Protein AF-A0A3P7F9K6-F1 (afdb_monomer_lite)

Secondary structure (DSSP, 8-state):
-HHHHHHHHHHHHHHHHHHHHHHHHHHHHHHHHHHHHHHHHHHHHHHHHHHHHHHHHHHHHHHHHHHHHHHHHHHHHHHHHHHHHHHHHHHHHHHHHH----SSHHHHHHHHHHHHHHHHHHHHHHHHHHHHHHHHHHHHHHHHHHHHHHHHHHHHHHHHHHHHHHHHHHHHHHHHHHHHHHHHHHHHHT-------------TTHHHHHHHHHHHHHHHHHHHHHHHHHHHHHHHHHHHHHHHHHHHHHHHHHHHHHHHHHHHHHHHHHHHHHHHHHHHHHHHHHHHHHHHHHHHHHHHHHHHHHHHHHHHHHHHHHHHHHHHHHHHHHHHHHHHHHHHHHHHHHHHHHHHHHHHHH--S-----------------------------------PPPPHHHHHHHHHHHHHHHHHHHHHHHHHHHHHHHHHHHHHHHHHHHHHHHHHHHHHHHHHHHHHHHHHHHHHHHHHHHHHHHHHHHHHHHHHHHHHHHHHHHHHTTS-----------------------------TTHHHHHHHHHHHHHHHHHHHHHHHHHHHHHHHHHHHHHHHHHHHHHHHHHHHHHHHHHHHHHHHHHHHHHHHHHHHHHHHHHHHHHHHHHHHHHHHTT-S--------------------------------TT--------------PPPPP------------------------------HHHHHHHHHHHHHHHHHHHHHHHHHHS----TT---TT--------

pLDDT: mean 73.66, std 23.85, range [23.5, 97.19]

InterPro domains:
  IPR024858 Golgin subfamily A [PTHR10881] (8-758)
  IPR043976 Golgin subfamily A, conserved domain [PF15070] (152-505)
  IPR043976 Golgin subfamily A, conserved domain [PF15070] (539-630)

Structure (mmCIF, N/CA/C/O backbone):
data_AF-A0A3P7F9K6-F1
#
_entry.id   AF-A0A3P7F9K6-F1
#
loop_
_atom_site.group_PDB
_atom_site.id
_atom_site.type_symbol
_atom_site.label_atom_id
_atom_site.label_alt_id
_atom_site.label_comp_id
_atom_site.label_asym_id
_atom_site.label_entity_id
_atom_site.label_seq_id
_atom_site.pdbx_PDB_ins_code
_atom_site.Cartn_x
_atom_site.Cartn_y
_atom_site.Cartn_z
_atom_site.occupancy
_atom_site.B_iso_or_equiv
_atom_site.auth_seq_id
_atom_site.auth_comp_id
_atom_site.auth_asym_id
_atom_site.auth_atom_id
_atom_site.pdbx_PDB_model_num
ATOM 1 N N . MET A 1 1 ? 72.429 -2.959 -66.946 1.00 73.38 1 MET A N 1
ATOM 2 C CA . MET A 1 1 ? 71.058 -2.548 -67.335 1.00 73.38 1 MET A CA 1
ATOM 3 C C . MET A 1 1 ? 70.047 -3.638 -67.004 1.00 73.38 1 MET A C 1
ATOM 5 O O . MET A 1 1 ? 69.251 -3.382 -66.116 1.00 73.38 1 MET A O 1
ATOM 9 N N . ARG A 1 2 ? 70.133 -4.847 -67.595 1.00 80.25 2 ARG A N 1
ATOM 10 C CA . ARG A 1 2 ? 69.181 -5.958 -67.353 1.00 80.25 2 ARG A CA 1
ATOM 11 C C . ARG A 1 2 ? 68.916 -6.279 -65.869 1.00 80.25 2 ARG A C 1
ATOM 13 O O . ARG A 1 2 ? 67.757 -6.352 -65.485 1.00 80.25 2 ARG A O 1
ATOM 20 N N . GLU A 1 3 ? 69.960 -6.375 -65.045 1.00 81.25 3 GLU A N 1
ATOM 21 C CA . GLU A 1 3 ? 69.831 -6.646 -63.598 1.00 81.25 3 GLU A CA 1
ATOM 22 C C . GLU A 1 3 ? 69.132 -5.524 -62.813 1.00 81.25 3 GLU A C 1
ATOM 24 O O . GLU A 1 3 ? 68.327 -5.782 -61.923 1.00 81.25 3 GLU A O 1
ATOM 29 N N . LYS A 1 4 ? 69.390 -4.255 -63.162 1.00 84.69 4 LYS A N 1
ATOM 30 C CA . LYS A 1 4 ? 68.710 -3.118 -62.522 1.00 84.69 4 LYS A CA 1
ATOM 31 C C . LYS A 1 4 ? 67.223 -3.119 -62.869 1.00 84.69 4 LYS A C 1
ATOM 33 O O . LYS A 1 4 ? 66.398 -2.924 -61.990 1.00 84.69 4 LYS A O 1
ATOM 38 N N . THR A 1 5 ? 66.882 -3.395 -64.127 1.00 87.12 5 THR A N 1
ATOM 39 C CA . THR A 1 5 ? 65.484 -3.542 -64.561 1.00 87.12 5 THR A CA 1
ATOM 40 C C . THR A 1 5 ? 64.781 -4.737 -63.909 1.00 87.12 5 THR A C 1
ATOM 42 O O . THR A 1 5 ? 63.620 -4.602 -63.536 1.00 87.12 5 THR A O 1
ATOM 45 N N . SER A 1 6 ? 65.449 -5.879 -63.695 1.00 86.88 6 SER A N 1
ATOM 46 C CA . SER A 1 6 ? 64.845 -7.009 -62.964 1.00 86.88 6 SER A CA 1
ATOM 47 C C . SER A 1 6 ? 64.633 -6.702 -61.480 1.00 86.88 6 SER A C 1
ATOM 49 O O . SER A 1 6 ? 63.626 -7.101 -60.908 1.00 86.88 6 SER A O 1
ATOM 51 N N . TYR A 1 7 ? 65.547 -5.956 -60.856 1.00 88.44 7 TYR A N 1
ATOM 52 C CA . TYR A 1 7 ? 65.384 -5.527 -59.467 1.00 88.44 7 TYR A CA 1
ATOM 53 C C . TYR A 1 7 ? 64.252 -4.501 -59.305 1.00 88.44 7 TYR A C 1
ATOM 55 O O . TYR A 1 7 ? 63.409 -4.655 -58.427 1.00 88.44 7 TYR A O 1
ATOM 63 N N . ILE A 1 8 ? 64.180 -3.498 -60.189 1.00 90.62 8 ILE A N 1
ATOM 64 C CA . ILE A 1 8 ? 63.095 -2.502 -60.194 1.00 90.62 8 ILE A CA 1
ATOM 65 C C . ILE A 1 8 ? 61.738 -3.187 -60.393 1.00 90.62 8 ILE A C 1
ATOM 67 O O . ILE A 1 8 ? 60.833 -2.953 -59.603 1.00 90.62 8 ILE A O 1
ATOM 71 N N . THR A 1 9 ? 61.613 -4.094 -61.367 1.00 88.62 9 THR A N 1
ATOM 72 C CA . THR A 1 9 ? 60.360 -4.846 -61.583 1.00 88.62 9 THR A CA 1
ATOM 73 C C . THR A 1 9 ? 60.000 -5.751 -60.399 1.00 88.62 9 THR A C 1
ATOM 75 O O . THR A 1 9 ? 58.822 -5.903 -60.083 1.00 88.62 9 THR A O 1
ATOM 78 N N . SER A 1 10 ? 60.986 -6.318 -59.692 1.00 91.12 10 SER A N 1
ATOM 79 C CA . SER A 1 10 ? 60.750 -7.057 -58.443 1.00 91.12 10 SER A CA 1
ATOM 80 C C . SER A 1 10 ? 60.185 -6.157 -57.340 1.00 91.12 10 SER A C 1
ATOM 82 O O . SER A 1 10 ? 59.191 -6.520 -56.715 1.00 91.12 10 SER A O 1
ATOM 84 N N . LEU A 1 11 ? 60.773 -4.973 -57.132 1.00 90.88 11 LEU A N 1
ATOM 85 C CA . LEU A 1 11 ? 60.285 -3.995 -56.154 1.00 90.88 11 LEU A CA 1
ATOM 86 C C . LEU A 1 11 ? 58.901 -3.449 -56.523 1.00 90.88 11 LEU A C 1
ATOM 88 O O . LEU A 1 11 ? 58.047 -3.299 -55.656 1.00 90.88 11 LEU A O 1
ATOM 92 N N . GLU A 1 12 ? 58.647 -3.178 -57.804 1.00 93.00 12 GLU A N 1
ATOM 93 C CA . GLU A 1 12 ? 57.328 -2.763 -58.290 1.00 93.00 12 GLU A CA 1
ATOM 94 C C . GLU A 1 12 ? 56.273 -3.837 -57.989 1.00 93.00 12 GLU A C 1
ATOM 96 O O . GLU A 1 12 ? 55.208 -3.522 -57.457 1.00 93.00 12 GLU A O 1
ATOM 101 N N . ASN A 1 13 ? 56.585 -5.113 -58.239 1.00 91.38 13 ASN A N 1
ATOM 102 C CA . ASN A 1 13 ? 55.700 -6.229 -57.899 1.00 91.38 13 ASN A CA 1
ATOM 103 C C . ASN A 1 13 ? 55.446 -6.336 -56.388 1.00 91.38 13 ASN A C 1
ATOM 105 O O . ASN A 1 13 ? 54.316 -6.612 -55.977 1.00 91.38 13 ASN A O 1
ATOM 109 N N . GLU A 1 14 ? 56.465 -6.098 -55.562 1.00 93.31 14 GLU A N 1
ATOM 110 C CA . GLU A 1 14 ? 56.351 -6.107 -54.103 1.00 93.31 14 GLU A CA 1
ATOM 111 C C . GLU A 1 14 ? 55.493 -4.943 -53.588 1.00 93.31 14 GLU A C 1
ATOM 113 O O . GLU A 1 14 ? 54.577 -5.166 -52.800 1.00 93.31 14 GLU A O 1
ATOM 118 N N . ILE A 1 15 ? 55.680 -3.726 -54.110 1.00 92.25 15 ILE A N 1
ATOM 119 C CA . ILE A 1 15 ? 54.835 -2.563 -53.793 1.00 92.25 15 ILE A CA 1
ATOM 120 C C . ILE A 1 15 ? 53.382 -2.831 -54.183 1.00 92.25 15 ILE A C 1
ATOM 122 O O . ILE A 1 15 ? 52.472 -2.544 -53.406 1.00 92.25 15 ILE A O 1
ATOM 126 N N . VAL A 1 16 ? 53.136 -3.391 -55.370 1.00 93.62 16 VAL A N 1
ATOM 127 C CA . VAL A 1 16 ? 51.775 -3.736 -55.802 1.00 93.62 16 VAL A CA 1
ATOM 128 C C . VAL A 1 16 ? 51.187 -4.832 -54.903 1.00 93.62 16 VAL A C 1
ATOM 130 O O . VAL A 1 16 ? 50.012 -4.763 -54.548 1.00 93.62 16 VAL A O 1
ATOM 133 N N . SER A 1 17 ? 51.985 -5.818 -54.483 1.00 93.44 17 SER A N 1
ATOM 134 C CA . SER A 1 17 ? 51.572 -6.843 -53.515 1.00 93.44 17 SER A CA 1
ATOM 135 C C . SER A 1 17 ? 51.190 -6.237 -52.159 1.00 93.44 17 SER A C 1
ATOM 137 O O . SER A 1 17 ? 50.110 -6.520 -51.639 1.00 93.44 17 SER A O 1
ATOM 139 N N . LEU A 1 18 ? 52.021 -5.338 -51.624 1.00 93.00 18 LEU A N 1
ATOM 140 C CA . LEU A 1 18 ? 51.768 -4.628 -50.371 1.00 93.00 18 LEU A CA 1
ATOM 141 C C . LEU A 1 18 ? 50.526 -3.740 -50.458 1.00 93.00 18 LEU A C 1
ATOM 143 O O . LEU A 1 18 ? 49.710 -3.767 -49.543 1.00 93.00 18 LEU A O 1
ATOM 147 N N . ARG A 1 19 ? 50.328 -3.018 -51.568 1.00 94.62 19 ARG A N 1
ATOM 148 C CA . ARG A 1 19 ? 49.114 -2.218 -51.803 1.00 94.62 19 ARG A CA 1
ATOM 149 C C . ARG A 1 19 ? 47.859 -3.084 -51.789 1.00 94.62 19 ARG A C 1
ATOM 151 O O . ARG A 1 19 ? 46.950 -2.784 -51.028 1.00 94.62 19 ARG A O 1
ATOM 158 N N . ARG A 1 20 ? 47.849 -4.216 -52.509 1.00 94.31 20 ARG A N 1
ATOM 159 C CA . ARG A 1 20 ? 46.725 -5.172 -52.448 1.00 94.31 20 ARG A CA 1
ATOM 160 C C . ARG A 1 20 ? 46.481 -5.683 -51.028 1.00 94.31 20 ARG A C 1
ATOM 162 O O . ARG A 1 20 ? 45.332 -5.878 -50.642 1.00 94.31 20 ARG A O 1
ATOM 169 N N . LYS A 1 21 ? 47.545 -5.908 -50.249 1.00 94.06 21 LYS A N 1
ATOM 170 C CA . LYS A 1 21 ? 47.431 -6.354 -48.856 1.00 94.06 21 LYS A CA 1
ATOM 171 C C . LYS A 1 21 ? 46.836 -5.261 -47.962 1.00 94.06 21 LYS A C 1
ATOM 173 O O . LYS A 1 21 ? 45.935 -5.565 -47.187 1.00 94.06 21 LYS A O 1
ATOM 178 N N . ILE A 1 22 ? 47.264 -4.008 -48.112 1.00 93.44 22 ILE A N 1
ATOM 179 C CA . ILE A 1 22 ? 46.684 -2.848 -47.416 1.00 93.44 22 ILE A CA 1
ATOM 180 C C . ILE A 1 22 ? 45.207 -2.685 -47.785 1.00 93.44 22 ILE A C 1
ATOM 182 O O . ILE A 1 22 ? 44.382 -2.584 -46.884 1.00 93.44 22 ILE A O 1
ATOM 186 N N . ASP A 1 23 ? 44.857 -2.752 -49.072 1.00 94.44 23 ASP A N 1
ATOM 187 C CA . ASP A 1 23 ? 43.465 -2.654 -49.529 1.00 94.44 23 ASP A CA 1
ATOM 188 C C . ASP A 1 23 ? 42.611 -3.795 -48.951 1.00 94.44 23 ASP A C 1
ATOM 190 O O . ASP A 1 23 ? 41.494 -3.575 -48.483 1.00 94.44 23 ASP A O 1
ATOM 194 N N . SER A 1 24 ? 43.151 -5.020 -48.904 1.00 94.19 24 SER A N 1
ATOM 195 C CA . SER A 1 24 ? 42.466 -6.160 -48.283 1.00 94.19 24 SER A CA 1
ATOM 196 C C . SER A 1 24 ? 42.240 -5.959 -46.782 1.00 94.19 24 SER A C 1
ATOM 198 O O . SER A 1 24 ? 41.139 -6.214 -46.299 1.00 94.19 24 SER A O 1
ATOM 200 N N . LEU A 1 25 ? 43.240 -5.438 -46.060 1.00 93.44 25 LEU A N 1
ATOM 201 C CA . LEU A 1 25 ? 43.140 -5.146 -44.631 1.00 93.44 25 LEU A CA 1
ATOM 202 C C . LEU A 1 25 ? 42.160 -4.001 -44.363 1.00 93.44 25 LEU A C 1
ATOM 204 O O . LEU A 1 25 ? 41.346 -4.094 -43.446 1.00 93.44 25 LEU A O 1
ATOM 208 N N . SER A 1 26 ? 42.182 -2.959 -45.194 1.00 94.31 26 SER A N 1
ATOM 209 C CA . SER A 1 26 ? 41.256 -1.831 -45.104 1.00 94.31 26 SER A CA 1
ATOM 210 C C . SER A 1 26 ? 39.809 -2.282 -45.309 1.00 94.31 26 SER A C 1
ATOM 212 O O . SER A 1 26 ? 38.946 -1.885 -44.533 1.00 94.31 26 SER A O 1
ATOM 214 N N . ASN A 1 27 ? 39.545 -3.170 -46.275 1.00 94.50 27 ASN A N 1
ATOM 215 C CA . ASN A 1 27 ? 38.216 -3.754 -46.477 1.00 94.50 27 ASN A CA 1
ATOM 216 C C . ASN A 1 27 ? 37.781 -4.634 -45.294 1.00 94.50 27 ASN A C 1
ATOM 218 O O . ASN A 1 27 ? 36.618 -4.599 -44.894 1.00 94.50 27 ASN A O 1
ATOM 222 N N . THR A 1 28 ? 38.695 -5.415 -44.705 1.00 93.12 28 THR A N 1
ATOM 223 C CA . THR A 1 28 ? 38.365 -6.214 -43.512 1.00 93.12 28 THR A CA 1
ATOM 224 C C . THR A 1 28 ? 38.088 -5.349 -42.287 1.00 93.12 28 THR A C 1
ATOM 226 O O . THR A 1 28 ? 37.166 -5.662 -41.540 1.00 93.12 28 THR A O 1
ATOM 229 N N . LEU A 1 29 ? 38.837 -4.256 -42.105 1.00 92.81 29 LEU A N 1
ATOM 230 C CA . LEU A 1 29 ? 38.626 -3.302 -41.020 1.00 92.81 29 LEU A CA 1
ATOM 231 C C . LEU A 1 29 ? 37.282 -2.588 -41.187 1.00 92.81 29 LEU A C 1
ATOM 233 O O . LEU A 1 29 ? 36.511 -2.525 -40.237 1.00 92.81 29 LEU A O 1
ATOM 237 N N . GLN A 1 30 ? 36.969 -2.129 -42.402 1.00 94.75 30 GLN A N 1
ATOM 238 C CA . GLN A 1 30 ? 35.684 -1.506 -42.719 1.00 94.75 30 GLN A CA 1
ATOM 239 C C . GLN A 1 30 ? 34.511 -2.444 -42.399 1.00 94.75 30 GLN A C 1
ATOM 241 O O . GLN A 1 30 ? 33.566 -2.040 -41.726 1.00 94.75 30 GLN A O 1
ATOM 246 N N . ARG A 1 31 ? 34.609 -3.724 -42.787 1.00 95.00 31 ARG A N 1
ATOM 247 C CA . ARG A 1 31 ? 33.595 -4.735 -42.455 1.00 95.00 31 ARG A CA 1
ATOM 248 C C . ARG A 1 31 ? 33.446 -4.942 -40.943 1.00 95.00 31 ARG A C 1
ATOM 250 O O . ARG A 1 31 ? 32.326 -5.052 -40.459 1.00 95.00 31 ARG A O 1
ATOM 257 N N . GLN A 1 32 ? 34.550 -4.975 -40.194 1.00 92.44 32 GLN A N 1
ATOM 258 C CA . GLN A 1 32 ? 34.499 -5.102 -38.732 1.00 92.44 32 GLN A CA 1
ATOM 259 C C . GLN A 1 32 ? 33.864 -3.880 -38.057 1.00 92.44 32 GLN A C 1
ATOM 261 O O . GLN A 1 32 ? 33.119 -4.042 -37.094 1.00 92.44 32 GLN A O 1
ATOM 266 N N . VAL A 1 33 ? 34.122 -2.669 -38.561 1.00 94.31 33 VAL A N 1
ATOM 267 C CA . VAL A 1 33 ? 33.486 -1.440 -38.061 1.00 94.31 33 VAL A CA 1
ATOM 268 C C . VAL A 1 33 ? 31.977 -1.475 -38.312 1.00 94.31 33 VAL A C 1
ATOM 270 O O . VAL A 1 33 ? 31.209 -1.228 -37.385 1.00 94.31 33 VAL A O 1
ATOM 273 N N . GLU A 1 34 ? 31.540 -1.862 -39.512 1.00 94.88 34 GLU A N 1
ATOM 274 C CA . GLU A 1 34 ? 30.114 -2.006 -39.847 1.00 94.88 34 GLU A CA 1
ATOM 275 C C . GLU A 1 34 ? 29.420 -3.083 -38.992 1.00 94.88 34 GLU A C 1
ATOM 277 O O . GLU A 1 34 ? 28.317 -2.871 -38.486 1.00 94.88 34 GLU A O 1
ATOM 282 N N . GLU A 1 35 ? 30.069 -4.228 -38.761 1.00 93.75 35 GLU A N 1
ATOM 283 C CA . GLU A 1 35 ? 29.566 -5.283 -37.868 1.00 93.75 35 GLU A CA 1
ATOM 284 C C . GLU A 1 35 ? 29.452 -4.799 -36.407 1.00 93.75 35 GLU A C 1
ATOM 286 O O . GLU A 1 35 ? 28.457 -5.086 -35.730 1.00 93.75 35 GLU A O 1
ATOM 291 N N . ALA A 1 36 ? 30.422 -4.016 -35.923 1.00 92.00 36 ALA A N 1
ATOM 292 C CA . ALA A 1 36 ? 30.389 -3.424 -34.587 1.00 92.00 36 ALA A CA 1
ATOM 293 C C . ALA A 1 36 ? 29.289 -2.355 -34.449 1.00 92.00 36 ALA A C 1
ATOM 295 O O . ALA A 1 36 ? 28.589 -2.314 -33.433 1.00 92.00 36 ALA A O 1
ATOM 296 N N . GLU A 1 37 ? 29.085 -1.518 -35.469 1.00 93.25 37 GLU A N 1
ATOM 297 C CA . GLU A 1 37 ? 28.009 -0.522 -35.499 1.00 93.25 37 GLU A CA 1
ATOM 298 C C . GLU A 1 37 ? 26.622 -1.169 -35.532 1.00 93.25 37 GLU A C 1
ATOM 300 O O . GLU A 1 37 ? 25.745 -0.759 -34.766 1.00 93.25 37 GLU A O 1
ATOM 305 N N . ASN A 1 38 ? 26.438 -2.217 -36.340 1.00 94.06 38 ASN A N 1
ATOM 306 C CA . ASN A 1 38 ? 25.202 -2.999 -36.375 1.00 94.06 38 ASN A CA 1
ATOM 307 C C . ASN A 1 38 ? 24.921 -3.648 -35.015 1.00 94.06 38 ASN A C 1
ATOM 309 O O . ASN A 1 38 ? 23.824 -3.498 -34.478 1.00 94.06 38 ASN A O 1
ATOM 313 N N . SER A 1 39 ? 25.932 -4.267 -34.399 1.00 90.62 39 SER A N 1
ATOM 314 C CA . SER A 1 39 ? 25.813 -4.863 -33.060 1.00 90.62 39 SER A CA 1
ATOM 315 C C . SER A 1 39 ? 25.448 -3.819 -31.997 1.00 90.62 39 SER A C 1
ATOM 317 O O . SER A 1 39 ? 24.601 -4.061 -31.134 1.00 90.62 39 SER A O 1
ATOM 319 N N . ARG A 1 40 ? 26.033 -2.615 -32.072 1.00 93.19 40 ARG A N 1
ATOM 320 C CA . ARG A 1 40 ? 25.699 -1.493 -31.181 1.00 93.19 40 ARG A CA 1
ATOM 321 C C . ARG A 1 40 ? 24.259 -1.021 -31.388 1.00 93.19 40 ARG A C 1
ATOM 323 O O . ARG A 1 40 ? 23.561 -0.745 -30.412 1.00 93.19 40 ARG A O 1
ATOM 330 N N . GLN A 1 41 ? 23.805 -0.932 -32.635 1.00 94.62 41 GLN A N 1
ATOM 331 C CA . GLN A 1 41 ? 22.442 -0.520 -32.962 1.00 94.62 41 GLN A CA 1
ATOM 332 C C . GLN A 1 41 ? 21.410 -1.556 -32.498 1.00 94.62 41 GLN A C 1
ATOM 334 O O . GLN A 1 41 ? 20.368 -1.189 -31.950 1.00 94.62 41 GLN A O 1
ATOM 339 N N . GLU A 1 42 ? 21.710 -2.845 -32.647 1.00 93.19 42 GLU A N 1
ATOM 340 C CA . GLU A 1 42 ? 20.896 -3.932 -32.106 1.00 93.19 42 GLU A CA 1
ATOM 341 C C . GLU A 1 42 ? 20.840 -3.889 -30.578 1.00 93.19 42 GLU A C 1
ATOM 343 O O . GLU A 1 42 ? 19.752 -3.993 -30.012 1.00 93.19 42 GLU A O 1
ATOM 348 N N . ALA A 1 43 ? 21.968 -3.658 -29.901 1.00 91.62 43 ALA A N 1
ATOM 349 C CA . ALA A 1 43 ? 22.006 -3.514 -28.448 1.00 91.62 43 ALA A CA 1
ATOM 350 C C . ALA A 1 43 ? 21.123 -2.352 -27.956 1.00 91.62 43 ALA A C 1
ATOM 352 O O . ALA A 1 43 ? 20.374 -2.519 -26.993 1.00 91.62 43 ALA A O 1
ATOM 353 N N . ILE A 1 44 ? 21.147 -1.202 -28.642 1.00 91.88 44 ILE A N 1
ATOM 354 C CA . ILE A 1 44 ? 20.264 -0.064 -28.337 1.00 91.88 44 ILE A CA 1
ATOM 355 C C . ILE A 1 44 ? 18.798 -0.439 -28.576 1.00 91.88 44 ILE A C 1
ATOM 357 O O . ILE A 1 44 ? 17.957 -0.171 -27.723 1.00 91.88 44 ILE A O 1
ATOM 361 N N . ASN A 1 45 ? 18.481 -1.107 -29.687 1.00 94.25 45 ASN A N 1
ATOM 362 C CA . ASN A 1 45 ? 17.119 -1.559 -29.980 1.00 94.25 45 ASN A CA 1
ATOM 363 C C . ASN A 1 45 ? 16.593 -2.524 -28.901 1.00 94.25 45 ASN A C 1
ATOM 365 O O . ASN A 1 45 ? 15.467 -2.379 -28.425 1.00 94.25 45 ASN A O 1
ATOM 369 N N . TRP A 1 46 ? 17.416 -3.478 -28.455 1.00 93.56 46 TRP A N 1
ATOM 370 C CA . TRP A 1 46 ? 17.077 -4.372 -27.346 1.00 93.56 46 TRP A CA 1
ATOM 371 C C . TRP A 1 46 ? 16.919 -3.623 -26.023 1.00 93.56 46 TRP A C 1
ATOM 373 O O . TRP A 1 46 ? 15.992 -3.918 -25.270 1.00 93.56 46 TRP A O 1
ATOM 383 N N . GLN A 1 47 ? 17.754 -2.617 -25.760 1.00 92.44 47 GLN A N 1
ATOM 384 C CA . GLN A 1 47 ? 17.622 -1.759 -24.585 1.00 92.44 47 GLN A CA 1
ATOM 385 C C . GLN A 1 47 ? 16.303 -0.967 -24.602 1.00 92.44 47 GLN A C 1
ATOM 387 O O . GLN A 1 47 ? 15.618 -0.902 -23.582 1.00 92.44 47 GLN A O 1
ATOM 392 N N . THR A 1 48 ? 15.905 -0.421 -25.754 1.00 90.62 48 THR A N 1
ATOM 393 C CA . THR A 1 48 ? 14.620 0.272 -25.933 1.00 90.62 48 THR A CA 1
ATOM 394 C C . THR A 1 48 ? 13.436 -0.681 -25.756 1.00 90.62 48 THR A C 1
ATOM 396 O O . THR A 1 48 ? 12.499 -0.359 -25.029 1.00 90.62 48 THR A O 1
ATOM 399 N N . LYS A 1 49 ? 13.482 -1.886 -26.341 1.00 95.44 49 LYS A N 1
ATOM 400 C CA . LYS A 1 49 ? 12.438 -2.911 -26.152 1.00 95.44 49 LYS A CA 1
ATOM 401 C C . LYS A 1 49 ? 12.314 -3.356 -24.694 1.00 95.44 49 LYS A C 1
ATOM 403 O O . LYS A 1 49 ? 11.200 -3.515 -24.207 1.00 95.44 49 LYS A O 1
ATOM 408 N N . MET A 1 50 ? 13.435 -3.524 -23.992 1.00 91.06 50 MET A N 1
ATOM 409 C CA . MET A 1 50 ? 13.444 -3.861 -22.566 1.00 91.06 50 MET A CA 1
ATOM 410 C C . MET A 1 50 ? 12.766 -2.768 -21.731 1.00 91.06 50 MET A C 1
ATOM 412 O O . MET A 1 50 ? 11.965 -3.081 -20.855 1.00 91.06 50 MET A O 1
ATOM 416 N N . LEU A 1 51 ? 13.036 -1.492 -22.036 1.00 91.06 51 LEU A N 1
ATOM 417 C CA . LEU A 1 51 ? 12.397 -0.364 -21.358 1.00 91.06 51 LEU A CA 1
ATOM 418 C C . LEU A 1 51 ? 10.877 -0.348 -21.584 1.00 91.06 51 LEU A C 1
ATOM 420 O O . LEU A 1 51 ? 10.132 -0.174 -20.624 1.00 91.06 51 LEU A O 1
ATOM 424 N N . HIS A 1 52 ? 10.416 -0.595 -22.815 1.00 91.69 52 HIS A N 1
ATOM 425 C CA . HIS A 1 52 ? 8.984 -0.698 -23.116 1.00 91.69 52 HIS A CA 1
ATOM 426 C C . HIS A 1 52 ? 8.312 -1.863 -22.385 1.00 91.69 52 HIS A C 1
ATOM 428 O O . HIS A 1 52 ? 7.294 -1.658 -21.737 1.00 91.69 52 HIS A O 1
ATOM 434 N N . MET A 1 53 ? 8.906 -3.062 -22.399 1.00 91.00 53 MET A N 1
ATOM 435 C CA . MET A 1 53 ? 8.352 -4.199 -21.651 1.00 91.00 53 MET A CA 1
ATOM 436 C C . MET A 1 53 ? 8.311 -3.942 -20.142 1.00 91.00 53 MET A C 1
ATOM 438 O O . MET A 1 53 ? 7.400 -4.403 -19.458 1.00 91.00 53 MET A O 1
ATOM 442 N N . GLN A 1 54 ? 9.297 -3.219 -19.605 1.00 91.50 54 GLN A N 1
ATOM 443 C CA . GLN A 1 54 ? 9.306 -2.847 -18.197 1.00 91.50 54 GLN A CA 1
ATOM 444 C C . GLN A 1 54 ? 8.185 -1.851 -17.871 1.00 91.50 54 GLN A C 1
ATOM 446 O O . GLN A 1 54 ? 7.499 -2.039 -16.868 1.00 91.50 54 GLN A O 1
ATOM 451 N N . GLN A 1 55 ? 7.952 -0.865 -18.739 1.00 90.44 55 GLN A N 1
ATOM 452 C CA . GLN A 1 55 ? 6.826 0.060 -18.618 1.00 90.44 55 GLN A CA 1
ATOM 453 C C . GLN A 1 55 ? 5.479 -0.678 -18.699 1.00 90.44 55 GLN A C 1
ATOM 455 O O . GLN A 1 55 ? 4.648 -0.511 -17.813 1.00 90.44 55 GLN A O 1
ATOM 460 N N . ASP A 1 56 ? 5.295 -1.571 -19.676 1.00 91.56 56 ASP A N 1
ATOM 461 C CA . ASP A 1 56 ? 4.067 -2.366 -19.821 1.00 91.56 56 ASP A CA 1
ATOM 462 C C . ASP A 1 56 ? 3.811 -3.262 -18.597 1.00 91.56 56 ASP A C 1
ATOM 464 O O . ASP A 1 56 ? 2.670 -3.430 -18.159 1.00 91.56 56 ASP A O 1
ATOM 468 N N . ARG A 1 57 ? 4.874 -3.829 -18.010 1.00 90.12 57 ARG A N 1
ATOM 469 C CA . ARG A 1 57 ? 4.794 -4.614 -16.771 1.00 90.12 57 ARG A CA 1
ATOM 470 C C . ARG A 1 57 ? 4.321 -3.756 -15.600 1.00 90.12 57 ARG A C 1
ATOM 472 O O . ARG A 1 57 ? 3.510 -4.221 -14.798 1.00 90.12 57 ARG A O 1
ATOM 479 N N . ASP A 1 58 ? 4.856 -2.550 -15.464 1.00 87.62 58 ASP A N 1
ATOM 480 C CA . ASP A 1 58 ? 4.520 -1.654 -14.360 1.00 87.62 58 ASP A CA 1
ATOM 481 C C . ASP A 1 58 ? 3.087 -1.098 -14.523 1.00 87.62 58 ASP A C 1
ATOM 483 O O . ASP A 1 58 ? 2.318 -1.103 -13.559 1.00 87.62 58 ASP A O 1
ATOM 487 N N . ASP A 1 59 ? 2.661 -0.796 -15.754 1.00 91.62 59 ASP A N 1
ATOM 488 C CA . ASP A 1 59 ? 1.279 -0.424 -16.091 1.00 91.62 59 ASP A CA 1
ATOM 489 C C . ASP A 1 59 ? 0.285 -1.568 -15.820 1.00 91.62 59 ASP A C 1
ATOM 491 O O . ASP A 1 59 ? -0.791 -1.353 -15.251 1.00 91.62 59 ASP A O 1
ATOM 495 N N . ALA A 1 60 ? 0.631 -2.807 -16.186 1.00 90.00 60 ALA A N 1
ATOM 496 C CA . ALA A 1 60 ? -0.194 -3.982 -15.903 1.00 90.00 60 ALA A CA 1
ATOM 497 C C . ALA A 1 60 ? -0.340 -4.233 -14.393 1.00 90.00 60 ALA A C 1
ATOM 499 O O . ALA A 1 60 ? -1.436 -4.552 -13.925 1.00 90.00 60 ALA A O 1
ATOM 500 N N . LYS A 1 61 ? 0.734 -4.039 -13.615 1.00 90.88 61 LYS A N 1
ATOM 501 C CA . LYS A 1 61 ? 0.694 -4.133 -12.147 1.00 90.88 61 LYS A CA 1
ATOM 502 C C . LYS A 1 61 ? -0.231 -3.088 -11.532 1.00 90.88 61 LYS A C 1
ATOM 504 O O . LYS A 1 61 ? -0.986 -3.422 -10.622 1.00 90.88 61 LYS A O 1
ATOM 509 N N . GLU A 1 62 ? -0.202 -1.848 -12.013 1.00 89.25 62 GLU A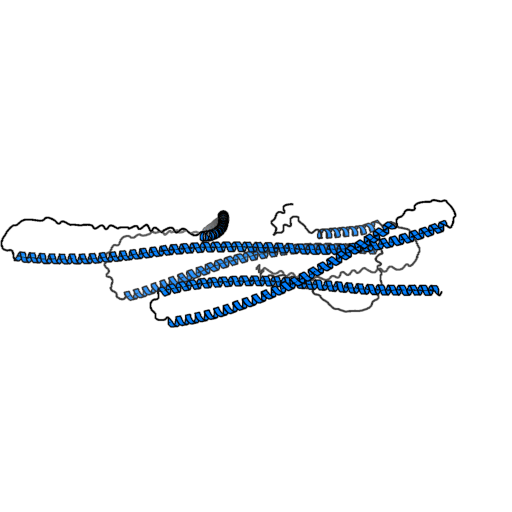 N 1
ATOM 510 C CA . GLU A 1 62 ? -1.068 -0.801 -11.466 1.00 89.25 62 GLU A CA 1
ATOM 511 C C . GLU A 1 62 ? -2.542 -1.030 -11.834 1.00 89.25 62 GLU A C 1
ATOM 513 O O . GLU A 1 62 ? -3.422 -0.900 -10.981 1.00 89.25 62 GLU A O 1
ATOM 518 N N . ARG A 1 63 ? -2.824 -1.502 -13.057 1.00 91.94 63 ARG A N 1
ATOM 519 C CA . ARG A 1 63 ? -4.175 -1.947 -13.446 1.00 91.94 63 ARG A CA 1
ATOM 520 C C . ARG A 1 63 ? -4.689 -3.079 -12.558 1.00 91.94 63 ARG A C 1
ATOM 522 O O . ARG A 1 63 ? -5.853 -3.047 -12.164 1.00 91.94 63 ARG A O 1
ATOM 529 N N . LEU A 1 64 ? -3.834 -4.044 -12.214 1.00 90.62 64 LEU A N 1
ATOM 530 C CA . LEU A 1 64 ? -4.196 -5.140 -11.315 1.00 90.62 64 LEU A CA 1
ATOM 531 C C . LEU A 1 64 ? -4.543 -4.625 -9.911 1.00 90.62 64 LEU A C 1
ATOM 533 O O . LEU A 1 64 ? -5.580 -5.008 -9.379 1.00 90.62 64 LEU A O 1
ATOM 537 N N . LYS A 1 65 ? -3.750 -3.706 -9.342 1.00 92.81 65 LYS A N 1
ATOM 538 C CA . LYS A 1 65 ? -4.063 -3.092 -8.036 1.00 92.81 65 LYS A CA 1
ATOM 539 C C . LYS A 1 65 ? -5.395 -2.347 -8.047 1.00 92.81 65 LYS A C 1
ATOM 541 O O . LYS A 1 65 ? -6.171 -2.464 -7.105 1.00 92.81 65 LYS A O 1
ATOM 546 N N . ILE A 1 66 ? -5.677 -1.584 -9.105 1.00 90.12 66 ILE A N 1
ATOM 547 C CA . ILE A 1 66 ? -6.963 -0.887 -9.252 1.00 90.12 66 ILE A CA 1
ATOM 548 C C . ILE A 1 66 ? -8.111 -1.901 -9.338 1.00 90.12 66 ILE A C 1
ATOM 550 O O . ILE A 1 66 ? -9.152 -1.697 -8.720 1.00 90.12 66 ILE A O 1
ATOM 554 N N . CYS A 1 67 ? -7.925 -2.998 -10.077 1.00 92.31 67 CYS A N 1
ATOM 555 C CA . CYS A 1 67 ? -8.916 -4.067 -10.170 1.00 92.31 67 CYS A CA 1
ATOM 556 C C . CYS A 1 67 ? -9.164 -4.748 -8.816 1.00 92.31 67 CYS A C 1
ATOM 558 O O . CYS A 1 67 ? -10.318 -4.998 -8.482 1.00 92.31 67 CYS A O 1
ATOM 560 N N . MET A 1 68 ? -8.116 -4.996 -8.023 1.00 89.75 68 MET A N 1
ATOM 561 C CA . MET A 1 68 ? -8.241 -5.557 -6.672 1.00 89.75 68 MET A CA 1
ATOM 562 C C . MET A 1 68 ? -9.051 -4.645 -5.751 1.00 89.75 68 MET A C 1
ATOM 564 O O . MET A 1 68 ? -10.033 -5.101 -5.182 1.00 89.75 68 MET A O 1
ATOM 568 N N . ARG A 1 69 ? -8.740 -3.341 -5.700 1.00 90.81 69 ARG A N 1
ATOM 569 C CA . ARG A 1 69 ? -9.509 -2.378 -4.886 1.00 90.81 69 ARG A CA 1
ATOM 570 C C . ARG A 1 69 ? -10.985 -2.317 -5.283 1.00 90.81 69 ARG A C 1
ATOM 572 O O . ARG A 1 69 ? -11.853 -2.190 -4.430 1.00 90.81 69 ARG A O 1
ATOM 579 N N . LYS A 1 70 ? -11.284 -2.409 -6.584 1.00 91.94 70 LYS A N 1
ATOM 580 C CA . LYS A 1 70 ? -12.672 -2.466 -7.073 1.00 91.94 70 LYS A CA 1
ATOM 581 C C . LYS A 1 70 ? -13.376 -3.761 -6.669 1.00 91.94 70 LYS A C 1
ATOM 583 O O . LYS A 1 70 ? -14.553 -3.713 -6.339 1.00 91.94 70 LYS A O 1
ATOM 588 N N . ALA A 1 71 ? -12.676 -4.894 -6.699 1.00 90.25 71 ALA A N 1
ATOM 589 C CA . ALA A 1 71 ? -13.221 -6.170 -6.246 1.00 90.25 71 ALA A CA 1
ATOM 590 C C . ALA A 1 71 ? -13.473 -6.171 -4.729 1.00 90.25 71 ALA A C 1
ATOM 592 O O . ALA A 1 71 ? -14.519 -6.637 -4.295 1.00 90.25 71 ALA A O 1
ATOM 593 N N . GLU A 1 72 ? -12.565 -5.594 -3.940 1.00 89.94 72 GLU A N 1
ATOM 594 C CA . GLU A 1 72 ? -12.725 -5.407 -2.491 1.00 89.94 72 GLU A CA 1
ATOM 595 C C . GLU A 1 72 ? -13.923 -4.500 -2.167 1.00 89.94 72 GLU A C 1
ATOM 597 O O . GLU A 1 72 ? -14.738 -4.847 -1.317 1.00 89.94 72 GLU A O 1
ATOM 602 N N . ALA A 1 73 ? -14.088 -3.386 -2.890 1.00 90.19 73 ALA A N 1
ATOM 603 C CA . ALA A 1 73 ? -15.247 -2.504 -2.736 1.00 90.19 73 ALA A CA 1
ATOM 604 C C . ALA A 1 73 ? -16.569 -3.210 -3.093 1.00 90.19 73 ALA A C 1
ATOM 606 O O . ALA A 1 73 ? -17.522 -3.155 -2.322 1.00 90.19 73 ALA A O 1
ATOM 607 N N . ALA A 1 74 ? -16.610 -3.938 -4.214 1.00 91.69 74 ALA A N 1
ATOM 608 C CA . ALA A 1 74 ? -17.786 -4.715 -4.605 1.00 91.69 74 ALA A CA 1
ATOM 609 C C . ALA A 1 74 ? -18.113 -5.830 -3.591 1.00 91.69 74 ALA A C 1
ATOM 611 O O . ALA A 1 74 ? -19.282 -6.110 -3.337 1.00 91.69 74 ALA A O 1
ATOM 612 N N . GLN A 1 75 ? -17.096 -6.449 -2.982 1.00 91.38 75 GLN A N 1
ATOM 613 C CA . GLN A 1 75 ? -17.288 -7.433 -1.917 1.00 91.38 75 GLN A CA 1
ATOM 614 C C . GLN A 1 75 ? -17.866 -6.787 -0.649 1.00 91.38 75 GLN A C 1
ATOM 616 O O . GLN A 1 75 ? -18.776 -7.350 -0.046 1.00 91.38 75 GLN A O 1
ATOM 621 N N . ALA A 1 76 ? -17.401 -5.591 -0.277 1.00 88.69 76 ALA A N 1
ATOM 622 C CA . ALA A 1 76 ? -17.954 -4.847 0.853 1.00 88.69 76 ALA A CA 1
ATOM 623 C C . ALA A 1 76 ? -19.428 -4.456 0.625 1.00 88.69 76 ALA A C 1
ATOM 625 O O . ALA A 1 76 ? -20.249 -4.596 1.533 1.00 88.69 76 ALA A O 1
ATOM 626 N N . GLU A 1 77 ? -19.787 -4.034 -0.593 1.00 94.56 77 GLU A N 1
ATOM 627 C CA . GLU A 1 77 ? -21.180 -3.767 -0.986 1.00 94.56 77 GLU A CA 1
ATOM 628 C C . GLU A 1 77 ? -22.049 -5.034 -0.918 1.00 94.56 77 GLU A C 1
ATOM 630 O O . GLU A 1 77 ? -23.174 -4.993 -0.415 1.00 94.56 77 GLU A O 1
ATOM 635 N N . LEU A 1 78 ? -21.522 -6.178 -1.369 1.00 92.06 78 LEU A N 1
ATOM 636 C CA . LEU A 1 78 ? -22.197 -7.475 -1.282 1.00 92.06 78 LEU A CA 1
ATOM 637 C C . LEU A 1 78 ? -22.456 -7.878 0.180 1.00 92.06 78 LEU A C 1
ATOM 639 O O . LEU A 1 78 ? -23.543 -8.350 0.514 1.00 92.06 78 LEU A O 1
ATOM 643 N N . ASP A 1 79 ? -21.475 -7.702 1.063 1.00 92.81 79 ASP A N 1
ATOM 644 C CA . ASP A 1 79 ? -21.608 -8.033 2.483 1.00 92.81 79 ASP A CA 1
ATOM 645 C C . ASP A 1 79 ? -22.639 -7.133 3.179 1.00 92.81 79 ASP A C 1
ATOM 647 O O . ASP A 1 79 ? -23.417 -7.609 4.011 1.00 92.81 79 ASP A O 1
ATOM 651 N N . GLU A 1 80 ? -22.705 -5.854 2.808 1.00 92.12 80 GLU A N 1
ATOM 652 C CA . GLU A 1 80 ? -23.730 -4.928 3.290 1.00 92.12 80 GLU A CA 1
ATOM 653 C C . GLU A 1 80 ? -25.130 -5.310 2.787 1.00 92.12 80 GLU A C 1
ATOM 655 O O . GLU A 1 80 ? -26.069 -5.414 3.581 1.00 92.12 80 GLU A O 1
ATOM 660 N N . ALA A 1 81 ? -25.271 -5.642 1.501 1.00 91.56 81 ALA A N 1
ATOM 661 C CA . ALA A 1 81 ? -26.526 -6.148 0.948 1.00 91.56 81 ALA A CA 1
ATOM 662 C C . ALA A 1 81 ? -26.990 -7.430 1.665 1.00 91.56 81 ALA A C 1
ATOM 664 O O . ALA A 1 81 ? -28.168 -7.565 2.005 1.00 91.56 81 ALA A O 1
ATOM 665 N N . HIS A 1 82 ? -26.070 -8.348 1.985 1.00 92.31 82 HIS A N 1
ATOM 666 C CA . HIS A 1 82 ? -26.379 -9.540 2.776 1.00 92.31 82 HIS A CA 1
ATOM 667 C C . HIS A 1 82 ? -26.838 -9.208 4.200 1.00 92.31 82 HIS A C 1
ATOM 669 O O . HIS A 1 82 ? -27.768 -9.847 4.700 1.00 92.31 82 HIS A O 1
ATOM 675 N N . LYS A 1 83 ? -26.221 -8.228 4.875 1.00 91.75 83 LYS A N 1
ATOM 676 C CA . LYS A 1 83 ? -26.668 -7.778 6.206 1.00 91.75 83 LYS A CA 1
ATOM 677 C C . LYS A 1 83 ? -28.080 -7.206 6.142 1.00 91.75 83 LYS A C 1
ATOM 679 O O . LYS A 1 83 ? -28.923 -7.583 6.957 1.00 91.75 83 LYS A O 1
ATOM 684 N N . GLN A 1 84 ? -28.363 -6.361 5.153 1.00 93.25 84 GLN A N 1
ATOM 685 C CA . GLN A 1 84 ? -29.691 -5.782 4.955 1.00 93.25 84 GLN A CA 1
ATOM 686 C C . GLN A 1 84 ? -30.739 -6.850 4.643 1.00 93.25 84 GLN A C 1
ATOM 688 O O . GLN A 1 84 ? -31.826 -6.819 5.221 1.00 93.25 84 GLN A O 1
ATOM 693 N N . LEU A 1 85 ? -30.407 -7.832 3.799 1.00 91.50 85 LEU A N 1
ATOM 694 C CA . LEU A 1 85 ? -31.279 -8.970 3.518 1.00 91.50 85 LEU A CA 1
ATOM 695 C C . LEU A 1 85 ? -31.585 -9.753 4.801 1.00 91.50 85 LEU A C 1
ATOM 697 O O . LEU A 1 85 ? -32.749 -9.995 5.094 1.00 91.50 85 LEU A O 1
ATOM 701 N N . ARG A 1 86 ? -30.568 -10.071 5.616 1.00 91.50 86 ARG A N 1
ATOM 702 C CA . ARG A 1 86 ? -30.760 -10.746 6.914 1.00 91.50 86 ARG A CA 1
ATOM 703 C C . ARG A 1 86 ? -31.644 -9.937 7.862 1.00 91.50 86 ARG A C 1
ATOM 705 O O . ARG A 1 86 ? -32.474 -10.523 8.551 1.00 91.50 86 ARG A O 1
ATOM 712 N N . MET A 1 87 ? -31.490 -8.612 7.906 1.00 87.06 87 MET A N 1
ATOM 713 C CA . MET A 1 87 ? -32.371 -7.757 8.707 1.00 87.06 87 MET A CA 1
ATOM 714 C C . MET A 1 87 ? -33.815 -7.813 8.207 1.00 87.06 87 MET A C 1
ATOM 716 O O . MET A 1 87 ? -34.721 -8.015 9.013 1.00 87.06 87 MET A O 1
ATOM 720 N N . LYS A 1 88 ? -34.036 -7.688 6.893 1.00 86.25 88 LYS A N 1
ATOM 721 C CA . LYS A 1 88 ? -35.371 -7.801 6.283 1.00 86.25 88 LYS A CA 1
ATOM 722 C C . LYS A 1 88 ? -36.003 -9.171 6.540 1.00 86.25 88 LYS A C 1
ATOM 724 O O . LYS A 1 88 ? -37.175 -9.229 6.889 1.00 86.25 88 LYS A O 1
ATOM 729 N N . ASP A 1 89 ? -35.223 -10.245 6.481 1.00 88.19 89 ASP A N 1
ATOM 730 C CA . ASP A 1 89 ? -35.658 -11.606 6.814 1.00 88.19 89 ASP A CA 1
ATOM 731 C C . ASP A 1 89 ? -36.142 -11.724 8.269 1.00 88.19 89 ASP A C 1
ATOM 733 O O . ASP A 1 89 ? -37.143 -12.382 8.557 1.00 88.19 89 ASP A O 1
ATOM 737 N N . ILE A 1 90 ? -35.453 -11.063 9.206 1.00 78.81 90 ILE A N 1
ATOM 738 C CA . ILE A 1 90 ? -35.868 -11.009 10.613 1.00 78.81 90 ILE A CA 1
ATOM 739 C C . ILE A 1 90 ? -37.172 -10.218 10.753 1.00 78.81 90 ILE A C 1
ATOM 741 O O . ILE A 1 90 ? -38.075 -10.681 11.448 1.00 78.81 90 ILE A O 1
ATOM 745 N N . TYR A 1 91 ? -37.303 -9.072 10.079 1.00 79.31 91 TYR A N 1
ATOM 746 C CA . TYR A 1 91 ? -38.542 -8.288 10.088 1.00 79.31 91 TYR A CA 1
ATOM 747 C C . TYR A 1 91 ? -39.721 -9.068 9.495 1.00 79.31 91 TYR A C 1
ATOM 749 O O . TYR A 1 91 ? -40.796 -9.083 10.087 1.00 79.31 91 TYR A O 1
ATOM 757 N N . LEU A 1 92 ? -39.523 -9.792 8.390 1.00 72.94 92 LEU A N 1
ATOM 758 C CA . LEU A 1 92 ? -40.554 -10.655 7.812 1.00 72.94 92 LEU A CA 1
ATOM 759 C C . LEU A 1 92 ? -40.937 -11.800 8.753 1.00 72.94 92 LEU A C 1
ATOM 761 O O . LEU A 1 92 ? -42.122 -12.080 8.907 1.00 72.94 92 LEU A O 1
ATOM 765 N N . ARG A 1 93 ? -39.978 -12.426 9.451 1.00 76.56 93 ARG A N 1
ATOM 766 C CA . ARG A 1 93 ? -40.295 -13.430 10.488 1.00 76.56 93 ARG A CA 1
ATOM 767 C C . ARG A 1 93 ? -41.070 -12.834 11.657 1.00 76.56 93 ARG A C 1
ATOM 769 O O . ARG A 1 93 ? -41.947 -13.502 12.195 1.00 76.56 93 ARG A O 1
ATOM 776 N N . GLN A 1 94 ? -40.757 -11.601 12.051 1.00 73.12 94 GLN A N 1
ATOM 777 C CA . GLN A 1 94 ? -41.514 -10.894 13.082 1.00 73.12 94 GLN A CA 1
ATOM 778 C C . GLN A 1 94 ? -42.945 -10.632 12.610 1.00 73.12 94 GLN A C 1
ATOM 780 O O . GLN A 1 94 ? -43.872 -10.948 13.343 1.00 73.12 94 GLN A O 1
ATOM 785 N N . LEU A 1 95 ? -43.143 -10.151 11.380 1.00 67.12 95 LEU A N 1
ATOM 786 C CA . LEU A 1 95 ? -44.476 -9.921 10.811 1.00 67.12 95 LEU A CA 1
ATOM 787 C C . LEU A 1 95 ? -45.267 -11.227 10.638 1.00 67.12 95 LEU A C 1
ATOM 789 O O . LEU A 1 95 ? -46.439 -11.285 10.998 1.00 67.12 95 LEU A O 1
ATOM 793 N N . GLY A 1 96 ? -44.615 -12.297 10.178 1.00 64.00 96 GLY A N 1
ATOM 794 C CA . GLY A 1 96 ? -45.226 -13.620 10.031 1.00 64.00 96 GLY A CA 1
ATOM 795 C C . GLY A 1 96 ? -45.662 -14.247 11.359 1.00 64.00 96 GLY A C 1
ATOM 796 O O . GLY A 1 96 ? -46.622 -15.007 11.382 1.00 64.00 96 GLY A O 1
ATOM 797 N N . ALA A 1 97 ? -45.017 -13.898 12.478 1.00 59.50 97 ALA A N 1
ATOM 798 C CA . ALA A 1 97 ? -45.457 -14.331 13.804 1.00 59.50 97 ALA A CA 1
ATOM 799 C C . ALA A 1 97 ? -46.720 -13.595 14.301 1.00 59.50 97 ALA A C 1
ATOM 801 O O . ALA A 1 97 ? -47.376 -14.089 15.216 1.00 59.50 97 ALA A O 1
ATOM 802 N N . TYR A 1 98 ? -47.068 -12.443 13.712 1.00 50.16 98 TYR A N 1
ATOM 803 C CA . TYR A 1 98 ? -48.248 -11.652 14.090 1.00 50.16 98 TYR A CA 1
ATOM 804 C C . TYR A 1 98 ? -49.408 -11.732 13.088 1.00 50.16 98 TYR A C 1
ATOM 806 O O . TYR A 1 98 ? -50.529 -11.375 13.445 1.00 50.16 98 TYR A O 1
ATOM 814 N N . ALA A 1 99 ? -49.187 -12.227 11.870 1.00 41.22 99 ALA A N 1
ATOM 815 C CA . ALA A 1 99 ? -50.230 -12.337 10.853 1.00 41.22 99 ALA A CA 1
ATOM 816 C C . ALA A 1 99 ? -50.905 -13.718 10.887 1.00 41.22 99 ALA A C 1
ATOM 818 O O . ALA A 1 99 ? -50.560 -14.633 10.140 1.00 41.22 99 ALA A O 1
ATOM 819 N N . GLY A 1 100 ? -51.886 -13.857 11.780 1.00 37.81 100 GLY A N 1
ATOM 820 C CA . GLY A 1 100 ? -52.998 -14.775 11.565 1.00 37.81 100 GLY A CA 1
ATOM 821 C C . GLY A 1 100 ? -53.983 -14.176 10.556 1.00 37.81 100 GLY A C 1
ATOM 822 O O . GLY A 1 100 ? -54.202 -12.970 10.555 1.00 37.81 100 GLY A O 1
ATOM 823 N N . GLU A 1 101 ? -54.586 -15.052 9.755 1.00 39.62 101 GLU A N 1
ATOM 824 C CA . GLU A 1 101 ? -55.716 -14.819 8.839 1.00 39.62 101 GLU A CA 1
ATOM 825 C C . GLU A 1 101 ? -55.394 -14.315 7.413 1.00 39.62 101 GLU A C 1
ATOM 827 O O . GLU A 1 101 ? -55.181 -13.148 7.102 1.00 39.62 101 GLU A O 1
ATOM 832 N N . ASP A 1 102 ? -55.415 -15.327 6.549 1.00 38.03 102 ASP A N 1
ATOM 833 C CA . ASP A 1 102 ? -55.395 -15.441 5.097 1.00 38.03 102 ASP A CA 1
ATOM 834 C C . ASP A 1 102 ? -56.547 -14.710 4.385 1.00 38.03 102 ASP A C 1
ATOM 836 O O . ASP A 1 102 ? -57.627 -15.279 4.345 1.00 38.03 102 ASP A O 1
ATOM 840 N N . ILE A 1 103 ? -56.340 -13.511 3.803 1.00 45.09 103 ILE A N 1
ATOM 841 C CA . ILE A 1 103 ? -57.083 -13.001 2.618 1.00 45.09 103 ILE A CA 1
ATOM 842 C C . ILE A 1 103 ? -56.277 -11.875 1.912 1.00 45.09 103 ILE A C 1
ATOM 844 O O . ILE A 1 103 ? -56.599 -10.708 2.098 1.00 45.09 103 ILE A O 1
ATOM 848 N N . HIS A 1 104 ? -55.230 -12.197 1.132 1.00 49.56 104 HIS A N 1
ATOM 849 C CA . HIS A 1 104 ? -54.769 -11.431 -0.069 1.00 49.56 104 HIS A CA 1
ATOM 850 C C . HIS A 1 104 ? -53.410 -11.880 -0.654 1.00 49.56 104 HIS A C 1
ATOM 852 O O . HIS A 1 104 ? -52.946 -11.310 -1.638 1.00 49.56 104 HIS A O 1
ATOM 858 N N . MET A 1 105 ? -52.781 -12.917 -0.099 1.00 54.12 105 MET A N 1
ATOM 859 C CA . MET A 1 105 ? -51.373 -13.250 -0.360 1.00 54.12 105 MET A CA 1
ATOM 860 C C . MET A 1 105 ? -51.073 -13.887 -1.729 1.00 54.12 105 MET A C 1
ATOM 862 O O . MET A 1 105 ? -49.916 -14.189 -1.992 1.00 54.12 105 MET A O 1
ATOM 866 N N . GLU A 1 106 ? -52.052 -14.141 -2.605 1.00 57.34 106 GLU A N 1
ATOM 867 C CA . GLU A 1 106 ? -51.778 -14.903 -3.837 1.00 57.34 106 GLU A CA 1
ATOM 868 C C . GLU A 1 106 ? -51.038 -14.084 -4.909 1.00 57.34 106 GLU A C 1
ATOM 870 O O . GLU A 1 106 ? -50.122 -14.611 -5.540 1.00 57.34 106 GLU A O 1
ATOM 875 N N . ASP A 1 107 ? -51.365 -12.798 -5.081 1.00 64.44 107 ASP A N 1
ATOM 876 C CA . ASP A 1 107 ? -50.649 -11.932 -6.034 1.00 64.44 107 ASP A CA 1
ATOM 877 C C . ASP A 1 107 ? -49.265 -11.534 -5.506 1.00 64.44 107 ASP A C 1
ATOM 879 O O . ASP A 1 107 ? -48.290 -11.571 -6.255 1.00 64.44 107 ASP A O 1
ATOM 883 N N . ASP A 1 108 ? -49.141 -11.254 -4.205 1.00 68.38 108 ASP A N 1
ATOM 884 C CA . ASP A 1 108 ? -47.841 -10.976 -3.585 1.00 68.38 108 ASP A CA 1
ATOM 885 C C . ASP A 1 108 ? -46.939 -12.218 -3.595 1.00 68.38 108 ASP A C 1
ATOM 887 O O . ASP A 1 108 ? -45.748 -12.113 -3.880 1.00 68.38 108 ASP A O 1
ATOM 891 N N . ALA A 1 109 ? -47.492 -13.417 -3.374 1.00 67.81 109 ALA A N 1
ATOM 892 C CA . ALA A 1 109 ? -46.737 -14.663 -3.490 1.00 67.81 109 ALA A CA 1
ATOM 893 C C . ALA A 1 109 ? -46.299 -14.954 -4.933 1.00 67.81 109 ALA A C 1
ATOM 895 O O . ALA A 1 109 ? -45.215 -15.504 -5.127 1.00 67.81 109 ALA A O 1
ATOM 896 N N . ARG A 1 110 ? -47.100 -14.585 -5.944 1.00 76.88 110 ARG A N 1
ATOM 897 C CA . ARG A 1 110 ? -46.694 -14.690 -7.356 1.00 76.88 110 ARG A CA 1
ATOM 898 C C . ARG A 1 110 ? -45.600 -13.689 -7.703 1.00 76.88 110 ARG A C 1
ATOM 900 O O . ARG A 1 110 ? -44.595 -14.111 -8.259 1.00 76.88 110 ARG A O 1
ATOM 907 N N . ASN A 1 111 ? -45.736 -12.426 -7.300 1.00 79.00 111 ASN A N 1
ATOM 908 C CA . ASN A 1 111 ? -44.702 -11.410 -7.514 1.00 79.00 111 ASN A CA 1
ATOM 909 C C . ASN A 1 111 ? -43.379 -11.801 -6.839 1.00 79.00 111 ASN A C 1
ATOM 911 O O . ASN A 1 111 ? -42.329 -11.754 -7.471 1.00 79.00 111 ASN A O 1
ATOM 915 N N . LEU A 1 112 ? -43.428 -12.268 -5.586 1.00 75.56 112 LEU A N 1
ATOM 916 C CA . LEU A 1 112 ? -42.248 -12.786 -4.889 1.00 75.56 112 LEU A CA 1
ATOM 917 C C . LEU A 1 112 ? -41.697 -14.051 -5.563 1.00 75.56 112 LEU A C 1
ATOM 919 O O . LEU A 1 112 ? -40.485 -14.241 -5.611 1.00 75.56 112 LEU A O 1
ATOM 923 N N . GLY A 1 113 ? -42.563 -14.916 -6.095 1.00 81.81 113 GLY A N 1
ATOM 924 C CA . GLY A 1 113 ? -42.165 -16.089 -6.872 1.00 81.81 113 GLY A CA 1
ATOM 925 C C . GLY A 1 113 ? -41.401 -15.717 -8.145 1.00 81.81 113 GLY A C 1
ATOM 926 O O . GLY A 1 113 ? -40.341 -16.288 -8.404 1.00 81.81 113 GLY A O 1
ATOM 927 N N . ASP A 1 114 ? -41.898 -14.728 -8.887 1.00 86.25 114 ASP A N 1
ATOM 928 C CA . ASP A 1 114 ? -41.273 -14.210 -10.104 1.00 86.25 114 ASP A CA 1
ATOM 929 C C . ASP A 1 114 ? -39.945 -13.499 -9.794 1.00 86.25 114 ASP A C 1
ATOM 931 O O . ASP A 1 114 ? -38.948 -13.743 -10.474 1.00 86.25 114 ASP A O 1
ATOM 935 N N . GLU A 1 115 ? -39.880 -12.697 -8.723 1.00 83.62 115 GLU A N 1
ATOM 936 C CA . GLU A 1 115 ? -38.634 -12.074 -8.252 1.00 83.62 115 GLU A CA 1
ATOM 937 C C . GLU A 1 115 ? -37.599 -13.116 -7.814 1.00 83.62 115 GLU A C 1
ATOM 939 O O . GLU A 1 115 ? -36.425 -13.008 -8.164 1.00 83.62 115 GLU A O 1
ATOM 944 N N . ILE A 1 116 ? -38.007 -14.161 -7.086 1.00 83.62 116 ILE A N 1
ATOM 945 C CA . ILE A 1 116 ? -37.112 -15.258 -6.697 1.00 83.62 116 ILE A CA 1
ATOM 946 C C . ILE A 1 116 ? -36.576 -15.973 -7.941 1.00 83.62 116 ILE A C 1
ATOM 948 O O . ILE A 1 116 ? -35.391 -16.308 -7.993 1.00 83.62 116 ILE A O 1
ATOM 952 N N . GLU A 1 117 ? -37.415 -16.214 -8.947 1.00 89.38 117 GLU A N 1
ATOM 953 C CA . GLU A 1 117 ? -36.997 -16.886 -10.176 1.00 89.38 117 GLU A CA 1
ATOM 954 C C . GLU A 1 117 ? -36.084 -15.998 -11.036 1.00 89.38 117 GLU A C 1
ATOM 956 O O . GLU A 1 117 ? -35.091 -16.478 -11.598 1.00 89.38 117 GLU A O 1
ATOM 961 N N . GLN A 1 118 ? -36.332 -14.687 -11.057 1.00 92.06 118 GLN A N 1
ATOM 962 C CA . GLN A 1 118 ? -35.432 -13.705 -11.653 1.00 92.06 118 GLN A CA 1
ATOM 963 C C . GLN A 1 118 ? -34.081 -13.676 -10.925 1.00 92.06 118 GLN A C 1
ATOM 965 O O . GLN A 1 118 ? -33.040 -13.814 -11.568 1.00 92.06 118 GLN A O 1
ATOM 970 N N . MET A 1 119 ? -34.076 -13.581 -9.594 1.00 87.88 119 MET A N 1
ATOM 971 C CA . MET A 1 119 ? -32.851 -13.562 -8.788 1.00 87.88 119 MET A CA 1
ATOM 972 C C . MET A 1 119 ? -32.053 -14.859 -8.927 1.00 87.88 119 MET A C 1
ATOM 974 O O . MET A 1 119 ? -30.827 -14.819 -9.013 1.00 87.88 119 MET A O 1
ATOM 978 N N . LYS A 1 120 ? -32.714 -16.020 -9.020 1.00 92.12 120 LYS A N 1
ATOM 979 C CA . LYS A 1 120 ? -32.043 -17.290 -9.344 1.00 92.12 120 LYS A CA 1
ATOM 980 C C . LYS A 1 120 ? -31.421 -17.262 -10.736 1.00 92.12 120 LYS A C 1
ATOM 982 O O . LYS A 1 120 ? -30.299 -17.731 -10.902 1.00 92.12 120 LYS A O 1
ATOM 987 N N . SER A 1 121 ? -32.119 -16.712 -11.727 1.00 91.25 121 SER A N 1
ATOM 988 C CA . SER A 1 121 ? -31.608 -16.589 -13.097 1.00 91.25 121 SER A CA 1
ATOM 989 C C . SER A 1 121 ? -30.386 -15.665 -13.160 1.00 91.25 121 SER A C 1
ATOM 991 O O . SER A 1 121 ? -29.398 -15.971 -13.829 1.00 91.25 121 SER A O 1
ATOM 993 N N . GLU A 1 122 ? -30.413 -14.561 -12.414 1.00 91.38 122 GLU A N 1
ATOM 994 C CA . GLU A 1 122 ? -29.287 -13.638 -12.276 1.00 91.38 122 GLU A CA 1
ATOM 995 C C . GLU A 1 122 ? -28.114 -14.261 -11.511 1.00 91.38 122 GLU A C 1
ATOM 997 O O . GLU A 1 122 ? -26.970 -14.107 -11.938 1.00 91.38 122 GLU A O 1
ATOM 1002 N N . LEU A 1 123 ? -28.381 -15.031 -10.450 1.00 91.62 123 LEU A N 1
ATOM 1003 C CA . LEU A 1 123 ? -27.370 -15.794 -9.715 1.00 91.62 123 LEU A CA 1
ATOM 1004 C C . LEU A 1 123 ? -26.684 -16.828 -10.618 1.00 91.62 123 LEU A C 1
ATOM 1006 O O . LEU A 1 123 ? -25.461 -16.938 -10.594 1.00 91.62 123 LEU A O 1
ATOM 1010 N N . VAL A 1 124 ? -27.447 -17.560 -11.439 1.00 94.44 124 VAL A N 1
ATOM 1011 C CA . VAL A 1 124 ? -26.897 -18.521 -12.412 1.00 94.44 124 VAL A CA 1
ATOM 1012 C C . VAL A 1 124 ? -26.036 -17.801 -13.447 1.00 94.44 124 VAL A C 1
ATOM 1014 O O . VAL A 1 124 ? -24.911 -18.222 -13.703 1.00 94.44 124 VAL A O 1
ATOM 1017 N N . ARG A 1 125 ? -26.501 -16.666 -13.982 1.00 93.25 125 ARG A N 1
ATOM 1018 C CA . ARG A 1 125 ? -25.715 -15.852 -14.920 1.00 93.25 125 ARG A CA 1
ATOM 1019 C C . ARG A 1 125 ? -24.413 -15.348 -14.290 1.00 93.25 125 ARG A C 1
ATOM 1021 O O . ARG A 1 125 ? -23.360 -15.445 -14.914 1.00 93.25 125 ARG A O 1
ATOM 1028 N N . ALA A 1 126 ? -24.462 -14.850 -13.056 1.00 90.25 126 ALA A N 1
ATOM 1029 C CA . ALA A 1 126 ? -23.277 -14.407 -12.325 1.00 90.25 126 ALA A CA 1
ATOM 1030 C C . ALA A 1 126 ? -22.316 -15.576 -12.032 1.00 90.25 126 ALA A C 1
ATOM 1032 O O . ALA A 1 126 ? -21.099 -15.436 -12.168 1.00 90.25 126 ALA A O 1
ATOM 1033 N N . ALA A 1 127 ? -22.839 -16.757 -11.693 1.00 94.06 127 ALA A N 1
ATOM 1034 C CA . ALA A 1 127 ? -22.042 -17.968 -11.514 1.00 94.06 127 ALA A CA 1
ATOM 1035 C C . ALA A 1 127 ? -21.345 -18.397 -12.822 1.00 94.06 127 ALA A C 1
ATOM 1037 O O . ALA A 1 127 ? -20.151 -18.697 -12.821 1.00 94.06 127 ALA A O 1
ATOM 1038 N N . ASP A 1 128 ? -22.037 -18.336 -13.960 1.00 93.44 128 ASP A N 1
ATOM 1039 C CA . ASP A 1 128 ? -21.454 -18.643 -15.271 1.00 93.44 128 ASP A CA 1
ATOM 1040 C C . ASP A 1 128 ? -20.378 -17.626 -15.686 1.00 93.44 128 ASP A C 1
ATOM 1042 O O . ASP A 1 128 ? -19.336 -17.996 -16.241 1.00 93.44 128 ASP A O 1
ATOM 1046 N N . GLU A 1 129 ? -20.599 -16.341 -15.395 1.00 91.81 129 GLU A N 1
ATOM 1047 C CA . GLU A 1 129 ? -19.624 -15.273 -15.626 1.00 91.81 129 GLU A CA 1
ATOM 1048 C C . GLU A 1 129 ? -18.375 -15.455 -14.750 1.00 91.81 129 GLU A C 1
ATOM 1050 O O . GLU A 1 129 ? -17.256 -15.391 -15.264 1.00 91.81 129 GLU A O 1
ATOM 1055 N N . THR A 1 130 ? -18.528 -15.752 -13.456 1.00 88.69 130 THR A N 1
ATOM 1056 C CA . THR A 1 130 ? -17.385 -16.005 -12.556 1.00 88.69 130 THR A CA 1
ATOM 1057 C C . THR A 1 130 ? -16.581 -17.233 -12.985 1.00 88.69 130 THR A C 1
ATOM 1059 O O . THR A 1 130 ? -15.351 -17.172 -13.033 1.00 88.69 130 THR A O 1
ATOM 1062 N N . GLU A 1 131 ? -17.237 -18.318 -13.406 1.00 93.00 131 GLU A N 1
ATOM 1063 C CA . GLU A 1 131 ? -16.552 -19.494 -13.953 1.00 93.00 131 GLU A CA 1
ATOM 1064 C C . GLU A 1 131 ? -15.867 -19.205 -15.301 1.00 93.00 131 GLU A C 1
ATOM 1066 O O . GLU A 1 131 ? -14.786 -19.733 -15.583 1.00 93.00 131 GLU A O 1
ATOM 1071 N N . LYS A 1 132 ? -16.423 -18.314 -16.133 1.00 93.81 132 LYS A N 1
ATOM 1072 C CA . LYS A 1 132 ? -15.750 -17.832 -17.348 1.00 93.81 132 LYS A CA 1
ATOM 1073 C C . LYS A 1 132 ? -14.469 -17.064 -17.019 1.00 93.81 132 LYS A C 1
ATOM 1075 O O . LYS A 1 132 ? -13.421 -17.399 -17.576 1.00 93.81 132 LYS A O 1
ATOM 1080 N N . TRP A 1 133 ? -14.528 -16.101 -16.101 1.00 91.75 133 TRP A N 1
ATOM 1081 C CA . TRP A 1 133 ? -13.355 -15.325 -15.682 1.00 91.75 133 TRP A CA 1
ATOM 1082 C C . TRP A 1 133 ? -12.291 -16.196 -15.011 1.00 91.75 133 TRP A C 1
ATOM 1084 O O . TRP A 1 133 ? -11.099 -16.018 -15.251 1.00 91.75 133 TRP A O 1
ATOM 1094 N N . LYS A 1 134 ? -12.704 -17.202 -14.238 1.00 92.44 134 LYS A N 1
ATOM 1095 C CA . LYS A 1 134 ? -11.802 -18.177 -13.616 1.00 92.44 134 LYS A CA 1
ATOM 1096 C C . LYS A 1 134 ? -11.065 -19.035 -14.648 1.00 92.44 134 LYS A C 1
ATOM 1098 O O . LYS A 1 134 ? -9.859 -19.239 -14.512 1.00 92.44 134 LYS A O 1
ATOM 1103 N N . ARG A 1 135 ? -11.749 -19.493 -15.706 1.00 93.38 135 ARG A N 1
ATOM 1104 C CA . ARG A 1 135 ? -11.112 -20.213 -16.828 1.00 93.38 135 ARG A CA 1
ATOM 1105 C C . ARG A 1 135 ? -10.138 -19.330 -17.603 1.00 93.38 135 ARG A C 1
ATOM 1107 O O . ARG A 1 135 ? -9.045 -19.780 -17.932 1.00 93.38 135 ARG A O 1
ATOM 1114 N N . GLU A 1 136 ? -10.498 -18.077 -17.866 1.00 91.44 136 GLU A N 1
ATOM 1115 C CA . GLU A 1 136 ? -9.611 -17.126 -18.544 1.00 91.44 136 GLU A CA 1
ATOM 1116 C C . GLU A 1 136 ? -8.362 -16.810 -17.706 1.00 91.44 136 GLU A C 1
ATOM 1118 O O . GLU A 1 136 ? -7.244 -16.853 -18.220 1.00 91.44 136 GLU A O 1
ATOM 1123 N N . ALA A 1 137 ? -8.527 -16.600 -16.396 1.00 92.00 137 ALA A N 1
ATOM 1124 C CA . ALA A 1 137 ? -7.415 -16.419 -15.466 1.00 92.00 137 ALA A CA 1
ATOM 1125 C C . ALA A 1 137 ? -6.506 -17.660 -15.395 1.00 92.00 137 ALA A C 1
ATOM 1127 O O . ALA A 1 137 ? -5.283 -17.529 -15.318 1.00 92.00 137 ALA A O 1
ATOM 1128 N N . GLN A 1 138 ? -7.076 -18.867 -15.458 1.00 92.44 138 GLN A N 1
ATOM 1129 C CA . GLN A 1 138 ? -6.310 -20.113 -15.509 1.00 92.44 138 GLN A CA 1
ATOM 1130 C C . GLN A 1 138 ? -5.474 -20.222 -16.793 1.00 92.44 138 GLN A C 1
ATOM 1132 O O . GLN A 1 138 ? -4.268 -20.444 -16.713 1.00 92.44 138 GLN A O 1
ATOM 1137 N N . LEU A 1 139 ? -6.076 -19.969 -17.959 1.00 92.88 139 LEU A N 1
ATOM 1138 C CA . LEU A 1 139 ? -5.369 -19.963 -19.245 1.00 92.88 139 LEU A CA 1
ATOM 1139 C C . LEU A 1 139 ? -4.264 -18.896 -19.297 1.00 92.88 139 LEU A C 1
ATOM 1141 O O . LEU A 1 139 ? -3.193 -19.125 -19.862 1.00 92.88 139 LEU A O 1
ATOM 1145 N N . ALA A 1 140 ? -4.498 -17.727 -18.692 1.00 91.00 140 ALA A N 1
ATOM 1146 C CA . ALA A 1 140 ? -3.483 -16.686 -18.579 1.00 91.00 140 ALA A CA 1
ATOM 1147 C C . ALA A 1 140 ? -2.295 -17.142 -17.715 1.00 91.00 140 ALA A C 1
ATOM 1149 O O . ALA A 1 140 ? -1.148 -16.933 -18.114 1.00 91.00 140 ALA A O 1
ATOM 1150 N N . ARG A 1 141 ? -2.547 -17.806 -16.574 1.00 90.44 141 ARG A N 1
ATOM 1151 C CA . ARG A 1 141 ? -1.491 -18.380 -15.719 1.00 90.44 141 ARG A CA 1
ATOM 1152 C C . ARG A 1 141 ? -0.650 -19.408 -16.470 1.00 90.44 141 ARG A C 1
ATOM 1154 O O . ARG A 1 141 ? 0.566 -19.260 -16.509 1.00 90.44 141 ARG A O 1
ATOM 1161 N N . GLU A 1 142 ? -1.285 -20.356 -17.155 1.00 92.38 142 GLU A N 1
ATOM 1162 C CA . GLU A 1 142 ? -0.593 -21.369 -17.967 1.00 92.38 142 GLU A CA 1
ATOM 1163 C C . GLU A 1 142 ? 0.278 -20.729 -19.061 1.00 92.38 142 GLU A C 1
ATOM 1165 O O . GLU A 1 142 ? 1.422 -21.132 -19.286 1.00 92.38 142 GLU A O 1
ATOM 1170 N N . ARG A 1 143 ? -0.214 -19.665 -19.709 1.00 92.00 143 ARG A N 1
ATOM 1171 C CA . ARG A 1 143 ? 0.560 -18.921 -20.712 1.00 92.00 143 ARG A CA 1
ATOM 1172 C C . ARG A 1 143 ? 1.775 -18.213 -20.109 1.00 92.00 143 ARG A C 1
ATOM 1174 O O . ARG A 1 143 ? 2.837 -18.211 -20.735 1.00 92.00 143 ARG A O 1
ATOM 1181 N N . TYR A 1 144 ? 1.639 -17.609 -18.929 1.00 90.88 144 TYR A N 1
ATOM 1182 C CA . TYR A 1 144 ? 2.761 -16.965 -18.243 1.00 90.88 144 TYR A CA 1
ATOM 1183 C C . TYR A 1 144 ? 3.776 -17.979 -17.705 1.00 90.88 144 TYR A C 1
ATOM 1185 O O . TYR A 1 144 ? 4.972 -17.708 -17.774 1.00 90.88 144 TYR A O 1
ATOM 1193 N N . GLU A 1 145 ? 3.340 -19.154 -17.251 1.00 93.12 145 GLU A N 1
ATOM 1194 C CA . GLU A 1 145 ? 4.233 -20.249 -16.852 1.00 93.12 145 GLU A CA 1
ATOM 1195 C C . GLU A 1 145 ? 5.028 -20.797 -18.047 1.00 93.12 145 GLU A C 1
ATOM 1197 O O . GLU A 1 145 ? 6.252 -20.938 -17.972 1.00 93.12 145 GLU A O 1
ATOM 1202 N N . LEU A 1 146 ? 4.377 -21.020 -19.194 1.00 92.94 146 LEU A N 1
ATOM 1203 C CA . LEU A 1 146 ? 5.057 -21.420 -20.433 1.00 92.94 146 LEU A CA 1
ATOM 1204 C C . LEU A 1 146 ? 6.053 -20.356 -20.911 1.00 92.94 146 LEU A C 1
ATOM 1206 O O . LEU A 1 146 ? 7.188 -20.671 -21.266 1.00 92.94 146 LEU A O 1
ATOM 1210 N N . TYR A 1 147 ? 5.663 -19.082 -20.879 1.00 93.38 147 TYR A N 1
ATOM 1211 C CA . TYR A 1 147 ? 6.566 -17.992 -21.239 1.00 93.38 147 TYR A CA 1
ATOM 1212 C C . TYR A 1 147 ? 7.749 -17.879 -20.262 1.00 93.38 147 TYR A C 1
ATOM 1214 O O . TYR A 1 147 ? 8.890 -17.709 -20.689 1.00 93.38 147 TYR A O 1
ATOM 1222 N N . GLY A 1 148 ? 7.504 -18.036 -18.957 1.00 92.56 148 GLY A N 1
ATOM 1223 C CA . GLY A 1 148 ? 8.537 -18.028 -17.922 1.00 92.56 148 GLY A CA 1
ATOM 1224 C C . GLY A 1 148 ? 9.537 -19.175 -18.074 1.00 92.56 148 GLY A C 1
ATOM 1225 O O . GLY A 1 148 ? 10.744 -18.953 -17.995 1.00 92.56 148 GLY A O 1
ATOM 1226 N N . THR A 1 149 ? 9.065 -20.391 -18.369 1.00 90.62 149 THR A N 1
ATOM 1227 C CA . THR A 1 149 ? 9.945 -21.545 -18.626 1.00 90.62 149 THR A CA 1
ATOM 1228 C C . THR A 1 149 ? 10.766 -21.373 -19.904 1.00 90.62 149 THR A C 1
ATOM 1230 O O . THR A 1 149 ? 11.967 -21.640 -19.882 1.00 90.62 149 THR A O 1
ATOM 1233 N N . GLN A 1 150 ? 10.178 -20.857 -20.988 1.00 94.25 150 GLN A N 1
ATOM 1234 C CA . GLN A 1 150 ? 10.906 -20.548 -22.224 1.00 94.25 150 GLN A CA 1
ATOM 1235 C C . GLN A 1 150 ? 11.997 -19.490 -21.999 1.00 94.25 150 GLN A C 1
ATOM 1237 O O . GLN A 1 150 ? 13.108 -19.608 -22.521 1.00 94.25 150 GLN A O 1
ATOM 1242 N N . LEU A 1 151 ? 11.699 -18.464 -21.201 1.00 91.62 151 LEU A N 1
ATOM 1243 C CA . LEU A 1 151 ? 12.647 -17.402 -20.882 1.00 91.62 151 LEU A CA 1
ATOM 1244 C C . LEU A 1 151 ? 13.782 -17.916 -19.987 1.00 91.62 151 LEU A C 1
ATOM 1246 O O . LEU A 1 151 ? 14.945 -17.639 -20.270 1.00 91.62 151 LEU A O 1
ATOM 1250 N N . ASN A 1 152 ? 13.469 -18.744 -18.988 1.00 91.88 152 ASN A N 1
ATOM 1251 C CA . ASN A 1 152 ? 14.472 -19.422 -18.165 1.00 91.88 152 ASN A CA 1
ATOM 1252 C C . ASN A 1 152 ? 15.367 -20.349 -18.999 1.00 91.88 152 ASN A C 1
ATOM 1254 O O . ASN A 1 152 ? 16.582 -20.334 -18.821 1.00 91.88 152 ASN A O 1
ATOM 1258 N N . GLN A 1 153 ? 14.809 -21.105 -19.949 1.00 92.75 153 GLN A N 1
ATOM 1259 C CA . GLN A 1 153 ? 15.607 -21.920 -20.873 1.00 92.75 153 GLN A CA 1
ATOM 1260 C C . GLN A 1 153 ? 16.561 -21.062 -21.711 1.00 92.75 153 GLN A C 1
ATOM 1262 O O . GLN A 1 153 ? 17.721 -21.429 -21.877 1.00 92.75 153 GLN A O 1
ATOM 1267 N N . ASN A 1 154 ? 16.104 -19.911 -22.210 1.00 92.75 154 ASN A N 1
ATOM 1268 C CA . ASN A 1 154 ? 16.946 -19.002 -22.985 1.00 92.75 154 ASN A CA 1
ATOM 1269 C C . ASN A 1 154 ? 18.057 -18.379 -22.119 1.00 92.75 154 ASN A C 1
ATOM 1271 O O . ASN A 1 154 ? 19.209 -18.335 -22.540 1.00 92.75 154 ASN A O 1
ATOM 1275 N N . ILE A 1 155 ? 17.747 -17.989 -20.876 1.00 92.69 155 ILE A N 1
ATOM 1276 C CA . ILE A 1 155 ? 18.753 -17.528 -19.906 1.00 92.69 155 ILE A CA 1
ATOM 1277 C C . ILE A 1 155 ? 19.810 -18.610 -19.685 1.00 92.69 155 ILE A C 1
ATOM 1279 O O . ILE A 1 155 ? 20.991 -18.315 -19.819 1.00 92.69 155 ILE A O 1
ATOM 1283 N N . VAL A 1 156 ? 19.405 -19.859 -19.428 1.00 92.31 156 VAL A N 1
ATOM 1284 C CA . VAL A 1 156 ? 20.345 -20.974 -19.237 1.00 92.31 156 VAL A CA 1
ATOM 1285 C C . VAL A 1 156 ? 21.205 -21.190 -20.484 1.00 92.31 156 VAL A C 1
ATOM 1287 O O . VAL A 1 156 ? 22.420 -21.276 -20.356 1.00 92.31 156 VAL A O 1
ATOM 1290 N N . GLN A 1 157 ? 20.624 -21.197 -21.689 1.00 93.19 157 GLN A N 1
ATOM 1291 C CA . GLN A 1 157 ? 21.384 -21.329 -22.943 1.00 93.19 157 GLN A CA 1
ATOM 1292 C C . GLN A 1 157 ? 22.386 -20.189 -23.161 1.00 93.19 157 GLN A C 1
ATOM 1294 O O . GLN A 1 157 ? 23.469 -20.395 -23.709 1.00 93.19 157 GLN A O 1
ATOM 1299 N N . MET A 1 158 ? 22.025 -18.967 -22.777 1.00 90.81 158 MET A N 1
ATOM 1300 C CA . MET A 1 158 ? 22.930 -17.827 -22.871 1.00 90.81 158 MET A CA 1
ATOM 1301 C C . MET A 1 158 ? 24.016 -17.887 -21.797 1.00 90.81 158 MET A C 1
ATOM 1303 O O . MET A 1 158 ? 25.162 -17.568 -22.100 1.00 90.81 158 MET A O 1
ATOM 1307 N N . SER A 1 159 ? 23.693 -18.346 -20.585 1.00 93.12 159 SER A N 1
ATOM 1308 C CA . SER A 1 159 ? 24.661 -18.596 -19.516 1.00 93.12 159 SER A CA 1
ATOM 1309 C C . SER A 1 159 ? 25.674 -19.672 -19.907 1.00 93.12 159 SER A C 1
ATOM 1311 O O . SER A 1 159 ? 26.867 -19.441 -19.735 1.00 93.12 159 SER A O 1
ATOM 1313 N N . THR A 1 160 ? 25.242 -20.787 -20.508 1.00 92.62 160 THR A N 1
ATOM 1314 C CA . THR A 1 160 ? 26.162 -21.839 -20.972 1.00 92.62 160 THR A CA 1
ATOM 1315 C C . THR A 1 160 ? 27.081 -21.335 -22.080 1.00 92.62 160 THR A C 1
ATOM 1317 O O . THR A 1 160 ? 28.280 -21.573 -22.024 1.00 92.62 160 THR A O 1
ATOM 1320 N N . LYS A 1 161 ? 26.567 -20.561 -23.047 1.00 93.12 161 LYS A N 1
ATOM 1321 C CA . LYS A 1 161 ? 27.406 -19.939 -24.091 1.00 93.12 161 LYS A CA 1
ATOM 1322 C C . LYS A 1 161 ? 28.418 -18.951 -23.513 1.00 93.12 161 LYS A C 1
ATOM 1324 O O . LYS A 1 161 ? 29.548 -18.877 -23.980 1.00 93.12 161 LYS A O 1
ATOM 1329 N N . LEU A 1 162 ? 28.022 -18.176 -22.504 1.00 91.06 162 LEU A N 1
ATOM 1330 C CA . LEU A 1 162 ? 28.925 -17.265 -21.797 1.00 91.06 162 LEU A CA 1
ATOM 1331 C C . LEU A 1 162 ? 30.048 -18.028 -21.088 1.00 91.06 162 LEU A C 1
ATOM 1333 O O . LEU A 1 162 ? 31.197 -17.593 -21.124 1.00 91.06 162 LEU A O 1
ATOM 1337 N N . GLU A 1 163 ? 29.726 -19.169 -20.485 1.00 93.38 163 GLU A N 1
ATOM 1338 C CA . GLU A 1 163 ? 30.694 -20.046 -19.830 1.00 93.38 163 GLU A CA 1
ATOM 1339 C C . GLU A 1 163 ? 31.635 -20.728 -20.839 1.00 93.38 163 GLU A C 1
ATOM 1341 O O . GLU A 1 163 ? 32.846 -20.734 -20.629 1.00 93.38 163 GLU A O 1
ATOM 1346 N N . GLU A 1 164 ? 31.121 -21.207 -21.977 1.00 93.50 164 GLU A N 1
ATOM 1347 C CA . GLU A 1 164 ? 31.923 -21.735 -23.093 1.00 93.50 164 GLU A CA 1
ATOM 1348 C C . GLU A 1 164 ? 32.929 -20.694 -23.599 1.00 93.50 164 GLU A C 1
ATOM 1350 O O . GLU A 1 164 ? 34.132 -20.956 -23.625 1.00 93.50 164 GLU A O 1
ATOM 1355 N N . MET A 1 165 ? 32.460 -19.480 -23.903 1.00 89.25 165 MET A N 1
ATOM 1356 C CA . MET A 1 165 ? 33.327 -18.380 -24.337 1.00 89.25 165 MET A CA 1
ATOM 1357 C C . MET A 1 165 ? 34.348 -17.986 -23.260 1.00 89.25 165 MET A C 1
ATOM 1359 O O . MET A 1 165 ? 35.486 -17.633 -23.578 1.00 89.25 165 MET A O 1
ATOM 1363 N N . SER A 1 166 ? 33.972 -18.056 -21.980 1.00 92.50 166 SER A N 1
ATOM 1364 C CA . SER A 1 166 ? 34.885 -17.806 -20.859 1.00 92.50 166 SER A CA 1
ATOM 1365 C C . SER A 1 166 ? 35.970 -18.884 -20.747 1.00 92.50 166 SER A C 1
ATOM 1367 O O . SER A 1 166 ? 37.132 -18.562 -20.496 1.00 92.50 166 SER A O 1
ATOM 1369 N N . ASN A 1 167 ? 35.624 -20.153 -20.965 1.00 92.88 167 ASN A N 1
ATOM 1370 C CA . ASN A 1 167 ? 36.576 -21.262 -20.954 1.00 92.88 167 ASN A CA 1
ATOM 1371 C C . ASN A 1 167 ? 37.531 -21.196 -22.153 1.00 92.88 167 ASN A C 1
ATOM 1373 O O . ASN A 1 167 ? 38.737 -21.379 -21.988 1.00 92.88 167 ASN A O 1
ATOM 1377 N N . GLU A 1 168 ? 37.027 -20.872 -23.345 1.00 93.75 168 GLU A N 1
ATOM 1378 C CA . GLU A 1 168 ? 37.868 -20.643 -24.526 1.00 93.75 168 GLU A CA 1
ATOM 1379 C C . GLU A 1 168 ? 38.856 -19.494 -24.304 1.00 93.75 168 GLU A C 1
ATOM 1381 O O . GLU A 1 168 ? 40.044 -19.630 -24.614 1.00 93.75 168 GLU A O 1
ATOM 1386 N N . LYS A 1 169 ? 38.398 -18.390 -23.698 1.00 91.69 169 LYS A N 1
ATOM 1387 C CA . LYS A 1 169 ? 39.262 -17.274 -23.302 1.00 91.69 169 LYS A CA 1
ATOM 1388 C C . LYS A 1 169 ? 40.385 -17.742 -22.366 1.00 91.69 169 LYS A C 1
ATOM 1390 O O . LYS A 1 169 ? 41.544 -17.440 -22.636 1.00 91.69 169 LYS A O 1
ATOM 1395 N N . LEU A 1 170 ? 40.067 -18.510 -21.320 1.00 92.75 170 LEU A N 1
ATOM 1396 C CA . LEU A 1 170 ? 41.056 -19.030 -20.365 1.00 92.75 170 LEU A CA 1
ATOM 1397 C C . LEU A 1 170 ? 42.115 -19.916 -21.051 1.00 92.75 170 LEU A C 1
ATOM 1399 O O . LEU A 1 170 ? 43.310 -19.811 -20.767 1.00 92.75 170 LEU A O 1
ATOM 1403 N N . VAL A 1 171 ? 41.693 -20.777 -21.984 1.00 93.62 171 VAL A N 1
ATOM 1404 C CA . VAL A 1 171 ? 42.604 -21.641 -22.757 1.00 93.62 171 VAL A CA 1
ATOM 1405 C C . VAL A 1 171 ? 43.531 -20.810 -23.646 1.00 93.62 171 VAL A C 1
ATOM 1407 O O . VAL A 1 171 ? 44.733 -21.086 -23.719 1.00 93.62 171 VAL A O 1
ATOM 1410 N N . LEU A 1 172 ? 42.999 -19.782 -24.311 1.00 90.50 172 LEU A N 1
ATOM 1411 C CA . LEU A 1 172 ? 43.798 -18.876 -25.136 1.00 90.50 172 LEU A CA 1
ATOM 1412 C C . LEU A 1 172 ? 44.806 -18.089 -24.293 1.00 90.50 172 LEU A C 1
ATOM 1414 O O . LEU A 1 172 ? 45.969 -18.000 -24.684 1.00 90.50 172 LEU A O 1
ATOM 1418 N N . GLU A 1 173 ? 44.403 -17.596 -23.122 1.00 91.56 173 GLU A N 1
ATOM 1419 C CA . GLU A 1 173 ? 45.292 -16.908 -22.176 1.00 91.56 173 GLU A CA 1
ATOM 1420 C C . GLU A 1 173 ? 46.429 -17.826 -21.690 1.00 91.56 173 GLU A C 1
ATOM 1422 O O . GLU A 1 173 ? 47.594 -17.432 -21.716 1.00 91.56 173 GLU A O 1
ATOM 1427 N N . SER A 1 174 ? 46.139 -19.088 -21.353 1.00 89.12 174 SER A N 1
ATOM 1428 C CA . SER A 1 174 ? 47.170 -20.074 -20.984 1.00 89.12 174 SER A CA 1
ATOM 1429 C C . SER A 1 174 ? 48.156 -20.360 -22.127 1.00 89.12 174 SER A C 1
ATOM 1431 O O . SER A 1 174 ? 49.368 -20.483 -21.910 1.00 89.12 174 SER A O 1
ATOM 1433 N N . LYS A 1 175 ? 47.661 -20.431 -23.369 1.00 91.88 175 LYS A N 1
ATOM 1434 C CA . LYS A 1 175 ? 48.505 -20.630 -24.553 1.00 91.88 175 LYS A CA 1
ATOM 1435 C C . LYS A 1 175 ? 49.418 -19.431 -24.808 1.00 91.88 175 LYS A C 1
ATOM 1437 O O . LYS A 1 175 ? 50.587 -19.636 -25.131 1.00 91.88 175 LYS A O 1
ATOM 1442 N N . VAL A 1 176 ? 48.903 -18.211 -24.643 1.00 89.19 176 VAL A N 1
ATOM 1443 C CA . VAL A 1 176 ? 49.700 -16.977 -24.720 1.00 89.19 176 VAL A CA 1
ATOM 1444 C C . VAL A 1 176 ? 50.802 -17.004 -23.663 1.00 89.19 176 VAL A C 1
ATOM 1446 O O . VAL A 1 176 ? 51.970 -16.889 -24.024 1.00 89.19 176 VAL A O 1
ATOM 1449 N N . HIS A 1 177 ? 50.469 -17.312 -22.409 1.00 88.25 177 HIS A N 1
ATOM 1450 C CA . HIS A 1 177 ? 51.454 -17.398 -21.329 1.00 88.25 177 HIS A CA 1
ATOM 1451 C C . HIS A 1 177 ? 52.536 -18.468 -21.575 1.00 88.25 177 HIS A C 1
ATOM 1453 O O . HIS A 1 177 ? 53.717 -18.272 -21.298 1.00 88.25 177 HIS A O 1
ATOM 1459 N N . THR A 1 178 ? 52.165 -19.609 -22.161 1.00 88.44 178 THR A N 1
ATOM 1460 C CA . THR A 1 178 ? 53.131 -20.663 -22.516 1.00 88.44 178 THR A CA 1
ATOM 1461 C C . THR A 1 178 ? 54.113 -20.197 -23.595 1.00 88.44 178 THR A C 1
ATOM 1463 O O . THR A 1 178 ? 55.303 -20.504 -23.517 1.00 88.44 178 THR A O 1
ATOM 1466 N N . LEU A 1 179 ? 53.629 -19.463 -24.602 1.00 84.56 179 LEU A N 1
ATOM 1467 C CA . LEU A 1 179 ? 54.477 -18.894 -25.653 1.00 84.56 179 LEU A CA 1
ATOM 1468 C C . LEU A 1 179 ? 55.399 -17.804 -25.099 1.00 84.56 179 LEU A C 1
ATOM 1470 O O . LEU A 1 179 ? 56.569 -17.763 -25.472 1.00 84.56 179 LEU A O 1
ATOM 1474 N N . GLU A 1 180 ? 54.906 -16.977 -24.178 1.00 83.81 180 GLU A N 1
ATOM 1475 C CA . GLU A 1 180 ? 55.714 -15.981 -23.467 1.00 83.81 180 GLU A CA 1
ATOM 1476 C C . GLU A 1 180 ? 56.875 -16.646 -22.706 1.00 83.81 180 GLU A C 1
ATOM 1478 O O . GLU A 1 180 ? 58.029 -16.267 -22.902 1.00 83.81 180 GLU A O 1
ATOM 1483 N N . ASN A 1 181 ? 56.611 -17.722 -21.955 1.00 82.31 181 ASN A N 1
ATOM 1484 C CA . ASN A 1 181 ? 57.649 -18.472 -21.233 1.00 82.31 181 ASN A CA 1
ATOM 1485 C C . ASN A 1 181 ? 58.670 -19.147 -22.175 1.00 82.31 181 ASN A C 1
ATOM 1487 O O . ASN A 1 181 ? 59.859 -19.231 -21.861 1.00 82.31 181 ASN A O 1
ATOM 1491 N N . GLN A 1 182 ? 58.241 -19.636 -23.346 1.00 82.88 182 GLN A N 1
ATOM 1492 C CA . GLN A 1 182 ? 59.163 -20.185 -24.353 1.00 82.88 182 GLN A CA 1
ATOM 1493 C C . GLN A 1 182 ? 60.107 -19.113 -24.908 1.00 82.88 182 GLN A C 1
ATOM 1495 O O . GLN A 1 182 ? 61.291 -19.389 -25.113 1.00 82.88 182 GLN A O 1
ATOM 1500 N N . ILE A 1 183 ? 59.598 -17.898 -25.129 1.00 75.25 183 ILE A N 1
ATOM 1501 C CA . ILE A 1 183 ? 60.405 -16.757 -25.572 1.00 75.25 183 ILE A CA 1
ATOM 1502 C C . ILE A 1 183 ? 61.423 -16.378 -24.487 1.00 75.25 183 ILE A C 1
ATOM 1504 O O . ILE A 1 183 ? 62.592 -16.165 -24.807 1.00 75.25 183 ILE A O 1
ATOM 1508 N N . GLU A 1 184 ? 61.022 -16.376 -23.215 1.00 79.19 184 GLU A N 1
ATOM 1509 C CA . GLU A 1 184 ? 61.920 -16.087 -22.090 1.00 79.19 184 GLU A CA 1
ATOM 1510 C C . GLU A 1 184 ? 63.052 -17.126 -21.958 1.00 79.19 184 GLU A C 1
ATOM 1512 O O . GLU A 1 184 ? 64.221 -16.762 -21.812 1.00 79.19 184 GLU A O 1
ATOM 1517 N N . MET A 1 185 ? 62.753 -18.425 -22.104 1.00 72.88 185 MET A N 1
ATOM 1518 C CA . MET A 1 185 ? 63.786 -19.473 -22.089 1.00 72.88 185 MET A CA 1
ATOM 1519 C C . MET A 1 185 ? 64.782 -19.348 -23.249 1.00 72.88 185 MET A C 1
ATOM 1521 O O . MET A 1 185 ? 65.980 -19.548 -23.047 1.00 72.88 185 MET A O 1
ATOM 1525 N N . LEU A 1 186 ? 64.316 -19.010 -24.458 1.00 65.50 186 LEU A N 1
ATOM 1526 C CA . LEU A 1 186 ? 65.200 -18.790 -25.609 1.00 65.50 186 LEU A CA 1
ATOM 1527 C C . LEU A 1 186 ? 66.133 -17.597 -25.373 1.00 65.50 186 LEU A C 1
ATOM 1529 O O . LEU A 1 186 ? 67.323 -17.682 -25.670 1.00 65.50 186 LEU A O 1
ATOM 1533 N N . GLN A 1 187 ? 65.627 -16.526 -24.759 1.00 65.06 187 GLN A N 1
ATOM 1534 C CA . GLN A 1 187 ? 66.441 -15.370 -24.377 1.00 65.06 187 GLN A CA 1
ATOM 1535 C C . GLN A 1 187 ? 67.474 -15.697 -23.284 1.00 65.06 187 GLN A C 1
ATOM 1537 O O . GLN A 1 187 ? 68.525 -15.056 -23.224 1.00 65.06 187 GLN A O 1
ATOM 1542 N N . ALA A 1 188 ? 67.221 -16.698 -22.435 1.00 59.22 188 ALA A N 1
ATOM 1543 C CA . ALA A 1 188 ? 68.167 -17.125 -21.405 1.00 59.22 188 ALA A CA 1
ATOM 1544 C C . ALA A 1 188 ? 69.332 -17.980 -21.950 1.00 59.22 188 ALA A C 1
ATOM 1546 O O . ALA A 1 188 ? 70.425 -17.941 -21.381 1.00 59.22 188 ALA A O 1
ATOM 1547 N N . ILE A 1 189 ? 69.130 -18.731 -23.040 1.00 58.69 189 ILE A N 1
ATOM 1548 C CA . ILE A 1 189 ? 70.158 -19.620 -23.621 1.00 58.69 189 ILE A CA 1
ATOM 1549 C C . ILE A 1 189 ? 71.244 -18.833 -24.372 1.00 58.69 189 ILE A C 1
ATOM 1551 O O . ILE A 1 189 ? 72.409 -19.230 -24.348 1.00 58.69 189 ILE A O 1
ATOM 1555 N N . ASP A 1 190 ? 70.918 -17.672 -24.944 1.00 52.53 190 ASP A N 1
ATOM 1556 C CA . ASP A 1 190 ? 71.868 -16.846 -25.710 1.00 52.53 190 ASP A CA 1
ATOM 1557 C C . ASP A 1 190 ? 72.845 -16.020 -24.850 1.00 52.53 190 ASP A C 1
ATOM 1559 O O . ASP A 1 190 ? 73.450 -15.049 -25.310 1.00 52.53 190 ASP A O 1
ATOM 1563 N N . ARG A 1 191 ? 73.075 -16.422 -23.593 1.00 39.53 191 ARG A N 1
ATOM 1564 C CA . ARG A 1 191 ? 74.061 -15.777 -22.717 1.00 39.53 191 ARG A CA 1
ATOM 1565 C C . ARG A 1 191 ? 75.186 -16.722 -22.260 1.00 39.53 191 ARG A C 1
ATOM 1567 O O . ARG A 1 191 ? 75.199 -17.120 -21.095 1.00 39.53 191 ARG A O 1
ATOM 1574 N N . PRO A 1 192 ? 76.215 -16.985 -23.093 1.00 41.44 192 PRO A N 1
ATOM 1575 C CA . PRO A 1 192 ? 77.521 -17.394 -22.597 1.00 41.44 192 PRO A CA 1
ATOM 1576 C C . PRO A 1 192 ? 78.617 -16.368 -22.922 1.00 41.44 192 PRO A C 1
ATOM 1578 O O . PRO A 1 192 ? 78.953 -16.082 -24.067 1.00 41.44 192 PRO A O 1
ATOM 1581 N N . ASN A 1 193 ? 79.183 -15.855 -21.833 1.00 32.78 193 ASN A N 1
ATOM 1582 C CA . ASN A 1 193 ? 80.553 -15.390 -21.635 1.00 32.78 193 ASN A CA 1
ATOM 1583 C C . ASN A 1 193 ? 81.551 -15.657 -22.776 1.00 32.78 193 ASN A C 1
ATOM 1585 O O . ASN A 1 193 ? 81.891 -16.806 -23.037 1.00 32.78 193 ASN A O 1
ATOM 1589 N N . LEU A 1 194 ? 82.161 -14.586 -23.287 1.00 37.38 194 LEU A N 1
ATOM 1590 C CA . LEU A 1 194 ? 83.596 -14.525 -23.587 1.00 37.38 194 LEU A CA 1
ATOM 1591 C C . LEU A 1 194 ? 84.026 -13.055 -23.601 1.00 37.38 194 LEU A C 1
ATOM 1593 O O . LEU A 1 194 ? 84.120 -12.386 -24.626 1.00 37.38 194 LEU A O 1
ATOM 1597 N N . ALA A 1 195 ? 84.273 -12.553 -22.393 1.00 30.91 195 ALA A N 1
ATOM 1598 C CA . ALA A 1 195 ? 85.354 -11.610 -22.194 1.00 30.91 195 ALA A CA 1
ATOM 1599 C C . ALA A 1 195 ? 86.667 -12.308 -22.578 1.00 30.91 195 ALA A C 1
ATOM 1601 O O . ALA A 1 195 ? 86.847 -13.471 -22.214 1.00 30.91 195 ALA A O 1
ATOM 1602 N N . ASN A 1 196 ? 87.555 -11.593 -23.271 1.00 30.30 196 ASN A N 1
ATOM 1603 C CA . ASN A 1 196 ? 88.996 -11.489 -22.997 1.00 30.30 196 ASN A CA 1
ATOM 1604 C C . ASN A 1 196 ? 89.838 -11.318 -24.285 1.00 30.30 196 ASN A C 1
ATOM 1606 O O . ASN A 1 196 ? 89.493 -11.831 -25.342 1.00 30.30 196 ASN A O 1
ATOM 1610 N N . ASP A 1 197 ? 90.964 -10.616 -24.122 1.00 30.64 197 ASP A N 1
ATOM 1611 C CA . ASP A 1 197 ? 92.111 -10.440 -25.033 1.00 30.64 197 ASP A CA 1
ATOM 1612 C C . ASP A 1 197 ? 92.152 -9.231 -25.991 1.00 30.64 197 ASP A C 1
ATOM 1614 O O . ASP A 1 197 ? 91.987 -9.295 -27.207 1.00 30.64 197 ASP A O 1
ATOM 1618 N N . ASN A 1 198 ? 92.477 -8.084 -25.385 1.00 27.39 198 ASN A N 1
ATOM 1619 C CA . ASN A 1 198 ? 93.748 -7.357 -25.552 1.00 27.39 198 ASN A CA 1
ATOM 1620 C C . ASN A 1 198 ? 94.712 -7.824 -26.671 1.00 27.39 198 ASN A C 1
ATOM 1622 O O . ASN A 1 198 ? 95.340 -8.868 -26.529 1.00 27.39 198 ASN A O 1
ATOM 1626 N N . SER A 1 199 ? 95.001 -6.959 -27.659 1.00 29.16 199 SER A N 1
ATOM 1627 C CA . SER A 1 199 ? 96.376 -6.725 -28.156 1.00 29.16 199 SER A CA 1
ATOM 1628 C C . SER A 1 199 ? 96.480 -5.515 -29.110 1.00 29.16 199 SER A C 1
ATOM 1630 O O . SER A 1 199 ? 95.939 -5.522 -30.210 1.00 29.16 199 SER A O 1
ATOM 1632 N N . ILE A 1 200 ? 97.189 -4.481 -28.644 1.00 25.77 200 ILE A N 1
ATOM 1633 C CA . ILE A 1 200 ? 98.274 -3.741 -29.324 1.00 25.77 200 ILE A CA 1
ATOM 1634 C C . ILE A 1 200 ? 98.030 -3.178 -30.750 1.00 25.77 200 ILE A C 1
ATOM 1636 O O . ILE A 1 200 ? 98.238 -3.838 -31.759 1.00 25.77 200 ILE A O 1
ATOM 1640 N N . CYS A 1 201 ? 97.737 -1.872 -30.772 1.00 23.50 201 CYS A N 1
ATOM 1641 C CA . CYS A 1 201 ? 98.441 -0.777 -31.467 1.00 23.50 201 CYS A CA 1
ATOM 1642 C C . CYS A 1 201 ? 98.859 -0.901 -32.959 1.00 23.50 201 CYS A C 1
ATOM 1644 O O . CYS A 1 201 ? 99.849 -1.544 -33.296 1.00 23.50 201 CYS A O 1
ATOM 1646 N N . SER A 1 202 ? 98.243 -0.026 -33.768 1.00 28.25 202 SER A N 1
ATOM 1647 C CA . SER A 1 202 ? 98.818 0.727 -34.901 1.00 28.25 202 SER A CA 1
ATOM 1648 C C . SER A 1 202 ? 99.136 -0.016 -36.200 1.00 28.25 202 SER A C 1
ATOM 1650 O O . SER A 1 202 ? 100.302 -0.230 -36.521 1.00 28.25 202 SER A O 1
ATOM 1652 N N . ILE A 1 203 ? 98.120 -0.198 -37.054 1.00 32.66 203 ILE A N 1
ATOM 1653 C CA . ILE A 1 203 ? 98.288 -0.015 -38.509 1.00 32.66 203 ILE A CA 1
ATOM 1654 C C . ILE A 1 203 ? 97.093 0.789 -39.050 1.00 32.66 203 ILE A C 1
ATOM 1656 O O . ILE A 1 203 ? 95.995 0.276 -39.274 1.00 32.66 203 ILE A O 1
ATOM 1660 N N . ASN A 1 204 ? 97.350 2.083 -39.254 1.00 39.75 204 ASN A N 1
ATOM 1661 C CA . ASN A 1 204 ? 96.458 3.073 -39.851 1.00 39.75 204 ASN A CA 1
ATOM 1662 C C . ASN A 1 204 ? 95.805 2.568 -41.155 1.00 39.75 204 ASN A C 1
ATOM 1664 O O . ASN A 1 204 ? 96.467 1.956 -41.990 1.00 39.75 204 ASN A O 1
ATOM 1668 N N . SER A 1 205 ? 94.528 2.923 -41.343 1.00 49.94 205 SER A N 1
ATOM 1669 C CA . SER A 1 205 ? 93.630 2.668 -42.494 1.00 49.94 205 SER A CA 1
ATOM 1670 C C . SER A 1 205 ? 92.608 1.543 -42.285 1.00 49.94 205 SER A C 1
ATOM 1672 O O . SER A 1 205 ? 91.408 1.786 -42.415 1.00 49.94 205 SER A O 1
ATOM 1674 N N . VAL A 1 206 ? 93.018 0.348 -41.848 1.00 57.50 206 VAL A N 1
ATOM 1675 C CA . VAL A 1 206 ? 92.062 -0.766 -41.655 1.00 57.50 206 VAL A CA 1
ATOM 1676 C C . VAL A 1 206 ? 91.215 -0.580 -40.390 1.00 57.50 206 VAL A C 1
ATOM 1678 O O . VAL A 1 206 ? 90.043 -0.950 -40.366 1.00 57.50 206 VAL A O 1
ATOM 1681 N N . GLU A 1 207 ? 91.758 0.052 -39.348 1.00 54.16 207 GLU A N 1
ATOM 1682 C CA . GLU A 1 207 ? 91.009 0.351 -38.119 1.00 54.16 207 GLU A CA 1
ATOM 1683 C C . GLU A 1 207 ? 89.926 1.401 -38.336 1.00 54.16 207 GLU A C 1
ATOM 1685 O O . GLU A 1 207 ? 88.858 1.278 -37.746 1.00 54.16 207 GLU A O 1
ATOM 1690 N N . LEU A 1 208 ? 90.140 2.372 -39.230 1.00 59.28 208 LEU A N 1
ATOM 1691 C CA . LEU A 1 208 ? 89.099 3.339 -39.572 1.00 59.28 208 LEU A CA 1
ATOM 1692 C C . LEU A 1 208 ? 87.926 2.629 -40.253 1.00 59.28 208 LEU A C 1
ATOM 1694 O O . LEU A 1 208 ? 86.781 2.867 -39.891 1.00 59.28 208 LEU A O 1
ATOM 1698 N N . GLN A 1 209 ? 88.208 1.673 -41.145 1.00 68.06 209 GLN A N 1
ATOM 1699 C CA . GLN A 1 209 ? 87.177 0.862 -41.791 1.00 68.06 209 GLN A CA 1
ATOM 1700 C C . GLN A 1 209 ? 86.500 -0.113 -40.817 1.00 68.06 209 GLN A C 1
ATOM 1702 O O . GLN A 1 209 ? 85.290 -0.299 -40.873 1.00 68.06 209 GLN A O 1
ATOM 1707 N N . ARG A 1 210 ? 87.239 -0.715 -39.879 1.00 75.19 210 ARG A N 1
ATOM 1708 C CA . ARG A 1 210 ? 86.658 -1.601 -38.860 1.00 75.19 210 ARG A CA 1
ATOM 1709 C C . ARG A 1 210 ? 85.809 -0.824 -37.853 1.00 75.19 210 ARG A C 1
ATOM 1711 O O . ARG A 1 210 ? 84.737 -1.295 -37.494 1.00 75.19 210 ARG A O 1
ATOM 1718 N N . MET A 1 211 ? 86.260 0.353 -37.419 1.00 73.62 211 MET A N 1
ATOM 1719 C CA . MET A 1 211 ? 85.477 1.269 -36.587 1.00 73.62 211 MET A CA 1
ATOM 1720 C C . MET A 1 211 ? 84.260 1.780 -37.342 1.00 73.62 211 MET A C 1
ATOM 1722 O O . MET A 1 211 ? 83.194 1.861 -36.754 1.00 73.62 211 MET A O 1
ATOM 1726 N N . GLN A 1 212 ? 84.386 2.052 -38.640 1.00 78.88 212 GLN A N 1
ATOM 1727 C CA . GLN A 1 212 ? 83.256 2.428 -39.478 1.00 78.88 212 GLN A CA 1
ATOM 1728 C C . GLN A 1 212 ? 82.247 1.283 -39.600 1.00 78.88 212 GLN A C 1
ATOM 1730 O O . GLN A 1 212 ? 81.063 1.521 -39.407 1.00 78.88 212 GLN A O 1
ATOM 1735 N N . ASN A 1 213 ? 82.696 0.044 -39.809 1.00 80.50 213 ASN A N 1
ATOM 1736 C CA . ASN A 1 213 ? 81.817 -1.126 -39.851 1.00 80.50 213 ASN A CA 1
ATOM 1737 C C . ASN A 1 213 ? 81.133 -1.377 -38.496 1.00 80.50 213 ASN A C 1
ATOM 1739 O O . ASN A 1 213 ? 79.922 -1.568 -38.452 1.00 80.50 213 ASN A O 1
ATOM 1743 N N . LYS A 1 214 ? 81.878 -1.306 -37.385 1.00 84.12 214 LYS A N 1
ATOM 1744 C CA . LYS A 1 214 ? 81.311 -1.400 -36.028 1.00 84.12 214 LYS A CA 1
ATOM 1745 C C . LYS A 1 214 ? 80.334 -0.262 -35.743 1.00 84.12 214 LYS A C 1
ATOM 1747 O O . LYS A 1 214 ? 79.294 -0.490 -35.145 1.00 84.12 214 LYS A O 1
ATOM 1752 N N . LEU A 1 215 ? 80.636 0.955 -36.192 1.00 84.31 215 LEU A N 1
ATOM 1753 C CA . LEU A 1 215 ? 79.735 2.094 -36.062 1.00 84.31 215 LEU A CA 1
ATOM 1754 C C . LEU A 1 215 ? 78.466 1.865 -36.882 1.00 84.31 215 LEU A C 1
ATOM 1756 O O . LEU A 1 215 ? 77.386 2.105 -36.363 1.00 84.31 215 LEU A O 1
ATOM 1760 N N . THR A 1 216 ? 78.557 1.352 -38.113 1.00 83.88 216 THR A N 1
ATOM 1761 C CA . THR A 1 216 ? 77.368 1.008 -38.908 1.00 83.88 216 THR A CA 1
ATOM 1762 C C . THR A 1 216 ? 76.562 -0.126 -38.282 1.00 83.88 216 THR A C 1
ATOM 1764 O O . THR A 1 216 ? 75.340 -0.071 -38.301 1.00 83.88 216 THR A O 1
ATOM 1767 N N . GLU A 1 217 ? 77.219 -1.121 -37.686 1.00 87.06 217 GLU A N 1
ATOM 1768 C CA . GLU A 1 217 ? 76.567 -2.225 -36.976 1.00 87.06 217 GLU A CA 1
ATOM 1769 C C . GLU A 1 217 ? 75.804 -1.709 -35.750 1.00 87.06 217 GLU A C 1
ATOM 1771 O O . GLU A 1 217 ? 74.593 -1.892 -35.672 1.00 87.06 217 GLU A O 1
ATOM 1776 N N . VAL A 1 218 ? 76.467 -0.933 -34.885 1.00 88.69 218 VAL A N 1
ATOM 1777 C CA . VAL A 1 218 ? 75.844 -0.273 -33.726 1.00 88.69 218 VAL A CA 1
ATOM 1778 C C . VAL A 1 218 ? 74.733 0.688 -34.155 1.00 88.69 218 VAL A C 1
ATOM 1780 O O . VAL A 1 218 ? 73.710 0.770 -33.487 1.00 88.69 218 VAL A O 1
ATOM 1783 N N . THR A 1 219 ? 74.885 1.389 -35.283 1.00 88.69 219 THR A N 1
ATOM 1784 C CA . THR A 1 219 ? 73.836 2.274 -35.819 1.00 88.69 219 THR A CA 1
ATOM 1785 C C . THR A 1 219 ? 72.614 1.470 -36.269 1.00 88.69 219 THR A C 1
ATOM 1787 O O . THR A 1 219 ? 71.488 1.855 -35.974 1.00 88.69 219 THR A O 1
ATOM 1790 N N . ASN A 1 220 ? 72.817 0.335 -36.943 1.00 88.69 220 ASN A N 1
ATOM 1791 C CA . ASN A 1 220 ? 71.729 -0.546 -37.370 1.00 88.69 220 ASN A CA 1
ATOM 1792 C C . ASN A 1 220 ? 71.028 -1.207 -36.173 1.00 88.69 220 ASN A C 1
ATOM 1794 O O . ASN A 1 220 ? 69.808 -1.368 -36.188 1.00 88.69 220 ASN A O 1
ATOM 1798 N N . ASP A 1 221 ? 71.781 -1.593 -35.143 1.00 90.00 221 ASP A N 1
ATOM 1799 C CA . ASP A 1 221 ? 71.227 -2.139 -33.901 1.00 90.00 221 ASP A CA 1
ATOM 1800 C C . ASP A 1 221 ? 70.449 -1.069 -33.122 1.00 90.00 221 ASP A C 1
ATOM 1802 O O . ASP A 1 221 ? 69.353 -1.341 -32.636 1.00 90.00 221 ASP A O 1
ATOM 1806 N N . HIS A 1 222 ? 70.960 0.166 -33.071 1.00 88.81 222 HIS A N 1
ATOM 1807 C CA . HIS A 1 222 ? 70.258 1.310 -32.492 1.00 88.81 222 HIS A CA 1
ATOM 1808 C C . HIS A 1 222 ? 68.942 1.594 -33.225 1.00 88.81 222 HIS A C 1
ATOM 1810 O O . HIS A 1 222 ? 67.909 1.697 -32.575 1.00 88.81 222 HIS A O 1
ATOM 1816 N N . GLN A 1 223 ? 68.942 1.600 -34.563 1.00 91.25 223 GLN A N 1
ATOM 1817 C CA . GLN A 1 223 ? 67.717 1.752 -35.359 1.00 91.25 223 GLN A CA 1
ATOM 1818 C C . GLN A 1 223 ? 66.707 0.624 -35.110 1.00 91.25 223 GLN A C 1
ATOM 1820 O O . GLN A 1 223 ? 65.506 0.880 -35.034 1.00 91.25 223 GLN A O 1
ATOM 1825 N N . ARG A 1 224 ? 67.165 -0.627 -34.954 1.00 92.12 224 ARG A N 1
ATOM 1826 C CA . ARG A 1 224 ? 66.284 -1.749 -34.580 1.00 92.12 224 ARG A CA 1
ATOM 1827 C C . ARG A 1 224 ? 65.691 -1.564 -33.180 1.00 92.12 224 ARG A C 1
ATOM 1829 O O . ARG A 1 224 ? 64.510 -1.839 -32.990 1.00 92.12 224 ARG A O 1
ATOM 1836 N N . ALA A 1 225 ? 66.480 -1.083 -32.220 1.00 89.75 225 ALA A N 1
ATOM 1837 C CA . ALA A 1 225 ? 65.999 -0.785 -30.873 1.00 89.75 225 ALA A CA 1
ATOM 1838 C C . ALA A 1 225 ? 64.994 0.382 -30.862 1.00 89.75 225 ALA A C 1
ATOM 1840 O O . ALA A 1 225 ? 63.971 0.285 -30.191 1.00 89.75 225 ALA A O 1
ATOM 1841 N N . GLU A 1 226 ? 65.234 1.442 -31.640 1.00 91.31 226 GLU A N 1
ATOM 1842 C CA . GLU A 1 226 ? 64.296 2.563 -31.800 1.00 91.31 226 GLU A CA 1
ATOM 1843 C C . GLU A 1 226 ? 62.958 2.107 -32.396 1.00 91.31 226 GLU A C 1
ATOM 1845 O O . GLU A 1 226 ? 61.905 2.472 -31.880 1.00 91.31 226 GLU A O 1
ATOM 1850 N N . GLN A 1 227 ? 62.979 1.249 -33.423 1.00 91.38 227 GLN A N 1
ATOM 1851 C CA . GLN A 1 227 ? 61.756 0.669 -33.994 1.00 91.38 227 GLN A CA 1
ATOM 1852 C C . GLN A 1 227 ? 60.977 -0.169 -32.972 1.00 91.38 227 GLN A C 1
ATOM 1854 O O . GLN A 1 227 ? 59.751 -0.087 -32.920 1.00 91.38 227 GLN A O 1
ATOM 1859 N N . LEU A 1 228 ? 61.677 -0.947 -32.140 1.00 94.25 228 LEU A N 1
ATOM 1860 C CA . LEU A 1 228 ? 61.052 -1.756 -31.092 1.00 94.25 228 LEU A CA 1
ATOM 1861 C C . LEU A 1 228 ? 60.427 -0.882 -29.990 1.00 94.25 228 LEU A C 1
ATOM 1863 O O . LEU A 1 228 ? 59.336 -1.184 -29.512 1.00 94.25 228 LEU A O 1
ATOM 1867 N N . ILE A 1 229 ? 61.101 0.205 -29.596 1.00 91.00 229 ILE A N 1
ATOM 1868 C CA . ILE A 1 229 ? 60.580 1.182 -28.629 1.00 91.00 229 ILE A CA 1
ATOM 1869 C C . ILE A 1 229 ? 59.321 1.852 -29.183 1.00 91.00 229 ILE A C 1
ATOM 1871 O O . ILE A 1 229 ? 58.328 1.954 -28.467 1.00 91.00 229 ILE A O 1
ATOM 1875 N N . GLU A 1 230 ? 59.330 2.253 -30.454 1.00 91.62 230 GLU A N 1
ATOM 1876 C CA . GLU A 1 230 ? 58.164 2.857 -31.101 1.00 91.62 230 GLU A CA 1
ATOM 1877 C C . GLU A 1 230 ? 56.983 1.873 -31.176 1.00 91.62 230 GLU A C 1
ATOM 1879 O O . GLU A 1 230 ? 55.847 2.234 -30.867 1.00 91.62 230 GLU A O 1
ATOM 1884 N N . GLU A 1 231 ? 57.240 0.598 -31.493 1.00 93.12 231 GLU A N 1
ATOM 1885 C CA . GLU A 1 231 ? 56.214 -0.452 -31.480 1.00 93.12 231 GLU A CA 1
ATOM 1886 C C . GLU A 1 231 ? 55.633 -0.679 -30.072 1.00 93.12 231 GLU A C 1
ATOM 1888 O O . GLU A 1 231 ? 54.417 -0.823 -29.910 1.00 93.12 231 GLU A O 1
ATOM 1893 N N . LEU A 1 232 ? 56.482 -0.699 -29.039 1.00 93.62 232 LEU A N 1
ATOM 1894 C CA . LEU A 1 232 ? 56.045 -0.825 -27.648 1.00 93.62 232 LEU A CA 1
ATOM 1895 C C . LEU A 1 232 ? 55.238 0.395 -27.193 1.00 93.62 232 LEU A C 1
ATOM 1897 O O . LEU A 1 232 ? 54.197 0.214 -26.565 1.00 93.62 232 LEU A O 1
ATOM 1901 N N . ASN A 1 233 ? 55.655 1.610 -27.558 1.00 93.00 233 ASN A N 1
ATOM 1902 C CA . ASN A 1 233 ? 54.916 2.839 -27.271 1.00 93.00 233 ASN A CA 1
ATOM 1903 C C . ASN A 1 233 ? 53.537 2.833 -27.946 1.00 93.00 233 ASN A C 1
ATOM 1905 O O . ASN A 1 233 ? 52.540 3.168 -27.306 1.00 93.00 233 ASN A O 1
ATOM 1909 N N . ALA A 1 234 ? 53.444 2.377 -29.199 1.00 93.56 234 ALA A N 1
ATOM 1910 C CA . ALA A 1 234 ? 52.168 2.242 -29.899 1.00 93.56 234 ALA A CA 1
ATOM 1911 C C . ALA A 1 234 ? 51.233 1.221 -29.218 1.00 93.56 234 ALA A C 1
ATOM 1913 O O . ALA A 1 234 ? 50.034 1.470 -29.067 1.00 93.56 234 ALA A O 1
ATOM 1914 N N . LYS A 1 235 ? 51.770 0.082 -28.756 1.00 94.88 235 LYS A N 1
ATOM 1915 C CA . LYS A 1 235 ? 51.001 -0.916 -27.988 1.00 94.88 235 LYS A CA 1
ATOM 1916 C C . LYS A 1 235 ? 50.560 -0.382 -26.624 1.00 94.88 235 LYS A C 1
ATOM 1918 O O . LYS A 1 235 ? 49.420 -0.631 -26.233 1.00 94.88 235 LYS A O 1
ATOM 1923 N N . LEU A 1 236 ? 51.434 0.344 -25.923 1.00 93.56 236 LEU A N 1
ATOM 1924 C CA . LEU A 1 236 ? 51.139 0.973 -24.635 1.00 93.56 236 LEU A CA 1
ATOM 1925 C C . LEU A 1 236 ? 49.995 1.981 -24.784 1.00 93.56 236 LEU A C 1
ATOM 1927 O O . LEU A 1 236 ? 48.992 1.854 -24.090 1.00 93.56 236 LEU A O 1
ATOM 1931 N N . MET A 1 237 ? 50.081 2.875 -25.772 1.00 94.44 237 MET A N 1
ATOM 1932 C CA . MET A 1 237 ? 49.030 3.848 -26.081 1.00 94.44 237 MET A CA 1
ATOM 1933 C C . MET A 1 237 ? 47.688 3.162 -26.388 1.00 94.44 237 MET A C 1
ATOM 1935 O O . MET A 1 237 ? 46.641 3.582 -25.899 1.00 94.44 237 MET A O 1
ATOM 1939 N N . ASN A 1 238 ? 47.698 2.064 -27.153 1.00 93.75 238 ASN A N 1
ATOM 1940 C CA . ASN A 1 238 ? 46.478 1.304 -27.431 1.00 93.75 238 ASN A CA 1
ATOM 1941 C C . ASN A 1 238 ? 45.871 0.681 -26.159 1.00 93.75 238 ASN A C 1
ATOM 1943 O O . ASN A 1 238 ? 44.651 0.676 -25.993 1.00 93.75 238 ASN A O 1
ATOM 1947 N N . LYS A 1 239 ? 46.705 0.176 -25.243 1.00 93.44 239 LYS A N 1
ATOM 1948 C CA . LYS A 1 239 ? 46.247 -0.371 -23.958 1.00 93.44 239 LYS A CA 1
ATOM 1949 C C . LYS A 1 239 ? 45.746 0.707 -23.000 1.00 93.44 239 LYS A C 1
ATOM 1951 O O . LYS A 1 239 ? 44.751 0.477 -22.321 1.00 93.44 239 LYS A O 1
ATOM 1956 N N . GLU A 1 240 ? 46.358 1.886 -22.990 1.00 94.56 240 GLU A N 1
ATOM 1957 C CA . GLU A 1 240 ? 45.864 3.043 -22.234 1.00 94.56 240 GLU A CA 1
ATOM 1958 C C . GLU A 1 240 ? 44.470 3.471 -22.716 1.00 94.56 240 GLU A C 1
ATOM 1960 O O . GLU A 1 240 ? 43.572 3.678 -21.899 1.00 94.56 240 GLU A O 1
ATOM 1965 N N . LEU A 1 241 ? 44.240 3.510 -24.034 1.00 94.25 241 LEU A N 1
ATOM 1966 C CA . LEU A 1 241 ? 42.914 3.783 -24.603 1.00 94.25 241 LEU A CA 1
ATOM 1967 C C . LEU A 1 241 ? 41.872 2.723 -24.206 1.00 94.25 241 LEU A C 1
ATOM 1969 O O . LEU A 1 241 ? 40.737 3.071 -23.874 1.00 94.25 241 LEU A O 1
ATOM 1973 N N . GLU A 1 242 ? 42.249 1.443 -24.197 1.00 95.19 242 GLU A N 1
ATOM 1974 C CA . GLU A 1 242 ? 41.380 0.343 -23.758 1.00 95.19 242 GLU A CA 1
ATOM 1975 C C . GLU A 1 242 ? 41.014 0.472 -22.267 1.00 95.19 242 GLU A C 1
ATOM 1977 O O . GLU A 1 242 ? 39.841 0.369 -21.903 1.00 95.19 242 GLU A O 1
ATOM 1982 N N . VAL A 1 243 ? 41.987 0.787 -21.404 1.00 93.44 243 VAL A N 1
ATOM 1983 C CA . VAL A 1 243 ? 41.761 1.030 -19.968 1.00 93.44 243 VAL A CA 1
ATOM 1984 C C . VAL A 1 243 ? 40.862 2.245 -19.746 1.00 93.44 243 VAL A C 1
ATOM 1986 O O . VAL A 1 243 ? 39.938 2.173 -18.936 1.00 93.44 243 VAL A O 1
ATOM 1989 N N . HIS A 1 244 ? 41.062 3.340 -20.483 1.00 92.50 244 HIS A N 1
ATOM 1990 C CA . HIS A 1 244 ? 40.181 4.508 -20.409 1.00 92.50 244 HIS A CA 1
ATOM 1991 C C . HIS A 1 244 ? 38.747 4.182 -20.844 1.00 92.50 244 HIS A C 1
ATOM 1993 O O . HIS A 1 244 ? 37.796 4.618 -20.191 1.00 92.50 244 HIS A O 1
ATOM 1999 N N . SER A 1 245 ? 38.578 3.374 -21.895 1.00 94.44 245 SER A N 1
ATOM 2000 C CA . SER A 1 245 ? 37.263 2.900 -22.339 1.00 94.44 245 SER A CA 1
ATOM 2001 C C . SER A 1 245 ? 36.573 2.043 -21.271 1.00 94.44 245 SER A C 1
ATOM 2003 O O . SER A 1 245 ? 35.409 2.286 -20.942 1.00 94.44 245 SER A O 1
ATOM 2005 N N . LEU A 1 246 ? 37.295 1.094 -20.664 1.00 93.25 246 LEU A N 1
ATOM 2006 C CA . LEU A 1 246 ? 36.773 0.253 -19.584 1.00 93.25 246 LEU A CA 1
ATOM 2007 C C . LEU A 1 246 ? 36.461 1.057 -18.316 1.00 93.25 246 LEU A C 1
ATOM 2009 O O . LEU A 1 246 ? 35.427 0.823 -17.693 1.00 93.25 246 LEU A O 1
ATOM 2013 N N . SER A 1 247 ? 37.304 2.028 -17.954 1.00 93.94 247 SER A N 1
ATOM 2014 C CA . SER A 1 247 ? 37.070 2.923 -16.814 1.00 93.94 247 SER A CA 1
ATOM 2015 C C . SER A 1 247 ? 35.813 3.763 -17.028 1.00 93.94 247 SER A C 1
ATOM 2017 O O . SER A 1 247 ? 34.960 3.824 -16.147 1.00 93.94 247 SER A O 1
ATOM 2019 N N . SER A 1 248 ? 35.643 4.337 -18.223 1.00 93.81 248 SER A N 1
ATOM 2020 C CA . SER A 1 248 ? 34.426 5.071 -18.575 1.00 93.81 248 SER A CA 1
ATOM 2021 C C . SER A 1 248 ? 33.187 4.173 -18.508 1.00 93.81 248 SER A C 1
ATOM 2023 O O . SER A 1 248 ? 32.178 4.569 -17.927 1.00 93.81 248 SER A O 1
ATOM 2025 N N . ALA A 1 249 ? 33.263 2.940 -19.021 1.00 95.19 249 ALA A N 1
ATOM 2026 C CA . ALA A 1 249 ? 32.168 1.977 -18.927 1.00 95.19 249 ALA A CA 1
ATOM 2027 C C . ALA A 1 249 ? 31.846 1.584 -17.471 1.00 95.19 249 ALA A C 1
ATOM 2029 O O . ALA A 1 249 ? 30.674 1.397 -17.129 1.00 95.19 249 ALA A O 1
ATOM 2030 N N . LEU A 1 250 ? 32.861 1.473 -16.608 1.00 93.44 250 LEU A N 1
ATOM 2031 C CA . LEU A 1 250 ? 32.704 1.178 -15.184 1.00 93.44 250 LEU A CA 1
ATOM 2032 C C . LEU A 1 250 ? 32.000 2.323 -14.446 1.00 93.44 250 LEU A C 1
ATOM 2034 O O . LEU A 1 250 ? 31.057 2.064 -13.695 1.00 93.44 250 LEU A O 1
ATOM 2038 N N . ASP A 1 251 ? 32.388 3.572 -14.701 1.00 93.94 251 ASP A N 1
ATOM 2039 C CA . ASP A 1 251 ? 31.739 4.755 -14.124 1.00 93.94 251 ASP A CA 1
ATOM 2040 C C . ASP A 1 251 ? 30.271 4.865 -14.562 1.00 93.94 251 ASP A C 1
ATOM 2042 O O . ASP A 1 251 ? 29.377 5.128 -13.750 1.00 93.94 251 ASP A O 1
ATOM 2046 N N . ASP A 1 252 ? 29.991 4.542 -15.823 1.00 93.56 252 ASP A N 1
ATOM 2047 C CA . ASP A 1 252 ? 28.642 4.460 -16.377 1.00 93.56 252 ASP A CA 1
ATOM 2048 C C . ASP A 1 252 ? 27.773 3.423 -15.646 1.00 93.56 252 ASP A C 1
ATOM 2050 O O . ASP A 1 252 ? 26.601 3.661 -15.322 1.00 93.56 252 ASP A O 1
ATOM 2054 N N . LYS A 1 253 ? 28.343 2.243 -15.372 1.00 93.44 253 LYS A N 1
ATOM 2055 C CA . LYS A 1 253 ? 27.672 1.172 -14.622 1.00 93.44 253 LYS A CA 1
ATOM 2056 C C . LYS A 1 253 ? 27.489 1.549 -13.158 1.00 93.44 253 LYS A C 1
ATOM 2058 O O . LYS A 1 253 ? 26.412 1.299 -12.620 1.00 93.44 253 LYS A O 1
ATOM 2063 N N . LYS A 1 254 ? 28.467 2.212 -12.540 1.00 92.62 254 LYS A N 1
ATOM 2064 C CA . LYS A 1 254 ? 28.381 2.731 -11.170 1.00 92.62 254 LYS A CA 1
ATOM 2065 C C . LYS A 1 254 ? 27.275 3.782 -11.035 1.00 92.62 254 LYS A C 1
ATOM 2067 O O . LYS A 1 254 ? 26.482 3.707 -10.100 1.00 92.62 254 LYS A O 1
ATOM 2072 N N . SER A 1 255 ? 27.141 4.690 -12.006 1.00 92.44 255 SER A N 1
ATOM 2073 C CA . SER A 1 255 ? 26.044 5.669 -12.054 1.00 92.44 255 SER A CA 1
ATOM 2074 C C . SER A 1 255 ? 24.673 4.991 -12.187 1.00 92.44 255 SER A C 1
ATOM 2076 O O . SER A 1 255 ? 23.726 5.340 -11.480 1.00 92.44 255 SER A O 1
ATOM 2078 N N . LYS A 1 256 ? 24.557 3.972 -13.050 1.00 94.50 256 LYS A N 1
ATOM 2079 C CA . LYS A 1 256 ? 23.324 3.175 -13.197 1.00 94.50 256 LYS A CA 1
ATOM 2080 C C . LYS A 1 256 ? 22.982 2.402 -11.920 1.00 94.50 256 LYS A C 1
ATOM 2082 O O . LYS A 1 256 ? 21.815 2.376 -11.538 1.00 94.50 256 LYS A O 1
ATOM 2087 N N . LEU A 1 257 ? 23.978 1.816 -11.256 1.00 91.31 257 LEU A N 1
ATOM 2088 C CA . LEU A 1 257 ? 23.800 1.106 -9.991 1.00 91.31 257 LEU A CA 1
ATOM 2089 C C . LEU A 1 257 ? 23.300 2.058 -8.901 1.00 91.31 257 LEU A C 1
ATOM 2091 O O . LEU A 1 257 ? 22.290 1.767 -8.278 1.00 91.31 257 LEU A O 1
ATOM 2095 N N . MET A 1 258 ? 23.917 3.234 -8.757 1.00 93.12 258 MET A N 1
ATOM 2096 C CA . MET A 1 258 ? 23.500 4.248 -7.783 1.00 93.12 258 MET A CA 1
ATOM 2097 C C . MET A 1 258 ? 22.046 4.701 -7.995 1.00 93.12 258 MET A C 1
ATOM 2099 O O . MET A 1 258 ? 21.294 4.817 -7.030 1.00 93.12 258 MET A O 1
ATOM 2103 N N . LYS A 1 259 ? 21.615 4.885 -9.253 1.00 93.38 259 LYS A N 1
ATOM 2104 C CA . LYS A 1 259 ? 20.208 5.182 -9.585 1.00 93.38 259 LYS A CA 1
ATOM 2105 C C . LYS A 1 259 ? 19.270 4.052 -9.162 1.00 93.38 259 LYS A C 1
ATOM 2107 O O . LYS A 1 259 ? 18.237 4.318 -8.560 1.00 93.38 259 LYS A O 1
ATOM 2112 N N . LYS A 1 260 ? 19.639 2.796 -9.428 1.00 92.38 260 LYS A N 1
ATOM 2113 C CA . LYS A 1 260 ? 18.838 1.629 -9.027 1.00 92.38 260 LYS A CA 1
ATOM 2114 C C . LYS A 1 260 ? 18.775 1.455 -7.511 1.00 92.38 260 LYS A C 1
ATOM 2116 O O . LYS A 1 260 ? 17.715 1.121 -7.000 1.00 92.38 260 LYS A O 1
ATOM 2121 N N . THR A 1 261 ? 19.859 1.734 -6.791 1.00 85.75 261 THR A N 1
ATOM 2122 C CA . THR A 1 261 ? 19.870 1.729 -5.322 1.00 85.75 261 THR A CA 1
ATOM 2123 C C . THR A 1 261 ? 18.945 2.806 -4.750 1.00 85.75 261 THR A C 1
ATOM 2125 O O . THR A 1 261 ? 18.195 2.523 -3.823 1.00 85.75 261 THR A O 1
ATOM 2128 N N . ALA A 1 262 ? 18.925 4.009 -5.335 1.00 90.31 262 ALA A N 1
ATOM 2129 C CA . ALA A 1 262 ? 17.989 5.063 -4.936 1.00 90.31 262 ALA A CA 1
ATOM 2130 C C . ALA A 1 262 ? 16.521 4.701 -5.250 1.00 90.31 262 ALA A C 1
ATOM 2132 O O . ALA A 1 262 ? 15.642 4.924 -4.423 1.00 90.31 262 ALA A O 1
ATOM 2133 N N . GLU A 1 263 ? 16.249 4.100 -6.415 1.00 90.38 263 GLU A N 1
ATOM 2134 C CA . GLU A 1 263 ? 14.914 3.590 -6.765 1.00 90.38 263 GLU A CA 1
ATOM 2135 C C . GLU A 1 263 ? 14.432 2.506 -5.788 1.00 90.38 263 GLU A C 1
ATOM 2137 O O . GLU A 1 263 ? 13.276 2.537 -5.371 1.00 90.38 263 GLU A O 1
ATOM 2142 N N . LEU A 1 264 ? 15.307 1.572 -5.393 1.00 82.25 264 LEU A N 1
ATOM 2143 C CA . LEU A 1 264 ? 14.981 0.541 -4.404 1.00 82.25 264 LEU A CA 1
ATOM 2144 C C . LEU A 1 264 ? 14.636 1.149 -3.040 1.00 82.25 264 LEU A C 1
ATOM 2146 O O . LEU A 1 264 ? 13.605 0.788 -2.480 1.00 82.25 264 LEU A O 1
ATOM 2150 N N . ALA A 1 265 ? 15.419 2.121 -2.564 1.00 90.94 265 ALA A N 1
ATOM 2151 C CA . ALA A 1 265 ? 15.149 2.806 -1.299 1.00 90.94 265 ALA A CA 1
ATOM 2152 C C . ALA A 1 265 ? 13.776 3.511 -1.297 1.00 90.94 265 ALA A C 1
ATOM 2154 O O . ALA A 1 265 ? 13.017 3.386 -0.338 1.00 90.94 265 ALA A O 1
ATOM 2155 N N . MET A 1 266 ? 13.406 4.184 -2.396 1.00 89.00 266 MET A N 1
ATOM 2156 C CA . MET A 1 266 ? 12.078 4.804 -2.532 1.00 89.00 266 MET A CA 1
ATOM 2157 C C . MET A 1 266 ? 10.941 3.770 -2.515 1.00 89.00 266 MET A C 1
ATOM 2159 O O . MET A 1 266 ? 9.875 4.015 -1.945 1.00 89.00 266 MET A O 1
ATOM 2163 N N . VAL A 1 267 ? 11.144 2.607 -3.143 1.00 87.00 267 VAL A N 1
ATOM 2164 C CA . VAL A 1 267 ? 10.149 1.524 -3.142 1.00 87.00 267 VAL A CA 1
ATOM 2165 C C . VAL A 1 267 ? 10.004 0.922 -1.744 1.00 87.00 267 VAL A C 1
ATOM 2167 O O . VAL A 1 267 ? 8.875 0.732 -1.295 1.00 87.00 267 VAL A O 1
ATOM 2170 N N . GLU A 1 268 ? 11.102 0.673 -1.033 1.00 87.75 268 GLU A N 1
ATOM 2171 C CA . GLU A 1 268 ? 11.092 0.161 0.346 1.00 87.75 268 GLU A CA 1
ATOM 2172 C C . GLU A 1 268 ? 10.393 1.118 1.319 1.00 87.75 268 GLU A C 1
ATOM 2174 O O . GLU A 1 268 ? 9.576 0.688 2.138 1.00 87.75 268 GLU A O 1
ATOM 2179 N N . GLU A 1 269 ? 10.632 2.422 1.188 1.00 87.69 269 GLU A N 1
ATOM 2180 C CA . GLU A 1 269 ? 9.932 3.439 1.971 1.00 87.69 269 GLU A CA 1
ATOM 2181 C C . GLU A 1 269 ? 8.428 3.463 1.641 1.00 87.69 269 GLU A C 1
ATOM 2183 O O . GLU A 1 269 ? 7.583 3.477 2.538 1.00 87.69 269 GLU A O 1
ATOM 2188 N N . SER A 1 270 ? 8.063 3.385 0.355 1.00 85.00 270 SER A N 1
ATOM 2189 C CA . SER A 1 270 ? 6.654 3.318 -0.057 1.00 85.00 270 SER A CA 1
ATOM 2190 C C . SER A 1 270 ? 5.940 2.070 0.470 1.00 85.00 270 SER A C 1
ATOM 2192 O O . SER A 1 270 ? 4.788 2.153 0.892 1.00 85.00 270 SER A O 1
ATOM 2194 N N . LEU A 1 271 ? 6.635 0.932 0.505 1.00 75.81 271 LEU A N 1
ATOM 2195 C CA . LEU A 1 271 ? 6.126 -0.327 1.036 1.00 75.81 271 LEU A CA 1
ATOM 2196 C C . LEU A 1 271 ? 5.955 -0.234 2.557 1.00 75.81 271 LEU A C 1
ATOM 2198 O O . LEU A 1 271 ? 4.937 -0.683 3.079 1.00 75.81 271 LEU A O 1
ATOM 2202 N N . SER A 1 272 ? 6.893 0.413 3.252 1.00 85.75 272 SER A N 1
ATOM 2203 C CA . SER A 1 272 ? 6.807 0.665 4.696 1.00 85.75 272 SER A CA 1
ATOM 2204 C C . SER A 1 272 ? 5.606 1.548 5.050 1.00 85.75 272 SER A C 1
ATOM 2206 O O . SER A 1 272 ? 4.858 1.219 5.967 1.00 85.75 272 SER A O 1
ATOM 2208 N N . ARG A 1 273 ? 5.341 2.609 4.270 1.00 85.62 273 ARG A N 1
ATOM 2209 C CA . ARG A 1 273 ? 4.138 3.448 4.441 1.00 85.62 273 ARG A CA 1
ATOM 2210 C C . ARG A 1 273 ? 2.842 2.663 4.234 1.00 85.62 273 ARG A C 1
ATOM 2212 O O . ARG A 1 273 ? 1.914 2.807 5.018 1.00 85.62 273 ARG A O 1
ATOM 2219 N N . VAL A 1 274 ? 2.773 1.822 3.198 1.00 81.56 274 VAL A N 1
ATOM 2220 C CA . VAL A 1 274 ? 1.582 0.992 2.938 1.00 81.56 274 VAL A CA 1
ATOM 2221 C C . VAL A 1 274 ? 1.368 -0.043 4.044 1.00 81.56 274 VAL A C 1
ATOM 2223 O O . VAL A 1 274 ? 0.227 -0.263 4.435 1.00 81.56 274 VAL A O 1
ATOM 2226 N N . ARG A 1 275 ? 2.439 -0.648 4.576 1.00 84.00 275 ARG A N 1
ATOM 2227 C CA . ARG A 1 275 ? 2.348 -1.567 5.722 1.00 84.00 275 ARG A CA 1
ATOM 2228 C C . ARG A 1 275 ? 1.810 -0.877 6.972 1.00 84.00 275 ARG A C 1
ATOM 2230 O O . ARG A 1 275 ? 0.886 -1.410 7.564 1.00 84.00 275 ARG A O 1
ATOM 2237 N N . SER A 1 276 ? 2.307 0.316 7.302 1.00 86.88 276 SER A N 1
ATOM 2238 C CA . SER A 1 276 ? 1.793 1.104 8.434 1.00 86.88 276 SER A CA 1
ATOM 2239 C C . SER A 1 276 ? 0.294 1.376 8.294 1.00 86.88 276 SER A C 1
ATOM 2241 O O . SER A 1 276 ? -0.463 1.116 9.218 1.00 86.88 276 SER A O 1
ATOM 2243 N N . ILE A 1 277 ? -0.157 1.813 7.111 1.00 84.25 277 ILE A N 1
ATOM 2244 C CA . ILE A 1 277 ? -1.585 2.065 6.863 1.00 84.25 277 ILE A CA 1
ATOM 2245 C C . ILE A 1 277 ? -2.408 0.776 7.006 1.00 84.25 277 ILE A C 1
ATOM 2247 O O . ILE A 1 277 ? -3.504 0.810 7.557 1.00 84.25 277 ILE A O 1
ATOM 2251 N N . ALA A 1 278 ? -1.899 -0.359 6.518 1.00 84.50 278 ALA A N 1
ATOM 2252 C CA . ALA A 1 278 ? -2.586 -1.643 6.637 1.00 84.50 278 ALA A CA 1
ATOM 2253 C C . ALA A 1 278 ? -2.687 -2.114 8.100 1.00 84.50 278 ALA A C 1
ATOM 2255 O O . ALA A 1 278 ? -3.722 -2.639 8.501 1.00 84.50 278 ALA A O 1
ATOM 2256 N N . GLU A 1 279 ? -1.641 -1.903 8.902 1.00 87.50 279 GLU A N 1
ATOM 2257 C CA . GLU A 1 279 ? -1.640 -2.203 10.339 1.00 87.50 279 GLU A CA 1
ATOM 2258 C C . GLU A 1 279 ? -2.623 -1.309 11.107 1.00 87.50 279 GLU A C 1
ATOM 2260 O O . GLU A 1 279 ? -3.364 -1.804 11.955 1.00 87.50 279 GLU A O 1
ATOM 2265 N N . ASP A 1 280 ? -2.696 -0.018 10.779 1.00 86.06 280 ASP A N 1
ATOM 2266 C CA . ASP A 1 280 ? -3.653 0.905 11.398 1.00 86.06 280 ASP A CA 1
ATOM 2267 C C . ASP A 1 280 ? -5.102 0.558 11.014 1.00 86.06 280 ASP A C 1
ATOM 2269 O O . ASP A 1 280 ? -5.988 0.531 11.868 1.00 86.06 280 ASP A O 1
ATOM 2273 N N . GLN A 1 281 ? -5.352 0.189 9.752 1.00 80.62 281 GLN A N 1
ATOM 2274 C CA . GLN A 1 281 ? -6.658 -0.321 9.319 1.00 80.62 281 GLN A CA 1
ATOM 2275 C C . GLN A 1 281 ? -7.045 -1.605 10.061 1.00 80.62 281 GLN A C 1
ATOM 2277 O O . GLN A 1 281 ? -8.187 -1.725 10.502 1.00 80.62 281 GLN A O 1
ATOM 2282 N N . GLN A 1 282 ? -6.105 -2.535 10.248 1.00 85.12 282 GLN A N 1
ATOM 2283 C CA . GLN A 1 282 ? -6.344 -3.762 11.006 1.00 85.12 282 GLN A CA 1
ATOM 2284 C C . GLN A 1 282 ? -6.746 -3.449 12.456 1.00 85.12 282 GLN A C 1
ATOM 2286 O O . GLN A 1 282 ? -7.762 -3.964 12.926 1.00 85.12 282 GLN A O 1
ATOM 2291 N N . LYS A 1 283 ? -6.035 -2.541 13.137 1.00 87.31 283 LYS A N 1
ATOM 2292 C CA . LYS A 1 283 ? -6.390 -2.106 14.501 1.00 87.31 283 LYS A CA 1
ATOM 2293 C C . LYS A 1 283 ? -7.797 -1.518 14.568 1.00 87.31 283 LYS A C 1
ATOM 2295 O O . LYS A 1 283 ? -8.588 -1.934 15.409 1.00 87.31 283 LYS A O 1
ATOM 2300 N N . HIS A 1 284 ? -8.156 -0.631 13.640 1.00 81.56 284 HIS A N 1
ATOM 2301 C CA . HIS A 1 284 ? -9.508 -0.069 13.592 1.00 81.56 284 HIS A CA 1
ATOM 2302 C C . HIS A 1 284 ? -10.586 -1.132 13.341 1.00 81.56 284 HIS A C 1
ATOM 2304 O O . HIS A 1 284 ? -11.674 -1.050 13.913 1.00 81.56 284 HIS A O 1
ATOM 2310 N N . THR A 1 285 ? -10.306 -2.154 12.523 1.00 82.50 285 THR A N 1
ATOM 2311 C CA . THR A 1 285 ? -11.253 -3.266 12.338 1.00 82.50 285 THR A CA 1
ATOM 2312 C C . THR A 1 285 ? -11.419 -4.104 13.605 1.00 82.50 285 THR A C 1
ATOM 2314 O O . THR A 1 285 ? -12.538 -4.498 13.925 1.00 82.50 285 THR A O 1
ATOM 2317 N N . GLU A 1 286 ? -10.344 -4.334 14.360 1.00 86.81 286 GLU A N 1
ATOM 2318 C CA . GLU A 1 286 ? -10.385 -5.060 15.634 1.00 86.81 286 GLU A CA 1
ATOM 2319 C C . GLU A 1 286 ? -11.139 -4.272 16.714 1.00 86.81 286 GLU A C 1
ATOM 2321 O O . GLU A 1 286 ? -11.996 -4.830 17.403 1.00 86.81 286 GLU A O 1
ATOM 2326 N N . GLU A 1 287 ? -10.902 -2.962 16.813 1.00 86.19 287 GLU A N 1
ATOM 2327 C CA . GLU A 1 287 ? -11.635 -2.057 17.705 1.00 86.19 287 GLU A CA 1
ATOM 2328 C C . GLU A 1 287 ? -13.132 -2.016 17.369 1.00 86.19 287 GLU A C 1
ATOM 2330 O O . GLU A 1 287 ? -13.977 -2.123 18.263 1.00 86.19 287 GLU A O 1
ATOM 2335 N N . ALA A 1 288 ? -13.481 -1.932 16.081 1.00 86.75 288 ALA A N 1
ATOM 2336 C CA . ALA A 1 288 ? -14.869 -1.951 15.629 1.00 86.75 288 ALA A CA 1
ATOM 2337 C C . ALA A 1 288 ? -15.567 -3.288 15.940 1.00 86.75 288 ALA A C 1
ATOM 2339 O O . ALA A 1 288 ? -16.735 -3.296 16.339 1.00 86.75 288 ALA A O 1
ATOM 2340 N N . LEU A 1 289 ? -14.862 -4.418 15.804 1.00 88.94 289 LEU A N 1
ATOM 2341 C CA . LEU A 1 289 ? -15.377 -5.736 16.188 1.00 88.94 289 LEU A CA 1
ATOM 2342 C C . LEU A 1 289 ? -15.592 -5.837 17.702 1.00 88.94 289 LEU A C 1
ATOM 2344 O O . LEU A 1 289 ? -16.657 -6.289 18.124 1.00 88.94 289 LEU A O 1
ATOM 2348 N N . SER A 1 290 ? -14.642 -5.357 18.508 1.00 89.44 290 SER A N 1
ATOM 2349 C CA . SER A 1 290 ? -14.769 -5.321 19.971 1.00 89.44 290 SER A CA 1
ATOM 2350 C C . SER A 1 290 ? -15.956 -4.461 20.416 1.00 89.44 290 SER A C 1
ATOM 2352 O O . SER A 1 290 ? -16.731 -4.873 21.282 1.00 89.44 290 SER A O 1
ATOM 2354 N N . LEU A 1 291 ? -16.141 -3.281 19.814 1.00 86.50 291 LEU A N 1
ATOM 2355 C CA . LEU A 1 291 ? -17.282 -2.411 20.103 1.00 86.50 291 LEU A CA 1
ATOM 2356 C C . LEU A 1 291 ? -18.603 -3.065 19.674 1.00 86.50 291 LEU A C 1
ATOM 2358 O O . LEU A 1 291 ? -19.590 -3.015 20.409 1.00 86.50 291 LEU A O 1
ATOM 2362 N N . SER A 1 292 ? -18.628 -3.725 18.513 1.00 83.75 292 SER A N 1
ATOM 2363 C CA . SER A 1 292 ? -19.806 -4.456 18.039 1.00 83.75 292 SER A CA 1
ATOM 2364 C C . SER A 1 292 ? -20.166 -5.631 18.953 1.00 83.75 292 SER A C 1
ATOM 2366 O O . SER A 1 292 ? -21.352 -5.899 19.156 1.00 83.75 292 SER A O 1
ATOM 2368 N N . GLU A 1 293 ? -19.179 -6.340 19.501 1.00 89.94 293 GLU A N 1
ATOM 2369 C CA . GLU A 1 293 ? -19.399 -7.420 20.466 1.00 89.94 293 GLU A CA 1
ATOM 2370 C C . GLU A 1 293 ? -19.966 -6.876 21.784 1.00 89.94 293 GLU A C 1
ATOM 2372 O O . GLU A 1 293 ? -20.962 -7.403 22.294 1.00 89.94 293 GLU A O 1
ATOM 2377 N N . GLN A 1 294 ? -19.403 -5.775 22.293 1.00 90.50 294 GLN A N 1
ATOM 2378 C CA . GLN A 1 294 ? -19.906 -5.104 23.490 1.00 90.50 294 GLN A CA 1
ATOM 2379 C C . GLN A 1 294 ? -21.355 -4.631 23.305 1.00 90.50 294 GLN A C 1
ATOM 2381 O O . GLN A 1 294 ? -22.212 -4.957 24.128 1.00 90.50 294 GLN A O 1
ATOM 2386 N N . LEU A 1 295 ? -21.661 -3.945 22.200 1.00 88.88 295 LEU A N 1
ATOM 2387 C CA . LEU A 1 295 ? -23.018 -3.484 21.890 1.00 88.88 295 LEU A CA 1
ATOM 2388 C C . LEU A 1 295 ? -24.006 -4.647 21.759 1.00 88.88 295 LEU A C 1
ATOM 2390 O O . LEU A 1 295 ? -25.154 -4.536 22.189 1.00 88.88 295 LEU A O 1
ATOM 2394 N N . GLN A 1 296 ? -23.580 -5.784 21.208 1.00 88.50 296 GLN A N 1
ATOM 2395 C CA . GLN A 1 296 ? -24.427 -6.970 21.114 1.00 88.50 296 GLN A CA 1
ATOM 2396 C C . GLN A 1 296 ? -24.697 -7.594 22.494 1.00 88.50 296 GLN A C 1
ATOM 2398 O O . GLN A 1 296 ? -25.824 -8.023 22.766 1.00 88.50 296 GLN A O 1
ATOM 2403 N N . ASN A 1 297 ? -23.703 -7.614 23.387 1.00 88.44 297 ASN A N 1
ATOM 2404 C CA . ASN A 1 297 ? -23.869 -8.079 24.765 1.00 88.44 297 ASN A CA 1
ATOM 2405 C C . ASN A 1 297 ? -24.777 -7.139 25.583 1.00 88.44 297 ASN A C 1
ATOM 2407 O O . ASN A 1 297 ? -25.686 -7.592 26.287 1.00 88.44 297 ASN A O 1
ATOM 2411 N N . GLU A 1 298 ? -24.599 -5.826 25.438 1.00 90.56 298 GLU A N 1
ATOM 2412 C CA . GLU A 1 298 ? -25.463 -4.813 26.049 1.00 90.56 298 GLU A CA 1
ATOM 2413 C C . GLU A 1 298 ? -26.892 -4.911 25.511 1.00 90.56 298 GLU A C 1
ATOM 2415 O O . GLU A 1 298 ? -27.833 -4.992 26.299 1.00 90.56 298 GLU A O 1
ATOM 2420 N N . LYS A 1 299 ? -27.079 -5.041 24.192 1.00 90.69 299 LYS A N 1
ATOM 2421 C CA . LYS A 1 299 ? -28.391 -5.274 23.571 1.00 90.69 299 LYS A CA 1
ATOM 2422 C C . LYS A 1 299 ? -29.063 -6.528 24.118 1.00 90.69 299 LYS A C 1
ATOM 2424 O O . LYS A 1 299 ? -30.257 -6.492 24.421 1.00 90.69 299 LYS A O 1
ATOM 2429 N N . ALA A 1 300 ? -28.330 -7.632 24.270 1.00 89.38 300 ALA A N 1
ATOM 2430 C CA . ALA A 1 300 ? -28.865 -8.857 24.860 1.00 89.38 300 ALA A CA 1
ATOM 2431 C C . ALA A 1 300 ? -29.266 -8.650 26.331 1.00 89.38 300 ALA A C 1
ATOM 2433 O O . ALA A 1 300 ? -30.320 -9.119 26.758 1.00 89.38 300 ALA A O 1
ATOM 2434 N N . THR A 1 301 ? -28.465 -7.910 27.095 1.00 90.44 301 THR A N 1
ATOM 2435 C CA . THR A 1 301 ? -28.728 -7.597 28.507 1.00 90.44 301 THR A CA 1
ATOM 2436 C C . THR A 1 301 ? -29.940 -6.678 28.671 1.00 90.44 301 THR A C 1
ATOM 2438 O O . THR A 1 301 ? -30.841 -6.991 29.450 1.00 90.44 301 THR A O 1
ATOM 2441 N N . VAL A 1 302 ? -30.033 -5.611 27.874 1.00 89.19 302 VAL A N 1
ATOM 2442 C CA . VAL A 1 302 ? -31.195 -4.714 27.807 1.00 89.19 302 VAL A CA 1
ATOM 2443 C C . VAL A 1 302 ? -32.440 -5.482 27.367 1.00 89.19 302 VAL A C 1
ATOM 2445 O O . VAL A 1 302 ? -33.493 -5.326 27.974 1.00 89.19 302 VAL A O 1
ATOM 2448 N N . SER A 1 303 ? -32.329 -6.382 26.385 1.00 88.62 303 SER A N 1
ATOM 2449 C CA . SER A 1 303 ? -33.454 -7.220 25.945 1.00 88.62 303 SER A CA 1
ATOM 2450 C C . SER A 1 303 ? -33.969 -8.128 27.068 1.00 88.62 303 SER A C 1
ATOM 2452 O O . SER A 1 303 ? -35.182 -8.244 27.248 1.00 88.62 303 SER A O 1
ATOM 2454 N N . ARG A 1 304 ? -33.075 -8.720 27.878 1.00 89.19 304 ARG A N 1
ATOM 2455 C CA . ARG A 1 304 ? -33.465 -9.490 29.076 1.00 89.19 304 ARG A CA 1
ATOM 2456 C C . ARG A 1 304 ? -34.141 -8.603 30.126 1.00 89.19 304 ARG A C 1
ATOM 2458 O O . ARG A 1 304 ? -35.175 -8.992 30.659 1.00 89.19 304 ARG A O 1
ATOM 2465 N N . ALA A 1 305 ? -33.610 -7.409 30.388 1.00 92.12 305 ALA A N 1
ATOM 2466 C CA . ALA A 1 305 ? -34.200 -6.464 31.339 1.00 92.12 305 ALA A CA 1
ATOM 2467 C C . ALA A 1 305 ? -35.579 -5.946 30.882 1.00 92.12 305 ALA A C 1
ATOM 2469 O O . ALA A 1 305 ? -36.493 -5.805 31.692 1.00 92.12 305 ALA A O 1
ATOM 2470 N N . ILE A 1 306 ? -35.769 -5.693 29.582 1.00 90.88 306 ILE A N 1
ATOM 2471 C CA . ILE A 1 306 ? -37.068 -5.317 29.004 1.00 90.88 306 ILE A CA 1
ATOM 2472 C C . ILE A 1 306 ? -38.069 -6.466 29.145 1.00 90.88 306 ILE A C 1
ATOM 2474 O O . ILE A 1 306 ? -39.213 -6.220 29.524 1.00 90.88 306 ILE A O 1
ATOM 2478 N N . ALA A 1 307 ? -37.650 -7.709 28.889 1.00 92.38 307 ALA A N 1
ATOM 2479 C CA . ALA A 1 307 ? -38.501 -8.881 29.080 1.00 92.38 307 ALA A CA 1
ATOM 2480 C C . ALA A 1 307 ? -38.941 -9.030 30.547 1.00 92.38 307 ALA A C 1
ATOM 2482 O O . ALA A 1 307 ? -40.132 -9.188 30.803 1.00 92.38 307 ALA A O 1
ATOM 2483 N N . GLN A 1 308 ? -38.020 -8.864 31.503 1.00 92.12 308 GLN A N 1
ATOM 2484 C CA . GLN A 1 308 ? -38.340 -8.864 32.937 1.00 92.12 308 GLN A CA 1
ATOM 2485 C C . GLN A 1 308 ? -39.295 -7.726 33.318 1.00 92.12 308 GLN A C 1
ATOM 2487 O O . GLN A 1 308 ? -40.266 -7.944 34.032 1.00 92.12 308 GLN A O 1
ATOM 2492 N N . ASN A 1 309 ? -39.079 -6.512 32.806 1.00 92.50 309 ASN A N 1
ATOM 2493 C CA . ASN A 1 309 ? -39.993 -5.393 33.046 1.00 92.50 309 ASN A CA 1
ATOM 2494 C C . ASN A 1 309 ? -41.384 -5.634 32.448 1.00 92.50 309 ASN A C 1
ATOM 2496 O O . ASN A 1 309 ? -42.382 -5.200 33.019 1.00 92.50 309 ASN A O 1
ATOM 2500 N N . ARG A 1 310 ? -41.465 -6.308 31.297 1.00 91.56 310 ARG A N 1
ATOM 2501 C CA . ARG A 1 310 ? -42.739 -6.699 30.691 1.00 91.56 310 ARG A CA 1
ATOM 2502 C C . ARG A 1 310 ? -43.455 -7.745 31.546 1.00 91.56 310 ARG A C 1
ATOM 2504 O O . ARG A 1 310 ? -44.645 -7.591 31.780 1.00 91.56 310 ARG A O 1
ATOM 2511 N N . GLU A 1 311 ? -42.734 -8.740 32.056 1.00 93.31 311 GLU A N 1
ATOM 2512 C CA . GLU A 1 311 ? -43.272 -9.752 32.973 1.00 93.31 311 GLU A CA 1
ATOM 2513 C C . GLU A 1 311 ? -43.768 -9.131 34.286 1.00 93.31 311 GLU A C 1
ATOM 2515 O O . GLU A 1 311 ? -44.884 -9.406 34.715 1.00 93.31 311 GLU A O 1
ATOM 2520 N N . LEU A 1 312 ? -42.993 -8.227 34.891 1.00 94.50 312 LEU A N 1
ATOM 2521 C CA . LEU A 1 312 ? -43.406 -7.511 36.102 1.00 94.50 312 LEU A CA 1
ATOM 2522 C C . LEU A 1 312 ? -44.651 -6.646 35.869 1.00 94.50 312 LEU A C 1
ATOM 2524 O O . LEU A 1 312 ? -45.509 -6.553 36.744 1.00 94.50 312 LEU A O 1
ATOM 2528 N N . LYS A 1 313 ? -44.772 -6.020 34.692 1.00 94.25 313 LYS A N 1
ATOM 2529 C CA . LYS A 1 313 ? -45.984 -5.280 34.313 1.00 94.25 313 LYS A CA 1
ATOM 2530 C C . LYS A 1 313 ? -47.186 -6.206 34.149 1.00 94.25 313 LYS A C 1
ATOM 2532 O O . LYS A 1 313 ? -48.259 -5.851 34.618 1.00 94.25 313 LYS A O 1
ATOM 2537 N N . GLU A 1 314 ? -47.004 -7.375 33.540 1.00 94.56 314 GLU A N 1
ATOM 2538 C CA . GLU A 1 314 ? -48.063 -8.380 33.409 1.00 94.56 314 GLU A CA 1
ATOM 2539 C C . GLU A 1 314 ? -48.536 -8.866 34.787 1.00 94.56 314 GLU A C 1
ATOM 2541 O O . GLU A 1 314 ? -49.729 -8.857 35.070 1.00 94.56 314 GLU A O 1
ATOM 2546 N N . GLN A 1 315 ? -47.604 -9.176 35.695 1.00 93.38 315 GLN A N 1
ATOM 2547 C CA . GLN A 1 315 ? -47.926 -9.548 37.078 1.00 93.38 315 GLN A CA 1
ATOM 2548 C C . GLN A 1 315 ? -48.654 -8.423 37.827 1.00 93.38 315 GLN A C 1
ATOM 2550 O O . GLN A 1 315 ? -49.562 -8.686 38.615 1.00 93.38 315 GLN A O 1
ATOM 2555 N N . LEU A 1 316 ? -48.280 -7.161 37.591 1.00 94.62 316 LEU A N 1
ATOM 2556 C CA . LEU A 1 316 ? -48.954 -6.014 38.197 1.00 94.62 316 LEU A CA 1
ATOM 2557 C C . LEU A 1 316 ? -50.393 -5.867 37.686 1.00 94.62 316 LEU A C 1
ATOM 2559 O O . LEU A 1 316 ? -51.290 -5.616 38.490 1.00 94.62 316 LEU A O 1
ATOM 2563 N N . ILE A 1 317 ? -50.612 -6.056 36.382 1.00 93.50 317 ILE A N 1
ATOM 2564 C CA . ILE A 1 317 ? -51.948 -6.057 35.772 1.00 93.50 317 ILE A CA 1
ATOM 2565 C C . ILE A 1 317 ? -52.779 -7.211 36.345 1.00 93.50 317 ILE A C 1
ATOM 2567 O O . ILE A 1 317 ? -53.896 -6.988 36.803 1.00 93.50 317 ILE A O 1
ATOM 2571 N N . GLU A 1 318 ? -52.214 -8.416 36.435 1.00 93.56 318 GLU A N 1
ATOM 2572 C CA . GLU A 1 318 ? -52.898 -9.579 37.007 1.00 93.56 318 GLU A CA 1
ATOM 2573 C C . GLU A 1 318 ? -53.295 -9.352 38.480 1.00 93.56 318 GLU A C 1
ATOM 2575 O O . GLU A 1 318 ? -54.400 -9.704 38.902 1.00 93.56 318 GLU A O 1
ATOM 2580 N N . LEU A 1 319 ? -52.417 -8.742 39.286 1.00 93.44 319 LEU A N 1
ATOM 2581 C CA . LEU A 1 319 ? -52.728 -8.373 40.671 1.00 93.44 319 LEU A CA 1
ATOM 2582 C C . LEU A 1 319 ? -53.813 -7.294 40.751 1.00 93.44 319 LEU A C 1
ATOM 2584 O O . LEU A 1 319 ? -54.674 -7.363 41.633 1.00 93.44 319 LEU A O 1
ATOM 2588 N N . GLN A 1 320 ? -53.790 -6.318 39.845 1.00 93.25 320 GLN A N 1
ATOM 2589 C CA . GLN A 1 320 ? -54.804 -5.273 39.767 1.00 93.25 320 GLN A CA 1
ATOM 2590 C C . GLN A 1 320 ? -56.179 -5.856 39.407 1.00 93.25 320 GLN A C 1
ATOM 2592 O O . GLN A 1 320 ? -57.163 -5.533 40.073 1.00 93.25 320 GLN A O 1
ATOM 2597 N N . ASP A 1 321 ? -56.245 -6.775 38.444 1.00 92.88 321 ASP A N 1
ATOM 2598 C CA . ASP A 1 321 ? -57.480 -7.467 38.061 1.00 92.88 321 ASP A CA 1
ATOM 2599 C C . ASP A 1 321 ? -58.014 -8.349 39.192 1.00 92.88 321 ASP A C 1
ATOM 2601 O O . ASP A 1 321 ? -59.207 -8.313 39.505 1.00 92.88 321 ASP A O 1
ATOM 2605 N N . LYS A 1 322 ? -57.136 -9.092 39.880 1.00 94.25 322 LYS A N 1
ATOM 2606 C CA . LYS A 1 322 ? -57.514 -9.874 41.069 1.00 94.25 322 LYS A CA 1
ATOM 2607 C C . LYS A 1 322 ? -58.058 -8.983 42.185 1.00 94.25 322 LYS A C 1
ATOM 2609 O O . LYS A 1 322 ? -59.038 -9.355 42.829 1.00 94.25 322 LYS A O 1
ATOM 2614 N N . LEU A 1 323 ? -57.465 -7.809 42.410 1.00 94.69 323 LEU A N 1
ATOM 2615 C CA . LEU A 1 323 ? -57.960 -6.847 43.395 1.00 94.69 323 LEU A CA 1
ATOM 2616 C C . LEU A 1 323 ? -59.345 -6.315 43.005 1.00 94.69 323 LEU A C 1
ATOM 2618 O O . LEU A 1 323 ? -60.246 -6.290 43.843 1.00 94.69 323 LEU A O 1
ATOM 2622 N N . ILE A 1 324 ? -59.542 -5.939 41.739 1.00 94.00 324 ILE A N 1
ATOM 2623 C CA . ILE A 1 324 ? -60.848 -5.503 41.229 1.00 94.00 324 ILE A CA 1
ATOM 2624 C C . ILE A 1 324 ? -61.884 -6.618 41.414 1.00 94.00 324 ILE A C 1
ATOM 2626 O O . ILE A 1 324 ? -62.943 -6.368 41.984 1.00 94.00 324 ILE A O 1
ATOM 2630 N N . MET A 1 325 ? -61.564 -7.859 41.046 1.00 94.75 325 MET A N 1
ATOM 2631 C CA . MET A 1 325 ? -62.457 -9.002 41.250 1.00 94.75 325 MET A CA 1
ATOM 2632 C C . MET A 1 325 ? -62.827 -9.210 42.722 1.00 94.75 325 MET A C 1
ATOM 2634 O O . MET A 1 325 ? -64.008 -9.328 43.035 1.00 94.75 325 MET A O 1
ATOM 2638 N N . VAL A 1 326 ? -61.855 -9.218 43.641 1.00 94.06 326 VAL A N 1
ATOM 2639 C CA . VAL A 1 326 ? -62.126 -9.413 45.078 1.00 94.06 326 VAL A CA 1
ATOM 2640 C C . VAL A 1 326 ? -62.934 -8.251 45.656 1.00 94.06 326 VAL A C 1
ATOM 2642 O O . VAL A 1 326 ? -63.829 -8.474 46.469 1.00 94.06 326 VAL A O 1
ATOM 2645 N N . THR A 1 327 ? -62.663 -7.011 45.243 1.00 91.56 327 THR A N 1
ATOM 2646 C CA . THR A 1 327 ? -63.444 -5.847 45.698 1.00 91.56 327 THR A CA 1
ATOM 2647 C C . THR A 1 327 ? -64.878 -5.881 45.174 1.00 91.56 327 THR A C 1
ATOM 2649 O O . THR A 1 327 ? -65.801 -5.621 45.947 1.00 91.56 327 THR A O 1
ATOM 2652 N N . GLN A 1 328 ? -65.081 -6.280 43.916 1.00 91.81 328 GLN A N 1
ATOM 2653 C CA . GLN A 1 328 ? -66.403 -6.475 43.327 1.00 91.81 328 GLN A CA 1
ATOM 2654 C C . GLN A 1 328 ? -67.163 -7.605 44.033 1.00 91.81 328 GLN A C 1
ATOM 2656 O O . GLN A 1 328 ? -68.283 -7.406 44.497 1.00 91.81 328 GLN A O 1
ATOM 2661 N N . GLU A 1 329 ? -66.535 -8.766 44.214 1.00 94.12 329 GLU A N 1
ATOM 2662 C CA . GLU A 1 329 ? -67.140 -9.919 44.885 1.00 94.12 329 GLU A CA 1
ATOM 2663 C C . GLU A 1 329 ? -67.433 -9.625 46.372 1.00 94.12 329 GLU A C 1
ATOM 2665 O O . GLU A 1 329 ? -68.453 -10.049 46.919 1.00 94.12 329 GLU A O 1
ATOM 2670 N N . SER A 1 330 ? -66.569 -8.859 47.049 1.00 92.00 330 SER A N 1
ATOM 2671 C CA . SER A 1 330 ? -66.811 -8.375 48.412 1.00 92.00 330 SER A CA 1
ATOM 2672 C C . SER A 1 330 ? -67.988 -7.405 48.465 1.00 92.00 330 SER A C 1
ATOM 2674 O O . SER A 1 330 ? -68.789 -7.484 49.395 1.00 92.00 330 SER A O 1
ATOM 2676 N N . MET A 1 331 ? -68.114 -6.501 47.491 1.00 92.19 331 MET A N 1
ATOM 2677 C CA . MET A 1 331 ? -69.239 -5.571 47.399 1.00 92.19 331 MET A CA 1
ATOM 2678 C C . MET A 1 331 ? -70.555 -6.316 47.151 1.00 92.19 331 MET A C 1
ATOM 2680 O O . MET A 1 331 ? -71.568 -6.007 47.778 1.00 92.19 331 MET A O 1
ATOM 2684 N N . GLU A 1 332 ? -70.540 -7.337 46.295 1.00 93.44 332 GLU A N 1
ATOM 2685 C CA . GLU A 1 332 ? -71.699 -8.186 46.011 1.00 93.44 332 GLU A CA 1
ATOM 2686 C C . GLU A 1 332 ? -72.122 -9.008 47.232 1.00 93.44 332 GLU A C 1
ATOM 2688 O O . GLU A 1 332 ? -73.304 -9.012 47.592 1.00 93.44 332 GLU A O 1
ATOM 2693 N N . ARG A 1 333 ? -71.171 -9.646 47.931 1.00 90.62 333 ARG A N 1
ATOM 2694 C CA . ARG A 1 333 ? -71.452 -10.352 49.194 1.00 90.62 333 ARG A CA 1
ATOM 2695 C C . ARG A 1 333 ? -72.017 -9.418 50.254 1.00 90.62 333 ARG A C 1
ATOM 2697 O O . ARG A 1 333 ? -72.971 -9.781 50.939 1.00 90.62 333 ARG A O 1
ATOM 2704 N N . GLU A 1 334 ? -71.446 -8.226 50.388 1.00 90.88 334 GLU A N 1
ATOM 2705 C CA . GLU A 1 334 ? -71.879 -7.234 51.368 1.00 90.88 334 GLU A CA 1
ATOM 2706 C C . GLU A 1 334 ? -73.279 -6.693 51.042 1.00 90.88 334 GLU A C 1
ATOM 2708 O O . GLU A 1 334 ? -74.129 -6.597 51.927 1.00 90.88 334 GLU A O 1
ATOM 2713 N N . SER A 1 335 ? -73.571 -6.448 49.763 1.00 89.94 335 SER A N 1
ATOM 2714 C CA . SER A 1 335 ? -74.912 -6.100 49.279 1.00 89.94 335 SER A CA 1
ATOM 2715 C C . SER A 1 335 ? -75.932 -7.209 49.571 1.00 89.94 335 SER A C 1
ATOM 2717 O O . SER A 1 335 ? -77.025 -6.942 50.085 1.00 89.94 335 SER A O 1
ATOM 2719 N N . GLY A 1 336 ? -75.561 -8.473 49.337 1.00 93.56 336 GLY A N 1
ATOM 2720 C CA . GLY A 1 336 ? -76.382 -9.634 49.684 1.00 93.56 336 GLY A CA 1
ATOM 2721 C C . GLY A 1 336 ? -76.630 -9.756 51.191 1.00 93.56 336 GLY A C 1
ATOM 2722 O O . GLY A 1 336 ? -77.763 -9.982 51.619 1.00 93.56 336 GLY A O 1
ATOM 2723 N N . ARG A 1 337 ? -75.597 -9.532 52.012 1.00 93.31 337 ARG A N 1
ATOM 2724 C CA . ARG A 1 337 ? -75.677 -9.544 53.480 1.00 93.31 337 ARG A CA 1
ATOM 2725 C C . ARG A 1 337 ? -76.583 -8.435 54.012 1.00 93.31 337 ARG A C 1
ATOM 2727 O O . ARG A 1 337 ? -77.418 -8.700 54.875 1.00 93.31 337 ARG A O 1
ATOM 2734 N N . LEU A 1 338 ? -76.441 -7.211 53.502 1.00 90.94 338 LEU A N 1
ATOM 2735 C CA . LEU A 1 338 ? -77.290 -6.072 53.861 1.00 90.94 338 LEU A CA 1
ATOM 2736 C C . LEU A 1 338 ? -78.747 -6.315 53.456 1.00 90.94 338 LEU A C 1
ATOM 2738 O O . LEU A 1 338 ? -79.651 -6.065 54.250 1.00 90.94 338 LEU A O 1
ATOM 2742 N N . SER A 1 339 ? -78.977 -6.875 52.267 1.00 91.06 339 SER A N 1
ATOM 2743 C CA . SER A 1 339 ? -80.317 -7.244 51.796 1.00 91.06 339 SER A CA 1
ATOM 2744 C C . SER A 1 339 ? -80.960 -8.312 52.685 1.00 91.06 339 SER A C 1
ATOM 2746 O O . SER A 1 339 ? -82.121 -8.182 53.075 1.00 91.06 339 SER A O 1
ATOM 2748 N N . ALA A 1 340 ? -80.197 -9.342 53.061 1.00 91.31 340 ALA A N 1
ATOM 2749 C CA . ALA A 1 340 ? -80.654 -10.381 53.977 1.00 91.31 340 ALA A CA 1
ATOM 2750 C C . ALA A 1 340 ? -80.943 -9.826 55.381 1.00 91.31 340 ALA A C 1
ATOM 2752 O O . ALA A 1 340 ? -81.967 -10.166 55.968 1.00 91.31 340 ALA A O 1
ATOM 2753 N N . LEU A 1 341 ? -80.093 -8.938 55.908 1.00 90.81 341 LEU A N 1
ATOM 2754 C CA . LEU A 1 341 ? -80.340 -8.249 57.179 1.00 90.81 341 LEU A CA 1
ATOM 2755 C C . LEU A 1 341 ? -81.625 -7.427 57.141 1.00 90.81 341 LEU A C 1
ATOM 2757 O O . LEU A 1 341 ? -82.414 -7.492 58.077 1.00 90.81 341 LEU A O 1
ATOM 2761 N N . HIS A 1 342 ? -81.862 -6.699 56.052 1.00 86.12 342 HIS A N 1
ATOM 2762 C CA . HIS A 1 342 ? -83.070 -5.898 55.897 1.00 86.12 342 HIS A CA 1
ATOM 2763 C C . HIS A 1 342 ? -84.327 -6.779 55.824 1.00 86.12 342 HIS A C 1
ATOM 2765 O O . HIS A 1 342 ? -85.346 -6.448 56.427 1.00 86.12 342 HIS A O 1
ATOM 2771 N N . LEU A 1 343 ? -84.245 -7.941 55.162 1.00 92.12 343 LEU A N 1
ATOM 2772 C CA . LEU A 1 343 ? -85.315 -8.942 55.166 1.00 92.12 343 LEU A CA 1
ATOM 2773 C C . LEU A 1 343 ? -85.555 -9.513 56.571 1.00 92.12 343 LEU A C 1
ATOM 2775 O O . LEU A 1 343 ? -86.702 -9.657 56.987 1.00 92.12 343 LEU A O 1
ATOM 2779 N N . VAL A 1 344 ? -84.493 -9.813 57.321 1.00 89.50 344 VAL A N 1
ATOM 2780 C CA . VAL A 1 344 ? -84.600 -10.270 58.714 1.00 89.50 344 VAL A CA 1
ATOM 2781 C C . VAL A 1 344 ? -85.236 -9.196 59.591 1.00 89.50 344 VAL A C 1
ATOM 2783 O O . VAL A 1 344 ? -86.120 -9.525 60.375 1.00 89.50 344 VAL A O 1
ATOM 2786 N N . ASP A 1 345 ? -84.863 -7.925 59.442 1.00 87.88 345 ASP A N 1
ATOM 2787 C CA . ASP A 1 345 ? -85.484 -6.818 60.176 1.00 87.88 345 ASP A CA 1
ATOM 2788 C C . ASP A 1 345 ? -86.958 -6.636 59.799 1.00 87.88 345 ASP A C 1
ATOM 2790 O O . ASP A 1 345 ? -87.797 -6.431 60.678 1.00 87.88 345 ASP A O 1
ATOM 2794 N N . GLN A 1 346 ? -87.315 -6.783 58.520 1.00 89.62 346 GLN A N 1
ATOM 2795 C CA . GLN A 1 346 ? -88.713 -6.791 58.081 1.00 89.62 346 GLN A CA 1
ATOM 2796 C C . GLN A 1 346 ? -89.496 -7.942 58.717 1.00 89.62 346 GLN A C 1
ATOM 2798 O O . GLN A 1 346 ? -90.552 -7.712 59.305 1.00 89.62 346 GLN A O 1
ATOM 2803 N N . LEU A 1 347 ? -88.968 -9.167 58.666 1.00 85.81 347 LEU A N 1
ATOM 2804 C CA . LEU A 1 347 ? -89.592 -10.337 59.286 1.00 85.81 347 LEU A CA 1
ATOM 2805 C C . LEU A 1 347 ? -89.674 -10.201 60.806 1.00 85.81 347 LEU A C 1
ATOM 2807 O O . LEU A 1 347 ? -90.672 -10.595 61.398 1.00 85.81 347 LEU A O 1
ATOM 2811 N N . ARG A 1 348 ? -88.661 -9.620 61.449 1.00 88.06 348 ARG A N 1
ATOM 2812 C CA . ARG A 1 348 ? -88.649 -9.345 62.887 1.00 88.06 348 ARG A CA 1
ATOM 2813 C C . ARG A 1 348 ? -89.709 -8.317 63.261 1.00 88.06 348 ARG A C 1
ATOM 2815 O O . ARG A 1 348 ? -90.393 -8.497 64.263 1.00 88.06 348 ARG A O 1
ATOM 2822 N N . ASN A 1 349 ? -89.884 -7.273 62.457 1.00 82.12 349 ASN A N 1
ATOM 2823 C CA . ASN A 1 349 ? -90.939 -6.284 62.650 1.00 82.12 349 ASN A CA 1
ATOM 2824 C C . ASN A 1 349 ? -92.331 -6.895 62.442 1.00 82.12 349 ASN A C 1
ATOM 2826 O O . ASN A 1 349 ? -93.223 -6.647 63.250 1.00 82.12 349 ASN A O 1
ATOM 2830 N N . GLU A 1 350 ? -92.509 -7.748 61.431 1.00 84.50 350 GLU A N 1
ATOM 2831 C CA . GLU A 1 350 ? -93.743 -8.516 61.220 1.00 84.50 350 GLU A CA 1
ATOM 2832 C C . GLU A 1 350 ? -94.014 -9.503 62.361 1.00 84.50 350 GLU A C 1
ATOM 2834 O O . GLU A 1 350 ? -95.141 -9.601 62.841 1.00 84.50 350 GLU A O 1
ATOM 2839 N N . LEU A 1 351 ? -92.985 -10.191 62.861 1.00 80.38 351 LEU A N 1
ATOM 2840 C CA . LEU A 1 351 ? -93.099 -11.089 64.004 1.00 80.38 351 LEU A CA 1
ATOM 2841 C C . LEU A 1 351 ? -93.464 -10.310 65.267 1.00 80.38 351 LEU A C 1
ATOM 2843 O O . LEU A 1 351 ? -94.346 -10.744 65.992 1.00 80.38 351 LEU A O 1
ATOM 2847 N N . ASN A 1 352 ? -92.855 -9.147 65.508 1.00 78.06 352 ASN A N 1
ATOM 2848 C CA . ASN A 1 352 ? -93.222 -8.258 66.611 1.00 78.06 352 ASN A CA 1
ATOM 2849 C C . ASN A 1 352 ? -94.654 -7.725 66.452 1.00 78.06 352 ASN A C 1
ATOM 2851 O O . ASN A 1 352 ? -95.365 -7.581 67.443 1.00 78.06 352 ASN A O 1
ATOM 2855 N N . ARG A 1 353 ? -95.112 -7.475 65.220 1.00 76.62 353 ARG A N 1
ATOM 2856 C CA . ARG A 1 353 ? -96.490 -7.060 64.920 1.00 76.62 353 ARG A CA 1
ATOM 2857 C C . ARG A 1 353 ? -97.495 -8.189 65.175 1.00 76.62 353 ARG A C 1
ATOM 2859 O O . ARG A 1 353 ? -98.546 -7.938 65.758 1.00 76.62 353 ARG A O 1
ATOM 2866 N N . LEU A 1 354 ? -97.174 -9.420 64.774 1.00 75.00 354 LEU A N 1
ATOM 2867 C CA . LEU A 1 354 ? -97.994 -10.615 65.004 1.00 75.00 354 LEU A CA 1
ATOM 2868 C C . LEU A 1 354 ? -97.987 -11.036 66.476 1.00 75.00 354 LEU A C 1
ATOM 2870 O O . LEU A 1 354 ? -99.043 -11.283 67.043 1.00 75.00 354 LEU A O 1
ATOM 2874 N N . SER A 1 355 ? -96.814 -11.049 67.108 1.00 70.50 355 SER A N 1
ATOM 2875 C CA . SER A 1 355 ? -96.631 -11.281 68.543 1.00 70.50 355 SER A CA 1
ATOM 2876 C C . SER A 1 355 ? -97.370 -10.229 69.365 1.00 70.50 355 SER A C 1
ATOM 2878 O O . SER A 1 355 ? -98.070 -10.582 70.311 1.00 70.50 355 SER A O 1
ATOM 2880 N N . GLY A 1 356 ? -97.291 -8.957 68.965 1.00 59.56 356 GLY A N 1
ATOM 2881 C CA . GLY A 1 356 ? -98.059 -7.873 69.571 1.00 59.56 356 GLY A CA 1
ATOM 2882 C C . GLY A 1 356 ? -99.571 -8.031 69.389 1.00 59.56 356 GLY A C 1
ATOM 2883 O O . GLY A 1 356 ? -100.329 -7.551 70.224 1.00 59.56 356 GLY A O 1
ATOM 2884 N N . GLN A 1 357 ? -100.025 -8.739 68.348 1.00 56.12 357 GLN A N 1
ATOM 2885 C CA . GLN A 1 357 ? -101.436 -9.099 68.169 1.00 56.12 357 GLN A CA 1
ATOM 2886 C C . GLN A 1 357 ? -101.844 -10.395 68.882 1.00 56.12 357 GLN A C 1
ATOM 2888 O O . GLN A 1 357 ? -103.035 -10.583 69.120 1.00 56.12 357 GLN A O 1
ATOM 2893 N N . SER A 1 358 ? -100.911 -11.286 69.231 1.00 46.31 358 SER A N 1
ATOM 2894 C CA . SER A 1 358 ? -101.238 -12.613 69.767 1.00 46.31 358 SER A CA 1
ATOM 2895 C C . SER A 1 358 ? -100.904 -12.823 71.244 1.00 46.31 358 SER A C 1
ATOM 2897 O O . SER A 1 358 ? -101.034 -13.952 71.714 1.00 46.31 358 SER A O 1
ATOM 2899 N N . PHE A 1 359 ? -100.470 -11.805 71.989 1.00 41.84 359 PHE A N 1
ATOM 2900 C CA . PHE A 1 359 ? -100.056 -11.992 73.384 1.00 41.84 359 PHE A CA 1
ATOM 2901 C C . PHE A 1 359 ? -100.838 -11.131 74.378 1.00 41.84 359 PHE A C 1
ATOM 2903 O O . PHE A 1 359 ? -100.280 -10.343 75.134 1.00 41.84 359 PHE A O 1
ATOM 2910 N N . ASP A 1 360 ? -102.150 -11.355 74.406 1.00 36.50 360 ASP A N 1
ATOM 2911 C CA . ASP A 1 360 ? -102.996 -11.059 75.560 1.00 36.50 360 ASP A CA 1
ATOM 2912 C C . ASP A 1 360 ? -103.226 -12.385 76.311 1.00 36.50 360 ASP A C 1
ATOM 2914 O O . ASP A 1 360 ? -104.195 -13.107 76.076 1.00 36.50 360 ASP A O 1
ATOM 2918 N N . GLY A 1 361 ? -102.272 -12.787 77.160 1.00 33.06 361 GLY A N 1
ATOM 2919 C CA . GLY A 1 361 ? -102.492 -13.911 78.076 1.00 33.06 361 GLY A CA 1
ATOM 2920 C C . GLY A 1 361 ? -101.279 -14.760 78.455 1.00 33.06 361 GLY A C 1
ATOM 2921 O O . GLY A 1 361 ? -100.982 -15.748 77.796 1.00 33.06 361 GLY A O 1
ATOM 2922 N N . LYS A 1 362 ? -100.763 -14.474 79.660 1.00 33.81 362 LYS A N 1
ATOM 2923 C CA . LYS A 1 362 ? -100.014 -15.347 80.594 1.00 33.81 362 LYS A CA 1
ATOM 2924 C C . LYS A 1 362 ? -98.482 -15.406 80.472 1.00 33.81 362 LYS A C 1
ATOM 2926 O O . LYS A 1 362 ? -97.906 -16.189 79.730 1.00 33.81 362 LYS A O 1
ATOM 2931 N N . ASN A 1 363 ? -97.873 -14.630 81.375 1.00 29.66 363 ASN A N 1
ATOM 2932 C CA . ASN A 1 363 ? -96.670 -14.927 82.163 1.00 29.66 363 ASN A CA 1
ATOM 2933 C C . ASN A 1 363 ? -96.304 -16.419 82.241 1.00 29.66 363 ASN A C 1
ATOM 2935 O O . ASN A 1 363 ? -97.126 -17.201 82.714 1.00 29.66 363 ASN A O 1
ATOM 2939 N N . ILE A 1 364 ? -95.047 -16.747 81.927 1.00 34.22 364 ILE A N 1
ATOM 2940 C CA . ILE A 1 364 ? -94.169 -17.622 82.723 1.00 34.22 364 ILE A CA 1
ATOM 2941 C C . ILE A 1 364 ? -92.720 -17.245 82.377 1.00 34.22 364 ILE A C 1
ATOM 2943 O O . ILE A 1 364 ? -92.273 -17.376 81.240 1.00 34.22 364 ILE A O 1
ATOM 2947 N N . ASP A 1 365 ? -92.015 -16.757 83.393 1.00 29.92 365 ASP A N 1
ATOM 2948 C CA . ASP A 1 365 ? -90.570 -16.582 83.439 1.00 29.92 365 ASP A CA 1
ATOM 2949 C C . ASP A 1 365 ? -89.853 -17.935 83.327 1.00 29.92 365 ASP A C 1
ATOM 2951 O O . ASP A 1 365 ? -90.189 -18.885 84.036 1.00 29.92 365 ASP A O 1
ATOM 2955 N N . SER A 1 366 ? -88.830 -18.028 82.476 1.00 37.09 366 SER A N 1
ATOM 2956 C CA . SER A 1 366 ? -87.803 -19.084 82.511 1.00 37.09 366 SER A CA 1
ATOM 2957 C C . SER A 1 366 ? -86.525 -18.603 81.816 1.00 37.09 366 SER A C 1
ATOM 2959 O O . SER A 1 366 ? -86.230 -18.928 80.672 1.00 37.09 366 SER A O 1
ATOM 2961 N N . SER A 1 367 ? -85.803 -17.745 82.525 1.00 34.69 367 SER A N 1
ATOM 2962 C CA . SER A 1 367 ? -84.347 -17.724 82.683 1.00 34.69 367 SER A CA 1
ATOM 2963 C C . SER A 1 367 ? -83.476 -18.749 81.913 1.00 34.69 367 SER A C 1
ATOM 2965 O O . SER A 1 367 ? -83.530 -19.945 82.171 1.00 34.69 367 SER A O 1
ATOM 2967 N N . THR A 1 368 ? -82.527 -18.188 81.146 1.00 29.45 368 THR A N 1
ATOM 2968 C CA . THR A 1 368 ? -81.069 -18.468 81.211 1.00 29.45 368 THR A CA 1
ATOM 2969 C C . THR A 1 368 ? -80.503 -19.735 80.548 1.00 29.45 368 THR A C 1
ATOM 2971 O O . THR A 1 368 ? -80.619 -20.822 81.095 1.00 29.45 368 THR A O 1
ATOM 2974 N N . ALA A 1 369 ? -79.717 -19.560 79.471 1.00 31.78 369 ALA A N 1
ATOM 2975 C CA . ALA A 1 369 ? -78.321 -20.038 79.370 1.00 31.78 369 ALA A CA 1
ATOM 2976 C C . ALA A 1 369 ? -77.690 -19.669 78.009 1.00 31.78 369 ALA A C 1
ATOM 2978 O O . ALA A 1 369 ? -78.184 -20.040 76.951 1.00 31.78 369 ALA A O 1
ATOM 2979 N N . SER A 1 370 ? -76.567 -18.955 78.064 1.00 28.22 370 SER A N 1
ATOM 2980 C CA . SER A 1 370 ? -75.668 -18.602 76.960 1.00 28.22 370 SER A CA 1
ATOM 2981 C C . SER A 1 370 ? -74.270 -19.062 77.368 1.00 28.22 370 SER A C 1
ATOM 2983 O O . SER A 1 370 ? -73.785 -18.536 78.364 1.00 28.22 370 SER A O 1
ATOM 2985 N N . VAL A 1 371 ? -73.648 -20.019 76.658 1.00 32.03 371 VAL A N 1
ATOM 2986 C CA . VAL A 1 371 ? -72.194 -20.310 76.707 1.00 32.03 371 VAL A CA 1
ATOM 2987 C C . VAL A 1 371 ? -71.728 -20.999 75.400 1.00 32.03 371 VAL A C 1
ATOM 2989 O O . VAL A 1 371 ? -72.024 -22.163 75.171 1.00 32.03 371 VAL A O 1
ATOM 2992 N N . MET A 1 372 ? -71.026 -20.209 74.578 1.00 32.03 372 MET A N 1
ATOM 2993 C CA . MET A 1 372 ? -69.778 -20.393 73.790 1.00 32.03 372 MET A CA 1
ATOM 2994 C C . MET A 1 372 ? -69.426 -21.634 72.904 1.00 32.03 372 MET A C 1
ATOM 2996 O O . MET A 1 372 ? -69.742 -22.764 73.262 1.00 32.03 372 MET A O 1
ATOM 3000 N N . PRO A 1 373 ? -68.678 -21.417 71.781 1.00 39.03 373 PRO A N 1
ATOM 3001 C CA . PRO A 1 373 ? -68.245 -22.420 70.788 1.00 39.03 373 PRO A CA 1
ATOM 3002 C C . PRO A 1 373 ? -66.762 -22.865 70.908 1.00 39.03 373 PRO A C 1
ATOM 3004 O O . PRO A 1 373 ? -65.912 -22.076 71.312 1.00 39.03 373 PRO A O 1
ATOM 3007 N N . ASN A 1 374 ? -66.444 -24.088 70.452 1.00 36.34 374 ASN A N 1
ATOM 3008 C CA . ASN A 1 374 ? -65.083 -24.641 70.330 1.00 36.34 374 ASN A CA 1
ATOM 3009 C C . ASN A 1 374 ? -64.759 -24.967 68.860 1.00 36.34 374 ASN A C 1
ATOM 3011 O O . ASN A 1 374 ? -65.601 -25.524 68.157 1.00 36.34 374 ASN A O 1
ATOM 3015 N N . GLY A 1 375 ? -63.550 -24.614 68.417 1.00 32.66 375 GLY A N 1
ATOM 3016 C CA . GLY A 1 375 ? -62.987 -24.952 67.110 1.00 32.66 375 GLY A CA 1
ATOM 3017 C C . GLY A 1 375 ? -61.896 -26.018 67.223 1.00 32.66 375 GLY A C 1
ATOM 3018 O O . GLY A 1 375 ? -61.127 -26.001 68.180 1.00 32.66 375 GLY A O 1
ATOM 3019 N N . ASP A 1 376 ? -61.824 -26.892 66.218 1.00 33.22 376 ASP A N 1
ATOM 3020 C CA . ASP A 1 376 ? -60.817 -27.944 66.064 1.00 33.22 376 ASP A CA 1
ATOM 3021 C C . ASP A 1 376 ? -60.074 -27.748 64.729 1.00 33.22 376 ASP A C 1
ATOM 3023 O O . ASP A 1 376 ? -60.695 -27.648 63.669 1.00 33.22 376 ASP A O 1
ATOM 3027 N N . ALA A 1 377 ? -58.741 -27.694 64.785 1.00 33.59 377 ALA A N 1
ATOM 3028 C CA . ALA A 1 377 ? -57.823 -27.628 63.649 1.00 33.59 377 ALA A CA 1
ATOM 3029 C C . ALA A 1 377 ? -56.743 -28.710 63.828 1.00 33.59 377 ALA A C 1
ATOM 3031 O O . ALA A 1 377 ? -56.110 -28.771 64.880 1.00 33.59 377 ALA A O 1
ATOM 3032 N N . TYR A 1 378 ? -56.536 -29.560 62.815 1.00 39.69 378 TYR A N 1
ATOM 3033 C CA . TYR A 1 378 ? -55.506 -30.606 62.798 1.00 39.69 378 TYR A CA 1
ATOM 3034 C C . TYR A 1 378 ? -54.750 -30.588 61.460 1.00 39.69 378 TYR A C 1
ATOM 3036 O O . TYR A 1 378 ? -55.338 -30.757 60.393 1.00 39.69 378 TYR A O 1
ATOM 3044 N N . GLU A 1 379 ? -53.439 -30.365 61.547 1.00 33.31 379 GLU A N 1
ATOM 3045 C CA . GLU A 1 379 ? -52.461 -30.270 60.456 1.00 33.31 379 GLU A CA 1
ATOM 3046 C C . GLU A 1 379 ? -52.021 -31.660 59.937 1.00 33.31 379 GLU A C 1
ATOM 3048 O O . GLU A 1 379 ? -52.057 -32.654 60.663 1.00 33.31 379 GLU A O 1
ATOM 3053 N N . HIS A 1 380 ? -51.600 -31.746 58.668 1.00 35.94 380 HIS A N 1
ATOM 3054 C CA . HIS A 1 380 ? -51.064 -32.949 58.009 1.00 35.94 380 HIS A CA 1
ATOM 3055 C C . HIS A 1 380 ? -49.671 -32.652 57.426 1.00 35.94 380 HIS A C 1
ATOM 3057 O O . HIS A 1 380 ? -49.536 -31.806 56.546 1.00 35.94 380 HIS A O 1
ATOM 3063 N N . GLN A 1 381 ? -48.647 -33.380 57.883 1.00 32.31 381 GLN A N 1
ATOM 3064 C CA . GLN A 1 381 ? -47.247 -33.279 57.444 1.00 32.31 381 GLN A CA 1
ATOM 3065 C C . GLN A 1 381 ? -46.838 -34.586 56.731 1.00 32.31 381 GLN A C 1
ATOM 3067 O O . GLN A 1 381 ? -46.961 -35.667 57.305 1.00 32.31 381 GLN A O 1
ATOM 3072 N N . GLN A 1 382 ? -46.363 -34.498 55.481 1.00 34.53 382 GLN A N 1
ATOM 3073 C CA . GLN A 1 382 ? -45.934 -35.628 54.636 1.00 34.53 382 GLN A CA 1
ATOM 3074 C C . GLN A 1 382 ? -44.397 -35.779 54.626 1.00 34.53 382 GLN A C 1
ATOM 3076 O O . GLN A 1 382 ? -43.674 -34.785 54.604 1.00 34.53 382 GLN A O 1
ATOM 3081 N N . HIS A 1 383 ? -43.909 -37.027 54.644 1.00 31.55 383 HIS A N 1
ATOM 3082 C CA . HIS A 1 383 ? -42.501 -37.429 54.800 1.00 31.55 383 HIS A CA 1
ATOM 3083 C C . HIS A 1 383 ? -42.005 -38.206 53.560 1.00 31.55 383 HIS A C 1
ATOM 3085 O O . HIS A 1 383 ? -42.650 -39.155 53.119 1.00 31.55 383 HIS A O 1
ATOM 3091 N N . VAL A 1 384 ? -40.850 -37.802 53.018 1.00 33.59 384 VAL A N 1
ATOM 3092 C CA . VAL A 1 384 ? -40.209 -38.273 51.769 1.00 33.59 384 VAL A CA 1
ATOM 3093 C C . VAL A 1 384 ? -39.173 -39.374 52.067 1.00 33.59 384 VAL A C 1
ATOM 3095 O O . VAL A 1 384 ? -38.475 -39.292 53.074 1.00 33.59 384 VAL A O 1
ATOM 3098 N N . HIS A 1 385 ? -39.060 -40.401 51.211 1.00 32.78 385 HIS A N 1
ATOM 3099 C CA . HIS A 1 385 ? -38.190 -41.578 51.394 1.00 32.78 385 HIS A CA 1
ATOM 3100 C C . HIS A 1 385 ? -37.287 -41.793 50.158 1.00 32.78 385 HIS A C 1
ATOM 3102 O O . HIS A 1 385 ? -37.786 -41.867 49.038 1.00 32.78 385 HIS A O 1
ATOM 3108 N N . TYR A 1 386 ? -35.969 -41.891 50.368 1.00 34.16 386 TYR A N 1
ATOM 3109 C CA . TYR A 1 386 ? -34.910 -42.091 49.359 1.00 34.16 386 TYR A CA 1
ATOM 3110 C C . TYR A 1 386 ? -34.366 -43.531 49.471 1.00 34.16 386 TYR A C 1
ATOM 3112 O O . TYR A 1 386 ? -34.282 -44.049 50.586 1.00 34.16 386 TYR A O 1
ATOM 3120 N N . VAL A 1 387 ? -34.008 -44.187 48.358 1.00 37.66 387 VAL A N 1
ATOM 3121 C CA . VAL A 1 387 ? -33.447 -45.558 48.336 1.00 37.66 387 VAL A CA 1
ATOM 3122 C C . VAL A 1 387 ? -32.212 -45.602 47.430 1.00 37.66 387 VAL A C 1
ATOM 3124 O O . VAL A 1 387 ? -32.275 -45.214 46.267 1.00 37.66 387 VAL A O 1
ATOM 3127 N N . ASP A 1 388 ? -31.106 -46.061 48.015 1.00 31.98 388 ASP A N 1
ATOM 3128 C CA . ASP A 1 388 ? -29.759 -46.242 47.461 1.00 31.98 388 ASP A CA 1
ATOM 3129 C C . ASP A 1 388 ? -29.586 -47.696 46.965 1.00 31.98 388 ASP A C 1
ATOM 3131 O O . ASP A 1 388 ? -30.185 -48.621 47.518 1.00 31.98 388 ASP A O 1
ATOM 3135 N N . SER A 1 389 ? -28.816 -47.922 45.900 1.00 38.88 389 SER A N 1
ATOM 3136 C CA . SER A 1 389 ? -28.581 -49.250 45.309 1.00 38.88 389 SER A CA 1
ATOM 3137 C C . SER A 1 389 ? -27.148 -49.351 44.793 1.00 38.88 389 SER A C 1
ATOM 3139 O O . SER A 1 389 ? -26.786 -48.745 43.786 1.00 38.88 389 SER A O 1
ATOM 3141 N N . ARG A 1 390 ? -26.345 -50.149 45.500 1.00 35.12 390 ARG A N 1
ATOM 3142 C CA . ARG A 1 390 ? -24.962 -50.522 45.189 1.00 35.12 390 ARG A CA 1
ATOM 3143 C C . ARG A 1 390 ? -24.827 -52.046 45.097 1.00 35.12 390 ARG A C 1
ATOM 3145 O O . ARG A 1 390 ? -25.622 -52.776 45.680 1.00 35.12 390 ARG A O 1
ATOM 3152 N N . ASP A 1 391 ? -23.763 -52.447 44.404 1.00 40.22 391 ASP A N 1
ATOM 3153 C CA . ASP A 1 391 ? -23.106 -53.763 44.368 1.00 40.22 391 ASP A CA 1
ATOM 3154 C C . ASP A 1 391 ? -23.614 -54.798 43.343 1.00 40.22 391 ASP A C 1
ATOM 3156 O O . ASP A 1 391 ? -24.556 -55.559 43.563 1.00 40.22 391 ASP A O 1
ATOM 3160 N N . ARG A 1 392 ? -22.887 -54.886 42.217 1.00 44.28 392 ARG A N 1
ATOM 3161 C CA . ARG A 1 392 ? -22.773 -56.098 41.394 1.00 44.28 392 ARG A CA 1
ATOM 3162 C C . ARG A 1 392 ? -21.297 -56.446 41.210 1.00 44.28 392 ARG A C 1
ATOM 3164 O O . ARG A 1 392 ? -20.501 -55.614 40.792 1.00 44.28 392 ARG A O 1
ATOM 3171 N N . ASP A 1 393 ? -21.000 -57.688 41.560 1.00 37.59 393 ASP A N 1
ATOM 3172 C CA . ASP A 1 393 ? -19.698 -58.337 41.688 1.00 37.59 393 ASP A CA 1
ATOM 3173 C C . ASP A 1 393 ? -19.470 -59.193 40.422 1.00 37.59 393 ASP A C 1
ATOM 3175 O O . ASP A 1 393 ? -20.286 -60.072 40.128 1.00 37.59 393 ASP A O 1
ATOM 3179 N N . GLU A 1 394 ? -18.430 -58.916 39.626 1.00 42.78 394 GLU A N 1
ATOM 3180 C CA . GLU A 1 394 ? -18.129 -59.639 38.376 1.00 42.78 394 GLU A CA 1
ATOM 3181 C C . GLU A 1 394 ? -16.742 -60.296 38.408 1.00 42.78 394 GLU A C 1
ATOM 3183 O O . GLU A 1 394 ? -15.747 -59.752 38.884 1.00 42.78 394 GLU A O 1
ATOM 3188 N N . THR A 1 395 ? -16.721 -61.536 37.926 1.00 46.12 395 THR A N 1
ATOM 3189 C CA . THR A 1 395 ? -15.743 -62.589 38.201 1.00 46.12 395 THR A CA 1
ATOM 3190 C C . THR A 1 395 ? -14.549 -62.532 37.238 1.00 46.12 395 THR A C 1
ATOM 3192 O O . THR A 1 395 ? -14.703 -62.465 36.021 1.00 46.12 395 THR A O 1
ATOM 3195 N N . ILE A 1 396 ? -13.339 -62.591 37.796 1.00 45.44 396 ILE A N 1
ATOM 3196 C CA . ILE A 1 396 ? -12.048 -62.379 37.125 1.00 45.44 396 ILE A CA 1
ATOM 3197 C C . ILE A 1 396 ? -11.640 -63.633 36.327 1.00 45.44 396 ILE A C 1
ATOM 3199 O O . ILE A 1 396 ? -11.334 -64.667 36.916 1.00 45.44 396 ILE A O 1
ATOM 3203 N N . SER A 1 397 ? -11.604 -63.546 34.992 1.00 48.09 397 SER A N 1
ATOM 3204 C CA . SER A 1 397 ? -11.019 -64.578 34.115 1.00 48.09 397 SER A CA 1
ATOM 3205 C C . SER A 1 397 ? -9.554 -64.246 33.800 1.00 48.09 397 SER A C 1
ATOM 3207 O O . SER A 1 397 ? -9.236 -63.126 33.410 1.00 48.09 397 SER A O 1
ATOM 3209 N N . THR A 1 398 ? -8.655 -65.214 33.991 1.00 50.16 398 THR A N 1
ATOM 3210 C CA . THR A 1 398 ? -7.199 -65.108 33.778 1.00 50.16 398 THR A CA 1
ATOM 3211 C C . THR A 1 398 ? -6.829 -65.158 32.278 1.00 50.16 398 THR A C 1
ATOM 3213 O O . THR A 1 398 ? -7.104 -66.191 31.663 1.00 50.16 398 THR A O 1
ATOM 3216 N N . PRO A 1 399 ? -6.208 -64.111 31.689 1.00 54.81 399 PRO A N 1
ATOM 3217 C CA . PRO A 1 399 ? -5.904 -64.025 30.248 1.00 54.81 399 PRO A CA 1
ATOM 3218 C C . PRO A 1 399 ? -4.719 -64.902 29.802 1.00 54.81 399 PRO A C 1
ATOM 3220 O O . PRO A 1 399 ? -3.820 -65.197 30.591 1.00 54.81 399 PRO A O 1
ATOM 3223 N N . SER A 1 400 ? -4.705 -65.308 28.529 1.00 54.59 400 SER A N 1
ATOM 3224 C CA . SER A 1 400 ? -3.688 -66.188 27.920 1.00 54.59 400 SER A CA 1
ATOM 3225 C C . SER A 1 400 ? -2.414 -65.432 27.504 1.00 54.59 400 SER A C 1
ATOM 3227 O O . SER A 1 400 ? -2.457 -64.251 27.178 1.00 54.59 400 SER A O 1
ATOM 3229 N N . VAL A 1 401 ? -1.266 -66.122 27.426 1.00 64.50 401 VAL A N 1
ATOM 3230 C CA . VAL A 1 401 ? 0.062 -65.542 27.100 1.00 64.50 401 VAL A CA 1
ATOM 3231 C C . VAL A 1 401 ? 0.092 -64.825 25.740 1.00 64.50 401 VAL A C 1
ATOM 3233 O O . VAL A 1 401 ? 0.818 -63.848 25.578 1.00 64.50 401 VAL A O 1
ATOM 3236 N N . SER A 1 402 ? -0.712 -65.273 24.769 1.00 64.56 402 SER A N 1
ATOM 3237 C CA . SER A 1 402 ? -0.816 -64.603 23.462 1.00 64.56 402 SER A CA 1
ATOM 3238 C C . SER A 1 402 ? -1.509 -63.241 23.564 1.00 64.56 402 SER A C 1
ATOM 3240 O O . SER A 1 402 ? -1.134 -62.318 22.852 1.00 64.56 402 SER A O 1
ATOM 3242 N N . GLU A 1 403 ? -2.474 -63.098 24.478 1.00 59.47 403 GLU A N 1
ATOM 3243 C CA . GLU A 1 403 ? -3.165 -61.828 24.726 1.00 59.47 403 GLU A CA 1
ATOM 3244 C C . GLU A 1 403 ? -2.242 -60.835 25.444 1.00 59.47 403 GLU A C 1
ATOM 3246 O O . GLU A 1 403 ? -2.384 -59.633 25.253 1.00 59.47 403 GLU A O 1
ATOM 3251 N N . CYS A 1 404 ? -1.259 -61.308 26.222 1.00 65.44 404 CYS A N 1
ATOM 3252 C CA . CYS A 1 404 ? -0.251 -60.435 26.832 1.00 65.44 404 CYS A CA 1
ATOM 3253 C C . CYS A 1 404 ? 0.642 -59.748 25.788 1.00 65.44 404 CYS A C 1
ATOM 3255 O O . CYS A 1 404 ? 0.879 -58.554 25.913 1.00 65.44 404 CYS A O 1
ATOM 3257 N N . TYR A 1 405 ? 1.088 -60.456 24.744 1.00 66.81 405 TYR A N 1
ATOM 3258 C CA . TYR A 1 405 ? 1.946 -59.858 23.709 1.00 66.81 405 TYR A CA 1
ATOM 3259 C C . TYR A 1 405 ? 1.220 -58.792 22.876 1.00 66.81 405 TYR A C 1
ATOM 3261 O O . TYR A 1 405 ? 1.781 -57.722 22.637 1.00 66.81 405 TYR A O 1
ATOM 3269 N N . ASP A 1 406 ? -0.030 -59.049 22.475 1.00 66.94 406 ASP A N 1
ATOM 3270 C CA . ASP A 1 406 ? -0.842 -58.046 21.770 1.00 66.94 406 ASP A CA 1
ATOM 3271 C C . ASP A 1 406 ? -1.157 -56.847 22.671 1.00 66.94 406 ASP A C 1
ATOM 3273 O O . ASP A 1 406 ? -1.177 -55.702 22.211 1.00 66.94 406 ASP A O 1
ATOM 3277 N N . ARG A 1 407 ? -1.363 -57.091 23.972 1.00 69.31 407 ARG A N 1
ATOM 3278 C CA . ARG A 1 407 ? -1.608 -56.030 24.949 1.00 69.31 407 ARG A CA 1
ATOM 3279 C C . ARG A 1 407 ? -0.376 -55.160 25.166 1.00 69.31 407 ARG A C 1
ATOM 3281 O O . ARG A 1 407 ? -0.553 -53.950 25.207 1.00 69.31 407 ARG A O 1
ATOM 3288 N N . ASP A 1 408 ? 0.825 -55.736 25.227 1.00 72.50 408 ASP A N 1
ATOM 3289 C CA . ASP A 1 408 ? 2.083 -54.989 25.379 1.00 72.50 408 ASP A CA 1
ATOM 3290 C C . ASP A 1 408 ? 2.414 -54.152 24.131 1.00 72.50 408 ASP A C 1
ATOM 3292 O O . ASP A 1 408 ? 2.774 -52.985 24.268 1.00 72.50 408 ASP A O 1
ATOM 3296 N N . MET A 1 409 ? 2.225 -54.685 22.913 1.00 72.94 409 MET A N 1
ATOM 3297 C CA . MET A 1 409 ? 2.402 -53.898 21.675 1.00 72.94 409 MET A CA 1
ATOM 3298 C C . MET A 1 409 ? 1.370 -52.777 21.537 1.00 72.94 409 MET A C 1
ATOM 3300 O O . MET A 1 409 ? 1.687 -51.664 21.109 1.00 72.94 409 MET A O 1
ATOM 3304 N N . SER A 1 410 ? 0.123 -53.054 21.923 1.00 74.00 410 SER A N 1
ATOM 3305 C CA . SER A 1 410 ? -0.910 -52.020 21.982 1.00 74.00 410 SER A CA 1
ATOM 3306 C C . SER A 1 410 ? -0.549 -50.961 23.025 1.00 74.00 410 SER A C 1
ATOM 3308 O O . SER A 1 410 ? -0.710 -49.775 22.751 1.00 74.00 410 SER A O 1
ATOM 3310 N N . PHE A 1 411 ? 0.001 -51.369 24.176 1.00 74.75 411 PHE A N 1
ATOM 3311 C CA . PHE A 1 411 ? 0.453 -50.456 25.223 1.00 74.75 411 PHE A CA 1
ATOM 3312 C C . PHE A 1 411 ? 1.580 -49.548 24.731 1.00 74.75 411 PHE A C 1
ATOM 3314 O O . PHE A 1 411 ? 1.455 -48.334 24.866 1.00 74.75 411 PHE A O 1
ATOM 3321 N N . SER A 1 412 ? 2.611 -50.090 24.071 1.00 73.25 412 SER A N 1
ATOM 3322 C CA . SER A 1 412 ? 3.710 -49.272 23.538 1.00 73.25 412 SER A CA 1
ATOM 3323 C C . SER A 1 412 ? 3.231 -48.259 22.498 1.00 73.25 412 SER A C 1
ATOM 3325 O O . SER A 1 412 ? 3.636 -47.103 22.532 1.00 73.25 412 SER A O 1
ATOM 3327 N N . HIS A 1 413 ? 2.304 -48.645 21.613 1.00 75.44 413 HIS A N 1
ATOM 3328 C CA . HIS A 1 413 ? 1.725 -47.694 20.662 1.00 75.44 413 HIS A CA 1
ATOM 3329 C C . HIS A 1 413 ? 0.886 -46.620 21.357 1.00 75.44 413 HIS A C 1
ATOM 3331 O O . HIS A 1 413 ? 0.961 -45.452 20.979 1.00 75.44 413 HIS A O 1
ATOM 3337 N N . THR A 1 414 ? 0.113 -46.982 22.386 1.00 81.00 414 THR A N 1
ATOM 3338 C CA . THR A 1 414 ? -0.635 -45.986 23.158 1.00 81.00 414 THR A CA 1
ATOM 3339 C C . THR A 1 414 ? 0.292 -45.045 23.920 1.00 81.00 414 THR A C 1
ATOM 3341 O O . THR A 1 414 ? 0.043 -43.845 23.905 1.00 81.00 414 THR A O 1
ATOM 3344 N N . GLU A 1 415 ? 1.385 -45.541 24.502 1.00 78.19 415 GLU A N 1
ATOM 3345 C CA . GLU A 1 415 ? 2.387 -44.728 25.199 1.00 78.19 415 GLU A CA 1
ATOM 3346 C C . GLU A 1 415 ? 3.086 -43.750 24.246 1.00 78.19 415 GLU A C 1
ATOM 3348 O O . GLU A 1 415 ? 3.168 -42.564 24.560 1.00 78.19 415 GLU A O 1
ATOM 3353 N N . ASP A 1 416 ? 3.487 -44.197 23.051 1.00 78.50 416 ASP A N 1
ATOM 3354 C CA . ASP A 1 416 ? 4.094 -43.331 22.032 1.00 78.50 416 ASP A CA 1
ATOM 3355 C C . ASP A 1 416 ? 3.119 -42.243 21.553 1.00 78.50 416 ASP A C 1
ATOM 3357 O O . ASP A 1 416 ? 3.480 -41.067 21.454 1.00 78.50 416 ASP A O 1
ATOM 3361 N N . THR A 1 417 ? 1.853 -42.601 21.300 1.00 81.62 417 THR A N 1
ATOM 3362 C CA . THR A 1 417 ? 0.832 -41.600 20.942 1.00 81.62 417 THR A CA 1
ATOM 3363 C C . THR A 1 417 ? 0.585 -40.616 22.081 1.00 81.62 417 THR A C 1
ATOM 3365 O O . THR A 1 417 ? 0.468 -39.416 21.836 1.00 81.62 417 THR A O 1
ATOM 3368 N N . HIS A 1 418 ? 0.575 -41.090 23.329 1.00 83.88 418 HIS A N 1
ATOM 3369 C CA . HIS A 1 418 ? 0.391 -40.243 24.499 1.00 83.88 418 HIS A CA 1
ATOM 3370 C C . HIS A 1 418 ? 1.566 -39.269 24.653 1.00 83.88 418 HIS A C 1
ATOM 3372 O O . HIS A 1 418 ? 1.343 -38.073 24.831 1.00 83.88 418 HIS A O 1
ATOM 3378 N N . ALA A 1 419 ? 2.802 -39.743 24.474 1.00 84.12 419 ALA A N 1
ATOM 3379 C CA . ALA A 1 419 ? 4.003 -38.914 24.499 1.00 84.12 419 ALA A CA 1
ATOM 3380 C C . ALA A 1 419 ? 3.992 -37.840 23.396 1.00 84.12 419 ALA A C 1
ATOM 3382 O O . ALA A 1 419 ? 4.321 -36.683 23.659 1.00 84.12 419 ALA A O 1
ATOM 3383 N N . HIS A 1 420 ? 3.562 -38.175 22.174 1.00 81.69 420 HIS A N 1
ATOM 3384 C CA . HIS A 1 420 ? 3.410 -37.189 21.098 1.00 81.69 420 HIS A CA 1
ATOM 3385 C C . HIS A 1 420 ? 2.352 -36.131 21.419 1.00 81.69 420 HIS A C 1
ATOM 3387 O O . HIS A 1 420 ? 2.636 -34.937 21.306 1.00 81.69 420 HIS A O 1
ATOM 3393 N N . THR A 1 421 ? 1.173 -36.539 21.898 1.00 86.19 421 THR A N 1
ATOM 3394 C CA . THR A 1 421 ? 0.127 -35.581 22.294 1.00 86.19 421 THR A CA 1
ATOM 3395 C C . THR A 1 421 ? 0.561 -34.695 23.464 1.00 86.19 421 THR A C 1
ATOM 3397 O O . THR A 1 421 ? 0.202 -33.522 23.515 1.00 86.19 421 THR A O 1
ATOM 3400 N N . GLU A 1 422 ? 1.377 -35.208 24.387 1.00 91.94 422 GLU A N 1
ATOM 3401 C CA . GLU A 1 422 ? 1.898 -34.441 25.519 1.00 91.94 422 GLU A CA 1
ATOM 3402 C C . GLU A 1 422 ? 2.908 -33.370 25.076 1.00 91.94 422 GLU A C 1
ATOM 3404 O O . GLU A 1 422 ? 2.852 -32.237 25.560 1.00 91.94 422 GLU A O 1
ATOM 3409 N N . VAL A 1 423 ? 3.766 -33.677 24.095 1.00 90.38 423 VAL A N 1
ATOM 3410 C CA . VAL A 1 423 ? 4.676 -32.697 23.472 1.00 90.38 423 VAL A CA 1
ATOM 3411 C C . VAL A 1 423 ? 3.898 -31.616 22.715 1.00 90.38 423 VAL A C 1
ATOM 3413 O O . VAL A 1 423 ? 4.205 -30.431 22.852 1.00 90.38 423 VAL A O 1
ATOM 3416 N N . GLU A 1 424 ? 2.867 -31.990 21.955 1.00 88.62 424 GLU A N 1
ATOM 3417 C CA . GLU A 1 424 ? 2.004 -31.028 21.258 1.00 88.62 424 GLU A CA 1
ATOM 3418 C C . GLU A 1 424 ? 1.262 -30.113 22.243 1.00 88.62 424 GLU A C 1
ATOM 3420 O O . GLU A 1 424 ? 1.255 -28.892 22.073 1.00 88.62 424 GLU A O 1
ATOM 3425 N N . LEU A 1 425 ? 0.707 -30.673 23.324 1.00 89.75 425 LEU A N 1
ATOM 3426 C CA . LEU A 1 425 ? 0.067 -29.902 24.393 1.00 89.75 425 LEU A CA 1
ATOM 3427 C C . LEU A 1 425 ? 1.053 -28.963 25.100 1.00 89.75 425 LEU A C 1
ATOM 3429 O O . LEU A 1 425 ? 0.679 -27.839 25.440 1.00 89.75 425 LEU A O 1
ATOM 3433 N N . ALA A 1 426 ? 2.301 -29.386 25.314 1.00 92.94 426 ALA A N 1
ATOM 3434 C CA . ALA A 1 426 ? 3.346 -28.531 25.874 1.00 92.94 426 ALA A CA 1
ATOM 3435 C C . ALA A 1 426 ? 3.692 -27.363 24.934 1.00 92.94 426 ALA A C 1
ATOM 3437 O O . ALA A 1 426 ? 3.808 -26.225 25.393 1.00 92.94 426 ALA A O 1
ATOM 3438 N N . ASN A 1 427 ? 3.775 -27.618 23.625 1.00 89.69 427 ASN A N 1
ATOM 3439 C CA . ASN A 1 427 ? 4.025 -26.584 22.621 1.00 89.69 427 ASN A CA 1
ATOM 3440 C C . ASN A 1 427 ? 2.876 -25.559 22.562 1.00 89.69 427 ASN A C 1
ATOM 3442 O O . ASN A 1 427 ? 3.112 -24.354 22.621 1.00 89.69 427 ASN A O 1
ATOM 3446 N N . VAL A 1 428 ? 1.619 -26.023 22.553 1.00 90.25 428 VAL A N 1
ATOM 3447 C CA . VAL A 1 428 ? 0.436 -25.142 22.597 1.00 90.25 428 VAL A CA 1
ATOM 3448 C C . VAL A 1 428 ? 0.411 -24.304 23.879 1.00 90.25 428 VAL A C 1
ATOM 3450 O O . VAL A 1 428 ? 0.089 -23.118 23.828 1.00 90.25 428 VAL A O 1
ATOM 3453 N N . ARG A 1 429 ? 0.786 -24.879 25.030 1.00 93.56 429 ARG A N 1
ATOM 3454 C CA . ARG A 1 429 ? 0.886 -24.137 26.299 1.00 93.56 429 ARG A CA 1
ATOM 3455 C C . ARG A 1 429 ? 1.954 -23.045 26.256 1.00 93.56 429 ARG A C 1
ATOM 3457 O O . ARG A 1 429 ? 1.670 -21.939 26.704 1.00 93.56 429 ARG A O 1
ATOM 3464 N N . MET A 1 430 ? 3.133 -23.327 25.697 1.00 93.00 430 MET A N 1
ATOM 3465 C CA . MET A 1 430 ? 4.188 -22.321 25.527 1.00 93.00 430 MET A CA 1
ATOM 3466 C C . MET A 1 430 ? 3.724 -21.145 24.663 1.00 93.00 430 MET A C 1
ATOM 3468 O O . MET A 1 430 ? 3.845 -20.000 25.090 1.00 93.00 430 MET A O 1
ATOM 3472 N N . VAL A 1 431 ? 3.135 -21.424 23.495 1.00 92.38 431 VAL A N 1
ATOM 3473 C CA . VAL A 1 431 ? 2.621 -20.382 22.588 1.00 92.38 431 VAL A CA 1
ATOM 3474 C C . VAL A 1 431 ? 1.524 -19.551 23.262 1.00 92.38 431 VAL A C 1
ATOM 3476 O O . VAL A 1 431 ? 1.479 -18.333 23.111 1.00 92.38 431 VAL A O 1
ATOM 3479 N N . LEU A 1 432 ? 0.652 -20.184 24.053 1.00 92.00 432 LEU A N 1
ATOM 3480 C CA . LEU A 1 432 ? -0.409 -19.488 24.783 1.00 92.00 432 LEU A CA 1
ATOM 3481 C C . LEU A 1 432 ? 0.144 -18.547 25.866 1.00 92.00 432 LEU A C 1
ATOM 3483 O O . LEU A 1 432 ? -0.410 -17.469 26.082 1.00 92.00 432 LEU A O 1
ATOM 3487 N N . ASP A 1 433 ? 1.219 -18.933 26.553 1.00 93.62 433 ASP A N 1
ATOM 3488 C CA . ASP A 1 433 ? 1.858 -18.096 27.573 1.00 93.62 433 ASP A CA 1
ATOM 3489 C C . ASP A 1 433 ? 2.668 -16.941 26.965 1.00 93.62 433 ASP A C 1
ATOM 3491 O O . ASP A 1 433 ? 2.636 -15.833 27.508 1.00 93.62 433 ASP A O 1
ATOM 3495 N N . GLU A 1 434 ? 3.315 -17.156 25.817 1.00 93.19 434 GLU A N 1
ATOM 3496 C CA . GLU A 1 434 ? 3.957 -16.097 25.025 1.00 93.19 434 GLU A CA 1
ATOM 3497 C C . GLU A 1 434 ? 2.920 -15.069 24.547 1.00 93.19 434 GLU A C 1
ATOM 3499 O O . GLU A 1 434 ? 3.055 -13.875 24.818 1.00 93.19 434 GLU A O 1
ATOM 3504 N N . LEU A 1 435 ? 1.796 -15.535 23.993 1.00 91.44 435 LEU A N 1
ATOM 3505 C CA . LEU A 1 435 ? 0.699 -14.669 23.555 1.00 91.44 435 LEU A CA 1
ATOM 3506 C C . LEU A 1 435 ? 0.085 -13.860 24.713 1.00 91.44 435 LEU A C 1
ATOM 3508 O O . LEU A 1 435 ? -0.270 -12.694 24.551 1.00 91.44 435 LEU A O 1
ATOM 3512 N N . ARG A 1 436 ? -0.012 -14.443 25.915 1.00 94.56 436 ARG A N 1
ATOM 3513 C CA . ARG A 1 436 ? -0.463 -13.728 27.126 1.00 94.56 436 ARG A CA 1
ATOM 3514 C C . ARG A 1 436 ? 0.529 -12.663 27.591 1.00 94.56 436 ARG A C 1
ATOM 3516 O O . ARG A 1 436 ? 0.111 -11.644 28.147 1.00 94.56 436 ARG A O 1
ATOM 3523 N N . LEU A 1 437 ? 1.831 -12.906 27.448 1.00 93.44 437 LEU A N 1
ATOM 3524 C CA . LEU A 1 437 ? 2.867 -11.922 27.770 1.00 93.44 437 LEU A CA 1
ATOM 3525 C C . LEU A 1 437 ? 2.818 -10.745 26.797 1.00 93.44 437 LEU A C 1
ATOM 3527 O O . LEU A 1 437 ? 2.821 -9.602 27.255 1.00 93.44 437 LEU A O 1
ATOM 3531 N N . ASP A 1 438 ? 2.680 -11.017 25.503 1.00 90.31 438 ASP A N 1
ATOM 3532 C CA . ASP A 1 438 ? 2.557 -9.976 24.483 1.00 90.31 438 ASP A CA 1
ATOM 3533 C C . ASP A 1 438 ? 1.263 -9.182 24.626 1.00 90.31 438 ASP A C 1
ATOM 3535 O O . ASP A 1 438 ? 1.300 -7.954 24.602 1.00 90.31 438 ASP A O 1
ATOM 3539 N N . HIS A 1 439 ? 0.138 -9.840 24.918 1.00 91.25 439 HIS A N 1
ATOM 3540 C CA . HIS A 1 439 ? -1.108 -9.135 25.212 1.00 91.25 439 HIS A CA 1
ATOM 3541 C C . HIS A 1 439 ? -0.952 -8.171 26.401 1.00 91.25 439 HIS A C 1
ATOM 3543 O O . HIS A 1 439 ? -1.398 -7.029 26.335 1.00 91.25 439 HIS A O 1
ATOM 3549 N N . ARG A 1 440 ? -0.258 -8.576 27.476 1.00 93.19 440 ARG A N 1
ATOM 3550 C CA . ARG A 1 440 ? 0.028 -7.671 28.605 1.00 93.19 440 ARG A CA 1
ATOM 3551 C C . ARG A 1 440 ? 0.935 -6.504 28.219 1.00 93.19 440 ARG A C 1
ATOM 3553 O O . ARG A 1 440 ? 0.688 -5.397 28.690 1.00 93.19 440 ARG A O 1
ATOM 3560 N N . ARG A 1 441 ? 1.957 -6.738 27.392 1.00 92.75 441 ARG A N 1
ATOM 3561 C CA . ARG A 1 441 ? 2.860 -5.688 26.895 1.00 92.75 441 ARG A CA 1
ATOM 3562 C C . ARG A 1 441 ? 2.091 -4.656 26.069 1.00 92.75 441 ARG A C 1
ATOM 3564 O O . ARG A 1 441 ? 2.140 -3.475 26.386 1.00 92.75 441 ARG A O 1
ATOM 3571 N N . VAL A 1 442 ? 1.314 -5.117 25.090 1.00 89.56 442 VAL A N 1
ATOM 3572 C CA . VAL A 1 442 ? 0.494 -4.260 24.221 1.00 89.56 442 VAL A CA 1
ATOM 3573 C C . VAL A 1 442 ? -0.526 -3.466 25.037 1.00 89.56 442 VAL A C 1
ATOM 3575 O O . VAL A 1 442 ? -0.714 -2.279 24.802 1.00 89.56 442 VAL A O 1
ATOM 3578 N N . MET A 1 443 ? -1.149 -4.076 26.050 1.00 91.06 443 MET A N 1
ATOM 3579 C CA . MET A 1 443 ? -2.075 -3.363 26.938 1.00 91.06 443 MET A CA 1
ATOM 3580 C C . MET A 1 443 ? -1.384 -2.256 27.752 1.00 91.06 443 MET A C 1
ATOM 3582 O O . MET A 1 443 ? -1.980 -1.202 27.951 1.00 91.06 443 MET A O 1
ATOM 3586 N N . GLN A 1 444 ? -0.138 -2.459 28.198 1.00 92.62 444 GLN A N 1
ATOM 3587 C CA . GLN A 1 444 ? 0.638 -1.420 28.888 1.00 92.62 444 GLN A CA 1
ATOM 3588 C C . GLN A 1 444 ? 1.030 -0.272 27.951 1.00 92.62 444 GLN A C 1
ATOM 3590 O O . GLN A 1 444 ? 0.880 0.888 28.325 1.00 92.62 444 GLN A O 1
ATOM 3595 N N . GLU A 1 445 ? 1.483 -0.589 26.737 1.00 89.69 445 GLU A N 1
ATOM 3596 C CA . GLU A 1 445 ? 1.846 0.407 25.720 1.00 89.69 445 GLU A CA 1
ATOM 3597 C C . GLU A 1 445 ? 0.622 1.218 25.264 1.00 89.69 445 GLU A C 1
ATOM 3599 O O . GLU A 1 445 ? 0.700 2.438 25.140 1.00 89.69 445 GLU A O 1
ATOM 3604 N N . ASN A 1 446 ? -0.538 0.573 25.101 1.00 85.69 446 ASN A N 1
ATOM 3605 C CA . ASN A 1 446 ? -1.792 1.251 24.767 1.00 85.69 446 ASN A CA 1
ATOM 3606 C C . ASN A 1 446 ? -2.287 2.162 25.898 1.00 85.69 446 ASN A C 1
ATOM 3608 O O . ASN A 1 446 ? -2.795 3.247 25.629 1.00 85.69 446 ASN A O 1
ATOM 3612 N N . GLU A 1 447 ? -2.143 1.750 27.159 1.00 90.31 447 GLU A N 1
ATOM 3613 C CA . GLU A 1 447 ? -2.483 2.592 28.312 1.00 90.31 447 GLU A CA 1
ATOM 3614 C C . GLU A 1 447 ? -1.556 3.816 28.417 1.00 90.31 447 GLU A C 1
ATOM 3616 O O . GLU A 1 447 ? -1.999 4.924 28.726 1.00 90.31 447 GLU A O 1
ATOM 3621 N N . GLU A 1 448 ? -0.266 3.650 28.117 1.00 90.44 448 GLU A N 1
ATOM 3622 C CA . GLU A 1 448 ? 0.680 4.765 28.026 1.00 90.44 448 GLU A CA 1
ATOM 3623 C C . GLU A 1 448 ? 0.335 5.709 26.867 1.00 90.44 448 GLU A C 1
ATOM 3625 O O . GLU A 1 448 ? 0.298 6.925 27.060 1.00 90.44 448 GLU A O 1
ATOM 3630 N N . LEU A 1 449 ? -0.007 5.164 25.696 1.00 88.06 449 LEU A N 1
ATOM 3631 C CA . LEU A 1 449 ? -0.415 5.949 24.534 1.00 88.06 449 LEU A CA 1
ATOM 3632 C C . LEU A 1 449 ? -1.703 6.740 24.798 1.00 88.06 449 LEU A C 1
ATOM 3634 O O . LEU A 1 449 ? -1.755 7.922 24.466 1.00 88.06 449 LEU A O 1
ATOM 3638 N N . ARG A 1 450 ? -2.706 6.138 25.455 1.00 90.94 450 ARG A N 1
ATOM 3639 C CA . ARG A 1 450 ? -3.931 6.845 25.871 1.00 90.94 450 ARG A CA 1
ATOM 3640 C C . ARG A 1 450 ? -3.625 8.017 26.794 1.00 90.94 450 ARG A C 1
ATOM 3642 O O . ARG A 1 450 ? -4.142 9.100 26.552 1.00 90.94 450 ARG A O 1
ATOM 3649 N N . ARG A 1 451 ? -2.745 7.840 27.788 1.00 94.31 451 ARG A N 1
ATOM 3650 C CA . ARG A 1 451 ? -2.324 8.948 28.664 1.00 94.31 451 ARG A CA 1
ATOM 3651 C C . ARG A 1 451 ? -1.638 10.076 27.901 1.00 94.31 451 ARG A C 1
ATOM 3653 O O . ARG A 1 451 ? -1.903 11.237 28.185 1.00 94.31 451 ARG A O 1
ATOM 3660 N N . ILE A 1 452 ? -0.777 9.753 26.937 1.00 89.81 452 ILE A N 1
ATOM 3661 C CA . ILE A 1 452 ? -0.108 10.766 26.107 1.00 89.81 452 ILE A CA 1
ATOM 3662 C C . ILE A 1 452 ? -1.125 11.498 25.220 1.00 89.81 452 ILE A C 1
ATOM 3664 O O . ILE A 1 452 ? -1.045 12.714 25.072 1.00 89.81 452 ILE A O 1
ATOM 3668 N N . MET A 1 453 ? -2.088 10.780 24.637 1.00 86.50 453 MET A N 1
ATOM 3669 C CA . MET A 1 453 ? -3.148 11.382 23.824 1.00 86.50 453 MET A CA 1
ATOM 3670 C C . MET A 1 453 ? -4.055 12.297 24.650 1.00 86.50 453 MET A C 1
ATOM 3672 O O . MET A 1 453 ? -4.351 13.405 24.211 1.00 86.50 453 MET A O 1
ATOM 3676 N N . GLU A 1 454 ? -4.451 11.860 25.846 1.00 92.38 454 GLU A N 1
ATOM 3677 C CA . GLU A 1 454 ? -5.248 12.659 26.777 1.00 92.38 454 GLU A CA 1
ATOM 3678 C C . GLU A 1 454 ? -4.488 13.928 27.180 1.00 92.38 454 GLU A C 1
ATOM 3680 O O . GLU A 1 454 ? -5.008 15.025 26.991 1.00 92.38 454 GLU A O 1
ATOM 3685 N N . GLN A 1 455 ? -3.215 13.808 27.571 1.00 92.81 455 GLN A N 1
ATOM 3686 C CA . GLN A 1 455 ? -2.371 14.960 27.894 1.00 92.81 455 GLN A CA 1
ATOM 3687 C C . GLN A 1 455 ? -2.224 15.938 26.714 1.00 92.81 455 GLN A C 1
ATOM 3689 O O . GLN A 1 455 ? -2.349 17.144 26.901 1.00 92.81 455 GLN A O 1
ATOM 3694 N N . ASN A 1 456 ? -2.009 15.445 25.490 1.00 86.44 456 ASN A N 1
ATOM 3695 C CA . ASN A 1 456 ? -1.920 16.311 24.310 1.00 86.44 456 ASN A CA 1
ATOM 3696 C C . ASN A 1 456 ? -3.247 17.032 24.025 1.00 86.44 456 ASN A C 1
ATOM 3698 O O . ASN A 1 456 ? -3.234 18.199 23.641 1.00 86.44 456 ASN A O 1
ATOM 3702 N N . SER A 1 457 ? -4.385 16.358 24.231 1.00 88.00 457 SER A N 1
ATOM 3703 C CA . SER A 1 457 ? -5.707 16.974 24.077 1.00 88.00 457 SER A CA 1
ATOM 3704 C C . SER A 1 457 ? -5.986 18.032 25.153 1.00 88.00 457 SER A C 1
ATOM 3706 O O . SER A 1 457 ? -6.578 19.073 24.862 1.00 88.00 457 SER A O 1
ATOM 3708 N N . GLU A 1 458 ? -5.509 17.814 26.383 1.00 88.50 458 GLU A N 1
ATOM 3709 C CA . GLU A 1 458 ? -5.575 18.791 27.470 1.00 88.50 458 GLU A CA 1
ATOM 3710 C C . GLU A 1 458 ? -4.692 20.012 27.183 1.00 88.50 458 GLU A C 1
ATOM 3712 O O . GLU A 1 458 ? -5.154 21.143 27.344 1.00 88.50 458 GLU A O 1
ATOM 3717 N N . ASP A 1 459 ? -3.459 19.804 26.711 1.00 91.31 459 ASP A N 1
ATOM 3718 C CA . ASP A 1 459 ? -2.524 20.873 26.344 1.00 91.31 459 ASP A CA 1
ATOM 3719 C C . ASP A 1 459 ? -3.057 21.710 25.166 1.00 91.31 459 ASP A C 1
ATOM 3721 O O . ASP A 1 459 ? -2.979 22.942 25.192 1.00 91.31 459 ASP A O 1
ATOM 3725 N N . GLU A 1 460 ? -3.651 21.075 24.149 1.00 85.88 460 GLU A N 1
ATOM 3726 C CA . GLU A 1 460 ? -4.281 21.770 23.020 1.00 85.88 460 GLU A CA 1
ATOM 3727 C C . GLU A 1 460 ? -5.490 22.598 23.472 1.00 85.88 460 GLU A C 1
ATOM 3729 O O . GLU A 1 460 ? -5.609 23.769 23.103 1.00 85.88 460 GLU A O 1
ATOM 3734 N N . ASN A 1 461 ? -6.337 22.040 24.342 1.00 91.00 461 ASN A N 1
ATOM 3735 C CA . ASN A 1 461 ? -7.466 22.761 24.925 1.00 91.00 461 ASN A CA 1
ATOM 3736 C C . ASN A 1 461 ? -7.002 23.956 25.778 1.00 91.00 461 ASN A C 1
ATOM 3738 O O . ASN A 1 461 ? -7.529 25.060 25.639 1.00 91.00 461 ASN A O 1
ATOM 3742 N N . GLN A 1 462 ? -5.973 23.783 26.617 1.00 90.25 462 GLN A N 1
ATOM 3743 C CA . GLN A 1 462 ? -5.387 24.885 27.387 1.00 90.25 462 GLN A CA 1
ATOM 3744 C C . GLN A 1 462 ? -4.816 25.973 26.476 1.00 90.25 462 GLN A C 1
ATOM 3746 O O . GLN A 1 462 ? -5.022 27.162 26.728 1.00 90.25 462 GLN A O 1
ATOM 3751 N N . ASN A 1 463 ? -4.132 25.585 25.400 1.00 88.12 463 ASN A N 1
ATOM 3752 C CA . ASN A 1 463 ? -3.572 26.529 24.445 1.00 88.12 463 ASN A CA 1
ATOM 3753 C C . ASN A 1 463 ? -4.676 27.281 23.683 1.00 88.12 463 ASN A C 1
ATOM 3755 O O . ASN A 1 463 ? -4.577 28.497 23.516 1.00 88.12 463 ASN A O 1
ATOM 3759 N N . ASN A 1 464 ? -5.761 26.599 23.299 1.00 90.75 464 ASN A N 1
ATOM 3760 C CA . ASN A 1 464 ? -6.908 27.236 22.656 1.00 90.75 464 ASN A CA 1
ATOM 3761 C C . ASN A 1 464 ? -7.596 28.237 23.598 1.00 90.75 464 ASN A C 1
ATOM 3763 O O . ASN A 1 464 ? -7.786 29.394 23.230 1.00 90.75 464 ASN A O 1
ATOM 3767 N N . ILE A 1 465 ? -7.850 27.850 24.855 1.00 92.25 465 ILE A N 1
ATOM 3768 C CA . ILE A 1 465 ? -8.391 28.754 25.883 1.00 92.25 465 ILE A CA 1
ATOM 3769 C C . ILE A 1 465 ? -7.467 29.963 26.088 1.00 92.25 465 ILE A C 1
ATOM 3771 O O . ILE A 1 465 ? -7.948 31.089 26.209 1.00 92.25 465 ILE A O 1
ATOM 3775 N N . HIS A 1 466 ? -6.144 29.773 26.109 1.00 91.19 466 HIS A N 1
ATOM 3776 C CA . HIS A 1 466 ? -5.186 30.874 26.240 1.00 91.19 466 HIS A CA 1
ATOM 3777 C C . HIS A 1 466 ? -5.233 31.848 25.059 1.00 91.19 466 HIS A C 1
ATOM 3779 O O . HIS A 1 466 ? -5.198 33.063 25.273 1.00 91.19 466 HIS A O 1
ATOM 3785 N N . VAL A 1 467 ? -5.322 31.334 23.831 1.00 93.06 467 VAL A N 1
ATOM 3786 C CA . VAL A 1 467 ? -5.432 32.154 22.620 1.00 93.06 467 VAL A CA 1
ATOM 3787 C C . VAL A 1 467 ? -6.763 32.904 22.597 1.00 93.06 467 VAL A C 1
ATOM 3789 O O . VAL A 1 467 ? -6.765 34.120 22.402 1.00 93.06 467 VAL A O 1
ATOM 3792 N N . GLU A 1 468 ? -7.881 32.224 22.855 1.00 91.12 468 GLU A N 1
ATOM 3793 C CA . GLU A 1 468 ? -9.212 32.837 22.912 1.00 91.12 468 GLU A CA 1
ATOM 3794 C C . GLU A 1 468 ? -9.302 33.899 24.014 1.00 91.12 468 GLU A C 1
ATOM 3796 O O . GLU A 1 468 ? -9.812 34.997 23.779 1.00 91.12 468 GLU A O 1
ATOM 3801 N N . LEU A 1 469 ? -8.744 33.627 25.198 1.00 93.25 469 LEU A N 1
ATOM 3802 C CA . LEU A 1 469 ? -8.680 34.592 26.293 1.00 93.25 469 LEU A CA 1
ATOM 3803 C C . LEU A 1 469 ? -7.813 35.801 25.922 1.00 93.25 469 LEU A C 1
ATOM 3805 O O . LEU A 1 469 ? -8.202 36.935 26.200 1.00 93.25 469 LEU A O 1
ATOM 3809 N N . GLY A 1 470 ? -6.670 35.583 25.266 1.00 90.81 470 GLY A N 1
ATOM 3810 C CA . GLY A 1 470 ? -5.815 36.657 24.757 1.00 90.81 470 GLY A CA 1
ATOM 3811 C C . GLY A 1 470 ? -6.556 37.560 23.768 1.00 90.81 470 GLY A C 1
ATOM 3812 O O . GLY A 1 470 ? -6.598 38.778 23.952 1.00 90.81 470 GLY A O 1
ATOM 3813 N N . GLN A 1 471 ? -7.231 36.965 22.782 1.00 92.31 471 GLN A N 1
ATOM 3814 C CA . GLN A 1 471 ? -8.046 37.693 21.805 1.00 92.31 471 GLN A CA 1
ATOM 3815 C C . GLN A 1 471 ? -9.225 38.428 22.460 1.00 92.31 471 GLN A C 1
ATOM 3817 O O . GLN A 1 471 ? -9.541 39.561 22.088 1.00 92.31 471 GLN A O 1
ATOM 3822 N N . ALA A 1 472 ? -9.877 37.817 23.453 1.00 94.38 472 ALA A N 1
ATOM 3823 C CA . ALA A 1 472 ? -10.960 38.446 24.201 1.00 94.38 472 ALA A CA 1
ATOM 3824 C C . ALA A 1 472 ? -10.467 39.670 24.986 1.00 94.38 472 ALA A C 1
ATOM 3826 O O . ALA A 1 472 ? -11.116 40.718 24.958 1.00 94.38 472 ALA A O 1
ATOM 3827 N N . VAL A 1 473 ? -9.303 39.575 25.635 1.00 94.94 473 VAL A N 1
ATOM 3828 C CA . VAL A 1 473 ? -8.672 40.695 26.351 1.00 94.94 473 VAL A CA 1
ATOM 3829 C C . VAL A 1 473 ? -8.297 41.827 25.391 1.00 94.94 473 VAL A C 1
ATOM 3831 O O . VAL A 1 473 ? -8.584 42.990 25.682 1.00 94.94 473 VAL A O 1
ATOM 3834 N N . GLU A 1 474 ? -7.719 41.518 24.227 1.00 92.62 474 GLU A N 1
ATOM 3835 C CA . GLU A 1 474 ? -7.420 42.519 23.192 1.00 92.62 474 GLU A CA 1
ATOM 3836 C C . GLU A 1 474 ? -8.687 43.224 22.693 1.00 92.62 474 GLU A C 1
ATOM 3838 O O . GLU A 1 474 ? -8.723 44.455 22.605 1.00 92.62 474 GLU A O 1
ATOM 3843 N N . ARG A 1 475 ? -9.760 42.467 22.438 1.00 95.19 475 ARG A N 1
ATOM 3844 C CA . ARG A 1 475 ? -11.047 43.017 21.996 1.00 95.19 475 ARG A CA 1
ATOM 3845 C C . ARG A 1 475 ? -11.699 43.892 23.067 1.00 95.19 475 ARG A C 1
ATOM 3847 O O . ARG A 1 475 ? -12.226 44.950 22.733 1.00 95.19 475 ARG A O 1
ATOM 3854 N N . ILE A 1 476 ? -11.636 43.502 24.342 1.00 94.19 476 ILE A N 1
ATOM 3855 C CA . ILE A 1 476 ? -12.125 44.325 25.460 1.00 94.19 476 ILE A CA 1
ATOM 3856 C C . ILE A 1 476 ? -11.335 45.634 25.552 1.00 94.19 476 ILE A C 1
ATOM 3858 O O . ILE A 1 476 ? -11.944 46.691 25.701 1.00 94.19 476 ILE A O 1
ATOM 3862 N N . ASN A 1 477 ? -10.008 45.595 25.412 1.00 93.25 477 ASN A N 1
ATOM 3863 C CA . ASN A 1 477 ? -9.189 46.807 25.419 1.00 93.25 477 ASN A CA 1
ATOM 3864 C C . ASN A 1 477 ? -9.518 47.731 24.238 1.00 93.25 477 ASN A C 1
ATOM 3866 O O . ASN A 1 477 ? -9.676 48.934 24.438 1.00 93.25 477 ASN A O 1
ATOM 3870 N N . ALA A 1 478 ? -9.690 47.184 23.032 1.00 93.94 478 ALA A N 1
ATOM 3871 C CA . ALA A 1 478 ? -10.093 47.959 21.860 1.00 93.94 478 ALA A CA 1
ATOM 3872 C C . ALA A 1 478 ? -11.468 48.623 22.057 1.00 93.94 478 ALA A C 1
ATOM 3874 O O . ALA A 1 478 ? -11.601 49.832 21.866 1.00 93.94 478 ALA A O 1
ATOM 3875 N N . LEU A 1 479 ? -12.461 47.862 22.531 1.00 93.38 479 LEU A N 1
ATOM 3876 C CA . LEU A 1 479 ? -13.794 48.381 22.850 1.00 93.38 479 LEU A CA 1
ATOM 3877 C C . LEU A 1 479 ? -13.766 49.393 24.000 1.00 93.38 479 LEU A C 1
ATOM 3879 O O . LEU A 1 479 ? -14.581 50.310 24.026 1.00 93.38 479 LEU A O 1
ATOM 3883 N N . SER A 1 480 ? -12.859 49.247 24.966 1.00 95.75 480 SER A N 1
ATOM 3884 C CA . SER A 1 480 ? -12.696 50.214 26.054 1.00 95.75 480 SER A CA 1
ATOM 3885 C C . SER A 1 480 ? -12.191 51.555 25.522 1.00 95.75 480 SER A C 1
ATOM 3887 O O . SER A 1 480 ? -12.747 52.592 25.875 1.00 95.75 480 SER A O 1
ATOM 3889 N N . ILE A 1 481 ? -11.189 51.534 24.637 1.00 94.31 481 ILE A N 1
ATOM 3890 C CA . ILE A 1 481 ? -10.658 52.739 23.980 1.00 94.31 481 ILE A CA 1
ATOM 3891 C C . ILE A 1 481 ? -11.736 53.385 23.101 1.00 94.31 481 ILE A C 1
ATOM 3893 O O . ILE A 1 481 ? -11.934 54.597 23.156 1.00 94.31 481 ILE A O 1
ATOM 3897 N N . GLU A 1 482 ? -12.473 52.584 22.330 1.00 93.88 482 GLU A N 1
ATOM 3898 C CA . GLU A 1 482 ? -13.575 53.067 21.495 1.00 93.88 482 GLU A CA 1
ATOM 3899 C C . GLU A 1 482 ? -14.695 53.698 22.337 1.00 93.88 482 GLU A C 1
ATOM 3901 O O . GLU A 1 482 ? -15.151 54.799 22.037 1.00 93.88 482 GLU A O 1
ATOM 3906 N N . ASN A 1 483 ? -15.105 53.057 23.435 1.00 92.19 483 ASN A N 1
ATOM 3907 C CA . ASN A 1 483 ? -16.105 53.614 24.347 1.00 92.19 483 ASN A CA 1
ATOM 3908 C C . ASN A 1 483 ? -15.639 54.923 24.991 1.00 92.19 483 ASN A C 1
ATOM 3910 O O . ASN A 1 483 ? -16.451 55.825 25.199 1.00 92.19 483 ASN A O 1
ATOM 3914 N N . GLU A 1 484 ? -14.356 55.044 25.326 1.00 94.19 484 GLU A N 1
ATOM 3915 C CA . GLU A 1 484 ? -13.798 56.282 25.868 1.00 94.19 484 GLU A CA 1
ATOM 3916 C C . GLU A 1 484 ? -13.780 57.397 24.814 1.00 94.19 484 GLU A C 1
ATOM 3918 O O . GLU A 1 484 ? -14.179 58.527 25.103 1.00 94.19 484 GLU A O 1
ATOM 3923 N N . GLN A 1 485 ? -13.458 57.062 23.562 1.00 93.81 485 GLN A N 1
ATOM 3924 C CA . GLN A 1 485 ? -13.568 57.986 22.436 1.00 93.81 485 GLN A CA 1
ATOM 3925 C C . GLN A 1 485 ? -15.016 58.439 22.204 1.00 93.81 485 GLN A C 1
ATOM 3927 O O . GLN A 1 485 ? -15.274 59.638 22.116 1.00 93.81 485 GLN A O 1
ATOM 3932 N N . LEU A 1 486 ? -15.980 57.514 22.196 1.00 93.69 486 LEU A N 1
ATOM 3933 C CA . LEU A 1 486 ? -17.401 57.837 22.040 1.00 93.69 486 LEU A CA 1
ATOM 3934 C C . LEU A 1 486 ? -17.922 58.705 23.191 1.00 93.69 486 LEU A C 1
ATOM 3936 O O . LEU A 1 486 ? -18.701 59.629 22.963 1.00 93.69 486 LEU A O 1
ATOM 3940 N N . ARG A 1 487 ? -17.477 58.461 24.431 1.00 93.19 487 ARG A N 1
ATOM 3941 C CA . ARG A 1 487 ? -17.801 59.328 25.577 1.00 93.19 487 ARG A CA 1
ATOM 3942 C C . ARG A 1 487 ? -17.262 60.745 25.380 1.00 93.19 487 ARG A C 1
ATOM 3944 O O . ARG A 1 487 ? -17.980 61.700 25.681 1.00 93.19 487 ARG A O 1
ATOM 3951 N N . ASN A 1 488 ? -16.049 60.891 24.847 1.00 90.69 488 ASN A N 1
ATOM 3952 C CA . ASN A 1 488 ? -15.472 62.196 24.521 1.00 90.69 488 ASN A CA 1
ATOM 3953 C C . ASN A 1 488 ? -16.245 62.894 23.394 1.00 90.69 488 ASN A C 1
ATOM 3955 O O . ASN A 1 488 ? -16.563 64.075 23.519 1.00 90.69 488 ASN A O 1
ATOM 3959 N N . ASP A 1 489 ? -16.618 62.170 22.339 1.00 92.12 489 ASP A N 1
ATOM 3960 C CA . ASP A 1 489 ? -17.381 62.717 21.215 1.00 92.12 489 ASP A CA 1
ATOM 3961 C C . ASP A 1 489 ? -18.785 63.162 21.644 1.00 92.12 489 ASP A C 1
ATOM 3963 O O . ASP A 1 489 ? -19.228 64.254 21.282 1.00 92.12 489 ASP A O 1
ATOM 3967 N N . VAL A 1 490 ? -19.469 62.368 22.476 1.00 90.38 490 VAL A N 1
ATOM 3968 C CA . VAL A 1 490 ? -20.760 62.744 23.074 1.00 90.38 490 VAL A CA 1
ATOM 3969 C C . VAL A 1 490 ? -20.604 63.972 23.967 1.00 90.38 490 VAL A C 1
ATOM 3971 O O . VAL A 1 490 ? -21.421 64.885 23.871 1.00 90.38 490 VAL A O 1
ATOM 3974 N N . SER A 1 491 ? -19.549 64.045 24.783 1.00 92.06 491 SER A N 1
ATOM 3975 C CA . SER A 1 491 ? -19.261 65.222 25.613 1.00 92.06 491 SER A CA 1
ATOM 3976 C C . SER A 1 491 ? -19.061 66.478 24.755 1.00 92.06 491 SER A C 1
ATOM 3978 O O . SER A 1 491 ? -19.711 67.500 24.977 1.00 92.06 491 SER A O 1
ATOM 3980 N N . MET A 1 492 ? -18.258 66.377 23.692 1.00 87.62 492 MET A N 1
ATOM 3981 C CA . MET A 1 492 ? -18.020 67.456 22.729 1.00 87.62 492 MET A CA 1
ATOM 3982 C C . MET A 1 492 ? -19.300 67.875 21.995 1.00 87.62 492 MET A C 1
ATOM 3984 O O . MET A 1 492 ? -19.534 69.063 21.770 1.00 87.62 492 MET A O 1
ATOM 3988 N N . LEU A 1 493 ? -20.146 66.919 21.604 1.00 85.12 493 LEU A N 1
ATOM 3989 C CA . LEU A 1 493 ? -21.439 67.199 20.980 1.00 85.12 493 LEU A CA 1
ATOM 3990 C C . LEU A 1 493 ? -22.415 67.843 21.961 1.00 85.12 493 LEU A C 1
ATOM 3992 O O . LEU A 1 493 ? -23.145 68.748 21.568 1.00 85.12 493 LEU A O 1
ATOM 3996 N N . GLN A 1 494 ? -22.414 67.430 23.224 1.00 86.50 494 GLN A N 1
ATOM 3997 C CA . GLN A 1 494 ? -23.263 68.016 24.252 1.00 86.50 494 GLN A CA 1
ATOM 3998 C C . GLN A 1 494 ? -22.809 69.430 24.617 1.00 86.50 494 GLN A C 1
ATOM 4000 O O . GLN A 1 494 ? -23.645 70.308 24.805 1.00 86.50 494 GLN A O 1
ATOM 4005 N N . GLU A 1 495 ? -21.506 69.704 24.622 1.00 83.50 495 GLU A N 1
ATOM 4006 C CA . GLU A 1 495 ? -20.964 71.053 24.792 1.00 83.50 495 GLU A CA 1
ATOM 4007 C C . GLU A 1 495 ? -21.289 71.952 23.583 1.00 83.50 495 GLU A C 1
ATOM 4009 O O . GLU A 1 495 ? -21.701 73.106 23.744 1.00 83.50 495 GLU A O 1
ATOM 4014 N N . LYS A 1 496 ? -21.232 71.407 22.359 1.00 82.94 496 LYS A N 1
ATOM 4015 C CA . LYS A 1 496 ? -21.729 72.074 21.140 1.00 82.94 496 LYS A CA 1
ATOM 4016 C C . LYS A 1 496 ? -23.238 72.324 21.187 1.00 82.94 496 LYS A C 1
ATOM 4018 O O . LYS A 1 496 ? -23.693 73.395 20.803 1.00 82.94 496 LYS A O 1
ATOM 4023 N N . LEU A 1 497 ? -24.021 71.368 21.678 1.00 80.88 497 LEU A N 1
ATOM 4024 C CA . LEU A 1 497 ? -25.469 71.501 21.814 1.00 80.88 497 LEU A CA 1
ATOM 4025 C C . LEU A 1 497 ? -25.835 72.521 22.891 1.00 80.88 497 LEU A C 1
ATOM 4027 O O . LEU A 1 497 ? -26.769 73.290 22.694 1.00 80.88 497 LEU A O 1
ATOM 4031 N N . ASN A 1 498 ? -25.099 72.563 23.999 1.00 78.06 498 ASN A N 1
ATOM 4032 C CA . ASN A 1 498 ? -25.297 73.539 25.064 1.00 78.06 498 ASN A CA 1
ATOM 4033 C C . ASN A 1 498 ? -24.879 74.942 24.614 1.00 78.06 498 ASN A C 1
ATOM 4035 O O . ASN A 1 498 ? -25.594 75.898 24.891 1.00 78.06 498 ASN A O 1
ATOM 4039 N N . SER A 1 499 ? -23.777 75.084 23.872 1.00 72.44 499 SER A N 1
ATOM 4040 C CA . SER A 1 499 ? -23.380 76.377 23.291 1.00 72.44 499 SER A CA 1
ATOM 4041 C C . SER A 1 499 ? -24.341 76.847 22.194 1.00 72.44 499 SER A C 1
ATOM 4043 O O . SER A 1 499 ? -24.653 78.034 22.136 1.00 72.44 499 SER A O 1
ATOM 4045 N N . ALA A 1 500 ? -24.893 75.933 21.390 1.00 64.50 500 ALA A N 1
ATOM 4046 C CA . ALA A 1 500 ? -25.967 76.243 20.448 1.00 64.50 500 ALA A CA 1
ATOM 4047 C C . ALA A 1 500 ? -27.301 76.552 21.158 1.00 64.50 500 ALA A C 1
ATOM 4049 O O . ALA A 1 500 ? -27.990 77.494 20.777 1.00 64.50 500 ALA A O 1
ATOM 4050 N N . SER A 1 501 ? -27.655 75.824 22.224 1.00 60.06 501 SER A N 1
ATOM 4051 C CA . SER A 1 501 ? -28.887 76.046 23.004 1.00 60.06 501 SER A CA 1
ATOM 4052 C C . SER A 1 501 ? -28.807 77.256 23.928 1.00 60.06 501 SER A C 1
ATOM 4054 O O . SER A 1 501 ? -29.847 77.816 24.265 1.00 60.06 501 SER A O 1
ATOM 4056 N N . LEU A 1 502 ? -27.611 77.751 24.268 1.00 48.09 502 LEU A N 1
ATOM 4057 C CA . LEU A 1 502 ? -27.468 79.090 24.849 1.00 48.09 502 LEU A CA 1
ATOM 4058 C C . LEU A 1 502 ? -27.944 80.188 23.878 1.00 48.09 502 LEU A C 1
ATOM 4060 O O . LEU A 1 502 ? -28.207 81.307 24.314 1.00 48.09 502 LEU A O 1
ATOM 4064 N N . SER A 1 503 ? -28.127 79.872 22.589 1.00 45.47 503 SER A N 1
ATOM 4065 C CA . SER A 1 503 ? -28.799 80.751 21.630 1.00 45.47 503 SER A CA 1
ATOM 4066 C C . SER A 1 503 ? -30.328 80.581 21.584 1.00 45.47 503 SER A C 1
ATOM 4068 O O . SER A 1 503 ? -30.988 81.323 20.855 1.00 45.47 503 SER A O 1
ATOM 4070 N N . SER A 1 504 ? -30.929 79.671 22.355 1.00 40.59 504 SER A N 1
ATOM 4071 C CA . SER A 1 504 ? -32.387 79.505 22.407 1.00 40.59 504 SER A CA 1
ATOM 4072 C C . SER A 1 504 ? -32.865 79.115 23.807 1.00 40.59 504 SER A C 1
ATOM 4074 O O . SER A 1 504 ? -33.160 77.960 24.108 1.00 40.59 504 SER A O 1
ATOM 4076 N N . ASN A 1 505 ? -32.977 80.127 24.665 1.00 36.53 505 ASN A N 1
ATOM 4077 C CA . ASN A 1 505 ? -33.737 80.071 25.910 1.00 36.53 505 ASN A CA 1
ATOM 4078 C C . ASN A 1 505 ? -35.180 79.604 25.637 1.00 36.53 505 ASN A C 1
ATOM 4080 O O . ASN A 1 505 ? -35.838 80.208 24.792 1.00 36.53 505 ASN A O 1
ATOM 4084 N N . THR A 1 506 ? -35.682 78.589 26.356 1.00 35.00 506 THR A N 1
ATOM 4085 C CA . THR A 1 506 ? -36.876 78.630 27.249 1.00 35.00 506 THR A CA 1
ATOM 4086 C C . THR A 1 506 ? -37.160 77.215 27.836 1.00 35.00 506 THR A C 1
ATOM 4088 O O . THR A 1 506 ? -37.298 76.275 27.058 1.00 35.00 506 THR A O 1
ATOM 4091 N N . PRO A 1 507 ? -37.258 77.033 29.176 1.00 33.97 507 PRO A N 1
ATOM 4092 C CA . PRO A 1 507 ? -37.403 75.729 29.853 1.00 33.97 507 PRO A CA 1
ATOM 4093 C C . PRO A 1 507 ? -38.831 75.393 30.361 1.00 33.97 507 PRO A C 1
ATOM 4095 O O . PRO A 1 507 ? -39.503 76.243 30.940 1.00 33.97 507 PRO A O 1
ATOM 4098 N N . SER A 1 508 ? -39.251 74.122 30.250 1.00 36.28 508 SER A N 1
ATOM 4099 C CA . SER A 1 508 ? -40.378 73.483 30.983 1.00 36.28 508 SER A CA 1
ATOM 4100 C C . SER A 1 508 ? -40.252 71.951 30.828 1.00 36.28 508 SER A C 1
ATOM 4102 O O . SER A 1 508 ? -40.163 71.498 29.694 1.00 36.28 508 SER A O 1
ATOM 4104 N N . SER A 1 509 ? -40.047 71.082 31.828 1.00 30.59 509 SER A N 1
ATOM 4105 C CA . SER A 1 509 ? -40.704 70.803 33.125 1.00 30.59 509 SER A CA 1
ATOM 4106 C C . SER A 1 509 ? -42.061 70.082 33.027 1.00 30.59 509 SER A C 1
ATOM 4108 O O . SER A 1 509 ? -43.067 70.718 32.733 1.00 30.59 509 SER A O 1
ATOM 4110 N N . SER A 1 510 ? -42.049 68.758 33.272 1.00 36.56 510 SER A N 1
ATOM 4111 C CA . SER A 1 510 ? -43.070 67.849 33.878 1.00 36.56 510 SER A CA 1
ATOM 4112 C C . SER A 1 510 ? -42.932 66.462 33.215 1.00 36.56 510 SER A C 1
ATOM 4114 O O . SER A 1 510 ? -42.944 66.379 31.995 1.00 36.56 510 SER A O 1
ATOM 4116 N N . GLN A 1 511 ? -42.557 65.345 33.850 1.00 29.91 511 GLN A N 1
ATOM 4117 C CA . GLN A 1 511 ? -42.921 64.655 35.102 1.00 29.91 511 GLN A CA 1
ATOM 4118 C C . GLN A 1 511 ? -44.353 64.093 35.116 1.00 29.91 511 GLN A C 1
ATOM 4120 O O . GLN A 1 511 ? -45.299 64.815 35.415 1.00 29.91 511 GLN A O 1
ATOM 4125 N N . CYS A 1 512 ? -44.469 62.783 34.853 1.00 31.88 512 CYS A N 1
ATOM 4126 C CA . CYS A 1 512 ? -45.685 61.978 35.004 1.00 31.88 512 CYS A CA 1
ATOM 4127 C C . CYS A 1 512 ? -45.311 60.560 35.498 1.00 31.88 512 CYS A C 1
ATOM 4129 O O . CYS A 1 512 ? -45.065 59.669 34.690 1.00 31.88 512 CYS A O 1
ATOM 4131 N N . ASP A 1 513 ? -45.277 60.357 36.816 1.00 25.53 513 ASP A N 1
ATOM 4132 C CA . ASP A 1 513 ? -45.318 59.046 37.487 1.00 25.53 513 ASP A CA 1
ATOM 4133 C C . ASP A 1 513 ? -46.734 58.853 38.045 1.00 25.53 513 ASP A C 1
ATOM 4135 O O . ASP A 1 513 ? -47.201 59.771 38.713 1.00 25.53 513 ASP A O 1
ATOM 4139 N N . THR A 1 514 ? -47.416 57.709 37.859 1.00 31.31 514 THR A N 1
ATOM 4140 C CA . THR A 1 514 ? -48.500 57.245 38.770 1.00 31.31 514 THR A CA 1
ATOM 4141 C C . THR A 1 514 ? -48.836 55.749 38.588 1.00 31.31 514 THR A C 1
ATOM 4143 O O . THR A 1 514 ? -49.510 55.347 37.648 1.00 31.31 514 THR A O 1
ATOM 4146 N N . MET A 1 515 ? -48.333 54.964 39.544 1.00 31.22 515 MET A N 1
ATOM 4147 C CA . MET A 1 515 ? -48.910 53.873 40.360 1.00 31.22 515 MET A CA 1
ATOM 4148 C C . MET A 1 515 ? -50.003 52.885 39.871 1.00 31.22 515 MET A C 1
ATOM 4150 O O . MET A 1 515 ? -51.093 53.226 39.426 1.00 31.22 515 MET A O 1
ATOM 4154 N N . SER A 1 516 ? -49.681 51.626 40.196 1.00 26.97 516 SER A N 1
ATOM 4155 C CA . SER A 1 516 ? -50.426 50.357 40.270 1.00 26.97 516 SER A CA 1
ATOM 4156 C C . SER A 1 516 ? -51.681 50.335 41.173 1.00 26.97 516 SER A C 1
ATOM 4158 O O . SER A 1 516 ? -51.679 50.979 42.224 1.00 26.97 516 SER A O 1
ATOM 4160 N N . PRO A 1 517 ? -52.696 49.500 40.849 1.00 34.72 517 PR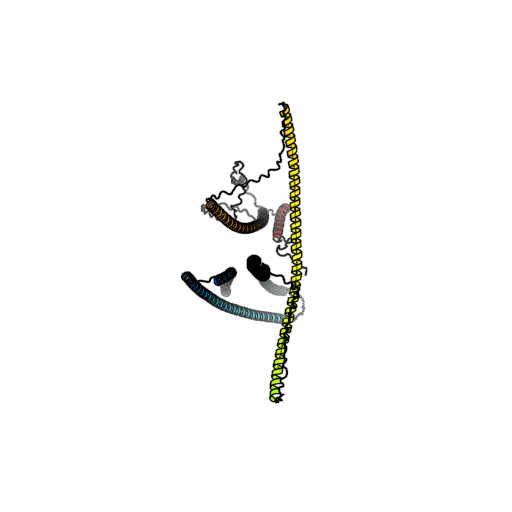O A N 1
ATOM 4161 C CA . PRO A 1 517 ? -53.671 49.010 41.825 1.00 34.72 517 PRO A CA 1
ATOM 4162 C C . PRO A 1 517 ? -53.871 47.475 41.801 1.00 34.72 517 PRO A C 1
ATOM 4164 O O . PRO A 1 517 ? -54.307 46.885 40.813 1.00 34.72 517 PRO A O 1
ATOM 4167 N N . VAL A 1 518 ? -53.623 46.847 42.953 1.00 25.89 518 VAL A N 1
ATOM 4168 C CA . VAL A 1 518 ? -53.994 45.468 43.319 1.00 25.89 518 VAL A CA 1
ATOM 4169 C C . VAL A 1 518 ? -55.450 45.461 43.800 1.00 25.89 518 VAL A C 1
ATOM 4171 O O . VAL A 1 518 ? -55.795 46.246 44.680 1.00 25.89 518 VAL A O 1
ATOM 4174 N N . TRP A 1 519 ? -56.293 44.569 43.271 1.00 32.50 519 TRP A N 1
ATOM 4175 C CA . TRP A 1 519 ? -57.656 44.339 43.769 1.00 32.50 519 TRP A CA 1
ATOM 4176 C C . TRP A 1 519 ? -57.844 42.875 44.173 1.00 32.50 519 TRP A C 1
ATOM 4178 O O . TRP A 1 519 ? -57.629 41.954 43.389 1.00 32.50 519 TRP A O 1
ATOM 4188 N N . LEU A 1 520 ? -58.230 42.709 45.436 1.00 26.22 520 LEU A N 1
ATOM 4189 C CA . LEU A 1 520 ? -58.573 41.476 46.133 1.00 26.22 520 LEU A CA 1
ATOM 4190 C C . LEU A 1 520 ? -60.110 41.361 46.212 1.00 26.22 520 LEU A C 1
ATOM 4192 O O . LEU A 1 520 ? -60.782 42.376 46.387 1.00 26.22 520 LEU A O 1
ATOM 4196 N N . ASN A 1 521 ? -60.609 40.121 46.240 1.00 26.84 521 ASN A N 1
ATOM 4197 C CA . ASN A 1 521 ? -61.931 39.663 46.712 1.00 26.84 521 ASN A CA 1
ATOM 4198 C C . ASN A 1 521 ? -63.144 39.749 45.765 1.00 26.84 521 ASN A C 1
ATOM 4200 O O . ASN A 1 521 ? -63.557 40.813 45.317 1.00 26.84 521 ASN A O 1
ATOM 4204 N N . GLY A 1 522 ? -63.795 38.593 45.584 1.00 31.00 522 GLY A N 1
ATOM 4205 C CA . GLY A 1 522 ? -65.085 38.454 44.909 1.00 31.00 522 GLY A CA 1
ATOM 4206 C C . GLY A 1 522 ? -65.584 37.008 44.866 1.00 31.00 522 GLY A C 1
ATOM 4207 O O . GLY A 1 522 ? -65.746 36.449 43.788 1.00 31.00 522 GLY A O 1
ATOM 4208 N N . ASP A 1 523 ? -65.795 36.403 46.036 1.00 26.03 523 ASP A N 1
ATOM 4209 C CA . ASP A 1 523 ? -66.528 35.144 46.214 1.00 26.03 523 ASP A CA 1
ATOM 4210 C C . ASP A 1 523 ? -68.032 35.400 45.990 1.00 26.03 523 ASP A C 1
ATOM 4212 O O . ASP A 1 523 ? -68.690 36.058 46.798 1.00 26.03 523 ASP A O 1
ATOM 4216 N N . VAL A 1 524 ? -68.567 34.954 44.848 1.00 36.09 524 VAL A N 1
ATOM 4217 C CA . VAL A 1 524 ? -70.006 34.962 44.545 1.00 36.09 524 VAL A CA 1
ATOM 4218 C C . VAL A 1 524 ? -70.384 33.624 43.920 1.00 36.09 524 VAL A C 1
ATOM 4220 O O . VAL A 1 524 ? -70.225 33.384 42.724 1.00 36.09 524 VAL A O 1
ATOM 4223 N N . VAL A 1 525 ? -70.962 32.774 44.762 1.00 28.20 525 VAL A N 1
AT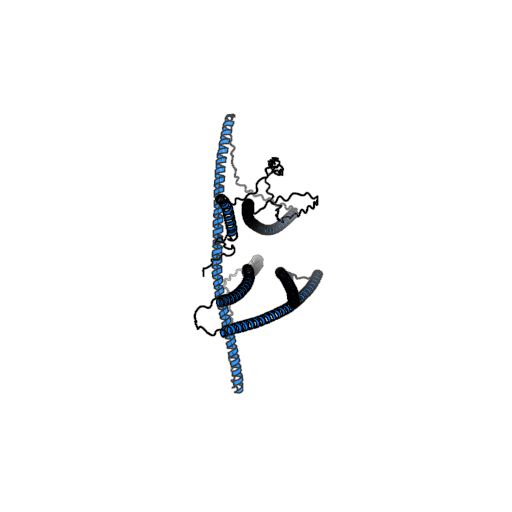OM 4224 C CA . VAL A 1 525 ? -71.757 31.602 44.404 1.00 28.20 525 VAL A CA 1
ATOM 4225 C C . VAL A 1 525 ? -72.904 32.024 43.479 1.00 28.20 525 VAL A C 1
ATOM 4227 O O . VAL A 1 525 ? -73.882 32.625 43.921 1.00 28.20 525 VAL A O 1
ATOM 4230 N N . LYS A 1 526 ? -72.819 31.674 42.192 1.00 36.12 526 LYS A N 1
ATOM 4231 C CA . LYS A 1 526 ? -73.987 31.527 41.315 1.00 36.12 526 LYS A CA 1
ATOM 4232 C C . LYS A 1 526 ? -73.822 30.276 40.465 1.00 36.12 526 LYS A C 1
ATOM 4234 O O . LYS A 1 526 ? -73.044 30.246 39.519 1.00 36.12 526 LYS A O 1
ATOM 4239 N N . HIS A 1 527 ? -74.607 29.266 40.829 1.00 28.20 527 HIS A N 1
ATOM 4240 C CA . HIS A 1 527 ? -75.129 28.248 39.928 1.00 28.20 527 HIS A CA 1
ATOM 4241 C C . HIS A 1 527 ? -75.563 28.910 38.609 1.00 28.20 527 HIS A C 1
ATOM 4243 O O . HIS A 1 527 ? -76.645 29.489 38.534 1.00 28.20 527 HIS A O 1
ATOM 4249 N N . LEU A 1 528 ? -74.722 28.855 37.577 1.00 37.03 528 LEU A N 1
ATOM 4250 C CA . LEU A 1 528 ? -75.186 28.978 36.203 1.00 37.03 528 LEU A CA 1
ATOM 4251 C C . LEU A 1 528 ? -75.285 27.558 35.665 1.00 37.03 528 LEU A C 1
ATOM 4253 O O . LEU A 1 528 ? -74.293 26.915 35.330 1.00 37.03 528 LEU A O 1
ATOM 4257 N N . GLU A 1 529 ? -76.522 27.076 35.694 1.00 29.25 529 GLU A N 1
ATOM 4258 C CA . GLU A 1 529 ? -76.998 25.890 35.006 1.00 29.25 529 GLU A CA 1
ATOM 4259 C C . GLU A 1 529 ? -76.352 25.799 33.624 1.00 29.25 529 GLU A C 1
ATOM 4261 O O . GLU A 1 529 ? -76.480 26.710 32.805 1.00 29.25 529 GLU A O 1
ATOM 4266 N N . ALA A 1 530 ? -75.631 24.704 33.384 1.00 30.78 530 ALA A N 1
ATOM 4267 C CA . ALA A 1 530 ? -75.077 24.383 32.084 1.00 30.78 530 ALA A CA 1
ATOM 4268 C C . ALA A 1 530 ? -76.239 24.261 31.084 1.00 30.78 530 ALA A C 1
ATOM 4270 O O . ALA A 1 530 ? -77.043 23.329 31.198 1.00 30.78 530 ALA A O 1
ATOM 4271 N N . PRO A 1 531 ? -76.353 25.166 30.097 1.00 39.09 531 PRO A N 1
ATOM 4272 C CA . PRO A 1 531 ? -77.346 25.029 29.054 1.00 39.09 531 PRO A CA 1
ATOM 4273 C C . PRO A 1 531 ? -77.015 23.754 28.282 1.00 39.09 531 PRO A C 1
ATOM 4275 O O . PRO A 1 531 ? -75.944 23.637 27.680 1.00 39.09 531 PRO A O 1
ATOM 4278 N N . SER A 1 532 ? -77.935 22.791 28.321 1.00 42.12 532 SER A N 1
ATOM 4279 C CA . SER A 1 532 ? -77.960 21.582 27.495 1.00 42.12 532 SER A CA 1
ATOM 4280 C C . SER A 1 532 ? -78.188 21.969 26.024 1.00 42.12 532 SER A C 1
ATOM 4282 O O . SER A 1 532 ? -79.215 21.677 25.419 1.00 42.12 532 SER A O 1
ATOM 4284 N N . ILE A 1 533 ? -77.248 22.717 25.446 1.00 44.69 533 ILE A N 1
ATOM 4285 C CA . ILE A 1 533 ? -77.255 23.099 24.039 1.00 44.69 533 ILE A CA 1
ATOM 4286 C C . ILE A 1 533 ? -76.538 21.975 23.294 1.00 44.69 533 ILE A C 1
ATOM 4288 O O . ILE A 1 533 ? -75.309 21.894 23.244 1.00 44.69 533 ILE A O 1
ATOM 4292 N N . LYS A 1 534 ? -77.365 21.081 22.743 1.00 50.53 534 LYS A N 1
ATOM 4293 C CA . LYS A 1 534 ? -77.049 19.895 21.928 1.00 50.53 534 LYS A CA 1
ATOM 4294 C C . LYS A 1 534 ? -76.229 20.164 20.652 1.00 50.53 534 LYS A C 1
ATOM 4296 O O . LYS A 1 534 ? -76.050 19.253 19.857 1.00 50.53 534 LYS A O 1
ATOM 4301 N N . GLU A 1 535 ? -75.698 21.367 20.461 1.00 50.09 535 GLU A N 1
ATOM 4302 C CA . GLU A 1 535 ? -74.846 21.724 19.314 1.00 50.09 535 GLU A CA 1
ATOM 4303 C C . GLU A 1 535 ? -73.346 21.679 19.638 1.00 50.09 535 GLU A C 1
ATOM 4305 O O . GLU A 1 535 ? -72.505 21.730 18.742 1.00 50.09 535 GLU A O 1
ATOM 4310 N N . LYS A 1 536 ? -72.986 21.463 20.910 1.00 53.28 536 LYS A N 1
ATOM 4311 C CA . LYS A 1 536 ? -71.594 21.237 21.302 1.00 53.28 536 LYS A CA 1
ATOM 4312 C C . LYS A 1 536 ? -70.926 19.972 20.732 1.00 53.28 536 LYS A C 1
ATOM 4314 O O . LYS A 1 536 ? -69.727 20.078 20.505 1.00 53.28 536 LYS A O 1
ATOM 4319 N N . PRO A 1 537 ? -71.578 18.815 20.468 1.00 56.69 537 PRO A N 1
ATOM 4320 C CA . PRO A 1 537 ? -70.838 17.636 20.017 1.00 56.69 537 PRO A CA 1
ATOM 4321 C C . PRO A 1 537 ? -70.158 17.875 18.666 1.00 56.69 537 PRO A C 1
ATOM 4323 O O . PRO A 1 537 ? -68.993 17.540 18.535 1.00 56.69 537 PRO A O 1
ATOM 4326 N N . LEU A 1 538 ? -70.809 18.561 17.717 1.00 63.34 538 LEU A N 1
ATOM 4327 C CA . LEU A 1 538 ? -70.188 18.871 16.423 1.00 63.34 538 LEU A CA 1
ATOM 4328 C C . LEU A 1 538 ? -69.023 19.857 16.557 1.00 63.34 538 LEU A C 1
ATOM 4330 O O . LEU A 1 538 ? -67.996 19.675 15.911 1.00 63.34 538 LEU A O 1
ATOM 4334 N N . ALA A 1 539 ? -69.154 20.874 17.416 1.00 74.12 539 ALA A N 1
ATOM 4335 C CA . ALA A 1 539 ? -68.066 21.812 17.684 1.00 74.12 539 ALA A CA 1
ATOM 4336 C C . ALA A 1 539 ? -66.868 21.126 18.365 1.00 74.12 539 ALA A C 1
ATOM 4338 O O . ALA A 1 539 ? -65.730 21.427 18.019 1.00 74.12 539 ALA A O 1
ATOM 4339 N N . TRP A 1 540 ? -67.113 20.191 19.294 1.00 68.88 540 TRP A N 1
ATOM 4340 C CA . TRP A 1 540 ? -66.061 19.375 19.904 1.00 68.88 540 TRP A CA 1
ATOM 4341 C C . TRP A 1 540 ? -65.416 18.433 18.890 1.00 68.88 540 TRP A C 1
ATOM 4343 O O . TRP A 1 540 ? -64.198 18.346 18.884 1.00 68.88 540 TRP A O 1
ATOM 4353 N N . THR A 1 541 ? -66.186 17.800 18.001 1.00 79.69 541 THR A N 1
ATOM 4354 C CA . THR A 1 541 ? -65.646 16.925 16.948 1.00 79.69 541 THR A CA 1
ATOM 4355 C C . THR A 1 541 ? -64.827 17.702 15.914 1.00 79.69 541 THR A C 1
ATOM 4357 O O . THR A 1 541 ? -63.754 17.255 15.528 1.00 79.69 541 THR A O 1
ATOM 4360 N N . GLU A 1 542 ? -65.275 18.884 15.481 1.00 82.50 542 GLU A N 1
ATOM 4361 C CA . GLU A 1 542 ? -64.499 19.755 14.581 1.00 82.50 542 GLU A CA 1
ATOM 4362 C C . GLU A 1 542 ? -63.223 20.266 15.269 1.00 82.50 542 GLU A C 1
ATOM 4364 O O . GLU A 1 542 ? -62.163 20.342 14.648 1.00 82.50 542 GLU A O 1
ATOM 4369 N N . LEU A 1 543 ? -63.301 20.591 16.564 1.00 84.56 543 LEU A N 1
ATOM 4370 C CA . LEU A 1 543 ? -62.141 20.970 17.364 1.00 84.56 543 LEU A CA 1
ATOM 4371 C C . LEU A 1 543 ? -61.162 19.797 17.526 1.00 84.56 543 LEU A C 1
ATOM 4373 O O . LEU A 1 543 ? -59.967 19.984 17.320 1.00 84.56 543 LEU A O 1
ATOM 4377 N N . GLU A 1 544 ? -61.653 18.598 17.835 1.00 85.69 544 GLU A N 1
ATOM 4378 C CA . GLU A 1 544 ? -60.874 17.361 17.939 1.00 85.69 544 GLU A CA 1
ATOM 4379 C C . GLU A 1 544 ? -60.187 17.040 16.612 1.00 85.69 544 GLU A C 1
ATOM 4381 O O . GLU A 1 544 ? -58.970 16.920 16.581 1.00 85.69 544 GLU A O 1
ATOM 4386 N N . ALA A 1 545 ? -60.914 17.041 15.491 1.00 86.25 545 ALA A N 1
ATOM 4387 C CA . ALA A 1 545 ? -60.339 16.816 14.166 1.00 86.25 545 ALA A CA 1
ATOM 4388 C C . ALA A 1 545 ? -59.265 17.858 13.801 1.00 86.25 545 ALA A C 1
ATOM 4390 O O . ALA A 1 545 ? -58.270 17.527 13.151 1.00 86.25 545 ALA A O 1
ATOM 4391 N N . ARG A 1 546 ? -59.430 19.122 14.223 1.00 88.88 546 ARG A N 1
ATOM 4392 C CA . ARG A 1 546 ? -58.390 20.156 14.082 1.00 88.88 546 ARG A CA 1
ATOM 4393 C C . ARG A 1 546 ? -57.177 19.870 14.958 1.00 88.88 546 ARG A C 1
ATOM 4395 O O . ARG A 1 546 ? -56.066 20.024 14.462 1.00 88.88 546 ARG A O 1
ATOM 4402 N N . PHE A 1 547 ? -57.371 19.445 16.206 1.00 89.50 547 PHE A N 1
ATOM 4403 C CA . PHE A 1 547 ? -56.278 19.039 17.090 1.00 89.50 547 PHE A CA 1
ATOM 4404 C C . PHE A 1 547 ? -55.529 17.829 16.537 1.00 89.50 547 PHE A C 1
ATOM 4406 O O . PHE A 1 547 ? -54.309 17.883 16.452 1.00 89.50 547 PHE A O 1
ATOM 4413 N N . THR A 1 548 ? -56.226 16.784 16.088 1.00 89.56 548 THR A N 1
ATOM 4414 C CA . THR A 1 548 ? -55.602 15.599 15.487 1.00 89.56 548 THR A CA 1
ATOM 4415 C C . THR A 1 548 ? -54.829 15.971 14.225 1.00 89.56 548 THR A C 1
ATOM 4417 O O . THR A 1 548 ? -53.686 15.557 14.069 1.00 89.56 548 THR A O 1
ATOM 4420 N N . ARG A 1 549 ? -55.398 16.813 13.348 1.00 93.00 549 ARG A N 1
ATOM 4421 C CA . ARG A 1 549 ? -54.698 17.298 12.148 1.00 93.00 549 ARG A CA 1
ATOM 4422 C C . ARG A 1 549 ? -53.465 18.129 12.500 1.00 93.00 549 ARG A C 1
ATOM 4424 O O . ARG A 1 549 ? -52.424 17.930 11.890 1.00 93.00 549 ARG A O 1
ATOM 4431 N N . ALA A 1 550 ? -53.570 19.035 13.471 1.00 93.81 550 ALA A N 1
ATOM 4432 C CA . ALA A 1 550 ? -52.437 19.831 13.935 1.00 93.81 550 ALA A CA 1
ATOM 4433 C C . ALA A 1 550 ? -51.358 18.952 14.583 1.00 93.81 550 ALA A C 1
ATOM 4435 O O . ALA A 1 550 ? -50.179 19.177 14.351 1.00 93.81 550 ALA A O 1
ATOM 4436 N N . MET A 1 551 ? -51.743 17.927 15.347 1.00 92.19 551 MET A N 1
ATOM 4437 C CA . MET A 1 551 ? -50.806 16.966 15.929 1.00 92.19 551 MET A CA 1
ATOM 4438 C C . MET A 1 551 ? -50.081 16.141 14.868 1.00 92.19 551 MET A C 1
ATOM 4440 O O . MET A 1 551 ? -48.869 15.997 14.967 1.00 92.19 551 MET A O 1
ATOM 4444 N N . LEU A 1 552 ? -50.793 15.647 13.850 1.00 93.06 552 LEU A N 1
ATOM 4445 C CA . LEU A 1 552 ? -50.178 14.946 12.719 1.00 93.06 552 LEU A CA 1
ATOM 4446 C C . LEU A 1 552 ? -49.209 15.864 11.970 1.00 93.06 552 LEU A C 1
ATOM 4448 O O . LEU A 1 552 ? -48.068 15.492 11.755 1.00 93.06 552 LEU A O 1
ATOM 4452 N N . GLN A 1 553 ? -49.607 17.107 11.690 1.00 94.56 553 GLN A N 1
ATOM 4453 C CA . GLN A 1 553 ? -48.713 18.091 11.075 1.00 94.56 553 GLN A CA 1
ATOM 4454 C C . GLN A 1 553 ? -47.480 18.390 11.936 1.00 94.56 553 GLN A C 1
ATOM 4456 O O . GLN A 1 553 ? -46.394 18.567 11.398 1.00 94.56 553 GLN A O 1
ATOM 4461 N N . VAL A 1 554 ? -47.619 18.461 13.263 1.00 92.75 554 VAL A N 1
ATOM 4462 C CA . VAL A 1 554 ? -46.478 18.642 14.174 1.00 92.75 554 VAL A CA 1
ATOM 4463 C C . VAL A 1 554 ? -45.562 17.417 14.163 1.00 92.75 554 VAL A C 1
ATOM 4465 O O . VAL A 1 554 ? -44.350 17.596 14.230 1.00 92.75 554 VAL A O 1
ATOM 4468 N N . ALA A 1 555 ? -46.114 16.206 14.055 1.00 91.06 555 ALA A N 1
ATOM 4469 C CA . ALA A 1 555 ? -45.333 14.979 13.916 1.00 91.06 555 ALA A CA 1
ATOM 4470 C C . ALA A 1 555 ? -44.576 14.946 12.577 1.00 91.06 555 ALA A C 1
ATOM 4472 O O . ALA A 1 555 ? -43.357 14.805 12.589 1.00 91.06 555 ALA A O 1
ATOM 4473 N N . ASP A 1 556 ? -45.254 15.213 11.456 1.00 93.75 556 ASP A N 1
ATOM 4474 C CA . ASP A 1 556 ? -44.639 15.286 10.123 1.00 93.75 556 ASP A CA 1
ATOM 4475 C C . ASP A 1 556 ? -43.526 16.353 10.076 1.00 93.75 556 ASP A C 1
ATOM 4477 O O . ASP A 1 556 ? -42.445 16.131 9.534 1.00 93.75 556 ASP A O 1
ATOM 4481 N N . LEU A 1 557 ? -43.760 17.525 10.685 1.00 95.12 557 LEU A N 1
ATOM 4482 C CA . LEU A 1 557 ? -42.756 18.589 10.794 1.00 95.12 557 LEU A CA 1
ATOM 4483 C C . LEU A 1 557 ? -41.579 18.201 11.699 1.00 95.12 557 LEU A C 1
ATOM 4485 O O . LEU A 1 557 ? -40.468 18.685 11.480 1.00 95.12 557 LEU A O 1
ATOM 4489 N N . ALA A 1 558 ? -41.801 17.374 12.723 1.00 93.06 558 ALA A N 1
ATOM 4490 C CA . ALA A 1 558 ? -40.736 16.877 13.587 1.00 93.06 558 ALA A CA 1
ATOM 4491 C C . ALA A 1 558 ? -39.854 15.855 12.852 1.00 93.06 558 ALA A C 1
ATOM 4493 O O . ALA A 1 558 ? -38.632 15.983 12.912 1.00 93.06 558 ALA A O 1
ATOM 4494 N N . GLU A 1 559 ? -40.455 14.923 12.108 1.00 93.25 559 GLU A N 1
ATOM 4495 C CA . GLU A 1 559 ? -39.731 13.963 11.261 1.00 93.25 559 GLU A CA 1
ATOM 4496 C C . GLU A 1 559 ? -38.944 14.674 10.150 1.00 93.25 559 GLU A C 1
ATOM 4498 O O . GLU A 1 559 ? -37.760 14.406 9.946 1.00 93.25 559 GLU A O 1
ATOM 4503 N N . GLU A 1 560 ? -39.554 15.650 9.470 1.00 95.88 560 GLU A N 1
ATOM 4504 C CA . GLU A 1 560 ? -38.869 16.440 8.443 1.00 95.88 560 GLU A CA 1
ATOM 4505 C C . GLU A 1 560 ? -37.713 17.259 9.037 1.00 95.88 560 GLU A C 1
ATOM 4507 O O . GLU A 1 560 ? -36.649 17.372 8.428 1.00 95.88 560 GLU A O 1
ATOM 4512 N N . LYS A 1 561 ? -37.873 17.793 10.255 1.00 94.81 561 LYS A N 1
ATOM 4513 C CA . LYS A 1 561 ? -36.794 18.483 10.971 1.00 94.81 561 LYS A CA 1
ATOM 4514 C C . LYS A 1 561 ? -35.637 17.538 11.297 1.00 94.81 561 LYS A C 1
ATOM 4516 O O . LYS A 1 561 ? -34.49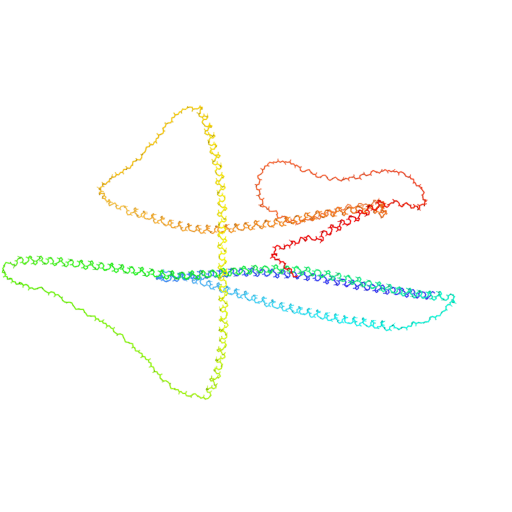0 17.934 11.109 1.00 94.81 561 LYS A O 1
ATOM 4521 N N . GLU A 1 562 ? -35.914 16.329 11.776 1.00 94.31 562 GLU A N 1
ATOM 4522 C CA . GLU A 1 562 ? -34.887 15.313 12.043 1.00 94.31 562 GLU A CA 1
ATOM 4523 C C . GLU A 1 562 ? -34.154 14.932 10.750 1.00 94.31 562 GLU A C 1
ATOM 4525 O O . GLU A 1 562 ? -32.923 14.966 10.690 1.00 94.31 562 GLU A O 1
ATOM 4530 N N . ARG A 1 563 ? -34.897 14.708 9.660 1.00 94.38 563 ARG A N 1
ATOM 4531 C CA . ARG A 1 563 ? -34.326 14.460 8.331 1.00 94.38 563 ARG A CA 1
ATOM 4532 C C . ARG A 1 563 ? -33.422 15.607 7.871 1.00 94.38 563 ARG A C 1
ATOM 4534 O O . ARG A 1 563 ? -32.324 15.358 7.376 1.00 94.38 563 ARG A O 1
ATOM 4541 N N . LEU A 1 564 ? -33.850 16.861 8.043 1.00 97.19 564 LEU A N 1
ATOM 4542 C CA . LEU A 1 564 ? -33.030 18.036 7.728 1.00 97.19 564 LEU A CA 1
ATOM 4543 C C . LEU A 1 564 ? -31.780 18.117 8.607 1.00 97.19 564 LEU A C 1
ATOM 4545 O O . LEU A 1 564 ? -30.723 18.476 8.100 1.00 97.19 564 LEU A O 1
ATOM 4549 N N . GLN A 1 565 ? -31.873 17.777 9.894 1.00 94.69 565 GLN A N 1
ATOM 4550 C CA . GLN A 1 565 ? -30.719 17.749 10.795 1.00 94.69 565 GLN A CA 1
ATOM 4551 C C . GLN A 1 565 ? -29.679 16.714 10.356 1.00 94.69 565 GLN A C 1
ATOM 4553 O O . GLN A 1 565 ? -28.490 17.021 10.360 1.00 94.69 565 GLN A O 1
ATOM 4558 N N . HIS A 1 566 ? -30.103 15.531 9.906 1.00 95.19 566 HIS A N 1
ATOM 4559 C CA . HIS A 1 566 ? -29.185 14.535 9.349 1.00 95.19 566 HIS A CA 1
ATOM 4560 C C . HIS A 1 566 ? -28.491 15.018 8.074 1.00 95.19 566 HIS A C 1
ATOM 4562 O O . HIS A 1 566 ? -27.285 14.830 7.926 1.00 95.19 566 HIS A O 1
ATOM 4568 N N . VAL A 1 567 ? -29.228 15.671 7.171 1.00 96.62 567 VAL A N 1
ATOM 4569 C CA . VAL A 1 567 ? -28.643 16.242 5.948 1.00 96.62 567 VAL A CA 1
ATOM 4570 C C . VAL A 1 567 ? -27.673 17.378 6.279 1.00 96.62 567 VAL A C 1
ATOM 4572 O O . VAL A 1 567 ? -26.610 17.456 5.674 1.00 96.62 567 VAL A O 1
ATOM 4575 N N . LEU A 1 568 ? -28.000 18.239 7.248 1.00 95.06 568 LEU A N 1
ATOM 4576 C CA . LEU A 1 568 ? -27.094 19.295 7.706 1.00 95.06 568 LEU A CA 1
ATOM 4577 C C . LEU A 1 568 ? -25.810 18.716 8.298 1.00 95.06 568 LEU A C 1
ATOM 4579 O O . LEU A 1 568 ? -24.738 19.156 7.909 1.00 95.06 568 LEU A O 1
ATOM 4583 N N . MET A 1 569 ? -25.910 17.687 9.142 1.00 93.19 569 MET A N 1
ATOM 4584 C CA . MET A 1 569 ? -24.744 16.991 9.692 1.00 93.19 569 MET A CA 1
ATOM 4585 C C . MET A 1 569 ? -23.857 16.407 8.580 1.00 93.19 569 MET A C 1
ATOM 4587 O O . MET A 1 569 ? -22.641 16.562 8.609 1.00 93.19 569 MET A O 1
ATOM 4591 N N . GLN A 1 570 ? -24.449 15.775 7.559 1.00 95.12 570 GLN A N 1
ATOM 4592 C CA . GLN A 1 570 ? -23.696 15.276 6.401 1.00 95.12 570 GLN A CA 1
ATOM 4593 C C . GLN A 1 570 ? -23.004 16.413 5.641 1.00 95.12 570 GLN A C 1
ATOM 4595 O O . GLN A 1 570 ? -21.807 16.332 5.377 1.00 95.12 570 GLN A O 1
ATOM 4600 N N . LEU A 1 571 ? -23.722 17.500 5.350 1.00 95.19 571 LEU A N 1
ATOM 4601 C CA . LEU A 1 571 ? -23.159 18.672 4.678 1.00 95.19 571 LEU A CA 1
ATOM 4602 C C . LEU A 1 571 ? -22.053 19.350 5.496 1.00 95.19 571 LEU A C 1
ATOM 4604 O O . LEU A 1 571 ? -21.105 19.862 4.909 1.00 95.19 571 LEU A O 1
ATOM 4608 N N . GLU A 1 572 ? -22.148 19.361 6.825 1.00 94.31 572 GLU A N 1
ATOM 4609 C CA . GLU A 1 572 ? -21.082 19.835 7.714 1.00 94.31 572 GLU A CA 1
ATOM 4610 C C . GLU A 1 572 ? -19.832 18.959 7.562 1.00 94.31 572 GLU A C 1
ATOM 4612 O O . GLU A 1 572 ? -18.770 19.485 7.239 1.00 94.31 572 GLU A O 1
ATOM 4617 N N . THR A 1 573 ? -19.964 17.628 7.625 1.00 90.69 573 THR A N 1
ATOM 4618 C CA . THR A 1 573 ? -18.817 16.718 7.425 1.00 90.69 573 THR A CA 1
ATOM 4619 C C . THR A 1 573 ? -18.210 16.801 6.018 1.00 90.69 573 THR A C 1
ATOM 4621 O O . THR A 1 573 ? -16.989 16.720 5.851 1.00 90.69 573 THR A O 1
ATOM 4624 N N . GLU A 1 574 ? -19.035 16.998 4.985 1.00 93.00 574 GLU A N 1
ATOM 4625 C CA . GLU A 1 574 ? -18.570 17.216 3.613 1.00 93.00 574 GLU A CA 1
ATOM 4626 C C . GLU A 1 574 ? -17.852 18.567 3.475 1.00 93.00 574 GLU A C 1
ATOM 4628 O O . GLU A 1 574 ? -16.812 18.635 2.820 1.00 93.00 574 GLU A O 1
ATOM 4633 N N . ASN A 1 575 ? -18.348 19.631 4.116 1.00 93.50 575 ASN A N 1
ATOM 4634 C CA . ASN A 1 575 ? -17.701 20.946 4.125 1.00 93.50 575 ASN A CA 1
ATOM 4635 C C . ASN A 1 575 ? -16.365 20.934 4.874 1.00 93.50 575 ASN A C 1
ATOM 4637 O O . ASN A 1 575 ? -15.408 21.532 4.378 1.00 93.50 575 ASN A O 1
ATOM 4641 N N . ASP A 1 576 ? -16.270 20.228 6.000 1.00 91.56 576 ASP A N 1
ATOM 4642 C CA . ASP A 1 576 ? -15.009 20.034 6.725 1.00 91.56 576 ASP A CA 1
ATOM 4643 C C . ASP A 1 576 ? -13.994 19.303 5.838 1.00 91.56 576 ASP A C 1
ATOM 4645 O O . ASP A 1 576 ? -12.869 19.768 5.639 1.00 91.56 576 ASP A O 1
ATOM 4649 N N . THR A 1 577 ? -14.439 18.234 5.168 1.00 92.94 577 THR A N 1
ATOM 4650 C CA . THR A 1 577 ? -13.623 17.492 4.197 1.00 92.94 577 THR A CA 1
ATOM 4651 C C . THR A 1 577 ? -13.160 18.391 3.041 1.00 92.94 577 THR A C 1
ATOM 4653 O O . THR A 1 577 ? -12.000 18.342 2.621 1.00 92.94 577 THR A O 1
ATOM 4656 N N . ILE A 1 578 ? -14.039 19.248 2.510 1.00 92.56 578 ILE A N 1
ATOM 4657 C CA . ILE A 1 578 ? -13.682 20.233 1.478 1.00 92.56 578 ILE A CA 1
ATOM 4658 C C . ILE A 1 578 ? -12.654 21.239 2.023 1.00 92.56 578 ILE A C 1
ATOM 4660 O O . ILE A 1 578 ? -11.708 21.580 1.308 1.00 92.56 578 ILE A O 1
ATOM 4664 N N . GLY A 1 579 ? -12.790 21.686 3.274 1.00 93.62 579 GLY A N 1
ATOM 4665 C CA . GLY A 1 579 ? -11.830 22.556 3.959 1.00 93.62 579 GLY A CA 1
ATOM 4666 C C . GLY A 1 579 ? -10.427 21.945 4.037 1.00 93.62 579 GLY A C 1
ATOM 4667 O O . GLY A 1 579 ? -9.435 22.609 3.703 1.00 93.62 579 GLY A O 1
ATOM 4668 N N . ASP A 1 580 ? -10.340 20.657 4.359 1.00 91.06 580 ASP A N 1
ATOM 4669 C CA . ASP A 1 580 ? -9.083 19.904 4.364 1.00 91.06 580 ASP A CA 1
ATOM 4670 C C . ASP A 1 580 ? -8.470 19.811 2.962 1.00 91.06 580 ASP A C 1
ATOM 4672 O O . ASP A 1 580 ? -7.278 20.087 2.774 1.00 91.06 580 ASP A O 1
ATOM 4676 N N . TYR A 1 581 ? -9.280 19.510 1.939 1.00 91.44 581 TYR A N 1
ATOM 4677 C CA . TYR A 1 581 ? -8.825 19.503 0.544 1.00 91.44 581 TYR A CA 1
ATOM 4678 C C . TYR A 1 581 ? -8.289 20.867 0.098 1.00 91.44 581 TYR A C 1
ATOM 4680 O O . TYR A 1 581 ? -7.259 20.930 -0.583 1.00 91.44 581 TYR A O 1
ATOM 4688 N N . VAL A 1 582 ? -8.943 21.965 0.487 1.00 92.25 582 VAL A N 1
ATOM 4689 C CA . VAL A 1 582 ? -8.474 23.327 0.194 1.00 92.25 582 VAL A CA 1
ATOM 4690 C C . VAL A 1 582 ? -7.126 23.584 0.867 1.00 92.25 582 VAL A C 1
ATOM 4692 O O . VAL A 1 582 ? -6.205 24.077 0.210 1.00 92.25 582 VAL A O 1
ATOM 4695 N N . THR A 1 583 ? -6.970 23.203 2.133 1.00 93.75 583 THR A N 1
ATOM 4696 C CA . THR A 1 583 ? -5.715 23.362 2.885 1.00 93.75 583 THR A CA 1
ATOM 4697 C C . THR A 1 583 ? -4.573 22.568 2.248 1.00 93.75 583 THR A C 1
ATOM 4699 O O . THR A 1 583 ? -3.485 23.107 2.008 1.00 93.75 583 THR A O 1
ATOM 4702 N N . LEU A 1 584 ? -4.827 21.311 1.872 1.00 90.44 584 LEU A N 1
ATOM 4703 C CA . LEU A 1 584 ? -3.868 20.467 1.158 1.00 90.44 584 LEU A CA 1
ATOM 4704 C C . LEU A 1 584 ? -3.481 21.070 -0.195 1.00 90.44 584 LEU A C 1
ATOM 4706 O O . LEU A 1 584 ? -2.297 21.109 -0.543 1.00 90.44 584 LEU A O 1
ATOM 4710 N N . TYR A 1 585 ? -4.451 21.590 -0.947 1.00 90.75 585 TYR A N 1
ATOM 4711 C CA . TYR A 1 585 ? -4.202 22.211 -2.244 1.00 90.75 585 TYR A CA 1
ATOM 4712 C C . TYR A 1 585 ? -3.393 23.512 -2.123 1.00 90.75 585 TYR A C 1
ATOM 4714 O O . TYR A 1 585 ? -2.461 23.740 -2.902 1.00 90.75 585 TYR A O 1
ATOM 4722 N N . GLN A 1 586 ? -3.675 24.346 -1.115 1.00 90.81 586 GLN A N 1
ATOM 4723 C CA . GLN A 1 586 ? -2.880 25.539 -0.806 1.00 90.81 586 GLN A CA 1
ATOM 4724 C C . GLN A 1 586 ? -1.439 25.172 -0.434 1.00 90.81 586 GLN A C 1
ATOM 4726 O O . GLN A 1 586 ? -0.492 25.763 -0.967 1.00 90.81 586 GLN A O 1
ATOM 4731 N N . HIS A 1 587 ? -1.253 24.162 0.421 1.00 89.62 587 HIS A N 1
ATOM 4732 C CA . HIS A 1 587 ? 0.072 23.670 0.792 1.00 89.62 587 HIS A CA 1
ATOM 4733 C C . HIS A 1 587 ? 0.832 23.129 -0.430 1.00 89.62 587 HIS A C 1
ATOM 4735 O O . HIS A 1 587 ? 1.997 23.473 -0.656 1.00 89.62 587 HIS A O 1
ATOM 4741 N N . GLN A 1 588 ? 0.160 22.343 -1.275 1.00 90.38 588 GLN A N 1
ATOM 4742 C CA . GLN A 1 588 ? 0.730 21.804 -2.506 1.00 90.38 588 GLN A CA 1
ATOM 4743 C C . GLN A 1 588 ? 1.153 22.919 -3.472 1.00 90.38 588 GLN A C 1
ATOM 4745 O O . GLN A 1 588 ? 2.273 22.880 -3.989 1.00 90.38 588 GLN A O 1
ATOM 4750 N N . ARG A 1 589 ? 0.309 23.939 -3.681 1.00 89.62 589 ARG A N 1
ATOM 4751 C CA . ARG A 1 589 ? 0.641 25.117 -4.501 1.00 89.62 589 ARG A CA 1
ATOM 4752 C C . ARG A 1 589 ? 1.840 25.876 -3.942 1.00 89.62 589 ARG A C 1
ATOM 4754 O O . ARG A 1 589 ? 2.751 26.195 -4.703 1.00 89.62 589 ARG A O 1
ATOM 4761 N N . LYS A 1 590 ? 1.895 26.107 -2.626 1.00 89.88 590 LYS A N 1
ATOM 4762 C CA . LYS A 1 590 ? 3.035 26.770 -1.972 1.00 89.88 590 LYS A CA 1
ATOM 4763 C C . LYS A 1 590 ? 4.340 26.005 -2.218 1.00 89.88 590 LYS A C 1
ATOM 4765 O O . LYS A 1 590 ? 5.311 26.599 -2.678 1.00 89.88 590 LYS A O 1
ATOM 4770 N N . LYS A 1 591 ? 4.326 24.680 -2.034 1.00 88.56 591 LYS A N 1
ATOM 4771 C CA . LYS A 1 591 ? 5.487 23.799 -2.264 1.00 88.56 591 LYS A CA 1
ATOM 4772 C C . LYS A 1 591 ? 5.907 23.712 -3.737 1.00 88.56 591 LYS A C 1
ATOM 4774 O O . LYS A 1 591 ? 7.068 23.435 -4.038 1.00 88.56 591 LYS A O 1
ATOM 4779 N N . ILE A 1 592 ? 4.977 23.871 -4.681 1.00 87.12 592 ILE A N 1
ATOM 4780 C CA . ILE A 1 592 ? 5.293 23.951 -6.118 1.00 87.12 592 ILE A CA 1
ATOM 4781 C C . ILE A 1 592 ? 5.926 25.307 -6.447 1.00 87.12 592 ILE A C 1
ATOM 4783 O O . ILE A 1 592 ? 6.961 25.335 -7.107 1.00 87.12 592 ILE A O 1
ATOM 4787 N N . ASN A 1 593 ? 5.354 26.405 -5.949 1.00 90.38 593 ASN A N 1
ATOM 4788 C CA . ASN A 1 593 ? 5.873 27.756 -6.168 1.00 90.38 593 ASN A CA 1
ATOM 4789 C C . ASN A 1 593 ? 7.278 27.938 -5.584 1.00 90.38 593 ASN A C 1
ATOM 4791 O O . ASN A 1 593 ? 8.121 28.573 -6.208 1.00 90.38 593 ASN A O 1
ATOM 4795 N N . GLU A 1 594 ? 7.550 27.358 -4.418 1.00 90.75 594 GLU A N 1
ATOM 4796 C CA . GLU A 1 594 ? 8.877 27.375 -3.798 1.00 90.75 594 GLU A CA 1
ATOM 4797 C C . GLU A 1 594 ? 9.914 26.636 -4.655 1.00 90.75 594 GLU A C 1
ATOM 4799 O O . GLU A 1 594 ? 10.917 27.225 -5.045 1.00 90.75 594 GLU A O 1
ATOM 4804 N N . ARG A 1 595 ? 9.613 25.405 -5.093 1.00 87.75 595 ARG A N 1
ATOM 4805 C CA . ARG A 1 595 ? 10.488 24.652 -6.014 1.00 87.75 595 ARG A CA 1
ATOM 4806 C C . ARG A 1 595 ? 10.680 25.345 -7.364 1.00 87.75 595 ARG A C 1
ATOM 4808 O O . ARG A 1 595 ? 11.728 25.200 -7.994 1.00 87.75 595 ARG A O 1
ATOM 4815 N N . MET A 1 596 ? 9.660 26.051 -7.849 1.00 85.31 596 MET A N 1
ATOM 4816 C CA . MET A 1 596 ? 9.758 26.840 -9.075 1.00 85.31 596 MET A CA 1
ATOM 4817 C C . MET A 1 596 ? 10.689 28.037 -8.877 1.00 85.31 596 MET A C 1
ATOM 4819 O O . MET A 1 596 ? 11.577 28.232 -9.701 1.00 85.31 596 MET A O 1
ATOM 4823 N N . ARG A 1 597 ? 10.560 28.756 -7.756 1.00 90.69 597 ARG A N 1
ATOM 4824 C CA . ARG A 1 597 ? 11.448 29.862 -7.379 1.00 90.69 597 ARG A CA 1
ATOM 4825 C C . ARG A 1 597 ? 12.904 29.406 -7.279 1.00 90.69 597 ARG A C 1
ATOM 4827 O O . ARG A 1 597 ? 13.766 30.010 -7.905 1.00 90.69 597 ARG A O 1
ATOM 4834 N N . GLU A 1 598 ? 13.172 28.301 -6.585 1.00 89.50 598 GLU A N 1
ATOM 4835 C CA . GLU A 1 598 ? 14.525 27.734 -6.469 1.00 89.50 598 GLU A CA 1
ATOM 4836 C C . GLU A 1 598 ? 15.125 27.385 -7.840 1.00 89.50 598 GLU A C 1
ATOM 4838 O O . GLU A 1 598 ? 16.296 27.659 -8.115 1.00 89.50 598 GLU A O 1
ATOM 4843 N N . ARG A 1 599 ? 14.321 26.802 -8.742 1.00 86.88 599 ARG A N 1
ATOM 4844 C CA . ARG A 1 599 ? 14.760 26.524 -10.118 1.00 86.88 599 ARG A CA 1
ATOM 4845 C C . ARG A 1 599 ? 15.022 27.796 -10.909 1.00 86.88 599 ARG A C 1
ATOM 4847 O O . ARG A 1 599 ? 16.001 27.835 -11.647 1.00 86.88 599 ARG A O 1
ATOM 4854 N N . GLU A 1 600 ? 14.163 28.802 -10.797 1.00 87.00 600 GLU A N 1
ATOM 4855 C CA . GLU A 1 600 ? 14.338 30.085 -11.480 1.00 87.00 600 GLU A CA 1
ATOM 4856 C C . GLU A 1 600 ? 15.605 30.800 -11.003 1.00 87.00 600 GLU A C 1
ATOM 4858 O O . GLU A 1 600 ? 16.381 31.266 -11.833 1.00 87.00 600 GLU A O 1
ATOM 4863 N N . GLU A 1 601 ? 15.881 30.798 -9.698 1.00 90.62 601 GLU A N 1
ATOM 4864 C CA . GLU A 1 601 ? 17.116 31.336 -9.120 1.00 90.62 601 GLU A CA 1
ATOM 4865 C C . GLU A 1 601 ? 18.358 30.573 -9.609 1.00 90.62 601 GLU A C 1
ATOM 4867 O O . GLU A 1 601 ? 19.351 31.183 -10.019 1.00 90.62 601 GLU A O 1
ATOM 4872 N N . ALA A 1 602 ? 18.298 29.238 -9.654 1.00 86.50 602 ALA A N 1
ATOM 4873 C CA . ALA A 1 602 ? 19.382 28.416 -10.190 1.00 86.50 602 ALA A CA 1
ATOM 4874 C C . ALA A 1 602 ? 19.627 28.680 -11.687 1.00 86.50 602 ALA A C 1
ATOM 4876 O O . ALA A 1 602 ? 20.774 28.812 -12.120 1.00 86.50 602 ALA A O 1
ATOM 4877 N N . VAL A 1 603 ? 18.562 28.801 -12.487 1.00 86.38 603 VAL A N 1
ATOM 4878 C CA . VAL A 1 603 ? 18.649 29.138 -13.916 1.00 86.38 603 VAL A CA 1
ATOM 4879 C C . VAL A 1 603 ? 19.193 30.553 -14.111 1.00 86.38 603 VAL A C 1
ATOM 4881 O O . VAL A 1 603 ? 20.044 30.751 -14.979 1.00 86.38 603 VAL A O 1
ATOM 4884 N N . ALA A 1 604 ? 18.774 31.522 -13.292 1.00 89.94 604 ALA A N 1
ATOM 4885 C CA . ALA A 1 604 ? 19.289 32.887 -13.331 1.00 89.94 604 ALA A CA 1
ATOM 4886 C C . ALA A 1 604 ? 20.799 32.914 -13.054 1.00 89.94 604 ALA A C 1
ATOM 4888 O O . ALA A 1 604 ? 21.554 33.500 -13.836 1.00 89.94 604 ALA A O 1
ATOM 4889 N N . LYS A 1 605 ? 21.263 32.194 -12.025 1.00 86.81 605 LYS A N 1
ATOM 4890 C CA . LYS A 1 605 ? 22.693 32.059 -11.715 1.00 86.81 605 LYS A CA 1
ATOM 4891 C C . LYS A 1 605 ? 23.479 31.437 -12.874 1.00 86.81 605 LYS A C 1
ATOM 4893 O O . LYS A 1 605 ? 24.478 32.004 -13.308 1.00 86.81 605 LYS A O 1
ATOM 4898 N N . LEU A 1 606 ? 22.991 30.330 -13.438 1.00 84.56 606 LEU A N 1
ATOM 4899 C CA . LEU A 1 606 ? 23.626 29.684 -14.594 1.00 84.56 606 LEU A CA 1
ATOM 4900 C C . LEU A 1 606 ? 23.647 30.588 -15.835 1.00 84.56 606 LEU A C 1
ATOM 4902 O O . LEU A 1 606 ? 24.605 30.551 -16.608 1.00 84.56 606 LEU A O 1
ATOM 4906 N N . SER A 1 607 ? 22.605 31.399 -16.040 1.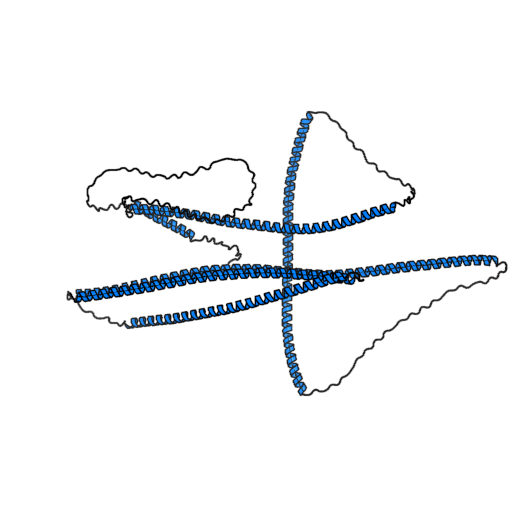00 85.00 607 SER A N 1
ATOM 4907 C CA . SER A 1 607 ? 22.545 32.354 -17.150 1.00 85.00 607 SER A CA 1
ATOM 4908 C C . SER A 1 607 ? 23.586 33.466 -16.998 1.00 85.00 607 SER A C 1
ATOM 4910 O O . SER A 1 607 ? 24.272 33.788 -17.967 1.00 85.00 607 SER A O 1
ATOM 4912 N N . PHE A 1 608 ? 23.778 33.971 -15.775 1.00 88.88 608 PHE A N 1
ATOM 4913 C CA . PHE A 1 608 ? 24.797 34.967 -15.457 1.00 88.88 608 PHE A CA 1
ATOM 4914 C C . PHE A 1 608 ? 26.216 34.411 -15.644 1.00 88.88 608 PHE A C 1
ATOM 4916 O O . PHE A 1 608 ? 27.049 35.045 -16.289 1.00 88.88 608 PHE A O 1
ATOM 4923 N N . GLU A 1 609 ? 26.483 33.194 -15.164 1.00 85.81 609 GLU A N 1
ATOM 4924 C CA . GLU A 1 609 ? 27.771 32.513 -15.368 1.00 85.81 609 GLU A CA 1
ATOM 4925 C C . GLU A 1 609 ? 28.053 32.245 -16.856 1.00 85.81 609 GLU A C 1
ATOM 4927 O O . GLU A 1 609 ? 29.178 32.419 -17.334 1.00 85.81 609 GLU A O 1
ATOM 4932 N N . LYS A 1 610 ? 27.032 31.854 -17.630 1.00 86.44 610 LYS A N 1
ATOM 4933 C CA . LYS A 1 610 ? 27.160 31.670 -19.083 1.00 86.44 610 LYS A CA 1
ATOM 4934 C C . LYS A 1 610 ? 27.518 32.982 -19.787 1.00 86.44 610 LYS A C 1
ATOM 4936 O O . LYS A 1 610 ? 28.383 32.985 -20.657 1.00 86.44 610 LYS A O 1
ATOM 4941 N N . GLU A 1 611 ? 26.877 34.085 -19.416 1.00 89.25 611 GLU A N 1
ATOM 4942 C CA . GLU A 1 611 ? 27.177 35.397 -19.992 1.00 89.25 611 GLU A CA 1
ATOM 4943 C C . GLU A 1 611 ? 28.600 35.849 -19.629 1.00 89.25 611 GLU A C 1
ATOM 4945 O O . GLU A 1 611 ? 29.363 36.266 -20.498 1.00 89.25 611 GLU A O 1
ATOM 4950 N N . GLN A 1 612 ? 29.014 35.669 -18.372 1.00 88.06 612 GLN A N 1
ATOM 4951 C CA . GLN A 1 612 ? 30.369 35.997 -17.926 1.00 88.06 612 GLN A CA 1
ATOM 4952 C C . GLN A 1 612 ? 31.438 35.177 -18.668 1.00 88.06 612 GLN A C 1
ATOM 4954 O O . GLN A 1 612 ? 32.427 35.735 -19.148 1.00 88.06 612 GLN A O 1
ATOM 4959 N N . THR A 1 613 ? 31.237 33.864 -18.808 1.00 84.88 613 THR A N 1
ATOM 4960 C CA . THR A 1 613 ? 32.164 32.994 -19.554 1.00 84.88 613 THR A CA 1
ATOM 4961 C C . THR A 1 613 ? 32.221 33.365 -21.036 1.00 84.88 613 THR A C 1
ATOM 4963 O O . THR A 1 613 ? 33.311 33.418 -21.606 1.00 84.88 613 THR A O 1
ATOM 4966 N N . GLN A 1 614 ? 31.089 33.719 -21.652 1.00 88.00 614 GLN A N 1
ATOM 4967 C CA . GLN A 1 614 ? 31.044 34.187 -23.039 1.00 88.00 614 GLN A CA 1
ATOM 4968 C C . GLN A 1 614 ? 31.797 35.512 -23.233 1.00 88.00 614 GLN A C 1
ATOM 4970 O O . GLN A 1 614 ? 32.549 35.656 -24.200 1.00 88.00 614 GLN A O 1
ATOM 4975 N N . GLN A 1 615 ? 31.639 36.471 -22.316 1.00 88.56 615 GLN A N 1
ATOM 4976 C CA . GLN A 1 615 ? 32.365 37.745 -22.351 1.00 88.56 615 GLN A CA 1
ATOM 4977 C C . GLN A 1 615 ? 33.876 37.538 -22.227 1.00 88.56 615 GLN A C 1
ATOM 4979 O O . GLN A 1 615 ? 34.639 38.099 -23.015 1.00 88.56 615 GLN A O 1
ATOM 4984 N N . LYS A 1 616 ? 34.310 36.677 -21.300 1.00 86.19 616 LYS A N 1
ATOM 4985 C CA . LYS A 1 616 ? 35.726 36.329 -21.114 1.00 86.19 616 LYS A CA 1
ATOM 4986 C C . LYS A 1 616 ? 36.310 35.615 -22.332 1.00 86.19 616 LYS A C 1
ATOM 4988 O O . LYS A 1 616 ? 37.429 35.916 -22.738 1.00 86.19 616 LYS A O 1
ATOM 4993 N N . LEU A 1 617 ? 35.549 34.728 -22.968 1.00 86.31 617 LEU A N 1
ATOM 4994 C CA . LEU A 1 617 ? 35.991 34.020 -24.170 1.00 86.31 617 LEU A CA 1
ATOM 4995 C C . LEU A 1 617 ? 36.113 34.960 -25.381 1.00 86.31 617 LEU A C 1
ATOM 4997 O O . LEU A 1 617 ? 37.089 34.879 -26.126 1.00 86.31 617 LEU A O 1
ATOM 5001 N N . ASN A 1 618 ? 35.184 35.910 -25.527 1.00 87.44 618 ASN A N 1
ATOM 5002 C CA . ASN A 1 618 ? 35.277 36.978 -26.527 1.00 87.44 618 ASN A CA 1
ATOM 5003 C C . ASN A 1 618 ? 36.487 37.895 -26.272 1.00 87.44 618 ASN A C 1
ATOM 5005 O O . ASN A 1 618 ? 37.188 38.279 -27.211 1.00 87.44 618 ASN A O 1
ATOM 5009 N N . GLU A 1 619 ? 36.763 38.240 -25.010 1.00 89.31 619 GLU A N 1
ATOM 5010 C CA . GLU A 1 619 ? 37.942 39.026 -24.640 1.00 89.31 619 GLU A CA 1
ATOM 5011 C C . GLU A 1 619 ? 39.241 38.273 -24.963 1.00 89.31 619 GLU A C 1
ATOM 5013 O O . GLU A 1 619 ? 40.138 38.843 -25.587 1.00 89.31 619 GLU A O 1
ATOM 5018 N N . LEU A 1 620 ? 39.313 36.981 -24.633 1.00 88.19 620 LEU A N 1
ATOM 5019 C CA . LEU A 1 620 ? 40.443 36.115 -24.965 1.00 88.19 620 LEU A CA 1
ATOM 5020 C C . LEU A 1 620 ? 40.657 36.035 -26.479 1.00 88.19 620 LEU A C 1
ATOM 5022 O O . LEU A 1 620 ? 41.779 36.228 -26.948 1.00 88.19 620 LEU A O 1
ATOM 5026 N N . GLN A 1 621 ? 39.587 35.821 -27.252 1.00 85.19 621 GLN A N 1
ATOM 5027 C CA . GLN A 1 621 ? 39.645 35.796 -28.713 1.00 85.19 621 GLN A CA 1
ATOM 5028 C C . GLN A 1 621 ? 40.179 37.120 -29.274 1.00 85.19 621 GLN A C 1
ATOM 5030 O O . GLN A 1 621 ? 41.038 37.110 -30.156 1.00 85.19 621 GLN A O 1
ATOM 5035 N N . LYS A 1 622 ? 39.713 38.264 -28.754 1.00 86.19 622 LYS A N 1
ATOM 5036 C CA . LYS A 1 622 ? 40.162 39.593 -29.192 1.00 86.19 622 LYS A CA 1
ATOM 5037 C C . LYS A 1 622 ? 41.642 39.826 -28.881 1.00 86.19 622 LYS A C 1
ATOM 5039 O O . LYS A 1 622 ? 42.374 40.292 -29.753 1.00 86.19 622 LYS A O 1
ATOM 5044 N N . VAL A 1 623 ? 42.099 39.490 -27.670 1.00 85.81 623 VAL A N 1
ATOM 5045 C CA . VAL A 1 623 ? 43.517 39.629 -27.291 1.00 85.81 623 VAL A CA 1
ATOM 5046 C C . VAL A 1 623 ? 44.390 38.698 -28.135 1.00 85.81 623 VAL A C 1
ATOM 5048 O O . VAL A 1 623 ? 45.418 39.138 -28.646 1.00 85.81 623 VAL A O 1
ATOM 5051 N N . LEU A 1 624 ? 43.957 37.454 -28.364 1.00 83.00 624 LEU A N 1
ATOM 5052 C CA . LEU A 1 624 ? 44.676 36.490 -29.195 1.00 83.00 624 LEU A CA 1
ATOM 5053 C C . LEU A 1 624 ? 44.794 36.961 -30.651 1.00 83.00 624 LEU A C 1
ATOM 5055 O O . LEU A 1 624 ? 45.891 36.951 -31.205 1.00 83.00 624 LEU A O 1
ATOM 5059 N N . MET A 1 625 ? 43.698 37.425 -31.261 1.00 80.19 625 MET A N 1
ATOM 5060 C CA . MET A 1 625 ? 43.714 37.954 -32.631 1.00 80.19 625 MET A CA 1
ATOM 5061 C C . MET A 1 625 ? 44.620 39.180 -32.764 1.00 80.19 625 MET A C 1
ATOM 5063 O O . MET A 1 625 ? 45.372 39.279 -33.736 1.00 80.19 625 MET A O 1
ATOM 5067 N N . ASN A 1 626 ? 44.611 40.084 -31.780 1.00 81.00 626 ASN A N 1
ATOM 5068 C CA . ASN A 1 626 ? 45.517 41.233 -31.753 1.00 81.00 626 ASN A CA 1
ATOM 5069 C C . ASN A 1 626 ? 46.987 40.796 -31.661 1.00 81.00 626 ASN A C 1
ATOM 5071 O O . ASN A 1 626 ? 47.830 41.345 -32.369 1.00 81.00 626 ASN A O 1
ATOM 5075 N N . LEU A 1 627 ? 47.296 39.788 -30.839 1.00 81.12 627 LEU A N 1
ATOM 5076 C CA . LEU A 1 627 ? 48.658 39.279 -30.663 1.00 81.12 627 LEU A CA 1
ATOM 5077 C C . LEU A 1 627 ? 49.162 38.551 -31.919 1.00 81.12 627 LEU A C 1
ATOM 5079 O O . LEU A 1 627 ? 50.297 38.754 -32.343 1.00 81.12 627 LEU A O 1
ATOM 5083 N N . LEU A 1 628 ? 48.305 37.751 -32.560 1.00 79.25 628 LEU A N 1
ATOM 5084 C CA . LEU A 1 628 ? 48.618 37.058 -33.813 1.00 79.25 628 LEU A CA 1
ATOM 5085 C C . LEU A 1 628 ? 48.791 38.026 -34.991 1.00 79.25 628 LEU A C 1
ATOM 5087 O O . LEU A 1 628 ? 49.687 37.832 -35.815 1.00 79.25 628 LEU A O 1
ATOM 5091 N N . SER A 1 629 ? 47.969 39.078 -35.050 1.00 76.75 629 SER A N 1
ATOM 5092 C CA . SER A 1 629 ? 48.109 40.154 -36.040 1.00 76.75 629 SER A CA 1
ATOM 5093 C C . SER A 1 629 ? 49.409 40.933 -35.819 1.00 76.75 629 SER A C 1
ATOM 5095 O O . SER A 1 629 ? 50.138 41.185 -36.773 1.00 76.75 629 SER A O 1
ATOM 5097 N N . ARG A 1 630 ? 49.759 41.244 -34.559 1.00 71.94 630 ARG A N 1
ATOM 5098 C CA . ARG A 1 630 ? 51.018 41.924 -34.203 1.00 71.94 630 ARG A CA 1
ATOM 5099 C C . ARG A 1 630 ? 52.251 41.072 -34.524 1.00 71.94 630 ARG A C 1
ATOM 5101 O O . ARG A 1 630 ? 53.222 41.601 -35.052 1.00 71.94 630 ARG A O 1
ATOM 5108 N N . LYS A 1 631 ? 52.200 39.758 -34.273 1.00 68.06 631 LYS A N 1
ATOM 5109 C CA . LYS A 1 631 ? 53.274 38.809 -34.625 1.00 68.06 631 LYS A CA 1
ATOM 5110 C C . LYS A 1 631 ? 53.377 38.514 -36.126 1.00 68.06 631 LYS A C 1
ATOM 5112 O O . LYS A 1 631 ? 54.241 37.739 -36.525 1.00 68.06 631 LYS A O 1
ATOM 5117 N N . GLY A 1 632 ? 52.496 39.084 -36.953 1.00 62.47 632 GLY A N 1
ATOM 5118 C CA . GLY A 1 632 ? 52.462 38.834 -38.396 1.00 62.47 632 GLY A CA 1
ATOM 5119 C C . GLY A 1 632 ? 52.073 37.400 -38.774 1.00 62.47 632 GLY A C 1
ATOM 5120 O O . GLY A 1 632 ? 52.227 37.014 -39.928 1.00 62.47 632 GLY A O 1
ATOM 5121 N N . LEU A 1 633 ? 51.567 36.603 -37.822 1.00 58.66 633 LEU A N 1
ATOM 5122 C CA . LEU A 1 633 ? 51.096 35.233 -38.068 1.00 58.66 633 LEU A CA 1
ATOM 5123 C C . LEU A 1 633 ? 49.732 35.226 -38.764 1.00 58.66 633 LEU A C 1
ATOM 5125 O O . LEU A 1 633 ? 49.402 34.282 -39.477 1.00 58.66 633 LEU A O 1
ATOM 5129 N N . LEU A 1 634 ? 48.956 36.297 -38.593 1.00 47.06 634 LEU A N 1
ATOM 5130 C CA . LEU A 1 634 ? 47.793 36.575 -39.422 1.00 47.06 634 LEU A CA 1
ATOM 5131 C C . LEU A 1 634 ? 48.216 37.528 -40.532 1.00 47.06 634 LEU A C 1
ATOM 5133 O O . LEU A 1 634 ? 48.166 38.749 -40.390 1.00 47.06 634 LEU A O 1
ATOM 5137 N N . HIS A 1 635 ? 48.642 36.951 -41.652 1.00 46.03 635 HIS A N 1
ATOM 5138 C CA . HIS A 1 635 ? 48.735 37.685 -42.901 1.00 46.03 635 HIS A CA 1
ATOM 5139 C C . HIS A 1 635 ? 47.309 38.130 -43.244 1.00 46.03 635 HIS A C 1
ATOM 5141 O O . HIS A 1 635 ? 46.478 37.318 -43.659 1.00 46.03 635 HIS A O 1
ATOM 5147 N N . ILE A 1 636 ? 47.008 39.414 -43.033 1.00 42.94 636 ILE A N 1
ATOM 5148 C CA . ILE A 1 636 ? 45.839 40.076 -43.615 1.00 42.94 636 ILE A CA 1
ATOM 5149 C C . ILE A 1 636 ? 46.121 40.120 -45.116 1.00 42.94 636 ILE A C 1
ATOM 5151 O O . ILE A 1 636 ? 46.539 41.128 -45.678 1.00 42.94 636 ILE A O 1
ATOM 5155 N N . ASN A 1 637 ? 45.994 38.967 -45.767 1.00 42.81 637 ASN A N 1
ATOM 5156 C CA . ASN A 1 637 ? 46.049 38.880 -47.204 1.00 42.81 637 ASN A CA 1
ATOM 5157 C C . ASN A 1 637 ? 44.765 39.531 -47.694 1.00 42.81 637 ASN A C 1
ATOM 5159 O O . ASN A 1 637 ? 43.696 38.918 -47.732 1.00 42.81 637 ASN A O 1
ATOM 5163 N N . GLY A 1 638 ? 44.900 40.811 -48.037 1.00 34.53 638 GLY A N 1
ATOM 5164 C CA . GLY A 1 638 ? 44.028 41.509 -48.958 1.00 34.53 638 GLY A CA 1
ATOM 5165 C C . GLY A 1 638 ? 44.047 40.775 -50.291 1.00 34.53 638 GLY A C 1
ATOM 5166 O O . GLY A 1 638 ? 44.698 41.194 -51.240 1.00 34.53 638 GLY A O 1
ATOM 5167 N N . HIS A 1 639 ? 43.351 39.645 -50.358 1.00 37.00 639 HIS A N 1
ATOM 5168 C CA . HIS A 1 639 ? 42.969 39.067 -51.625 1.00 37.00 639 HIS A CA 1
ATOM 5169 C C . HIS A 1 639 ? 41.824 39.912 -52.160 1.00 37.00 639 HIS A C 1
ATOM 5171 O O . HIS A 1 639 ? 40.685 39.862 -51.695 1.00 37.00 639 HIS A O 1
ATOM 5177 N N . GLU A 1 640 ? 42.230 40.766 -53.093 1.00 34.84 640 GLU A N 1
ATOM 5178 C CA . GLU A 1 640 ? 41.440 41.507 -54.056 1.00 34.84 640 GLU A CA 1
ATOM 5179 C C . GLU A 1 640 ? 40.041 40.920 -54.259 1.00 34.84 640 GLU A C 1
ATOM 5181 O O . GLU A 1 640 ? 39.843 39.813 -54.767 1.00 34.84 640 GLU A O 1
ATOM 5186 N N . LYS A 1 641 ? 39.052 41.732 -53.890 1.00 31.86 641 LYS A N 1
ATOM 5187 C CA . LYS A 1 641 ? 37.645 41.546 -54.214 1.00 31.86 641 LYS A CA 1
ATOM 5188 C C . LYS A 1 641 ? 37.478 41.576 -55.739 1.00 31.86 641 LYS A C 1
ATOM 5190 O O . LYS A 1 641 ? 37.234 42.633 -56.313 1.00 31.86 641 LYS A O 1
ATOM 5195 N N . LYS A 1 642 ? 37.565 40.425 -56.408 1.00 34.38 642 LYS A N 1
ATOM 5196 C CA . LYS A 1 642 ? 36.961 40.249 -57.735 1.00 34.38 642 LYS A CA 1
ATOM 5197 C C . LYS A 1 642 ? 35.510 39.828 -57.560 1.00 34.38 642 LYS A C 1
ATOM 5199 O O . LYS A 1 642 ? 35.176 38.700 -57.222 1.00 34.38 642 LYS A O 1
ATOM 5204 N N . THR A 1 643 ? 34.672 40.824 -57.785 1.00 30.48 643 THR A N 1
ATOM 5205 C CA . THR A 1 643 ? 33.231 40.808 -57.993 1.00 30.48 643 THR A CA 1
ATOM 5206 C C . THR A 1 643 ? 32.780 39.724 -58.981 1.00 30.48 643 THR A C 1
ATOM 5208 O O . THR A 1 643 ? 32.817 39.932 -60.189 1.00 30.48 643 THR A O 1
ATOM 5211 N N . LEU A 1 644 ? 32.284 38.600 -58.475 1.00 33.53 644 LEU A N 1
ATOM 5212 C CA . LEU A 1 644 ? 31.224 37.793 -59.090 1.00 33.53 644 LEU A CA 1
ATOM 5213 C C . LEU A 1 644 ? 30.262 37.516 -57.926 1.00 33.53 644 LEU A C 1
ATOM 5215 O O . LEU A 1 644 ? 30.669 36.991 -56.902 1.00 33.53 644 LEU A O 1
ATOM 5219 N N . GLY A 1 645 ? 29.017 37.961 -57.919 1.00 28.61 645 GLY A N 1
ATOM 5220 C CA . GLY A 1 645 ? 28.059 37.795 -58.994 1.00 28.61 645 GLY A CA 1
ATOM 5221 C C . GLY A 1 645 ? 26.887 37.017 -58.404 1.00 28.61 645 GLY A C 1
ATOM 5222 O O . GLY A 1 645 ? 26.824 35.805 -58.521 1.00 28.61 645 GLY A O 1
ATOM 5223 N N . ASN A 1 646 ? 26.002 37.746 -57.726 1.00 30.58 646 ASN A N 1
ATOM 5224 C CA . ASN A 1 646 ? 24.561 37.526 -57.749 1.00 30.58 646 ASN A CA 1
ATOM 5225 C C . ASN A 1 646 ? 24.059 36.080 -57.520 1.00 30.58 646 ASN A C 1
ATOM 5227 O O . ASN A 1 646 ? 23.783 35.346 -58.463 1.00 30.58 646 ASN A O 1
ATOM 5231 N N . CYS A 1 647 ? 23.801 35.716 -56.263 1.00 32.16 647 CYS A N 1
ATOM 5232 C CA . CYS A 1 647 ? 22.803 34.697 -55.928 1.00 32.16 647 CYS A CA 1
ATOM 5233 C C . CYS A 1 647 ? 21.885 35.254 -54.839 1.00 32.16 647 CYS A C 1
ATOM 5235 O O . CYS A 1 647 ? 22.045 34.997 -53.649 1.00 32.16 647 CYS A O 1
ATOM 5237 N N . ASN A 1 648 ? 20.906 36.042 -55.287 1.00 32.44 648 ASN A N 1
ATOM 5238 C CA . ASN A 1 648 ? 19.691 36.335 -54.539 1.00 32.44 648 ASN A CA 1
ATOM 5239 C C . ASN A 1 648 ? 18.890 35.031 -54.405 1.00 32.44 648 ASN A C 1
ATOM 5241 O O . ASN A 1 648 ? 18.030 34.729 -55.225 1.00 32.44 648 ASN A O 1
ATOM 5245 N N . GLY A 1 649 ? 19.217 34.234 -53.392 1.00 34.00 649 GLY A N 1
ATOM 5246 C CA . GLY A 1 649 ? 18.471 33.047 -52.989 1.00 34.00 649 GLY A CA 1
ATOM 5247 C C . GLY A 1 649 ? 17.908 33.258 -51.595 1.00 34.00 649 GLY A C 1
ATOM 5248 O O . GLY A 1 649 ? 18.405 32.699 -50.624 1.00 34.00 649 GLY A O 1
ATOM 5249 N N . SER A 1 650 ? 16.895 34.113 -51.479 1.00 36.97 650 SER A N 1
ATOM 5250 C CA . SER A 1 650 ? 16.154 34.328 -50.242 1.00 36.97 650 SER A CA 1
ATOM 5251 C C . SER A 1 650 ? 15.333 33.082 -49.889 1.00 36.97 650 SER A C 1
ATOM 5253 O O . SER A 1 650 ? 14.135 33.027 -50.155 1.00 36.97 650 SER A O 1
ATOM 5255 N N . SER A 1 651 ? 15.935 32.072 -49.270 1.00 44.69 651 SER A N 1
ATOM 5256 C CA . SER A 1 651 ? 15.170 31.055 -48.547 1.00 44.69 651 SER A CA 1
ATOM 5257 C C . SER A 1 651 ? 15.239 31.376 -47.062 1.00 44.69 651 SER A C 1
ATOM 5259 O O . SER A 1 651 ? 16.126 30.928 -46.338 1.00 44.69 651 SER A O 1
ATOM 5261 N N . LYS A 1 652 ? 14.283 32.202 -46.626 1.00 39.19 652 LYS A N 1
ATOM 5262 C CA . LYS A 1 652 ? 13.911 32.407 -45.226 1.00 39.19 652 LYS A CA 1
ATOM 5263 C C . LYS A 1 652 ? 13.533 31.051 -44.615 1.00 39.19 652 LYS A C 1
ATOM 5265 O O . LYS A 1 652 ? 12.360 30.701 -44.581 1.00 39.19 652 LYS A O 1
ATOM 5270 N N . CYS A 1 653 ? 14.496 30.274 -44.129 1.00 34.56 653 CYS A N 1
ATOM 5271 C CA . CYS A 1 653 ? 14.191 29.166 -43.230 1.00 34.56 653 CYS A CA 1
ATOM 5272 C C . CYS A 1 653 ? 14.134 29.734 -41.812 1.00 34.56 653 CYS A C 1
ATOM 5274 O O . CYS A 1 653 ? 15.076 29.633 -41.030 1.00 34.56 653 CYS A O 1
ATOM 5276 N N . SER A 1 654 ? 13.022 30.409 -41.512 1.00 38.31 654 SER A N 1
ATOM 5277 C CA . SER A 1 654 ? 12.633 30.716 -40.139 1.00 38.31 654 SER A CA 1
ATOM 5278 C C . SER A 1 654 ? 12.321 29.388 -39.456 1.00 38.31 654 SER A C 1
ATOM 5280 O O . SER A 1 654 ? 11.193 28.897 -39.489 1.00 38.31 654 SER A O 1
ATOM 5282 N N . ARG A 1 655 ? 13.340 28.750 -38.880 1.00 39.97 655 ARG A N 1
ATOM 5283 C CA . ARG A 1 655 ? 13.125 27.646 -37.951 1.00 39.97 655 ARG A CA 1
ATOM 5284 C C . ARG A 1 655 ? 12.775 28.282 -36.613 1.00 39.97 655 ARG A C 1
ATOM 5286 O O . ARG A 1 655 ? 13.633 28.508 -35.769 1.00 39.97 655 ARG A O 1
ATOM 5293 N N . SER A 1 656 ? 11.499 28.635 -36.476 1.00 39.41 656 SER A N 1
ATOM 5294 C CA . SER A 1 656 ? 10.882 28.984 -35.201 1.00 39.41 656 SER A CA 1
ATOM 5295 C C . SER A 1 656 ? 11.038 27.783 -34.268 1.00 39.41 656 SER A C 1
ATOM 5297 O O . SER A 1 656 ? 10.265 26.827 -34.310 1.00 39.41 656 SER A O 1
ATOM 5299 N N . VAL A 1 657 ? 12.105 27.783 -33.472 1.00 38.50 657 VAL A N 1
ATOM 5300 C CA . VAL A 1 657 ? 12.238 26.875 -32.338 1.00 38.50 657 VAL A CA 1
ATOM 5301 C C . VAL A 1 657 ? 11.322 27.442 -31.267 1.00 38.50 657 VAL A C 1
ATOM 5303 O O . VAL A 1 657 ? 11.676 28.366 -30.542 1.00 38.50 657 VAL A O 1
ATOM 5306 N N . ARG A 1 658 ? 10.090 26.936 -31.256 1.00 37.19 658 ARG A N 1
ATOM 5307 C CA . ARG A 1 658 ? 9.082 27.227 -30.241 1.00 37.19 658 ARG A CA 1
ATOM 5308 C C . ARG A 1 658 ? 9.635 26.743 -28.893 1.00 37.19 658 ARG A C 1
ATOM 5310 O O . ARG A 1 658 ? 9.809 25.533 -28.738 1.00 37.19 658 ARG A O 1
ATOM 5317 N N . PRO A 1 659 ? 9.920 27.629 -27.924 1.00 36.25 659 PRO A N 1
ATOM 5318 C CA . PRO A 1 659 ? 10.225 27.189 -26.577 1.00 36.25 659 PRO A CA 1
ATOM 5319 C C . PRO A 1 659 ? 8.943 26.575 -26.021 1.00 36.25 659 PRO A C 1
ATOM 5321 O O . PRO A 1 659 ? 7.909 27.238 -25.920 1.00 36.25 659 PRO A O 1
ATOM 5324 N N . TYR A 1 660 ? 8.987 25.278 -25.730 1.00 38.22 660 TYR A N 1
ATOM 5325 C CA . TYR A 1 660 ? 7.915 24.562 -25.052 1.00 38.22 660 TYR A CA 1
ATOM 5326 C C . TYR A 1 660 ? 7.964 24.924 -23.562 1.00 38.22 660 TYR A C 1
ATOM 5328 O O . TYR A 1 660 ? 8.278 24.108 -22.705 1.00 38.22 660 TYR A O 1
ATOM 5336 N N . SER A 1 661 ? 7.717 26.194 -23.254 1.00 40.41 661 SER A N 1
ATOM 5337 C CA . SER A 1 661 ? 7.454 26.641 -21.895 1.00 40.41 661 SER A CA 1
ATOM 5338 C C . SER A 1 661 ? 5.977 26.366 -21.650 1.00 40.41 661 SER A C 1
ATOM 5340 O O . SER A 1 661 ? 5.121 27.159 -22.047 1.00 40.41 661 SER A O 1
ATOM 5342 N N . GLN A 1 662 ? 5.653 25.223 -21.041 1.00 39.59 662 GLN A N 1
ATOM 5343 C CA . GLN A 1 662 ? 4.347 25.005 -20.413 1.00 39.59 662 GLN A CA 1
ATOM 5344 C C . GLN A 1 662 ? 4.226 25.971 -19.226 1.00 39.59 662 GLN A C 1
ATOM 5346 O O . GLN A 1 662 ? 4.355 25.602 -18.067 1.00 39.59 662 GLN A O 1
ATOM 5351 N N . SER A 1 663 ? 4.019 27.250 -19.531 1.00 41.44 663 SER A N 1
ATOM 5352 C CA . SER A 1 663 ? 3.476 28.207 -18.585 1.00 41.44 663 SER A CA 1
ATOM 5353 C C . SER A 1 663 ? 2.013 27.822 -18.433 1.00 41.44 663 SER A C 1
ATOM 5355 O O . SER A 1 663 ? 1.180 28.120 -19.292 1.00 41.44 663 SER A O 1
ATOM 5357 N N . THR A 1 664 ? 1.711 27.079 -17.372 1.00 42.59 664 THR A N 1
ATOM 5358 C CA . THR A 1 664 ? 0.357 26.953 -16.844 1.00 42.59 664 THR A CA 1
ATOM 5359 C C . THR A 1 664 ? -0.073 28.347 -16.402 1.00 42.59 664 THR A C 1
ATOM 5361 O O . THR A 1 664 ? 0.071 28.721 -15.243 1.00 42.59 664 THR A O 1
ATOM 5364 N N . LYS A 1 665 ? -0.526 29.161 -17.361 1.00 39.03 665 LYS A N 1
ATOM 5365 C CA . LYS A 1 665 ? -1.253 30.393 -17.082 1.00 39.03 665 LYS A CA 1
ATOM 5366 C C . LYS A 1 665 ? -2.566 29.979 -16.435 1.00 39.03 665 LYS A C 1
ATOM 5368 O O . LYS A 1 665 ? -3.514 29.608 -17.126 1.00 39.03 665 LYS A O 1
ATOM 5373 N N . ASP A 1 666 ? -2.546 29.973 -15.108 1.00 42.81 666 ASP A N 1
ATOM 5374 C CA . ASP A 1 666 ? -3.710 29.840 -14.249 1.00 42.81 666 ASP A CA 1
ATOM 5375 C C . ASP A 1 666 ? -4.700 30.949 -14.629 1.00 42.81 666 ASP A C 1
ATOM 5377 O O . ASP A 1 666 ? -4.401 32.138 -14.516 1.00 42.81 666 ASP A O 1
ATOM 5381 N N . LYS A 1 667 ? -5.851 30.551 -15.178 1.00 42.50 667 LYS A N 1
ATOM 5382 C CA . LYS A 1 667 ? -6.916 31.468 -15.594 1.00 42.50 667 LYS A CA 1
ATOM 5383 C C . LYS A 1 667 ? -7.834 31.880 -14.437 1.00 42.50 667 LYS A C 1
ATOM 5385 O O . LYS A 1 667 ? -8.846 32.514 -14.705 1.00 42.50 667 LYS A O 1
ATOM 5390 N N . PHE A 1 668 ? -7.485 31.578 -13.184 1.00 37.94 668 PHE A N 1
ATOM 5391 C CA . PHE A 1 668 ? -8.311 31.936 -12.027 1.00 37.94 668 PHE A CA 1
ATOM 5392 C C . PHE A 1 668 ? -7.566 32.634 -10.878 1.00 37.94 668 PHE A C 1
ATOM 5394 O O . PHE A 1 668 ? -8.063 32.663 -9.759 1.00 37.94 668 PHE A O 1
ATOM 5401 N N . SER A 1 669 ? -6.441 33.307 -11.147 1.00 42.91 669 SER A N 1
ATOM 5402 C CA . SER A 1 669 ? -5.959 34.375 -10.250 1.00 42.91 669 SER A CA 1
ATOM 5403 C C . SER A 1 669 ? -6.646 35.691 -10.621 1.00 42.91 669 SER A C 1
ATOM 5405 O O . SER A 1 669 ? -6.048 36.588 -11.213 1.00 42.91 669 SER A O 1
ATOM 5407 N N . GLY A 1 670 ? -7.950 35.757 -10.354 1.00 34.00 670 GLY A N 1
ATOM 5408 C CA . GLY A 1 670 ? -8.704 37.002 -10.315 1.00 34.00 670 GLY A CA 1
ATOM 5409 C C . GLY A 1 670 ? -8.407 37.703 -8.999 1.00 34.00 670 GLY A C 1
ATOM 5410 O O . GLY A 1 670 ? -9.135 37.540 -8.028 1.00 34.00 670 GLY A O 1
ATOM 5411 N N . ASN A 1 671 ? -7.312 38.451 -8.956 1.00 41.91 671 ASN A N 1
ATOM 5412 C CA . ASN A 1 671 ? -7.113 39.473 -7.944 1.00 41.91 671 ASN A CA 1
ATOM 5413 C C . ASN A 1 671 ? -7.887 40.672 -8.487 1.00 41.91 671 ASN A C 1
ATOM 5415 O O . ASN A 1 671 ? -7.374 41.413 -9.327 1.00 41.91 671 ASN A O 1
ATOM 5419 N N . GLU A 1 672 ? -9.156 40.792 -8.103 1.00 39.88 672 GLU A N 1
ATOM 5420 C CA . GLU A 1 672 ? -9.906 42.030 -8.274 1.00 39.88 672 GLU A CA 1
ATOM 5421 C C . GLU A 1 672 ? -9.218 43.123 -7.452 1.00 39.88 672 GLU A C 1
ATOM 5423 O O . GLU A 1 672 ? -9.561 43.377 -6.303 1.00 39.88 672 GLU A O 1
ATOM 5428 N N . GLU A 1 673 ? -8.205 43.757 -8.033 1.00 37.97 673 GLU A N 1
ATOM 5429 C CA . GLU A 1 673 ? -7.799 45.087 -7.620 1.00 37.97 673 GLU A CA 1
ATOM 5430 C C . GLU A 1 673 ? -8.360 46.053 -8.657 1.00 37.97 673 GLU A C 1
ATOM 5432 O O . GLU A 1 673 ? -8.001 46.072 -9.836 1.00 37.97 673 GLU A O 1
ATOM 5437 N N . THR A 1 674 ? -9.371 46.765 -8.184 1.00 36.12 674 THR A N 1
ATOM 5438 C CA . THR A 1 674 ? -10.133 47.819 -8.830 1.00 36.12 674 THR A CA 1
ATOM 5439 C C . THR A 1 674 ? -9.305 48.694 -9.766 1.00 36.12 674 THR A C 1
ATOM 5441 O O . THR A 1 674 ? -8.322 49.316 -9.373 1.00 36.12 674 THR A O 1
ATOM 5444 N N . VAL A 1 675 ? -9.798 48.787 -11.001 1.00 33.78 675 VAL A N 1
ATOM 5445 C CA . VAL A 1 675 ? -9.441 49.772 -12.024 1.00 33.78 675 VAL A CA 1
ATOM 5446 C C . VAL A 1 675 ? -9.424 51.178 -11.415 1.00 33.78 675 VAL A C 1
ATOM 5448 O O . VAL A 1 675 ? -10.479 51.730 -11.109 1.00 33.78 675 VAL A O 1
ATOM 5451 N N . VAL A 1 676 ? -8.238 51.776 -11.290 1.00 37.03 676 VAL A N 1
ATOM 5452 C CA . VAL A 1 676 ? -8.074 53.224 -11.124 1.00 37.03 676 VAL A CA 1
ATOM 5453 C C . VAL A 1 676 ? -7.075 53.719 -12.164 1.00 37.03 676 VAL A C 1
ATOM 5455 O O . VAL A 1 676 ? -5.872 53.535 -12.044 1.00 37.03 676 VAL A O 1
ATOM 5458 N N . ASP A 1 677 ? -7.676 54.332 -13.175 1.00 35.69 677 ASP A N 1
ATOM 5459 C CA . ASP A 1 677 ? -7.216 55.432 -14.018 1.00 35.69 677 ASP A CA 1
ATOM 5460 C C . ASP A 1 677 ? -5.960 55.295 -14.897 1.00 35.69 677 ASP A C 1
ATOM 5462 O O . ASP A 1 677 ? -4.880 54.847 -14.520 1.00 35.69 677 ASP A O 1
ATOM 5466 N N . GLY A 1 678 ? -6.156 55.724 -16.141 1.00 30.77 678 GLY A N 1
ATOM 5467 C CA . GLY A 1 678 ? -5.231 55.604 -17.246 1.00 30.77 678 GLY A CA 1
ATOM 5468 C C . GLY A 1 678 ? -4.055 56.569 -17.153 1.00 30.77 678 GLY A C 1
ATOM 5469 O O . GLY A 1 678 ? -4.182 57.755 -16.861 1.00 30.77 678 GLY A O 1
ATOM 5470 N N . SER A 1 679 ? -2.882 56.065 -17.511 1.00 36.53 679 SER A N 1
ATOM 5471 C CA . SER A 1 679 ? -1.784 56.888 -18.004 1.00 36.53 679 SER A CA 1
ATOM 5472 C C . SER A 1 679 ? -1.146 56.161 -19.177 1.00 36.53 679 SER A C 1
ATOM 5474 O O . SER A 1 679 ? -0.329 55.253 -19.052 1.00 36.53 679 SER A O 1
ATOM 5476 N N . GLU A 1 680 ? -1.643 56.560 -20.336 1.00 30.09 680 GLU A N 1
ATOM 5477 C CA . GLU A 1 680 ? -1.179 56.293 -21.684 1.00 30.09 680 GLU A CA 1
ATOM 5478 C C . GLU A 1 680 ? 0.290 56.729 -21.822 1.00 30.09 680 GLU A C 1
ATOM 5480 O O . GLU A 1 680 ? 0.591 57.900 -22.033 1.00 30.09 680 GLU A O 1
ATOM 5485 N N . LEU A 1 681 ? 1.237 55.800 -21.673 1.00 32.25 681 LEU A N 1
ATOM 5486 C CA . LEU A 1 681 ? 2.637 56.043 -22.022 1.00 32.25 681 LEU A CA 1
ATOM 5487 C C . LEU A 1 681 ? 3.086 55.004 -23.048 1.00 32.25 681 LEU A C 1
ATOM 5489 O O . LEU A 1 681 ? 3.434 53.868 -22.728 1.00 32.25 681 LEU A O 1
ATOM 5493 N N . LEU A 1 682 ? 3.027 55.437 -24.311 1.00 33.12 682 LEU A N 1
ATOM 5494 C CA . LEU A 1 682 ? 3.611 54.787 -25.480 1.00 33.12 682 LEU A CA 1
ATOM 5495 C C . LEU A 1 682 ? 5.039 54.317 -25.173 1.00 33.12 682 LEU A C 1
ATOM 5497 O O . LEU A 1 682 ? 5.922 55.132 -24.908 1.00 33.12 682 LEU A O 1
ATOM 5501 N N . VAL A 1 683 ? 5.275 53.011 -25.289 1.00 31.52 683 VAL A N 1
ATOM 5502 C CA . VAL A 1 683 ? 6.623 52.437 -25.348 1.00 31.52 683 VAL A CA 1
ATOM 5503 C C . VAL A 1 683 ? 7.204 52.740 -26.738 1.00 31.52 683 VAL A C 1
ATOM 5505 O O . VAL A 1 683 ? 6.640 52.279 -27.734 1.00 31.52 683 VAL A O 1
ATOM 5508 N N . PRO A 1 684 ? 8.294 53.521 -26.850 1.00 34.16 684 PRO A N 1
ATOM 5509 C CA . PRO A 1 684 ? 8.887 53.882 -28.133 1.00 34.16 684 PRO A CA 1
ATOM 5510 C C . PRO A 1 684 ? 9.567 52.681 -28.797 1.00 34.16 684 PRO A C 1
ATOM 5512 O O . PRO A 1 684 ? 10.363 51.975 -28.178 1.00 34.16 684 PRO A O 1
ATOM 5515 N N . SER A 1 685 ? 9.268 52.479 -30.078 1.00 32.69 685 SER A N 1
ATOM 5516 C CA . SER A 1 685 ? 9.888 51.480 -30.946 1.00 32.69 685 SER A CA 1
ATOM 5517 C C . SER A 1 685 ? 11.412 51.633 -30.991 1.00 32.69 685 SER A C 1
ATOM 5519 O O . SER A 1 685 ? 11.930 52.713 -31.276 1.00 32.69 685 SER A O 1
ATOM 5521 N N . SER A 1 686 ? 12.121 50.532 -30.745 1.00 33.00 686 SER A N 1
ATOM 5522 C CA . SER A 1 686 ? 13.573 50.408 -30.883 1.00 33.00 686 SER A CA 1
ATOM 5523 C C . SER A 1 686 ? 14.039 50.773 -32.303 1.00 33.00 686 SER A C 1
ATOM 5525 O O . SER A 1 686 ? 13.525 50.198 -33.263 1.00 33.00 686 SER A O 1
ATOM 5527 N N . PRO A 1 687 ? 15.009 51.690 -32.469 1.00 38.38 687 PRO A N 1
ATOM 5528 C CA . PRO A 1 687 ? 15.665 51.918 -33.745 1.00 38.38 687 PRO A CA 1
ATOM 5529 C C . PRO A 1 687 ? 16.881 50.994 -33.874 1.00 38.38 687 PRO A C 1
ATOM 5531 O O . PRO A 1 687 ? 17.831 51.083 -33.098 1.00 38.38 687 PRO A O 1
ATOM 5534 N N . ASP A 1 688 ? 16.847 50.127 -34.884 1.00 32.31 688 ASP A N 1
ATOM 5535 C CA . ASP A 1 688 ? 18.004 49.410 -35.419 1.00 32.31 688 ASP A CA 1
ATOM 5536 C C . ASP A 1 688 ? 19.054 50.427 -35.909 1.00 32.31 688 ASP A C 1
ATOM 5538 O O . ASP A 1 688 ? 19.021 50.878 -37.054 1.00 32.31 688 ASP A O 1
ATOM 5542 N N . SER A 1 689 ? 19.981 50.844 -35.045 1.00 30.56 689 SER A N 1
ATOM 5543 C CA . SER A 1 689 ? 21.116 51.678 -35.445 1.00 30.56 689 SER A CA 1
ATOM 5544 C C . SER A 1 689 ? 22.312 50.793 -35.794 1.00 30.56 689 SER A C 1
ATOM 5546 O O . SER A 1 689 ? 23.144 50.429 -34.964 1.00 30.56 689 SER A O 1
ATOM 5548 N N . CYS A 1 690 ? 22.410 50.443 -37.076 1.00 27.31 690 CYS A N 1
ATOM 5549 C CA . CYS A 1 690 ? 23.668 50.016 -37.673 1.00 27.31 690 CYS A CA 1
ATOM 5550 C C . CYS A 1 690 ? 24.680 51.163 -37.530 1.00 27.31 690 CYS A C 1
ATOM 5552 O O . CYS A 1 690 ? 24.556 52.189 -38.195 1.00 27.31 690 CYS A O 1
ATOM 5554 N N . ILE A 1 691 ? 25.663 51.007 -36.642 1.00 31.66 691 ILE A N 1
ATOM 5555 C CA . ILE A 1 691 ? 26.776 51.951 -36.520 1.00 31.66 691 ILE A CA 1
ATOM 5556 C C . ILE A 1 691 ? 27.754 51.667 -37.662 1.00 31.66 691 ILE A C 1
ATOM 5558 O O . ILE A 1 691 ? 28.503 50.691 -37.661 1.00 31.66 691 ILE A O 1
ATOM 5562 N N . ASP A 1 692 ? 27.661 52.542 -38.654 1.00 30.20 692 ASP A N 1
ATOM 5563 C CA . ASP A 1 692 ? 28.514 52.717 -39.820 1.00 30.20 692 ASP A CA 1
ATOM 5564 C C . ASP A 1 692 ? 29.912 53.195 -39.381 1.00 30.20 692 ASP A C 1
ATOM 5566 O O . ASP A 1 692 ? 30.094 54.342 -38.972 1.00 30.20 692 ASP A O 1
ATOM 5570 N N . ILE A 1 693 ? 30.911 52.306 -39.407 1.00 34.38 693 ILE A N 1
ATOM 5571 C CA . ILE A 1 693 ? 32.317 52.683 -39.202 1.00 34.38 693 ILE A CA 1
ATOM 5572 C C . ILE A 1 693 ? 32.898 53.039 -40.570 1.00 34.38 693 ILE A C 1
ATOM 5574 O O . ILE A 1 693 ? 33.574 52.246 -41.227 1.00 34.38 693 ILE A O 1
ATOM 5578 N N . SER A 1 694 ? 32.604 54.263 -40.990 1.00 29.61 694 SER A N 1
ATOM 5579 C CA . SER A 1 694 ? 33.326 54.963 -42.043 1.00 29.61 694 SER A CA 1
ATOM 5580 C C . SER A 1 694 ? 34.678 55.428 -41.486 1.00 29.61 694 SER A C 1
ATOM 5582 O O . SER A 1 694 ? 34.749 56.422 -40.769 1.00 29.61 694 SER A O 1
ATOM 5584 N N . CYS A 1 695 ? 35.761 54.704 -41.783 1.00 32.62 695 CYS A N 1
ATOM 5585 C CA . CYS A 1 695 ? 37.121 55.223 -41.618 1.00 32.62 695 CYS A CA 1
ATOM 5586 C C . CYS A 1 695 ? 37.621 55.739 -42.968 1.00 32.62 695 CYS A C 1
ATOM 5588 O O . CYS A 1 695 ? 37.703 54.995 -43.946 1.00 32.62 695 CYS A O 1
ATOM 5590 N N . GLU A 1 696 ? 37.905 57.038 -42.988 1.00 31.95 696 GLU A N 1
ATOM 5591 C CA . GLU A 1 696 ? 38.350 57.807 -44.138 1.00 31.95 696 GLU A CA 1
ATOM 5592 C C . GLU A 1 696 ? 39.656 57.273 -44.736 1.00 31.95 696 GLU A C 1
ATOM 5594 O O . GLU A 1 696 ? 40.618 56.918 -44.053 1.00 31.95 696 GLU A O 1
ATOM 5599 N N . PHE A 1 697 ? 39.636 57.222 -46.061 1.00 27.12 697 PHE A N 1
ATOM 5600 C CA . PHE A 1 697 ? 40.689 56.797 -46.963 1.00 27.12 697 PHE A CA 1
ATOM 5601 C C . PHE A 1 697 ? 41.609 58.004 -47.209 1.00 27.12 697 PHE A C 1
ATOM 5603 O O . PHE A 1 697 ? 41.271 58.852 -48.033 1.00 27.12 697 PHE A O 1
ATOM 5610 N N . ASP A 1 698 ? 42.753 58.110 -46.524 1.00 32.31 698 ASP A N 1
ATOM 5611 C CA . ASP A 1 698 ? 43.775 59.095 -46.906 1.00 32.31 698 ASP A CA 1
ATOM 5612 C C . ASP A 1 698 ? 44.880 58.423 -47.727 1.00 32.31 698 ASP A C 1
ATOM 5614 O O . ASP A 1 698 ? 45.576 57.500 -47.299 1.00 32.31 698 ASP A O 1
ATOM 5618 N N . SER A 1 699 ? 44.956 58.855 -48.981 1.00 31.91 699 SER A N 1
ATOM 5619 C CA . SER A 1 699 ? 45.731 58.248 -50.056 1.00 31.91 699 SER A CA 1
ATOM 5620 C C . SER A 1 699 ? 47.086 58.948 -50.153 1.00 31.91 699 SER A C 1
ATOM 5622 O O . SER A 1 699 ? 47.289 59.836 -50.981 1.00 31.91 699 SER A O 1
ATOM 5624 N N . GLY A 1 700 ? 48.020 58.557 -49.286 1.00 31.36 700 GLY A N 1
ATOM 5625 C CA . GLY A 1 700 ? 49.413 59.004 -49.317 1.00 31.36 700 GLY A CA 1
ATOM 5626 C C . GLY A 1 700 ? 50.223 58.271 -50.390 1.00 31.36 700 GLY A C 1
ATOM 5627 O O . GLY A 1 700 ? 50.347 57.051 -50.369 1.00 31.36 700 GLY A O 1
ATOM 5628 N N . LYS A 1 701 ? 50.743 59.039 -51.346 1.00 34.34 701 LYS A N 1
ATOM 5629 C CA . LYS A 1 701 ? 51.507 58.616 -52.527 1.00 34.34 701 LYS A CA 1
ATOM 5630 C C . LYS A 1 701 ? 52.839 57.922 -52.199 1.00 34.34 701 LYS A C 1
ATOM 5632 O O . LYS A 1 701 ? 53.508 58.301 -51.250 1.00 34.34 701 LYS A O 1
ATOM 5637 N N . HIS A 1 702 ? 53.191 56.986 -53.088 1.00 29.23 702 HIS A N 1
ATOM 5638 C CA . HIS A 1 702 ? 54.518 56.675 -53.641 1.00 29.23 702 HIS A CA 1
ATOM 5639 C C . HIS A 1 702 ? 55.759 57.138 -52.863 1.00 29.23 702 HIS A C 1
ATOM 5641 O O . HIS A 1 702 ? 55.994 58.334 -52.775 1.00 29.23 702 HIS A O 1
ATOM 5647 N N . ASP A 1 703 ? 56.613 56.179 -52.496 1.00 34.47 703 ASP A N 1
ATOM 5648 C CA . ASP A 1 703 ? 58.012 56.151 -52.939 1.00 34.47 703 ASP A CA 1
ATOM 5649 C C . ASP A 1 703 ? 58.521 54.698 -52.886 1.00 34.47 703 ASP A C 1
ATOM 5651 O O . ASP A 1 703 ? 58.544 54.043 -51.844 1.00 34.47 703 ASP A O 1
ATOM 5655 N N . ASP A 1 704 ? 58.833 54.183 -54.072 1.00 29.00 704 ASP A N 1
ATOM 5656 C CA . ASP A 1 704 ? 59.482 52.906 -54.351 1.00 29.00 704 ASP A CA 1
ATOM 5657 C C . ASP A 1 704 ? 60.983 53.188 -54.399 1.00 29.00 704 ASP A C 1
ATOM 5659 O O . ASP A 1 704 ? 61.425 53.855 -55.327 1.00 29.00 704 ASP A O 1
ATOM 5663 N N . ASP A 1 705 ? 61.752 52.769 -53.389 1.00 34.50 705 ASP A N 1
ATOM 5664 C CA . ASP A 1 705 ? 63.178 52.501 -53.582 1.00 34.50 705 ASP A CA 1
ATOM 5665 C C . ASP A 1 705 ? 63.845 51.812 -52.379 1.00 34.50 705 ASP A C 1
ATOM 5667 O O . ASP A 1 705 ? 63.695 52.185 -51.216 1.00 34.50 705 ASP A O 1
ATOM 5671 N N . THR A 1 706 ? 64.748 50.893 -52.719 1.00 36.28 706 THR A N 1
ATOM 5672 C CA . THR A 1 706 ? 65.832 50.337 -51.886 1.00 36.28 706 THR A CA 1
ATOM 5673 C C . THR A 1 706 ? 65.538 49.084 -51.045 1.00 36.28 706 THR A C 1
ATOM 5675 O O . THR A 1 706 ? 65.550 49.065 -49.814 1.00 36.28 706 THR A O 1
ATOM 5678 N N . LEU A 1 707 ? 65.512 47.952 -51.753 1.00 28.83 707 LEU A N 1
ATOM 5679 C CA . LEU A 1 707 ? 66.083 46.679 -51.301 1.00 28.83 707 LEU A CA 1
ATOM 5680 C C . LEU A 1 707 ? 67.554 46.858 -50.860 1.00 28.83 707 LEU A C 1
ATOM 5682 O O . LEU A 1 707 ? 68.452 46.856 -51.702 1.00 28.83 707 LEU A O 1
ATOM 5686 N N . ARG A 1 708 ? 67.849 46.938 -49.551 1.00 32.19 708 ARG A N 1
ATOM 5687 C CA . ARG A 1 708 ? 69.174 46.530 -49.032 1.00 32.19 708 ARG A CA 1
ATOM 5688 C C . ARG A 1 708 ? 69.196 46.209 -47.536 1.00 32.19 708 ARG A C 1
ATOM 5690 O O . ARG A 1 708 ? 69.282 47.089 -46.689 1.00 32.19 708 ARG A O 1
ATOM 5697 N N . ASN A 1 709 ? 69.242 44.909 -47.253 1.00 31.59 709 ASN A N 1
ATOM 5698 C CA . ASN A 1 709 ? 69.939 44.233 -46.154 1.00 31.59 709 ASN A CA 1
ATOM 5699 C C . ASN A 1 709 ? 70.480 45.112 -45.011 1.00 31.59 709 ASN A C 1
ATOM 5701 O O . ASN A 1 709 ? 71.585 45.650 -45.105 1.00 31.59 709 ASN A O 1
ATOM 5705 N N . LYS A 1 710 ? 69.793 45.086 -43.867 1.00 34.69 710 LYS A N 1
ATOM 5706 C CA . LYS A 1 710 ? 70.420 45.152 -42.540 1.00 34.69 710 LYS A CA 1
ATOM 5707 C C . LYS A 1 710 ? 69.557 44.385 -41.540 1.00 34.69 710 LYS A C 1
ATOM 5709 O O . LYS A 1 710 ? 68.715 44.940 -40.850 1.00 34.69 710 LYS A O 1
ATOM 5714 N N . VAL A 1 711 ? 69.825 43.085 -41.449 1.00 33.59 711 VAL A N 1
ATOM 5715 C CA . VAL A 1 711 ? 69.571 42.299 -40.239 1.00 33.59 711 VAL A CA 1
ATOM 5716 C C . VAL A 1 711 ? 70.523 42.853 -39.174 1.00 33.59 711 VAL A C 1
ATOM 5718 O O . VAL A 1 711 ? 71.686 42.466 -39.095 1.00 33.59 711 VAL A O 1
ATOM 5721 N N . LYS A 1 712 ? 70.081 43.865 -38.429 1.00 34.34 712 LYS A N 1
ATOM 5722 C CA . LYS A 1 712 ? 70.741 44.333 -37.207 1.00 34.34 712 LYS A CA 1
ATOM 5723 C C . LYS A 1 712 ? 69.665 44.398 -36.137 1.00 34.34 712 LYS A C 1
ATOM 5725 O O . LYS A 1 712 ? 68.720 45.165 -36.264 1.00 34.34 712 LYS A O 1
ATOM 5730 N N . GLY A 1 713 ? 69.794 43.496 -35.169 1.00 33.25 713 GLY A N 1
ATOM 5731 C CA . GLY A 1 713 ? 68.814 43.260 -34.124 1.00 33.25 713 GLY A CA 1
ATOM 5732 C C . GLY A 1 713 ? 68.518 44.517 -33.321 1.00 33.25 713 GLY A C 1
ATOM 5733 O O . GLY A 1 713 ? 69.420 45.093 -32.722 1.00 33.25 713 GLY A O 1
ATOM 5734 N N . ASN A 1 714 ? 67.242 44.885 -33.291 1.00 34.50 714 ASN A N 1
ATOM 5735 C CA . ASN A 1 714 ? 66.680 45.725 -32.250 1.00 34.50 714 ASN A CA 1
ATOM 5736 C C . ASN A 1 714 ? 65.915 44.789 -31.317 1.00 34.50 714 ASN A C 1
ATOM 5738 O O . ASN A 1 714 ? 64.840 44.293 -31.643 1.00 34.50 714 ASN A O 1
ATOM 5742 N N . LEU A 1 715 ? 66.553 44.501 -30.188 1.00 39.19 715 LEU A N 1
ATOM 5743 C CA . LEU A 1 715 ? 66.115 43.598 -29.130 1.00 39.19 715 LEU A CA 1
ATOM 5744 C C . LEU A 1 715 ? 65.206 44.316 -28.108 1.00 39.19 715 LEU A C 1
ATOM 5746 O O . LEU A 1 715 ? 65.234 43.982 -26.931 1.00 39.19 715 LEU A O 1
ATOM 5750 N N . GLU A 1 716 ? 64.440 45.329 -28.523 1.00 39.22 716 GLU A N 1
ATOM 5751 C CA . GLU A 1 716 ? 63.696 46.207 -27.597 1.00 39.22 716 GLU A CA 1
ATOM 5752 C C . GLU A 1 716 ? 62.172 45.979 -27.589 1.00 39.22 716 GLU A C 1
ATOM 5754 O O . GLU A 1 716 ? 61.430 46.753 -26.995 1.00 39.22 716 GLU A O 1
ATOM 5759 N N . ALA A 1 717 ? 61.675 44.896 -28.194 1.00 45.44 717 ALA A N 1
ATOM 5760 C CA . ALA A 1 717 ? 60.234 44.627 -28.292 1.00 45.44 717 ALA A CA 1
ATOM 5761 C C . ALA A 1 717 ? 59.644 43.742 -27.169 1.00 45.44 717 ALA A C 1
ATOM 5763 O O . ALA A 1 717 ? 58.483 43.358 -27.264 1.00 45.44 717 ALA A O 1
ATOM 5764 N N . SER A 1 718 ? 60.389 43.389 -26.113 1.00 52.69 718 SER A N 1
ATOM 5765 C CA . SER A 1 718 ? 59.902 42.387 -25.146 1.00 52.69 718 SER A CA 1
ATOM 5766 C C . SER A 1 718 ? 58.835 42.900 -24.170 1.00 52.69 718 SER A C 1
ATOM 5768 O O . SER A 1 718 ? 57.999 42.120 -23.737 1.00 52.69 718 SER A O 1
ATOM 5770 N N . ALA A 1 719 ? 58.798 44.196 -23.838 1.00 56.25 719 ALA A N 1
ATOM 5771 C CA . ALA A 1 719 ? 57.924 44.663 -22.756 1.00 56.25 719 ALA A CA 1
ATOM 5772 C C . ALA A 1 719 ? 56.420 44.707 -23.115 1.00 56.25 719 ALA A C 1
ATOM 5774 O O . ALA A 1 719 ? 55.600 44.356 -22.274 1.00 56.25 719 ALA A O 1
ATOM 5775 N N . ASP A 1 720 ? 56.037 45.121 -24.333 1.00 59.22 720 ASP A N 1
ATOM 5776 C CA . ASP A 1 720 ? 54.613 45.202 -24.746 1.00 59.22 720 ASP A CA 1
ATOM 5777 C C . ASP A 1 720 ? 54.043 43.811 -25.095 1.00 59.22 720 ASP A C 1
ATOM 5779 O O . ASP A 1 720 ? 52.904 43.483 -24.754 1.00 59.22 720 ASP A O 1
ATOM 5783 N N . ASP A 1 721 ? 54.862 42.950 -25.710 1.00 60.59 721 ASP A N 1
ATOM 5784 C CA . ASP A 1 721 ? 54.478 41.578 -26.063 1.00 60.59 721 ASP A CA 1
ATOM 5785 C C . ASP A 1 721 ? 54.268 40.702 -24.817 1.00 60.59 721 ASP A C 1
ATOM 5787 O O . ASP A 1 721 ? 53.313 39.916 -24.775 1.00 60.59 721 ASP A O 1
ATOM 5791 N N . ASP A 1 722 ? 55.093 40.881 -23.777 1.00 65.75 722 ASP A N 1
ATOM 5792 C CA . ASP A 1 722 ? 54.934 40.177 -22.501 1.00 65.75 722 ASP A CA 1
ATOM 5793 C C . ASP A 1 722 ? 53.609 40.552 -21.813 1.00 65.75 722 ASP A C 1
ATOM 5795 O O . ASP A 1 722 ? 52.952 39.681 -21.243 1.00 65.75 722 ASP A O 1
ATOM 5799 N N . VAL A 1 723 ? 53.137 41.802 -21.932 1.00 77.38 723 VAL A N 1
ATOM 5800 C CA . VAL A 1 723 ? 51.844 42.229 -21.356 1.00 77.38 723 VAL A CA 1
ATOM 5801 C C . VAL A 1 723 ? 50.670 41.532 -22.047 1.00 77.38 723 VAL A C 1
ATOM 5803 O O . VAL A 1 723 ? 49.744 41.065 -21.377 1.00 77.38 723 VAL A O 1
ATOM 5806 N N . GLY A 1 724 ? 50.696 41.422 -23.378 1.00 77.94 724 GLY A N 1
ATOM 5807 C CA . GLY A 1 724 ? 49.650 40.735 -24.137 1.00 77.94 724 GLY A CA 1
ATOM 5808 C C . GLY A 1 724 ? 49.587 39.234 -23.837 1.00 77.94 724 GLY A C 1
ATOM 5809 O O . GLY A 1 724 ? 48.502 38.696 -23.603 1.00 77.94 724 GLY A O 1
ATOM 5810 N N . VAL A 1 725 ? 50.745 38.566 -23.784 1.00 80.88 725 VAL A N 1
ATOM 5811 C CA . VAL A 1 725 ? 50.842 37.138 -23.439 1.00 80.88 725 VAL A CA 1
ATOM 5812 C C . VAL A 1 725 ? 50.427 36.899 -21.987 1.00 80.88 725 VAL A C 1
ATOM 5814 O O . VAL A 1 725 ? 49.640 35.989 -21.724 1.00 80.88 725 VAL A O 1
ATOM 5817 N N . GLN A 1 726 ? 50.861 37.748 -21.052 1.00 81.44 726 GLN A N 1
ATOM 5818 C CA . GLN A 1 726 ? 50.465 37.644 -19.649 1.00 81.44 726 GLN A CA 1
ATOM 5819 C C . GLN A 1 726 ? 48.952 37.824 -19.475 1.00 81.44 726 GLN A C 1
ATOM 5821 O O . GLN A 1 726 ? 48.331 37.110 -18.689 1.00 81.44 726 GLN A O 1
ATOM 5826 N N . ARG A 1 727 ? 48.325 38.723 -20.245 1.00 83.12 727 ARG A N 1
ATOM 5827 C CA . ARG A 1 727 ? 46.867 38.910 -20.234 1.00 83.12 727 ARG A CA 1
ATOM 5828 C C . ARG A 1 727 ? 46.132 37.669 -20.745 1.00 83.12 727 ARG A C 1
ATOM 5830 O O . ARG A 1 727 ? 45.140 37.281 -20.140 1.00 83.12 727 ARG A O 1
ATOM 5837 N N . ILE A 1 728 ? 46.634 37.013 -21.794 1.00 83.81 728 ILE A N 1
ATOM 5838 C CA . ILE A 1 728 ? 46.095 35.732 -22.290 1.00 83.81 728 ILE A CA 1
ATOM 5839 C C . ILE A 1 728 ? 46.191 34.649 -21.208 1.00 83.81 728 ILE A C 1
ATOM 5841 O O . ILE A 1 728 ? 45.198 33.981 -20.932 1.00 83.81 728 ILE A O 1
ATOM 5845 N N . LEU A 1 729 ? 47.353 34.497 -20.566 1.00 84.50 729 LEU A N 1
ATOM 5846 C CA . LEU A 1 729 ? 47.552 33.505 -19.504 1.00 84.50 729 LEU A CA 1
ATOM 5847 C C . LEU A 1 729 ? 46.658 33.766 -18.283 1.00 84.50 729 LEU A C 1
ATOM 5849 O O . LEU A 1 729 ? 46.113 32.821 -17.709 1.00 84.50 729 LEU A O 1
ATOM 5853 N N . ASN A 1 730 ? 46.459 35.035 -17.918 1.00 86.50 730 ASN A N 1
ATOM 5854 C CA . ASN A 1 730 ? 45.536 35.412 -16.850 1.00 86.50 730 ASN A CA 1
ATOM 5855 C C . ASN A 1 730 ? 44.084 35.076 -17.224 1.00 86.50 730 ASN A C 1
ATOM 5857 O O . ASN A 1 730 ? 43.396 34.456 -16.421 1.00 86.50 730 ASN A O 1
ATOM 5861 N N . LEU A 1 731 ? 43.630 35.389 -18.446 1.00 85.25 731 LEU A N 1
ATOM 5862 C CA . LEU A 1 731 ? 42.279 35.023 -18.894 1.00 85.25 731 LEU A CA 1
ATOM 5863 C C . LEU A 1 731 ? 42.064 33.503 -18.946 1.00 85.25 731 LEU A C 1
ATOM 5865 O O . LEU A 1 731 ? 40.978 33.034 -18.613 1.00 85.25 731 LEU A O 1
ATOM 5869 N N . ILE A 1 732 ? 43.078 32.727 -19.342 1.00 84.50 732 ILE A N 1
ATOM 5870 C CA . ILE A 1 732 ? 43.009 31.258 -19.324 1.00 84.50 732 ILE A CA 1
ATOM 5871 C C . ILE A 1 732 ? 42.901 30.744 -17.883 1.00 84.50 732 ILE A C 1
ATOM 5873 O O . ILE A 1 732 ? 42.073 29.877 -17.620 1.00 84.50 732 ILE A O 1
ATOM 5877 N N . SER A 1 733 ? 43.684 31.296 -16.949 1.00 86.00 733 SER A N 1
ATOM 5878 C CA . SER A 1 733 ? 43.587 30.951 -15.523 1.00 86.00 733 SER A CA 1
ATOM 5879 C C . SER A 1 733 ? 42.209 31.301 -14.944 1.00 86.00 733 SER A C 1
ATOM 5881 O O . SER A 1 733 ? 41.590 30.462 -14.300 1.00 86.00 733 SER A O 1
ATOM 5883 N N . GLU A 1 734 ? 41.677 32.492 -15.241 1.00 86.69 734 GLU A N 1
ATOM 5884 C CA . GLU A 1 734 ? 40.336 32.911 -14.804 1.00 86.69 734 GLU A CA 1
ATOM 5885 C C . GLU A 1 734 ? 39.233 31.986 -15.345 1.00 86.69 734 GLU A C 1
ATOM 5887 O O . GLU A 1 734 ? 38.318 31.619 -14.608 1.00 86.69 734 GLU A O 1
ATOM 5892 N N . LEU A 1 735 ? 39.319 31.575 -16.618 1.00 83.44 735 LEU A N 1
ATOM 5893 C CA . LEU A 1 735 ? 38.385 30.614 -17.215 1.00 83.44 735 LEU A CA 1
ATOM 5894 C C . LEU A 1 735 ? 38.506 29.224 -16.575 1.00 83.44 735 LEU A C 1
ATOM 5896 O O . LEU A 1 735 ? 37.481 28.592 -16.325 1.00 83.44 735 LEU A O 1
ATOM 5900 N N . GLN A 1 736 ? 39.725 28.769 -16.266 1.00 81.94 736 GLN A N 1
ATOM 5901 C CA . GLN A 1 736 ? 39.941 27.509 -15.548 1.00 81.94 736 GLN A CA 1
ATOM 5902 C C . GLN A 1 736 ? 39.366 27.550 -14.130 1.00 81.94 736 GLN A C 1
ATOM 5904 O O . GLN A 1 736 ? 38.792 26.561 -13.685 1.00 81.94 736 GLN A O 1
ATOM 5909 N N . ASP A 1 737 ? 39.469 28.672 -13.419 1.00 79.50 737 ASP A N 1
ATOM 5910 C CA . ASP A 1 737 ? 38.898 28.805 -12.076 1.00 79.50 737 ASP A CA 1
ATOM 5911 C C . ASP A 1 737 ? 37.357 28.871 -12.105 1.00 79.50 737 ASP A C 1
ATOM 5913 O O . ASP A 1 737 ? 36.683 28.263 -11.268 1.00 79.50 737 ASP A O 1
ATOM 5917 N N . LEU A 1 738 ? 36.775 29.511 -13.123 1.00 74.06 738 LEU A N 1
ATOM 5918 C CA . LEU A 1 738 ? 35.333 29.459 -13.403 1.00 74.06 738 LEU A CA 1
ATOM 5919 C C . LEU A 1 738 ? 34.854 28.038 -13.740 1.00 74.06 738 LEU A C 1
ATOM 5921 O O . LEU A 1 738 ? 33.806 27.594 -13.277 1.00 74.06 738 LEU A O 1
ATOM 5925 N N . GLU A 1 739 ? 35.633 27.281 -14.507 1.00 73.19 739 GLU A N 1
ATOM 5926 C CA . GLU A 1 739 ? 35.309 25.888 -14.816 1.00 73.19 739 GLU A CA 1
ATOM 5927 C C . GLU A 1 739 ? 35.454 24.988 -13.579 1.00 73.19 739 GLU A C 1
ATOM 5929 O O . GLU A 1 739 ? 34.588 24.153 -13.305 1.00 73.19 739 GLU A O 1
ATOM 5934 N N . ARG A 1 740 ? 36.477 25.227 -12.749 1.00 70.25 740 ARG A N 1
ATOM 5935 C CA . ARG A 1 740 ? 36.662 24.537 -11.464 1.00 70.25 740 ARG A CA 1
ATOM 5936 C C . ARG A 1 740 ? 35.497 24.775 -10.517 1.00 70.25 740 ARG A C 1
ATOM 5938 O O . ARG A 1 740 ? 35.013 23.808 -9.936 1.00 70.25 740 ARG A O 1
ATOM 5945 N N . THR A 1 741 ? 35.004 26.009 -10.396 1.00 64.50 741 THR A N 1
ATOM 5946 C CA . THR A 1 741 ? 33.821 26.300 -9.562 1.00 64.50 741 THR A CA 1
ATOM 5947 C C . THR A 1 741 ? 32.555 25.610 -10.073 1.00 64.50 741 THR A C 1
ATOM 5949 O O . THR A 1 741 ? 31.706 25.253 -9.263 1.00 64.50 741 THR A O 1
ATOM 5952 N N . ARG A 1 742 ? 32.446 25.321 -11.377 1.00 63.59 742 ARG A N 1
ATOM 5953 C CA . ARG A 1 742 ? 31.362 24.493 -11.932 1.00 63.59 742 ARG A CA 1
ATOM 5954 C C . ARG A 1 742 ? 31.541 22.997 -11.635 1.00 63.59 742 ARG A C 1
ATOM 5956 O O . ARG A 1 742 ? 30.555 22.310 -11.380 1.00 63.59 742 ARG A O 1
ATOM 5963 N N . THR A 1 743 ? 32.774 22.480 -11.674 1.00 59.25 743 THR A N 1
ATOM 5964 C CA . THR A 1 743 ? 33.065 21.063 -11.352 1.00 59.25 743 THR A CA 1
ATOM 5965 C C . THR A 1 743 ? 32.996 20.761 -9.857 1.00 59.25 743 THR A C 1
ATOM 5967 O O . THR A 1 743 ? 32.609 19.660 -9.463 1.00 59.25 743 THR A O 1
ATOM 5970 N N . LEU A 1 744 ? 33.306 21.749 -9.015 1.00 46.19 744 LEU A N 1
ATOM 5971 C CA . LEU A 1 744 ? 33.033 21.717 -7.588 1.00 46.19 744 LEU A CA 1
ATOM 5972 C C . LEU A 1 744 ? 31.542 21.987 -7.398 1.00 46.19 744 LEU A C 1
ATOM 5974 O O . LEU A 1 744 ? 31.119 23.094 -7.075 1.00 46.19 744 LEU A O 1
ATOM 5978 N N . SER A 1 745 ? 30.742 20.945 -7.628 1.00 42.28 745 SER A N 1
ATOM 5979 C CA . SER A 1 745 ? 29.351 20.887 -7.188 1.00 42.28 745 SER A CA 1
ATOM 5980 C C . SER A 1 745 ? 29.267 21.497 -5.782 1.00 42.28 745 SER A C 1
ATOM 5982 O O . SER A 1 745 ? 30.106 21.137 -4.950 1.00 42.28 745 SER A O 1
ATOM 5984 N N . PRO A 1 746 ? 28.335 22.428 -5.499 1.00 45.03 746 PRO A N 1
ATOM 5985 C CA . PRO A 1 746 ? 28.214 23.059 -4.192 1.00 45.03 746 PRO A CA 1
ATOM 5986 C C . PRO A 1 746 ? 27.757 22.011 -3.174 1.00 45.03 746 PRO A C 1
ATOM 5988 O O . PRO A 1 746 ? 26.587 21.903 -2.826 1.00 45.03 746 PRO A O 1
ATOM 5991 N N . CYS A 1 747 ? 28.699 21.199 -2.712 1.00 40.53 747 CYS A N 1
ATOM 5992 C CA . CYS A 1 747 ? 28.557 20.333 -1.568 1.00 40.53 747 CYS A CA 1
ATOM 5993 C C . CYS A 1 747 ? 28.653 21.242 -0.350 1.00 40.53 747 CYS A C 1
ATOM 5995 O O . CYS A 1 747 ? 29.706 21.376 0.270 1.00 40.53 747 CYS A O 1
ATOM 5997 N N . SER A 1 748 ? 27.551 21.902 -0.002 1.00 38.16 748 SER A N 1
ATOM 5998 C CA . SER A 1 748 ? 27.364 22.233 1.399 1.00 38.16 748 SER A CA 1
ATOM 5999 C C . SER A 1 748 ? 27.400 20.898 2.162 1.00 38.16 748 SER A C 1
ATOM 6001 O O . SER A 1 748 ? 26.711 19.950 1.775 1.00 38.16 748 SER A O 1
ATOM 6003 N N . PRO A 1 749 ? 28.190 20.776 3.243 1.00 47.00 749 PRO A N 1
ATOM 6004 C CA . PRO A 1 749 ? 28.253 19.546 4.039 1.00 47.00 749 PRO A CA 1
ATOM 6005 C C . PRO A 1 749 ? 26.917 19.212 4.733 1.00 47.00 749 PRO A C 1
ATOM 6007 O O . PRO A 1 749 ? 26.805 18.184 5.387 1.00 47.00 749 PRO A O 1
ATOM 6010 N N . ASN A 1 750 ? 25.889 20.045 4.536 1.00 43.62 750 ASN A N 1
ATOM 6011 C CA . ASN A 1 750 ? 24.529 19.877 5.029 1.00 43.62 750 ASN A CA 1
ATOM 6012 C C . ASN A 1 750 ? 23.524 19.605 3.897 1.00 43.62 750 ASN A C 1
ATOM 6014 O O . ASN A 1 750 ? 22.383 20.058 3.965 1.00 43.62 750 ASN A O 1
ATOM 6018 N N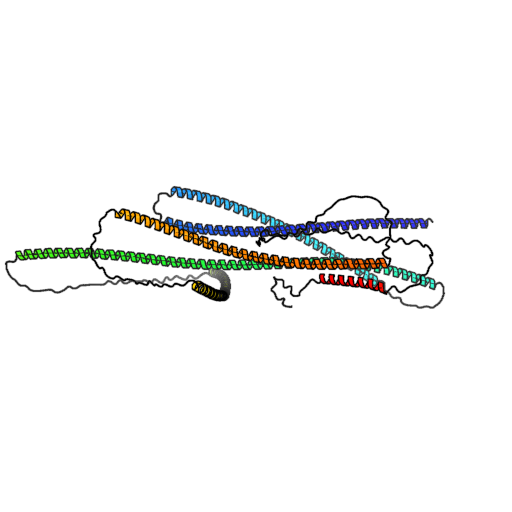 . LEU A 1 751 ? 23.903 18.836 2.871 1.00 43.19 751 LEU A N 1
ATOM 6019 C CA . LEU A 1 751 ? 22.921 18.059 2.107 1.00 43.19 751 LEU A CA 1
ATOM 6020 C C . LEU A 1 751 ? 22.376 16.950 3.017 1.00 43.19 751 LEU A C 1
ATOM 6022 O O . LEU A 1 751 ? 22.667 15.765 2.875 1.00 43.19 751 LEU A O 1
ATOM 6026 N N . HIS A 1 752 ? 21.574 17.359 3.995 1.00 40.25 752 HIS A N 1
ATOM 6027 C CA . HIS A 1 752 ? 20.547 16.495 4.528 1.00 40.25 752 HIS A CA 1
ATOM 6028 C C . HIS A 1 752 ? 19.578 16.255 3.378 1.00 40.25 752 HIS A C 1
ATOM 6030 O O . HIS A 1 752 ? 18.893 17.167 2.919 1.00 40.25 752 HIS A O 1
ATOM 6036 N N . CYS A 1 753 ? 19.555 15.023 2.876 1.00 45.03 753 CYS A N 1
ATOM 6037 C CA . CYS A 1 753 ? 18.394 14.544 2.150 1.00 45.03 753 CYS A CA 1
ATOM 6038 C C . CYS A 1 753 ? 17.187 14.807 3.057 1.00 45.03 753 CYS A C 1
ATOM 6040 O O . CYS A 1 753 ? 17.175 14.355 4.202 1.00 45.03 753 CYS A O 1
ATOM 6042 N N . SER A 1 754 ? 16.201 15.563 2.578 1.00 49.41 754 SER A N 1
ATOM 6043 C CA . SER A 1 754 ? 15.000 15.898 3.351 1.00 49.41 754 SER A CA 1
ATOM 6044 C C . SER A 1 754 ? 14.190 14.665 3.773 1.00 49.41 754 SER A C 1
ATOM 6046 O O . SER A 1 754 ? 13.305 14.784 4.613 1.00 49.41 754 SER A O 1
ATOM 6048 N N . GLU A 1 755 ? 14.504 13.493 3.216 1.00 51.84 755 GLU A N 1
ATOM 6049 C CA . GLU A 1 755 ? 13.923 12.196 3.578 1.00 51.84 755 GLU A CA 1
ATOM 6050 C C . GLU A 1 755 ? 14.812 11.401 4.560 1.00 51.84 755 GLU A C 1
ATOM 6052 O O . GLU A 1 755 ? 14.328 10.511 5.250 1.00 51.84 755 GLU A O 1
ATOM 6057 N N . CYS A 1 756 ? 16.093 11.755 4.729 1.00 43.78 756 CYS A N 1
ATOM 6058 C CA . CYS A 1 756 ? 17.014 11.037 5.614 1.00 43.78 756 CYS A CA 1
ATOM 6059 C C . CYS A 1 756 ? 17.195 11.764 6.955 1.00 43.78 756 CYS A C 1
ATOM 6061 O O . CYS A 1 756 ? 18.232 12.377 7.220 1.00 43.78 756 CYS A O 1
ATOM 6063 N N . ARG A 1 757 ? 16.211 11.651 7.855 1.00 42.94 757 ARG A N 1
ATOM 6064 C CA . ARG A 1 757 ? 16.430 11.897 9.292 1.00 42.94 757 ARG A CA 1
ATOM 6065 C C . ARG A 1 757 ? 17.213 10.725 9.898 1.00 42.94 757 ARG A C 1
ATOM 6067 O O . ARG A 1 757 ? 16.650 9.877 10.574 1.00 42.94 757 ARG A O 1
ATOM 6074 N N . GLY A 1 758 ? 18.520 10.663 9.660 1.00 38.44 758 GLY A N 1
ATOM 6075 C CA . GLY A 1 758 ? 19.382 9.637 10.250 1.00 38.44 758 GLY A CA 1
ATOM 6076 C C . GLY A 1 758 ? 20.800 10.154 10.433 1.00 38.44 758 GLY A C 1
ATOM 6077 O O . GLY A 1 758 ? 21.454 10.530 9.465 1.00 38.44 758 GLY A O 1
ATOM 6078 N N . LYS A 1 759 ? 21.280 10.201 11.681 1.00 42.78 759 LYS A N 1
ATOM 6079 C CA . LYS A 1 759 ? 22.683 10.512 11.982 1.00 42.78 759 LYS A CA 1
ATOM 6080 C C . LYS A 1 759 ? 23.541 9.376 11.417 1.00 42.78 759 LYS A C 1
ATOM 6082 O O . LYS A 1 759 ? 23.412 8.251 11.891 1.00 42.78 759 LYS A O 1
ATOM 6087 N N . LEU A 1 760 ? 24.410 9.652 10.440 1.00 41.66 760 LEU A N 1
ATOM 6088 C CA . LEU A 1 760 ? 25.475 8.709 10.095 1.00 41.66 760 LEU A CA 1
ATOM 6089 C C . LEU A 1 760 ? 26.361 8.537 11.335 1.00 41.66 760 LEU A C 1
ATOM 6091 O O . LEU A 1 760 ? 27.067 9.457 11.746 1.00 41.66 760 LEU A O 1
ATOM 6095 N N . ILE A 1 761 ? 26.273 7.366 11.957 1.00 43.75 761 ILE A N 1
ATOM 6096 C CA . ILE A 1 761 ? 27.227 6.911 12.962 1.00 43.75 761 ILE A CA 1
ATOM 6097 C C . ILE A 1 761 ? 28.523 6.625 12.201 1.00 43.75 761 ILE A C 1
ATOM 6099 O O . ILE A 1 761 ? 28.531 5.805 11.286 1.00 43.75 761 ILE A O 1
ATOM 6103 N N . ASN A 1 762 ? 29.590 7.348 12.547 1.00 46.06 762 ASN A N 1
ATOM 6104 C CA . ASN A 1 762 ? 30.935 7.083 12.046 1.00 46.06 762 ASN A CA 1
ATOM 6105 C C . ASN A 1 762 ? 31.327 5.643 12.416 1.00 46.06 762 ASN A C 1
ATOM 6107 O O . ASN A 1 762 ? 31.400 5.325 13.605 1.00 46.06 762 ASN A O 1
ATOM 6111 N N . LEU A 1 763 ? 31.576 4.807 11.408 1.00 34.22 763 LEU A N 1
ATOM 6112 C CA . LEU A 1 763 ? 32.310 3.547 11.519 1.00 34.22 763 LEU A CA 1
ATOM 6113 C C . LEU A 1 763 ? 33.585 3.652 10.690 1.00 34.22 763 LEU A C 1
ATOM 6115 O O . LEU A 1 763 ? 33.489 4.171 9.552 1.00 34.22 763 LEU A O 1
#

Radius of gyration: 61.37 Å; chains: 1; bounding box: 202×147×151 Å

Foldseek 3Di:
DVVVVVVVVVVVVVVVVVVVVVVVVVVVVVVVVVVVVVVVVVVVVVVVVVVVVVVVVVVVVVVVVVVVVVVVVVVVVVVVVVVVVVVVVVVVVVVVVVDDDDDDCPVVVVVVVVVVVVVVVVVVVVVVVVVVVVVVVVVVVVVVVVVVVVVVVVVVVVVVVVVVVVVVVVVVVVVVVVVVVVVVVVVVVPDDDDDDDDDDDDDPDVVVVVVVVVVVVVVVVVVVVVVVVVVVVVVVVVVVVVVVVVVVVVVVVVVVVVVVVVVVVVVVVVVVVVVVVVVVVVVVVVVVVVVVVVVVVVVVVVVVVVVVVVVVVVVVVVVVVVVVVVVVVVVVVVVVVVVVVVVVVVVVVVVCVVCVVPPPDDDDDDDDDDDDDDDDDDDDDDDDDDDDDDDDDDDDDDDDPVVVVVVVVVVVVVVVVVVVVVVVVVVVVVVVVVVVVVVVVVVVVVVVVVVVVVVVVVVVVVVVCVVVVVVVVVVVVVVVVVVVVVVVVVVVVVVVVVVVCVVPDDDDDDDDDDDDDDDDDDDDDDPPDDPPPVPVVVVVVVVVVVVVVVVVVVVVVVVVVVVVVVVVVVVVVVVVVVVVVVVVVVVVVVVVVVVVVVVVVVVVVVVVLVVVLVVLVVVLVVLVVVLCVVVCVPPPPPPDDDDDDDDPPPPPPPPPPPPPPPPPPPPPPPPPPDDDDDDDDDDDDDDPDPPDPDDDDDDDDDDDDDDDDDPDDDPPPPPVSVVSVVVSVVSVVVSVVSVVVVVPDPPPVPPPPPPDPDDPDDD

Sequence (763 aa):
MREKTSYITSLENEIVSLRRKIDSLSNTLQRQVEEAENSRQEAINWQTKMLHMQQDRDDAKERLKICMRKAEAAQAELDEAHKQLRMKDIYLRQLGAYAGEDIHMEDDARNLGDEIEQMKSELVRAADETEKWKREAQLARERYELYGTQLNQNIVQMSTKLEEMSNEKLVLESKVHTLENQIEMLQAIDRPNLANDNSICSINSVELQRMQNKLTEVTNDHQRAEQLIEELNAKLMNKELEVHSLSSALDDKKSKLMKKTAELAMVEESLSRVRSIAEDQQKHTEEALSLSEQLQNEKATVSRAIAQNRELKEQLIELQDKLIMVTQESMERESGRLSALHLVDQLRNELNRLSGQSFDGKNIDSSTASVMPNGDAYEHQQHVHYVDSRDRDETISTPSVSECYDRDMSFSHTEDTHAHTEVELANVRMVLDELRLDHRRVMQENEELRRIMEQNSEDENQNNIHVELGQAVERINALSIENEQLRNDVSMLQEKLNSASLSSNTPSSSQCDTMSPVWLNGDVVKHLEAPSIKEKPLAWTELEARFTRAMLQVADLAEEKERLQHVLMQLETENDTIGDYVTLYQHQRKKINERMREREEAVAKLSFEKEQTQQKLNELQKVLMNLLSRKGLLHINGHEKKTLGNCNGSSKCSRSVRPYSQSTKDKFSGNEETVVDGSELLVPSSPDSCIDISCEFDSGKHDDDTLRNKVKGNLEASADDDVGVQRILNLISELQDLERTRTLSPCSPNLHCSECRGKLINL

Organism: Wuchereria bancrofti (NCBI:txid6293)